Protein AF-0000000078654317 (afdb_homodimer)

Sequence (1436 aa):
MAESTASQIIDAVGGPGNIKSLTHCATRLRFELVDARKVDQNRLEYMKGVLGAVPQSGNRYQVVIGGGVATMYDKIMQLPEMANISGGEVNNDGSKRLSNAEVKAQERSKVKGKHAWVDNFFEFLSDTFRPIINVLLGASLIIAILNVLIACHVISNDTESPTLLLCKAAYEGVFYFLPIMIAYNGAKKLKVDGWVGATIMAALMTPQFMALSAPDKWSGIFGDKSGLSAAKGALNCVTNATLGTQSCTTKVFGLPLQLNDYSGSVFVPLFMVAVLALVYKGLERIIPDSVQMVFVPFLSMIIMIPVTAFLLGPLGVWVGNGLGVGLAWLNNNAPFIFAILIPMLYPFLVPLGLHWPLNALMLVNINTLGYDFIQGPMGVWNFALFGATAGVLVIAMREKNVDMRQTAFGALMAGLLGGVSEPSLYGIHLRYKLVYKRMLIGCFVGGVVIAILGWIFPSTLANGQVVHGVTTTAFAFTSLLTIPVFSQMWVYAIAIAVAFFLSMFLIITLDYRTPEQKAADHAVEAQQAMDKVEAPAAPAAVNDNTAATATATATATKTATKTATKTATDTVAAPVAGHVISLDEAGDPVFASRALGEGVGIQSTDSTVYAPVSGVLSTVAETGHAFGIKTDDGVEVLVHVGIDTVKMNGEGFTPAVTKGQRVNAGDKLVTVDFDKVRAAGFKTVTMMTVLNTAALGSVTPKTGIDVKPGDVVLEISRMAESTASQIIDAVGGPGNIKSLTHCATRLRFELVDARKVDQNRLEYMKGVLGAVPQSGNRYQVVIGGGVATMYDKIMQLPEMANISGGEVNNDGSKRLSNAEVKAQERSKVKGKHAWVDNFFEFLSDTFRPIINVLLGASLIIAILNVLIACHVISNDTESPTLLLCKAAYEGVFYFLPIMIAYNGAKKLKVDGWVGATIMAALMTPQFMALSAPDKWSGIFGDKSGLSAAKGALNCVTNATLGTQSCTTKVFGLPLQLNDYSGSVFVPLFMVAVLALVYKGLERIIPDSVQMVFVPFLSMIIMIPVTAFLLGPLGVWVGNGLGVGLAWLNNNAPFIFAILIPMLYPFLVPLGLHWPLNALMLVNINTLGYDFIQGPMGVWNFALFGATAGVLVIAMREKNVDMRQTAFGALMAGLLGGVSEPSLYGIHLRYKLVYKRMLIGCFVGGVVIAILGWIFPSTLANGQVVHGVTTTAFAFTSLLTIPVFSQMWVYAIAIAVAFFLSMFLIITLDYRTPEQKAADHAVEAQQAMDKVEAPAAPAAVNDNTAATATATATATKTATKTATKTATDTVAAPVAGHVISLDEAGDPVFASRALGEGVGIQSTDSTVYAPVSGVLSTVAETGHAFGIKTDDGVEVLVHVGIDTVKMNGEGFTPAVTKGQRVNAGDKLVTVDFDKVRAAGFKTVTMMTVLNTAALGSVTPKTGIDVKPGDVVLEISR

Secondary structure (DSSP, 8-state):
----HHHHHHHHTT-GGGEEEEEE-SSEEEEEES-GGG--HHHHHTSTT--EEEE-STTEEEEE--TTHHHHHHHHHTSGGGTTSEEEEPPTTSS-PPPHHHHHHHHHHH---S-HHHHHHHHHHHHHHGGGHHHHHHHHHHHHHHHHHHHTTS-S-TTSSHHHHHHHHHHHHHHTTHHHHHHHHHHHHTTS-HHHHHHHHHHTTSHHHHTTT-TTTTGGG-SSHHHHHHHHHH-EEEEETTTTEEEEEEEETTEEEEE---TT-SHHHHHHHHHHHHHHHHHHHHS-HHHHHHHHHHHHHHHHHHHIIIIIHHHHHHHHHHHHHHHHHHHHH-HHHHHHHHHHHHHHHHHHTTTHHHHHHHHHHHHHHS-BSSHHHHHHHHHHHHHHHHHHHHHHHHTT-HHHHHHHHHHHHHHHHH---HHHIIIIITTSHHHHHHHHHHHHHHHHHHHHHHHHS-EE-TTS-EESS--BSS----SGGGGGGBSSHHHHHHHHHHHHHHHHHHHHHH-SS-HHHHHHHHHHHHHHHHHHTTS-----------------------------------EEE-SSSEEEEETTTSS-HHHHTTTT-EEEEEEE-SSEEE-SS-EEEEEE-TTSSEEEEE-TTS-EEEEEEEESGGGGTTTTEEE---TT-EE-TT-EEEEE-HHHHHHTT-EEEEEEEETTGGGSSEEEE--S-EE-TT-EEEEEE-/----HHHHHHHHTT-GGGEEEEEE-SSEEEEEES-GGG--HHHHHTSTT--EEEE-STTEEEEE--TTHHHHHHHHHTSGGGTTSEEEE--TTSS-PPPHHHHHHHHHHH---S-HHHHHHHHHHHHHHGGGHHHHHHHHHHHHHHHHHHHTTS-S-TTSSHHHHHHHHHHHHHHTTHHHHHHHHHHHHTTS-HHHHHHHHHHTTSHHHHTTT-TTTTGGG-SSHHHHHHHHHH-EEEEETTTTEEEEEEEETTEEEEE---TT-SHHHHHHHHHHHHHHHHHHHHS-HHHHHHHHHHHHHHHHHHHIIIIIHHHHHHHHHHHHHHHHHHHHH-HHHHHHHHHHHHHHHHHHTTTHHHHHHHHHHHHHHS-BSSHHHHHHHHHHHHHHHHHHHHHHHHTT-HHHHHHHHHHHHHHHHH---HHHIIIIITTSHHHHHHHHHHHHHHHHHHHHHHHHS-EE-TTS-EESS--BSS----SGGGGGGBSSHHHHHHHHHHHHHHHHHHHHHH-SS-HHHHHHHHHHHHHHHHHHTTS-----------------------------------EEE-SSSEEEEETTTSS-HHHHTTTT-EEEEEEE-SSEEE-SS-EEEEEE-TTSSEEEEE-TTS-EEEEEEEESGGGGTTTTEEE---TT-EE-TT-EEEEE-HHHHHHTT-EEEEEEEETTGGGSSEEEE--S-EE-TT-EEEEEE-

Structure (mmCIF, N/CA/C/O backbone):
data_AF-0000000078654317-model_v1
#
loop_
_entity.id
_entity.type
_entity.pdbx_description
1 polymer 'PTS system mannose-specific transporter subunit IIBCA'
#
loop_
_atom_site.group_PDB
_atom_site.id
_atom_site.type_symbol
_atom_site.label_atom_id
_atom_site.label_alt_id
_atom_site.label_comp_id
_atom_site.label_asym_id
_atom_site.label_entity_id
_atom_site.label_seq_id
_atom_site.pdbx_PDB_ins_code
_atom_site.Cartn_x
_atom_site.Cartn_y
_atom_site.Cartn_z
_atom_site.occupancy
_atom_site.B_iso_or_equiv
_atom_site.auth_seq_id
_atom_site.auth_comp_id
_atom_site.auth_asym_id
_atom_site.auth_atom_id
_atom_site.pdbx_PDB_model_num
ATOM 1 N N . MET A 1 1 ? -15.562 -13.945 22.328 1 27.06 1 MET A N 1
ATOM 2 C CA . MET A 1 1 ? -14.969 -12.672 21.938 1 27.06 1 MET A CA 1
ATOM 3 C C . MET A 1 1 ? -15.695 -11.508 22.594 1 27.06 1 MET A C 1
ATOM 5 O O . MET A 1 1 ? -16.922 -11.453 22.578 1 27.06 1 MET A O 1
ATOM 9 N N . ALA A 1 2 ? -15.164 -10.945 23.438 1 37.84 2 ALA A N 1
ATOM 10 C CA . ALA A 1 2 ? -15.797 -9.891 24.234 1 37.84 2 ALA A CA 1
ATOM 11 C C . ALA A 1 2 ? -16.453 -8.844 23.328 1 37.84 2 ALA A C 1
ATOM 13 O O . ALA A 1 2 ? -15.828 -8.367 22.375 1 37.84 2 ALA A O 1
ATOM 14 N N . GLU A 1 3 ? -17.672 -8.641 23.203 1 54.53 3 GLU A N 1
ATOM 15 C CA . GLU A 1 3 ? -18.469 -7.715 22.391 1 54.53 3 GLU A CA 1
ATOM 16 C C . GLU A 1 3 ? -17.969 -6.277 22.562 1 54.53 3 GLU A C 1
ATOM 18 O O . GLU A 1 3 ? -17.766 -5.809 23.672 1 54.53 3 GLU A O 1
ATOM 23 N N . SER A 1 4 ? -17.297 -5.703 21.516 1 71.06 4 SER A N 1
ATOM 24 C CA . SER A 1 4 ? -16.812 -4.328 21.547 1 71.06 4 SER A CA 1
ATOM 25 C C . SER A 1 4 ? -17.875 -3.381 22.094 1 71.06 4 SER A C 1
ATOM 27 O O . SER A 1 4 ? -19.062 -3.689 22.062 1 71.06 4 SER A O 1
ATOM 29 N N . THR A 1 5 ? -17.375 -2.355 22.797 1 79.81 5 THR A N 1
ATOM 30 C CA . THR A 1 5 ? -18.312 -1.357 23.297 1 79.81 5 THR A CA 1
ATOM 31 C C . THR A 1 5 ? -19.266 -0.896 22.188 1 79.81 5 THR A C 1
ATOM 33 O O . THR A 1 5 ? -20.453 -0.684 22.438 1 79.81 5 THR A O 1
ATOM 36 N N . ALA A 1 6 ? -18.672 -0.93 21.062 1 84.12 6 ALA A N 1
ATOM 37 C CA . ALA A 1 6 ? -19.469 -0.525 19.922 1 84.12 6 ALA A CA 1
ATOM 38 C C . ALA A 1 6 ? -20.594 -1.521 19.672 1 84.12 6 ALA A C 1
ATOM 40 O O . ALA A 1 6 ? -21.75 -1.125 19.469 1 84.12 6 ALA A O 1
ATOM 41 N N . SER A 1 7 ? -20.297 -2.719 19.656 1 82.88 7 SER A N 1
ATOM 42 C CA . SER A 1 7 ? -21.297 -3.754 19.438 1 82.88 7 SER A CA 1
ATOM 43 C C . SER A 1 7 ? -22.297 -3.801 20.594 1 82.88 7 SER A C 1
ATOM 45 O O . SER A 1 7 ? -23.484 -4.016 20.375 1 82.88 7 SER A O 1
ATOM 47 N N . GLN A 1 8 ? -21.859 -3.537 21.75 1 82.88 8 GLN A N 1
ATOM 48 C CA . GLN A 1 8 ? -22.719 -3.535 22.922 1 82.88 8 GLN A CA 1
ATOM 49 C C . GLN A 1 8 ? -23.719 -2.379 22.875 1 82.88 8 GLN A C 1
ATOM 51 O O . GLN A 1 8 ? -24.875 -2.531 23.266 1 82.88 8 GLN A O 1
ATOM 56 N N . ILE A 1 9 ? -23.188 -1.287 22.422 1 86.81 9 ILE A N 1
ATOM 57 C CA . ILE A 1 9 ? -24.078 -0.137 22.297 1 86.81 9 ILE A CA 1
ATOM 58 C C . ILE A 1 9 ? -25.203 -0.456 21.297 1 86.81 9 ILE A C 1
ATOM 60 O O . ILE A 1 9 ? -26.375 -0.195 21.578 1 86.81 9 ILE A O 1
ATOM 64 N N . ILE A 1 10 ? -24.875 -1.129 20.25 1 86.06 10 ILE A N 1
ATOM 65 C CA . ILE A 1 10 ? -25.859 -1.45 19.219 1 86.06 10 ILE A CA 1
ATOM 66 C C . ILE A 1 10 ? -26.859 -2.469 19.766 1 86.06 10 ILE A C 1
ATOM 68 O O . ILE A 1 10 ? -28.062 -2.342 19.531 1 86.06 10 ILE A O 1
ATOM 72 N N . ASP A 1 11 ? -26.406 -3.34 20.422 1 84.06 11 ASP A N 1
ATOM 73 C CA . ASP A 1 11 ? -27.297 -4.324 21.031 1 84.06 11 ASP A CA 1
ATOM 74 C C . ASP A 1 11 ? -28.219 -3.668 22.062 1 84.06 11 ASP A C 1
ATOM 76 O O . ASP A 1 11 ? -29.406 -4 22.141 1 84.06 11 ASP A O 1
ATOM 80 N N . ALA A 1 12 ? -27.719 -2.744 22.766 1 87.31 12 ALA A N 1
ATOM 81 C CA . ALA A 1 12 ? -28.453 -2.104 23.859 1 87.31 12 ALA A CA 1
ATOM 82 C C . ALA A 1 12 ? -29.531 -1.166 23.297 1 87.31 12 ALA A C 1
ATOM 84 O O . ALA A 1 12 ? -30.531 -0.889 23.969 1 87.31 12 ALA A O 1
ATOM 85 N N . VAL A 1 13 ? -29.281 -0.747 22.109 1 88.31 13 VAL A N 1
ATOM 86 C CA . VAL A 1 13 ? -30.266 0.153 21.516 1 88.31 13 VAL A CA 1
ATOM 87 C C . VAL A 1 13 ? -31.312 -0.653 20.75 1 88.31 13 VAL A C 1
ATOM 89 O O . VAL A 1 13 ? -32.156 -0.083 20.047 1 88.31 13 VAL A O 1
ATOM 92 N N . GLY A 1 14 ? -31.328 -1.949 20.859 1 86.19 14 GLY A N 1
ATOM 93 C CA . GLY A 1 14 ? -32.344 -2.795 20.234 1 86.19 14 GLY A CA 1
ATOM 94 C C . GLY A 1 14 ? -31.828 -3.512 18.984 1 86.19 14 GLY A C 1
ATOM 95 O O . GLY A 1 14 ? -32.625 -4.059 18.219 1 86.19 14 GLY A O 1
ATOM 96 N N . GLY A 1 15 ? -30.547 -3.4 18.797 1 83.5 15 GLY A N 1
ATOM 97 C CA . GLY A 1 15 ? -29.969 -4.078 17.641 1 83.5 15 GLY A CA 1
ATOM 98 C C . GLY A 1 15 ? -29.938 -3.209 16.406 1 83.5 15 GLY A C 1
ATOM 99 O O . GLY A 1 15 ? -30.578 -2.154 16.359 1 83.5 15 GLY A O 1
ATOM 100 N N . PRO A 1 16 ? -29.266 -3.701 15.375 1 79.94 16 PRO A N 1
ATOM 101 C CA . PRO A 1 16 ? -29.141 -2.926 14.141 1 79.94 16 PRO A CA 1
ATOM 102 C C . PRO A 1 16 ? -30.484 -2.688 13.453 1 79.94 16 PRO A C 1
ATOM 104 O O . PRO A 1 16 ? -30.688 -1.645 12.828 1 79.94 16 PRO A O 1
ATOM 107 N N . GLY A 1 17 ? -31.344 -3.562 13.578 1 78.5 17 GLY A N 1
ATOM 108 C CA . GLY A 1 17 ? -32.656 -3.439 12.992 1 78.5 17 GLY A CA 1
ATOM 109 C C . GLY A 1 17 ? -33.5 -2.336 13.617 1 78.5 17 GLY A C 1
ATOM 110 O O . GLY A 1 17 ? -34.469 -1.863 13.023 1 78.5 17 GLY A O 1
ATOM 111 N N . ASN A 1 18 ? -33.156 -1.884 14.742 1 81.56 18 ASN A N 1
ATOM 112 C CA . ASN A 1 18 ? -33.875 -0.842 15.453 1 81.56 18 ASN A CA 1
ATOM 113 C C . ASN A 1 18 ? -33.312 0.543 15.156 1 81.56 18 ASN A C 1
ATOM 115 O O . ASN A 1 18 ? -33.781 1.538 15.719 1 81.56 18 ASN A O 1
ATOM 119 N N . ILE A 1 19 ? -32.281 0.608 14.328 1 81.31 19 ILE A N 1
ATOM 120 C CA . ILE A 1 19 ? -31.594 1.877 14.086 1 81.31 19 ILE A CA 1
ATOM 121 C C . ILE A 1 19 ? -31.953 2.391 12.688 1 81.31 19 ILE A C 1
ATOM 123 O O . ILE A 1 19 ? -31.672 1.727 11.688 1 81.31 19 ILE A O 1
ATOM 127 N N . LYS A 1 20 ? -32.594 3.451 12.695 1 76.62 20 LYS A N 1
ATOM 128 C CA . LYS A 1 20 ? -32.875 4.113 11.422 1 76.62 20 LYS A CA 1
ATOM 129 C C . LYS A 1 20 ? -31.656 4.895 10.93 1 76.62 20 LYS A C 1
ATOM 131 O O . LYS A 1 20 ? -31.312 4.824 9.75 1 76.62 20 LYS A O 1
ATOM 136 N N . SER A 1 21 ? -31.219 5.637 11.867 1 78.12 21 SER A N 1
ATOM 137 C CA . SER A 1 21 ? -30.031 6.422 11.547 1 78.12 21 SER A CA 1
ATOM 138 C C . SER A 1 21 ? -29.172 6.66 12.781 1 78.12 21 SER A C 1
ATOM 140 O O . SER A 1 21 ? -29.672 6.617 13.906 1 78.12 21 SER A O 1
ATOM 142 N N . LEU A 1 22 ? -27.891 6.715 12.57 1 80.12 22 LEU A N 1
ATOM 143 C CA . LEU A 1 22 ? -26.922 7.027 13.617 1 80.12 22 LEU A CA 1
ATOM 144 C C . LEU A 1 22 ? -26.031 8.195 13.203 1 80.12 22 LEU A C 1
ATOM 146 O O . LEU A 1 22 ? -25.422 8.164 12.141 1 80.12 22 LEU A O 1
ATOM 150 N N . THR A 1 23 ? -26.188 9.227 14.039 1 73.88 23 THR A N 1
ATOM 151 C CA . THR A 1 23 ? -25.312 10.383 13.883 1 73.88 23 THR A CA 1
ATOM 152 C C . THR A 1 23 ? -24.578 10.672 15.18 1 73.88 23 THR A C 1
ATOM 154 O O . THR A 1 23 ? -24.766 9.984 16.188 1 73.88 23 THR A O 1
ATOM 157 N N . HIS A 1 24 ? -23.516 11.391 15.055 1 70.81 24 HIS A N 1
ATOM 158 C CA . HIS A 1 24 ? -22.859 11.766 16.297 1 70.81 24 HIS A CA 1
ATOM 159 C C . HIS A 1 24 ? -22.5 13.242 16.312 1 70.81 24 HIS A C 1
ATOM 161 O O . HIS A 1 24 ? -22.391 13.867 15.258 1 70.81 24 HIS A O 1
ATOM 167 N N . CYS A 1 25 ? -22.609 13.758 17.547 1 56.19 25 CYS A N 1
ATOM 168 C CA . CYS A 1 25 ? -22.078 15.094 17.75 1 56.19 25 CYS A CA 1
ATOM 169 C C . CYS A 1 25 ? -20.719 15.039 18.453 1 56.19 25 CYS A C 1
ATOM 171 O O . CYS A 1 25 ? -19.969 14.086 18.266 1 56.19 25 CYS A O 1
ATOM 173 N N . ALA A 1 26 ? -20.406 16.016 19.281 1 51.59 26 ALA A N 1
ATOM 174 C CA . ALA A 1 26 ? -19.078 16.109 19.906 1 51.59 26 ALA A CA 1
ATOM 175 C C . ALA A 1 26 ? -18.906 15.062 21 1 51.59 26 ALA A C 1
ATOM 177 O O . ALA A 1 26 ? -17.797 14.586 21.234 1 51.59 26 ALA A O 1
ATOM 178 N N . THR A 1 27 ? -19.938 14.773 21.609 1 59.66 27 THR A N 1
ATOM 179 C CA . THR A 1 27 ? -19.766 13.891 22.766 1 59.66 27 THR A CA 1
ATOM 180 C C . THR A 1 27 ? -20.812 12.781 22.75 1 59.66 27 THR A C 1
ATOM 182 O O . THR A 1 27 ? -20.766 11.867 23.578 1 59.66 27 THR A O 1
ATOM 185 N N . ARG A 1 28 ? -21.766 12.898 21.828 1 70.06 28 ARG A N 1
ATOM 186 C CA . ARG A 1 28 ? -22.906 12 21.922 1 70.06 28 ARG A CA 1
ATOM 187 C C . ARG A 1 28 ? -23.156 11.289 20.594 1 70.06 28 ARG A C 1
ATOM 189 O O . ARG A 1 28 ? -22.984 11.875 19.531 1 70.06 28 ARG A O 1
ATOM 196 N N . LEU A 1 29 ? -23.516 10.008 20.766 1 81.81 29 LEU A N 1
ATOM 197 C CA . LEU A 1 29 ? -24.156 9.273 19.672 1 81.81 29 LEU A CA 1
ATOM 198 C C . LEU A 1 29 ? -25.641 9.562 19.625 1 81.81 29 LEU A C 1
ATOM 200 O O . LEU A 1 29 ? -26.312 9.562 20.656 1 81.81 29 LEU A O 1
ATOM 204 N N . ARG A 1 30 ? -26.062 9.914 18.484 1 76.5 30 ARG A N 1
ATOM 205 C CA . ARG A 1 30 ? -27.484 10.195 18.312 1 76.5 30 ARG A CA 1
ATOM 206 C C . ARG A 1 30 ? -28.141 9.141 17.438 1 76.5 30 ARG A C 1
ATOM 208 O O . ARG A 1 30 ? -27.875 9.062 16.234 1 76.5 30 ARG A O 1
ATOM 215 N N . PHE A 1 31 ? -28.984 8.43 18.078 1 81.56 31 PHE A N 1
ATOM 216 C CA . PHE A 1 31 ? -29.719 7.367 17.391 1 81.56 31 PHE A CA 1
ATOM 217 C C . PHE A 1 31 ? -31.125 7.824 17 1 81.56 31 PHE A C 1
ATOM 219 O O . PHE A 1 31 ? -31.797 8.5 17.797 1 81.56 31 PHE A O 1
ATOM 226 N N . GLU A 1 32 ? -31.469 7.656 15.766 1 78.69 32 GLU A N 1
ATOM 227 C CA . GLU A 1 32 ? -32.875 7.543 15.406 1 78.69 32 GLU A CA 1
ATOM 228 C C . GLU A 1 32 ? -33.312 6.082 15.336 1 78.69 32 GLU A C 1
ATOM 230 O O . GLU A 1 32 ? -32.844 5.324 14.492 1 78.69 32 GLU A O 1
ATOM 235 N N . LEU A 1 33 ? -34.219 5.711 16.156 1 80.31 33 LEU A N 1
ATOM 236 C CA . LEU A 1 33 ? -34.594 4.301 16.312 1 80.31 33 LEU A CA 1
ATOM 237 C C . LEU A 1 33 ? -35.969 4.031 15.727 1 80.31 33 LEU A C 1
ATOM 239 O O . LEU A 1 33 ? -36.781 4.945 15.594 1 80.31 33 LEU A O 1
ATOM 243 N N . VAL A 1 34 ? -36.156 2.844 15.305 1 78.88 34 VAL A N 1
ATOM 244 C CA . VAL A 1 34 ? -37.469 2.393 14.891 1 78.88 34 VAL A CA 1
ATOM 245 C C . VAL A 1 34 ? -38.438 2.375 16.078 1 78.88 34 VAL A C 1
ATOM 247 O O . VAL A 1 34 ? -39.562 2.807 15.984 1 78.88 34 VAL A O 1
ATOM 250 N N . ASP A 1 35 ? -37.938 1.947 17.188 1 80.06 35 ASP A N 1
ATOM 251 C CA . ASP A 1 35 ? -38.688 1.84 18.422 1 80.06 35 ASP A CA 1
ATOM 252 C C . ASP A 1 35 ? -37.781 2.107 19.641 1 80.06 35 ASP A C 1
ATOM 254 O O . ASP A 1 35 ? -36.938 1.278 19.984 1 80.06 35 ASP A O 1
ATOM 258 N N . ALA A 1 36 ? -38 3.234 20.297 1 78.56 36 ALA A N 1
ATOM 259 C CA . ALA A 1 36 ? -37.125 3.646 21.406 1 78.56 36 ALA A CA 1
ATOM 260 C C . ALA A 1 36 ? -37.375 2.773 22.625 1 78.56 36 ALA A C 1
ATOM 262 O O . ALA A 1 36 ? -36.562 2.752 23.547 1 78.56 36 ALA A O 1
ATOM 263 N N . ARG A 1 37 ? -38.406 2.016 22.625 1 79.75 37 ARG A N 1
ATOM 264 C CA . ARG A 1 37 ? -38.719 1.191 23.781 1 79.75 37 ARG A CA 1
ATOM 265 C C . ARG A 1 37 ? -37.812 -0.01 23.891 1 79.75 37 ARG A C 1
ATOM 267 O O . ARG A 1 37 ? -37.719 -0.642 24.938 1 79.75 37 ARG A O 1
ATOM 274 N N . LYS A 1 38 ? -37.188 -0.258 22.797 1 82.06 38 LYS A N 1
ATOM 275 C CA . LYS A 1 38 ? -36.344 -1.433 22.766 1 82.06 38 LYS A CA 1
ATOM 276 C C . LYS A 1 38 ? -34.969 -1.123 23.344 1 82.06 38 LYS A C 1
ATOM 278 O O . LYS A 1 38 ? -34.125 -2.014 23.484 1 82.06 38 LYS A O 1
ATOM 283 N N . VAL A 1 39 ? -34.812 0.09 23.734 1 85.12 39 VAL A N 1
ATOM 284 C CA . VAL A 1 39 ? -33.5 0.494 24.25 1 85.12 39 VAL A CA 1
ATOM 285 C C . VAL A 1 39 ? -33.344 0.03 25.703 1 85.12 39 VAL A C 1
ATOM 287 O O . VAL A 1 39 ? -34.25 0.234 26.516 1 85.12 39 VAL A O 1
ATOM 290 N N . ASP A 1 40 ? -32.312 -0.582 25.938 1 82.94 40 ASP A N 1
ATOM 291 C CA . ASP A 1 40 ? -31.938 -0.944 27.312 1 82.94 40 ASP A CA 1
ATOM 292 C C . ASP A 1 40 ? -31.141 0.175 27.984 1 82.94 40 ASP A C 1
ATOM 294 O O . ASP A 1 40 ? -29.906 0.166 27.969 1 82.94 40 ASP A O 1
ATOM 298 N N . GLN A 1 41 ? -31.844 1.075 28.562 1 77.31 41 GLN A N 1
ATOM 299 C CA . GLN A 1 41 ? -31.25 2.271 29.141 1 77.31 41 GLN A CA 1
ATOM 300 C C . GLN A 1 41 ? -30.297 1.913 30.281 1 77.31 41 GLN A C 1
ATOM 302 O O . GLN A 1 41 ? -29.203 2.488 30.391 1 77.31 41 GLN A O 1
ATOM 307 N N . ASN A 1 42 ? -30.703 1.018 31.078 1 74 42 ASN A N 1
ATOM 308 C CA . ASN A 1 42 ? -29.859 0.606 32.219 1 74 42 ASN A CA 1
ATOM 309 C C . ASN A 1 42 ? -28.547 0.008 31.734 1 74 42 ASN A C 1
ATOM 311 O O . ASN A 1 42 ? -27.484 0.324 32.281 1 74 42 ASN A O 1
ATOM 315 N N . ARG A 1 43 ? -28.625 -0.713 30.781 1 81.38 43 ARG A N 1
ATOM 316 C CA . ARG A 1 43 ? -27.422 -1.331 30.219 1 81.38 43 ARG A CA 1
ATOM 317 C C . ARG A 1 43 ? -26.5 -0.282 29.625 1 81.38 43 ARG A C 1
ATOM 319 O O . ARG A 1 43 ? -25.281 -0.354 29.781 1 81.38 43 ARG A O 1
ATOM 326 N N . LEU A 1 44 ? -27.016 0.655 29.078 1 81.5 44 LEU A N 1
ATOM 327 C CA . LEU A 1 44 ? -26.234 1.708 28.438 1 81.5 44 LEU A CA 1
ATOM 328 C C . LEU A 1 44 ? -25.562 2.586 29.5 1 81.5 44 LEU A C 1
ATOM 330 O O . LEU A 1 44 ? -24.391 2.93 29.359 1 81.5 44 LEU A O 1
ATOM 334 N N . GLU A 1 45 ? -26.266 2.881 30.516 1 72.69 45 GLU A N 1
ATOM 335 C CA . GLU A 1 45 ? -25.766 3.795 31.547 1 72.69 45 GLU A CA 1
ATOM 336 C C . GLU A 1 45 ? -24.625 3.17 32.344 1 72.69 45 GLU A C 1
ATOM 338 O O . GLU A 1 45 ? -23.781 3.881 32.875 1 72.69 45 GLU A O 1
ATOM 343 N N . TYR A 1 46 ? -24.562 1.87 32.281 1 68.44 46 TYR A N 1
ATOM 344 C CA . TYR A 1 46 ? -23.516 1.202 33.062 1 68.44 46 TYR A CA 1
ATOM 345 C C . TYR A 1 46 ? -22.469 0.591 32.156 1 68.44 46 TYR A C 1
ATOM 347 O O . TYR A 1 46 ? -21.562 -0.12 32.625 1 68.44 46 TYR A O 1
ATOM 355 N N . MET A 1 47 ? -22.625 0.896 30.969 1 76.94 47 MET A N 1
ATOM 356 C CA . MET A 1 47 ? -21.672 0.354 30 1 76.94 47 MET A CA 1
ATOM 357 C C . MET A 1 47 ? -20.359 1.107 30.062 1 76.94 47 MET A C 1
ATOM 359 O O . MET A 1 47 ? -20.328 2.334 30.156 1 76.94 47 MET A O 1
ATOM 363 N N . LYS A 1 48 ? -19.422 0.359 30.078 1 75.12 48 LYS A N 1
ATOM 364 C CA . LYS A 1 48 ? -18.109 0.979 30.062 1 75.12 48 LYS A CA 1
ATOM 365 C C . LYS A 1 48 ? -17.891 1.807 28.797 1 75.12 48 LYS A C 1
ATOM 367 O O . LYS A 1 48 ? -18.109 1.32 27.688 1 75.12 48 LYS A O 1
ATOM 372 N N . GLY A 1 49 ? -17.5 3.143 28.938 1 69.19 49 GLY A N 1
ATOM 373 C CA . GLY A 1 49 ? -17.25 4.039 27.812 1 69.19 49 GLY A CA 1
ATOM 374 C C . GLY A 1 49 ? -18.438 4.922 27.484 1 69.19 49 GLY A C 1
ATOM 375 O O . GLY A 1 49 ? -18.344 5.797 26.625 1 69.19 49 GLY A O 1
ATOM 376 N N . VAL A 1 50 ? -19.531 4.586 28.172 1 77.19 50 VAL A N 1
ATOM 377 C CA . VAL A 1 50 ? -20.734 5.395 28 1 77.19 50 VAL A CA 1
ATOM 378 C C . VAL A 1 50 ? -20.938 6.285 29.234 1 77.19 50 VAL A C 1
ATOM 380 O O . VAL A 1 50 ? -20.969 5.797 30.359 1 77.19 50 VAL A O 1
ATOM 383 N N . LEU A 1 51 ? -20.906 7.516 28.969 1 68.38 51 LEU A N 1
ATOM 384 C CA . LEU A 1 51 ? -21.016 8.477 30.062 1 68.38 51 LEU A CA 1
ATOM 385 C C . LEU A 1 51 ? -22.484 8.703 30.438 1 68.38 51 LEU A C 1
ATOM 387 O O . LEU A 1 51 ? -22.781 9.164 31.547 1 68.38 51 LEU A O 1
ATOM 391 N N . GLY A 1 52 ? -23.328 8.461 29.547 1 72.38 52 GLY A N 1
ATOM 392 C CA . GLY A 1 52 ? -24.734 8.664 29.812 1 72.38 52 GLY A CA 1
ATOM 393 C C . GLY A 1 52 ? -25.625 8.266 28.641 1 72.38 52 GLY A C 1
ATOM 394 O O . GLY A 1 52 ? -25.141 8.094 27.516 1 72.38 52 GLY A O 1
ATOM 395 N N . ALA A 1 53 ? -26.828 7.832 28.906 1 77.38 53 ALA A N 1
ATOM 396 C CA . ALA A 1 53 ? -27.844 7.516 27.906 1 77.38 53 ALA A CA 1
ATOM 397 C C . ALA A 1 53 ? -29.125 8.32 28.141 1 77.38 53 ALA A C 1
ATOM 399 O O . ALA A 1 53 ? -29.688 8.297 29.234 1 77.38 53 ALA A O 1
ATOM 400 N N . VAL A 1 54 ? -29.5 9.086 27.109 1 73.75 54 VAL A N 1
ATOM 401 C CA . VAL A 1 54 ? -30.594 10.039 27.297 1 73.75 54 VAL A CA 1
ATOM 402 C C . VAL A 1 54 ? -31.656 9.82 26.234 1 73.75 54 VAL A C 1
ATOM 404 O O . VAL A 1 54 ? -31.391 9.953 25.031 1 73.75 54 VAL A O 1
ATOM 407 N N . PRO A 1 55 ? -32.812 9.383 26.656 1 74.94 55 PRO A N 1
ATOM 408 C CA . PRO A 1 55 ? -33.906 9.344 25.672 1 74.94 55 PRO A CA 1
ATOM 409 C C . PRO A 1 55 ? -34.344 10.742 25.219 1 74.94 55 PRO A C 1
ATOM 411 O O . PRO A 1 55 ? -34.312 11.688 26 1 74.94 55 PRO A O 1
ATOM 414 N N . GLN A 1 56 ? -34.469 10.82 23.906 1 66.25 56 GLN A N 1
ATOM 415 C CA . GLN A 1 56 ? -34.938 12.07 23.328 1 66.25 56 GLN A CA 1
ATOM 416 C C . GLN A 1 56 ? -36.375 11.93 22.828 1 66.25 56 GLN A C 1
ATOM 418 O O . GLN A 1 56 ? -36.938 10.828 22.859 1 66.25 56 GLN A O 1
ATOM 423 N N . SER A 1 57 ? -36.906 13.125 22.406 1 61.75 57 SER A N 1
ATOM 424 C CA . SER A 1 57 ? -38.281 13.109 21.938 1 61.75 57 SER A CA 1
ATOM 425 C C . SER A 1 57 ? -38.438 12.156 20.766 1 61.75 57 SER A C 1
ATOM 427 O O . SER A 1 57 ? -37.594 12.07 19.891 1 61.75 57 SER A O 1
ATOM 429 N N . GLY A 1 58 ? -39.469 11.375 20.781 1 62.75 58 GLY A N 1
ATOM 430 C CA . GLY A 1 58 ? -39.781 10.398 19.75 1 62.75 58 GLY A CA 1
ATOM 431 C C . GLY A 1 58 ? -38.938 9.141 19.844 1 62.75 58 GLY A C 1
ATOM 432 O O . GLY A 1 58 ? -38.75 8.602 20.938 1 62.75 58 GLY A O 1
ATOM 433 N N . ASN A 1 59 ? -38.562 8.695 18.766 1 75 59 ASN A N 1
ATOM 434 C CA . ASN A 1 59 ? -37.719 7.492 18.688 1 75 59 ASN A CA 1
ATOM 435 C C . ASN A 1 59 ? -36.25 7.84 18.562 1 75 59 ASN A C 1
ATOM 437 O O . ASN A 1 59 ? -35.469 7.086 17.969 1 75 59 ASN A O 1
ATOM 441 N N . ARG A 1 60 ? -35.969 8.961 19.156 1 78.38 60 ARG A N 1
ATOM 442 C CA . ARG A 1 60 ? -34.562 9.375 19.141 1 78.38 60 ARG A CA 1
ATOM 443 C C . ARG A 1 60 ? -33.875 9.07 20.469 1 78.38 60 ARG A C 1
ATOM 445 O O . ARG A 1 60 ? -34.531 9.156 21.531 1 78.38 60 ARG A O 1
ATOM 452 N N . TYR A 1 61 ? -32.656 8.625 20.422 1 80.56 61 TYR A N 1
ATOM 453 C CA . TYR A 1 61 ? -31.906 8.203 21.594 1 80.56 61 TYR A CA 1
ATOM 454 C C . TYR A 1 61 ? -30.453 8.633 21.484 1 80.56 61 TYR A C 1
ATOM 456 O O . TYR A 1 61 ? -29.844 8.547 20.422 1 80.56 61 TYR A O 1
ATOM 464 N N . GLN A 1 62 ? -30.031 9.203 22.578 1 80.5 62 GLN A N 1
ATOM 465 C CA . GLN A 1 62 ? -28.641 9.672 22.594 1 80.5 62 GLN A CA 1
ATOM 466 C C . GLN A 1 62 ? -27.797 8.883 23.578 1 80.5 62 GLN A C 1
ATOM 468 O O . GLN A 1 62 ? -28.25 8.562 24.688 1 80.5 62 GLN A O 1
ATOM 473 N N . VAL A 1 63 ? -26.656 8.547 23.125 1 83.19 63 VAL A N 1
ATOM 474 C CA . VAL A 1 63 ? -25.656 7.902 23.969 1 83.19 63 VAL A CA 1
ATOM 475 C C . VAL A 1 63 ? -24.438 8.805 24.109 1 83.19 63 VAL A C 1
ATOM 477 O O . VAL A 1 63 ? -23.797 9.148 23.125 1 83.19 63 VAL A O 1
ATOM 480 N N . VAL A 1 64 ? -24.266 9.266 25.297 1 73.75 64 VAL A N 1
ATOM 481 C CA . VAL A 1 64 ? -23.172 10.18 25.594 1 73.75 64 VAL A CA 1
ATOM 482 C C . VAL A 1 64 ? -21.875 9.398 25.766 1 73.75 64 VAL A C 1
ATOM 484 O O . VAL A 1 64 ? -21.75 8.586 26.688 1 73.75 64 VAL A O 1
ATOM 487 N N . ILE A 1 65 ? -20.969 9.586 24.922 1 75 65 ILE A N 1
ATOM 488 C CA . ILE A 1 65 ? -19.688 8.898 24.922 1 75 65 ILE A CA 1
ATOM 489 C C . ILE A 1 65 ? -18.594 9.844 25.406 1 75 65 ILE A C 1
ATOM 491 O O . ILE A 1 65 ? -17.625 9.406 26.047 1 75 65 ILE A O 1
ATOM 495 N N . GLY A 1 66 ? -18.719 11.102 25.172 1 60.28 66 GLY A N 1
ATOM 496 C CA . GLY A 1 66 ? -17.688 12.078 25.422 1 60.28 66 GLY A CA 1
ATOM 497 C C . GLY A 1 66 ? -16.781 12.312 24.234 1 60.28 66 GLY A C 1
ATOM 498 O O . GLY A 1 66 ? -17.219 12.219 23.078 1 60.28 66 GLY A O 1
ATOM 499 N N . GLY A 1 67 ? -15.547 12.68 24.469 1 57.03 67 GLY A N 1
ATOM 500 C CA . GLY A 1 67 ? -14.602 13.094 23.453 1 57.03 67 GLY A CA 1
ATOM 501 C C . GLY A 1 67 ? -14.32 12.016 22.422 1 57.03 67 GLY A C 1
ATOM 502 O O . GLY A 1 67 ? -13.953 12.312 21.281 1 57.03 67 GLY A O 1
ATOM 503 N N . GLY A 1 68 ? -14.57 10.844 22.781 1 61.62 68 GLY A N 1
ATOM 504 C CA . GLY A 1 68 ? -14.266 9.742 21.875 1 61.62 68 GLY A CA 1
ATOM 505 C C . GLY A 1 68 ? -15.438 9.352 21 1 61.62 68 GLY A C 1
ATOM 506 O O . GLY A 1 68 ? -15.477 8.25 20.453 1 61.62 68 GLY A O 1
ATOM 507 N N . VAL A 1 69 ? -16.344 10.242 20.859 1 72.75 69 VAL A N 1
ATOM 508 C CA . VAL A 1 69 ? -17.594 9.867 20.203 1 72.75 69 VAL A CA 1
ATOM 509 C C . VAL A 1 69 ? -17.328 9.57 18.734 1 72.75 69 VAL A C 1
ATOM 511 O O . VAL A 1 69 ? -17.906 8.633 18.172 1 72.75 69 VAL A O 1
ATOM 514 N N . ALA A 1 70 ? -16.516 10.266 18.188 1 65.56 70 ALA A N 1
ATOM 515 C CA . ALA A 1 70 ? -16.234 10.055 16.766 1 65.56 70 ALA A CA 1
ATOM 516 C C . ALA A 1 70 ? -15.625 8.68 16.516 1 65.56 70 ALA A C 1
ATOM 518 O O . ALA A 1 70 ? -16.016 7.977 15.586 1 65.56 70 ALA A O 1
ATOM 519 N N . THR A 1 71 ? -14.719 8.383 17.328 1 67.31 71 THR A N 1
ATOM 520 C CA . THR A 1 71 ? -14.102 7.066 17.234 1 67.31 71 THR A CA 1
ATOM 521 C C . THR A 1 71 ? -15.141 5.969 17.453 1 67.31 71 THR A C 1
ATOM 523 O O . THR A 1 71 ? -15.148 4.965 16.734 1 67.31 71 THR A O 1
ATOM 526 N N . MET A 1 72 ? -15.922 6.219 18.438 1 75.94 72 MET A N 1
ATOM 527 C CA . MET A 1 72 ? -16.969 5.246 18.734 1 75.94 72 MET A CA 1
ATOM 528 C C . MET A 1 72 ? -17.938 5.113 17.562 1 75.94 72 MET A C 1
ATOM 530 O O . MET A 1 72 ? -18.328 4.008 17.203 1 75.94 72 MET A O 1
ATOM 534 N N . TYR A 1 73 ? -18.297 6.219 17.047 1 76 73 TYR A N 1
ATOM 535 C CA . TYR A 1 73 ? -19.156 6.223 15.875 1 76 73 TYR A CA 1
ATOM 536 C C . TYR A 1 73 ? -18.547 5.402 14.75 1 76 73 TYR A C 1
ATOM 538 O O . TYR A 1 73 ? -19.219 4.559 14.148 1 76 73 TYR A O 1
ATOM 546 N N . ASP A 1 74 ? -17.328 5.625 14.531 1 68.94 74 ASP A N 1
ATOM 547 C CA . ASP A 1 74 ? -16.625 4.906 13.469 1 68.94 74 ASP A CA 1
ATOM 548 C C . ASP A 1 74 ? -16.609 3.404 13.75 1 68.94 74 ASP A C 1
ATOM 550 O O . ASP A 1 74 ? -16.828 2.594 12.844 1 68.94 74 ASP A O 1
ATOM 554 N N . LYS A 1 75 ? -16.359 3.15 14.953 1 73.75 75 LYS A N 1
ATOM 555 C CA . LYS A 1 75 ? -16.344 1.748 15.359 1 73.75 75 LYS A CA 1
ATOM 556 C C . LYS A 1 75 ? -17.719 1.107 15.148 1 73.75 75 LYS A C 1
ATOM 558 O O . LYS A 1 75 ? -17.812 -0.042 14.719 1 73.75 75 LYS A O 1
ATOM 563 N N . ILE A 1 76 ? -18.703 1.871 15.398 1 79.06 76 ILE A N 1
ATOM 564 C CA . ILE A 1 76 ? -20.062 1.359 15.258 1 79.06 76 ILE A CA 1
ATOM 565 C C . ILE A 1 76 ? -20.391 1.194 13.781 1 79.06 76 ILE A C 1
ATOM 567 O O . ILE A 1 76 ? -20.938 0.161 13.375 1 79.06 76 ILE A O 1
ATOM 571 N N . MET A 1 77 ? -20.016 2.191 13.078 1 72 77 MET A N 1
ATOM 572 C CA . MET A 1 77 ? -20.375 2.17 11.664 1 72 77 MET A CA 1
ATOM 573 C C . MET A 1 77 ? -19.594 1.103 10.914 1 72 77 MET A C 1
ATOM 575 O O . MET A 1 77 ? -20 0.664 9.836 1 72 77 MET A O 1
ATOM 579 N N . GLN A 1 78 ? -18.516 0.668 11.539 1 66.5 78 GLN A N 1
ATOM 580 C CA . GLN A 1 78 ? -17.703 -0.372 10.922 1 66.5 78 GLN A CA 1
ATOM 581 C C . GLN A 1 78 ? -18.219 -1.762 11.273 1 66.5 78 GLN A C 1
ATOM 583 O O . GLN A 1 78 ? -17.797 -2.758 10.688 1 66.5 78 GLN A O 1
ATOM 588 N N . LEU A 1 79 ? -19.188 -1.743 12.164 1 70 79 LEU A N 1
ATOM 589 C CA . LEU A 1 79 ? -19.812 -3.029 12.469 1 70 79 LEU A CA 1
ATOM 590 C C . LEU A 1 79 ? -20.594 -3.555 11.273 1 70 79 LEU A C 1
ATOM 592 O O . LEU A 1 79 ? -21.344 -2.809 10.633 1 70 79 LEU A O 1
ATOM 596 N N . PRO A 1 80 ? -20.25 -4.719 10.898 1 63.12 80 PRO A N 1
ATOM 597 C CA . PRO A 1 80 ? -20.922 -5.277 9.727 1 63.12 80 PRO A CA 1
ATOM 598 C C . PRO A 1 80 ? -22.453 -5.117 9.797 1 63.12 80 PRO A C 1
ATOM 600 O O . PRO A 1 80 ? -23.094 -4.906 8.773 1 63.12 80 PRO A O 1
ATOM 603 N N . GLU A 1 81 ? -22.969 -5.086 10.961 1 65.12 81 GLU A N 1
ATOM 604 C CA . GLU A 1 81 ? -24.422 -5.012 11.148 1 65.12 81 GLU A CA 1
ATOM 605 C C . GLU A 1 81 ? -24.938 -3.59 10.93 1 65.12 81 GLU A C 1
ATOM 607 O O . GLU A 1 81 ? -26.141 -3.373 10.781 1 65.12 81 GLU A O 1
ATOM 612 N N . MET A 1 82 ? -24.031 -2.613 10.891 1 66.12 82 MET A N 1
ATOM 613 C CA . MET A 1 82 ? -24.422 -1.213 10.758 1 66.12 82 MET A CA 1
ATOM 614 C C . MET A 1 82 ? -24.219 -0.725 9.328 1 66.12 82 MET A C 1
ATOM 616 O O . MET A 1 82 ? -24.391 0.461 9.039 1 66.12 82 MET A O 1
ATOM 620 N N . ALA A 1 83 ? -23.781 -1.501 8.57 1 59.59 83 ALA A N 1
ATOM 621 C CA . ALA A 1 83 ? -23.422 -1.151 7.203 1 59.59 83 ALA A CA 1
ATOM 622 C C . ALA A 1 83 ? -24.562 -0.432 6.5 1 59.59 83 ALA A C 1
ATOM 624 O O . ALA A 1 83 ? -24.328 0.422 5.637 1 59.59 83 ALA A O 1
ATOM 625 N N . ASN A 1 84 ? -25.797 -0.652 6.883 1 49.97 84 ASN A N 1
ATOM 626 C CA . ASN A 1 84 ? -26.969 -0.143 6.164 1 49.97 84 ASN A CA 1
ATOM 627 C C . ASN A 1 84 ? -27.547 1.096 6.836 1 49.97 84 ASN A C 1
ATOM 629 O O . ASN A 1 84 ? -28.609 1.585 6.441 1 49.97 84 ASN A O 1
ATOM 633 N N . ILE A 1 85 ? -27 1.579 7.797 1 55.28 85 ILE A N 1
ATOM 634 C CA . ILE A 1 85 ? -27.594 2.682 8.547 1 55.28 85 ILE A CA 1
ATOM 635 C C . ILE A 1 85 ? -26.938 3.996 8.141 1 55.28 85 ILE A C 1
ATOM 637 O O . ILE A 1 85 ? -25.719 4.086 8.055 1 55.28 85 ILE A O 1
ATOM 641 N N . SER A 1 86 ? -27.734 4.973 7.68 1 51.69 86 SER A N 1
ATOM 642 C CA . SER A 1 86 ? -27.281 6.316 7.324 1 51.69 86 SER A CA 1
ATOM 643 C C . SER A 1 86 ? -26.641 7.016 8.523 1 51.69 86 SER A C 1
ATOM 645 O O . SER A 1 86 ? -27.141 6.91 9.648 1 51.69 86 SER A O 1
ATOM 647 N N . GLY A 1 87 ? -25.359 7.379 8.531 1 52.28 87 GLY A N 1
ATOM 648 C CA . GLY A 1 87 ? -24.703 8.07 9.625 1 52.28 87 GLY A CA 1
ATOM 649 C C . GLY A 1 87 ? -24.125 9.414 9.211 1 52.28 87 GLY A C 1
ATOM 650 O O . GLY A 1 87 ? -24.016 9.711 8.023 1 52.28 87 GLY A O 1
ATOM 651 N N . GLY A 1 88 ? -24.188 10.602 10.016 1 51.25 88 GLY A N 1
ATOM 652 C CA . GLY A 1 88 ? -23.562 11.891 9.812 1 51.25 88 GLY A CA 1
ATOM 653 C C . GLY A 1 88 ? -23.359 12.664 11.102 1 51.25 88 GLY A C 1
ATOM 654 O O . GLY A 1 88 ? -23.656 12.164 12.188 1 51.25 88 GLY A O 1
ATOM 655 N N . GLU A 1 89 ? -22.531 13.68 11.062 1 46.88 89 GLU A N 1
ATOM 656 C CA . GLU A 1 89 ? -22.344 14.578 12.195 1 46.88 89 GLU A CA 1
ATOM 657 C C . GLU A 1 89 ? -23.438 15.648 12.234 1 46.88 89 GLU A C 1
ATOM 659 O O . GLU A 1 89 ? -23.828 16.188 11.195 1 46.88 89 GLU A O 1
ATOM 664 N N . VAL A 1 90 ? -24.297 15.711 13.273 1 42.06 90 VAL A N 1
ATOM 665 C CA . VAL A 1 90 ? -25.281 16.781 13.414 1 42.06 90 VAL A CA 1
ATOM 666 C C . VAL A 1 90 ? -24.812 17.781 14.469 1 42.06 90 VAL A C 1
ATOM 668 O O . VAL A 1 90 ? -24.016 17.438 15.344 1 42.06 90 VAL A O 1
ATOM 671 N N . ASN A 1 91 ? -25.031 19.125 14.227 1 38.69 91 ASN A N 1
ATOM 672 C CA . ASN A 1 91 ? -24.859 20.141 15.266 1 38.69 91 ASN A CA 1
ATOM 673 C C . ASN A 1 91 ? -25.719 19.828 16.484 1 38.69 91 ASN A C 1
ATOM 675 O O . ASN A 1 91 ? -26.656 19.047 16.422 1 38.69 91 ASN A O 1
ATOM 679 N N . ASN A 1 92 ? -25.281 20.375 17.656 1 34.16 92 ASN A N 1
ATOM 680 C CA . ASN A 1 92 ? -26.031 20.219 18.891 1 34.16 92 ASN A CA 1
ATOM 681 C C . ASN A 1 92 ? -27.516 20.5 18.703 1 34.16 92 ASN A C 1
ATOM 683 O O . ASN A 1 92 ? -28.344 20.094 19.516 1 34.16 92 ASN A O 1
ATOM 687 N N . ASP A 1 93 ? -27.906 21.531 17.906 1 32.62 93 ASP A N 1
ATOM 688 C CA . ASP A 1 93 ? -29.297 21.938 17.75 1 32.62 93 ASP A CA 1
ATOM 689 C C . ASP A 1 93 ? -30.031 21 16.797 1 32.62 93 ASP A C 1
ATOM 691 O O . ASP A 1 93 ? -31.172 21.266 16.422 1 32.62 93 ASP A O 1
ATOM 695 N N . GLY A 1 94 ? -29.484 19.922 16.453 1 38.66 94 GLY A N 1
ATOM 696 C CA . GLY A 1 94 ? -30.156 18.969 15.578 1 38.66 94 GLY A CA 1
ATOM 697 C C . GLY A 1 94 ? -29.922 19.25 14.109 1 38.66 94 GLY A C 1
ATOM 698 O O . GLY A 1 94 ? -30.391 18.5 13.25 1 38.66 94 GLY A O 1
ATOM 699 N N . SER A 1 95 ? -29.469 20.516 13.828 1 39.19 95 SER A N 1
ATOM 700 C CA . SER A 1 95 ? -29.234 20.812 12.422 1 39.19 95 SER A CA 1
ATOM 701 C C . SER A 1 95 ? -27.984 20.094 11.914 1 39.19 95 SER A C 1
ATOM 703 O O . SER A 1 95 ? -27.062 19.812 12.688 1 39.19 95 SER A O 1
ATOM 705 N N . LYS A 1 96 ? -28.078 19.609 10.867 1 42.56 96 LYS A N 1
ATOM 706 C CA . LYS A 1 96 ? -27.078 18.766 10.234 1 42.56 96 LYS A CA 1
ATOM 707 C C . LYS A 1 96 ? -25.75 19.5 10.094 1 42.56 96 LYS A C 1
ATOM 709 O O . LYS A 1 96 ? -25.672 20.547 9.445 1 42.56 96 LYS A O 1
ATOM 714 N N . ARG A 1 97 ? -24.922 19.672 11.211 1 47.31 97 ARG A N 1
ATOM 715 C CA . ARG A 1 97 ? -23.578 20.172 10.961 1 47.31 97 ARG A CA 1
ATOM 716 C C . ARG A 1 97 ? -22.859 19.297 9.945 1 47.31 97 ARG A C 1
ATOM 718 O O . ARG A 1 97 ? -22.859 18.078 10.062 1 47.31 97 ARG A O 1
ATOM 725 N N . LEU A 1 98 ? -22.359 20.016 9.039 1 53.94 98 LEU A N 1
ATOM 726 C CA . LEU A 1 98 ? -21.625 19.266 8.023 1 53.94 98 LEU A CA 1
ATOM 727 C C . LEU A 1 98 ? -20.344 18.672 8.602 1 53.94 98 LEU A C 1
ATOM 729 O O . LEU A 1 98 ? -19.656 19.344 9.375 1 53.94 98 LEU A O 1
ATOM 733 N N . SER A 1 99 ? -20.172 17.422 8.539 1 53.69 99 SER A N 1
ATOM 734 C CA . SER A 1 99 ? -18.906 16.812 8.891 1 53.69 99 SER A CA 1
ATOM 735 C C . SER A 1 99 ? -17.75 17.453 8.141 1 53.69 99 SER A C 1
ATOM 737 O O . SER A 1 99 ? -17.953 18.141 7.133 1 53.69 99 SER A O 1
ATOM 739 N N . ASN A 1 100 ? -16.531 17.531 8.852 1 55.56 100 ASN A N 1
ATOM 740 C CA . ASN A 1 100 ? -15.367 18.031 8.141 1 55.56 100 ASN A CA 1
ATOM 741 C C . ASN A 1 100 ? -15.297 17.5 6.715 1 55.56 100 ASN A C 1
ATOM 743 O O . ASN A 1 100 ? -14.922 18.219 5.793 1 55.56 100 ASN A O 1
ATOM 747 N N . ALA A 1 101 ? -15.742 16.312 6.629 1 55.84 101 ALA A N 1
ATOM 748 C CA . ALA A 1 101 ? -15.727 15.695 5.305 1 55.84 101 ALA A CA 1
ATOM 749 C C . ALA A 1 101 ? -16.75 16.344 4.379 1 55.84 101 ALA A C 1
ATOM 751 O O . ALA A 1 101 ? -16.484 16.547 3.193 1 55.84 101 ALA A O 1
ATOM 752 N N . GLU A 1 102 ? -17.844 16.703 4.91 1 56.34 102 GLU A N 1
ATOM 753 C CA . GLU A 1 102 ? -18.875 17.344 4.113 1 56.34 102 GLU A CA 1
ATOM 754 C C . GLU A 1 102 ? -18.484 18.781 3.74 1 56.34 102 GLU A C 1
ATOM 756 O O . GLU A 1 102 ? -18.766 19.234 2.631 1 56.34 102 GLU A O 1
ATOM 761 N N . VAL A 1 103 ? -17.891 19.438 4.738 1 63.62 103 VAL A N 1
ATOM 762 C CA . VAL A 1 103 ? -17.406 20.781 4.461 1 63.62 103 VAL A CA 1
ATOM 763 C C . VAL A 1 103 ? -16.375 20.734 3.332 1 63.62 103 VAL A C 1
ATOM 765 O O . VAL A 1 103 ? -16.406 21.547 2.414 1 63.62 103 VAL A O 1
ATOM 768 N N . LYS A 1 104 ? -15.516 19.781 3.467 1 62.5 104 LYS A N 1
ATOM 769 C CA . LYS A 1 104 ? -14.508 19.594 2.424 1 62.5 104 LYS A CA 1
ATOM 770 C C . LYS A 1 104 ? -15.164 19.312 1.074 1 62.5 104 LYS A C 1
ATOM 772 O O . LYS A 1 104 ? -14.773 19.891 0.059 1 62.5 104 LYS A O 1
ATOM 777 N N . ALA A 1 105 ? -16.125 18.469 1.057 1 62.09 105 ALA A N 1
ATOM 778 C CA . ALA A 1 105 ? -16.828 18.109 -0.173 1 62.09 105 ALA A CA 1
ATOM 779 C C . ALA A 1 105 ? -17.547 19.328 -0.761 1 62.09 105 ALA A C 1
ATOM 781 O O . ALA A 1 105 ? -17.578 19.516 -1.979 1 62.09 105 ALA A O 1
ATOM 782 N N . GLN A 1 106 ? -18.109 20.125 0.083 1 61.84 106 GLN A N 1
ATOM 783 C CA . GLN A 1 106 ? -18.812 21.328 -0.349 1 61.84 106 GLN A CA 1
ATOM 784 C C . GLN A 1 106 ? -17.844 22.328 -0.99 1 61.84 106 GLN A C 1
ATOM 786 O O . GLN A 1 106 ? -18.172 22.953 -1.999 1 61.84 106 GLN A O 1
ATOM 791 N N . GLU A 1 107 ? -16.719 22.484 -0.358 1 67.56 107 GLU A N 1
ATOM 792 C CA . GLU A 1 107 ? -15.727 23.406 -0.911 1 67.56 107 GLU A CA 1
ATOM 793 C C . GLU A 1 107 ? -15.211 22.922 -2.264 1 67.56 107 GLU A C 1
ATOM 795 O O . GLU A 1 107 ? -15.016 23.719 -3.182 1 67.56 107 GLU A O 1
ATOM 800 N N . ARG A 1 108 ? -15.031 21.656 -2.387 1 63.59 108 ARG A N 1
ATOM 801 C CA . ARG A 1 108 ? -14.539 21.062 -3.627 1 63.59 108 ARG A CA 1
ATOM 802 C C . ARG A 1 108 ? -15.562 21.203 -4.75 1 63.59 108 ARG A C 1
ATOM 804 O O . ARG A 1 108 ? -15.188 21.328 -5.918 1 63.59 108 ARG A O 1
ATOM 811 N N . SER A 1 109 ? -16.797 21.141 -4.422 1 60.03 109 SER A N 1
ATOM 812 C CA . SER A 1 109 ? -17.859 21.234 -5.414 1 60.03 109 SER A CA 1
ATOM 813 C C . SER A 1 109 ? -17.969 22.656 -5.977 1 60.03 109 SER A C 1
ATOM 815 O O . SER A 1 109 ? -18.469 22.844 -7.086 1 60.03 109 SER A O 1
ATOM 817 N N . LYS A 1 110 ? -17.469 23.578 -5.242 1 58.22 110 LYS A N 1
ATOM 818 C CA . LYS A 1 110 ? -17.578 24.984 -5.648 1 58.22 110 LYS A CA 1
ATOM 819 C C . LYS A 1 110 ? -16.547 25.328 -6.723 1 58.22 110 LYS A C 1
ATOM 821 O O . LYS A 1 110 ? -16.734 26.266 -7.488 1 58.22 110 LYS A O 1
ATOM 826 N N . VAL A 1 111 ? -15.398 24.688 -6.656 1 54.41 111 VAL A N 1
ATOM 827 C CA . VAL A 1 111 ? -14.305 25.141 -7.504 1 54.41 111 VAL A CA 1
ATOM 828 C C . VAL A 1 111 ? -14.148 24.203 -8.695 1 54.41 111 VAL A C 1
ATOM 830 O O . VAL A 1 111 ? -13.414 23.219 -8.625 1 54.41 111 VAL A O 1
ATOM 833 N N . LYS A 1 112 ? -15.117 23.781 -9.312 1 54.91 112 LYS A N 1
ATOM 834 C CA . LYS A 1 112 ? -14.836 23.062 -10.547 1 54.91 112 LYS A CA 1
ATOM 835 C C . LYS A 1 112 ? -14.227 24 -11.594 1 54.91 112 LYS A C 1
ATOM 837 O O . LYS A 1 112 ? -14.797 25.047 -11.906 1 54.91 112 LYS A O 1
ATOM 842 N N . GLY A 1 113 ? -12.898 23.938 -11.711 1 53.47 113 GLY A N 1
ATOM 843 C CA . GLY A 1 113 ? -12.156 24.812 -12.617 1 53.47 113 GLY A CA 1
ATOM 844 C C . GLY A 1 113 ? -12.727 24.812 -14.023 1 53.47 113 GLY A C 1
ATOM 845 O O . GLY A 1 113 ? -13.602 24.016 -14.352 1 53.47 113 GLY A O 1
ATOM 846 N N . LYS A 1 114 ? -12.32 25.797 -14.781 1 55.38 114 LYS A N 1
ATOM 847 C CA . LYS A 1 114 ? -12.711 26 -16.172 1 55.38 114 LYS A CA 1
ATOM 848 C C . LYS A 1 114 ? -12.32 24.797 -17.031 1 55.38 114 LYS A C 1
ATOM 850 O O . LYS A 1 114 ? -13.016 24.469 -18 1 55.38 114 LYS A O 1
ATOM 855 N N . HIS A 1 115 ? -11.148 24.234 -16.578 1 64.56 115 HIS A N 1
ATOM 856 C CA . HIS A 1 115 ? -10.68 23.094 -17.375 1 64.56 115 HIS A CA 1
ATOM 857 C C . HIS A 1 115 ? -10.703 21.812 -16.578 1 64.56 115 HIS A C 1
ATOM 859 O O . HIS A 1 115 ? -9.906 21.625 -15.648 1 64.56 115 HIS A O 1
ATOM 865 N N . ALA A 1 116 ? -11.445 21 -16.875 1 67.94 116 ALA A N 1
ATOM 866 C CA . ALA A 1 116 ? -11.727 19.734 -16.188 1 67.94 116 ALA A CA 1
ATOM 867 C C . ALA A 1 116 ? -10.484 18.859 -16.125 1 67.94 116 ALA A C 1
ATOM 869 O O . ALA A 1 116 ? -10.258 18.172 -15.117 1 67.94 116 ALA A O 1
ATOM 870 N N . TRP A 1 117 ? -9.617 19.016 -17.125 1 74.69 117 TRP A N 1
ATOM 871 C CA . TRP A 1 117 ? -8.461 18.125 -17.172 1 74.69 117 TRP A CA 1
ATOM 872 C C . TRP A 1 117 ? -7.402 18.547 -16.156 1 74.69 117 TRP A C 1
ATOM 874 O O . TRP A 1 117 ? -6.738 17.703 -15.555 1 74.69 117 TRP A O 1
ATOM 884 N N . VAL A 1 118 ? -7.234 19.812 -15.898 1 73.19 118 VAL A N 1
ATOM 885 C CA . VAL A 1 118 ? -6.285 20.312 -14.914 1 73.19 118 VAL A CA 1
ATOM 886 C C . VAL A 1 118 ? -6.742 19.938 -13.508 1 73.19 118 VAL A C 1
ATOM 888 O O . VAL A 1 118 ? -5.938 19.5 -12.688 1 73.19 118 VAL A O 1
ATOM 891 N N . ASP A 1 119 ? -7.992 20.016 -13.359 1 70.25 119 ASP A N 1
ATOM 892 C CA . ASP A 1 119 ? -8.555 19.641 -12.062 1 70.25 119 ASP A CA 1
ATOM 893 C C . ASP A 1 119 ? -8.344 18.156 -11.773 1 70.25 119 ASP A C 1
ATOM 895 O O . ASP A 1 119 ? -8.008 17.781 -10.648 1 70.25 119 ASP A O 1
ATOM 899 N N . ASN A 1 120 ? -8.516 17.438 -12.797 1 75.25 120 ASN A N 1
ATOM 900 C CA . ASN A 1 120 ? -8.367 15.984 -12.641 1 75.25 120 ASN A CA 1
ATOM 901 C C . ASN A 1 120 ? -6.922 15.602 -12.344 1 75.25 120 ASN A C 1
ATOM 903 O O . ASN A 1 120 ? -6.668 14.664 -11.578 1 75.25 120 ASN A O 1
ATOM 907 N N . PHE A 1 121 ? -6.074 16.344 -12.953 1 81.44 121 PHE A N 1
ATOM 908 C CA . PHE A 1 121 ? -4.66 16.078 -12.719 1 81.44 121 PHE A CA 1
ATOM 909 C C . PHE A 1 121 ? -4.277 16.375 -11.281 1 81.44 121 PHE A C 1
ATOM 911 O O . PHE A 1 121 ? -3.609 15.57 -10.625 1 81.44 121 PHE A O 1
ATOM 918 N N . PHE A 1 122 ? -4.758 17.438 -10.797 1 75.19 122 PHE A N 1
ATOM 919 C CA . PHE A 1 122 ? -4.414 17.828 -9.438 1 75.19 122 PHE A CA 1
ATOM 920 C C . PHE A 1 122 ? -5.082 16.922 -8.422 1 75.19 122 PHE A C 1
ATOM 922 O O . PHE A 1 122 ? -4.504 16.625 -7.375 1 75.19 122 PHE A O 1
ATOM 929 N N . GLU A 1 123 ? -6.211 16.562 -8.789 1 76.75 123 GLU A N 1
ATOM 930 C CA . GLU A 1 123 ? -6.887 15.602 -7.922 1 76.75 123 GLU A CA 1
ATOM 931 C C . GLU A 1 123 ? -6.137 14.273 -7.871 1 76.75 123 GLU A C 1
ATOM 933 O O . GLU A 1 123 ? -6.027 13.656 -6.809 1 76.75 123 GLU A O 1
ATOM 938 N N . PHE A 1 124 ? -5.707 13.93 -8.992 1 86.12 124 PHE A N 1
ATOM 939 C CA . PHE A 1 124 ? -4.922 12.711 -9.078 1 86.12 124 PHE A CA 1
ATOM 940 C C . PHE A 1 124 ? -3.648 12.828 -8.25 1 86.12 124 PHE A C 1
ATOM 942 O O . PHE A 1 124 ? -3.342 11.938 -7.445 1 86.12 124 PHE A O 1
ATOM 949 N N . LEU A 1 125 ? -2.949 13.852 -8.43 1 84.56 125 LEU A N 1
ATOM 950 C CA . LEU A 1 125 ? -1.72 14.086 -7.68 1 84.56 125 LEU A CA 1
ATOM 951 C C . LEU A 1 125 ? -1.989 14.094 -6.18 1 84.56 125 LEU A C 1
ATOM 953 O O . LEU A 1 125 ? -1.247 13.484 -5.406 1 84.56 125 LEU A O 1
ATOM 957 N N . SER A 1 126 ? -3.039 14.703 -5.777 1 81.81 126 SER A N 1
ATOM 958 C CA . SER A 1 126 ? -3.398 14.789 -4.367 1 81.81 126 SER A CA 1
ATOM 959 C C . SER A 1 126 ? -3.713 13.414 -3.789 1 81.81 126 SER A C 1
ATOM 961 O O . SER A 1 126 ? -3.32 13.102 -2.664 1 81.81 126 SER A O 1
ATOM 963 N N . ASP A 1 127 ? -4.316 12.633 -4.555 1 84.56 127 ASP A N 1
ATOM 964 C CA . ASP A 1 127 ? -4.762 11.32 -4.094 1 84.56 127 ASP A CA 1
ATOM 965 C C . ASP A 1 127 ? -3.584 10.359 -3.961 1 84.56 127 ASP A C 1
ATOM 967 O O . ASP A 1 127 ? -3.676 9.344 -3.258 1 84.56 127 ASP A O 1
ATOM 971 N N . THR A 1 128 ? -2.523 10.672 -4.59 1 91.62 128 THR A N 1
ATOM 972 C CA . THR A 1 128 ? -1.347 9.82 -4.457 1 91.62 128 THR A CA 1
ATOM 973 C C . THR A 1 128 ? -0.6 10.125 -3.164 1 91.62 128 THR A C 1
ATOM 975 O O . THR A 1 128 ? 0.077 9.258 -2.611 1 91.62 128 THR A O 1
ATOM 978 N N . PHE A 1 129 ? -0.806 11.336 -2.613 1 87.94 129 PHE A N 1
ATOM 979 C CA . PHE A 1 129 ? -0.052 11.773 -1.444 1 87.94 129 PHE A CA 1
ATOM 980 C C . PHE A 1 129 ? -0.871 11.594 -0.172 1 87.94 129 PHE A C 1
ATOM 982 O O . PHE A 1 129 ? -0.313 11.391 0.907 1 87.94 129 PHE A O 1
ATOM 989 N N . ARG A 1 130 ? -2.139 11.617 -0.262 1 84.81 130 ARG A N 1
ATOM 990 C CA . ARG A 1 130 ? -3.029 11.609 0.895 1 84.81 130 ARG A CA 1
ATOM 991 C C . ARG A 1 130 ? -2.752 10.406 1.789 1 84.81 130 ARG A C 1
ATOM 993 O O . ARG A 1 130 ? -2.633 10.547 3.008 1 84.81 130 ARG A O 1
ATOM 1000 N N . PRO A 1 131 ? -2.529 9.289 1.19 1 90.62 131 PRO A N 1
ATOM 1001 C CA . PRO A 1 131 ? -2.348 8.125 2.061 1 90.62 131 PRO A CA 1
ATOM 1002 C C . PRO A 1 131 ? -1.002 8.133 2.783 1 90.62 131 PRO A C 1
ATOM 1004 O O . PRO A 1 131 ? -0.809 7.383 3.742 1 90.62 131 PRO A O 1
ATOM 1007 N N . ILE A 1 132 ? -0.066 8.992 2.324 1 93.75 132 ILE A N 1
ATOM 1008 C CA . ILE A 1 132 ? 1.267 8.93 2.916 1 93.75 132 ILE A CA 1
ATOM 1009 C C . ILE A 1 132 ? 1.504 10.164 3.781 1 93.75 132 ILE A C 1
ATOM 1011 O O . ILE A 1 132 ? 2.631 10.422 4.215 1 93.75 132 ILE A O 1
ATOM 1015 N N . ILE A 1 133 ? 0.484 10.93 4.078 1 88.81 133 ILE A N 1
ATOM 1016 C CA . ILE A 1 133 ? 0.633 12.18 4.812 1 88.81 133 ILE A CA 1
ATOM 1017 C C . ILE A 1 133 ? 1.156 11.898 6.219 1 88.81 133 ILE A C 1
ATOM 1019 O O . ILE A 1 133 ? 1.999 12.633 6.738 1 88.81 133 ILE A O 1
ATOM 1023 N N . ASN A 1 134 ? 0.687 10.789 6.824 1 91.44 134 ASN A N 1
ATOM 1024 C CA . ASN A 1 134 ? 1.068 10.484 8.203 1 91.44 134 ASN A CA 1
ATOM 1025 C C . ASN A 1 134 ? 2.564 10.211 8.32 1 91.44 134 ASN A C 1
ATOM 1027 O O . ASN A 1 134 ? 3.219 10.695 9.242 1 91.44 134 ASN A O 1
ATOM 1031 N N . VAL A 1 135 ? 3.102 9.484 7.375 1 95.25 135 VAL A N 1
ATOM 1032 C CA . VAL A 1 135 ? 4.516 9.141 7.473 1 95.25 135 VAL A CA 1
ATOM 1033 C C . VAL A 1 135 ? 5.371 10.344 7.066 1 95.25 135 VAL A C 1
ATOM 1035 O O . VAL A 1 135 ? 6.496 10.508 7.547 1 95.25 135 VAL A O 1
ATOM 1038 N N . LEU A 1 136 ? 4.82 11.195 6.16 1 92.25 136 LEU A N 1
ATOM 1039 C CA . LEU A 1 136 ? 5.516 12.43 5.82 1 92.25 136 LEU A CA 1
ATOM 1040 C C . LEU A 1 136 ? 5.613 13.352 7.031 1 92.25 136 LEU A C 1
ATOM 1042 O O . LEU A 1 136 ? 6.664 13.938 7.285 1 92.25 136 LEU A O 1
ATOM 1046 N N . LEU A 1 137 ? 4.523 13.445 7.785 1 91.19 137 LEU A N 1
ATOM 1047 C CA . LEU A 1 137 ? 4.504 14.25 9.008 1 91.19 137 LEU A CA 1
ATOM 1048 C C . LEU A 1 137 ? 5.477 13.688 10.039 1 91.19 137 LEU A C 1
ATOM 1050 O O . LEU A 1 137 ? 6.211 14.445 10.68 1 91.19 137 LEU A O 1
ATOM 1054 N N . GLY A 1 138 ? 5.48 12.359 10.188 1 94.06 138 GLY A N 1
ATOM 1055 C CA . GLY A 1 138 ? 6.438 11.734 11.086 1 94.06 138 GLY A CA 1
ATOM 1056 C C . GLY A 1 138 ? 7.879 12.008 10.703 1 94.06 138 GLY A C 1
ATOM 1057 O O . GLY A 1 138 ? 8.695 12.344 11.562 1 94.06 138 GLY A O 1
ATOM 1058 N N . ALA A 1 139 ? 8.188 11.891 9.445 1 95.31 139 ALA A N 1
ATOM 1059 C CA . ALA A 1 139 ? 9.539 12.164 8.953 1 95.31 139 ALA A CA 1
ATOM 1060 C C . ALA A 1 139 ? 9.922 13.625 9.188 1 95.31 139 ALA A C 1
ATOM 1062 O O . ALA A 1 139 ? 11.062 13.922 9.562 1 95.31 139 ALA A O 1
ATOM 1063 N N . SER A 1 140 ? 8.977 14.469 8.969 1 92.5 140 SER A N 1
ATOM 1064 C CA . SER A 1 140 ? 9.203 15.898 9.164 1 92.5 140 SER A CA 1
ATOM 1065 C C . SER A 1 140 ? 9.602 16.203 10.609 1 92.5 140 SER A C 1
ATOM 1067 O O . SER A 1 140 ? 10.508 17 10.844 1 92.5 140 SER A O 1
ATOM 1069 N N . LEU A 1 141 ? 8.984 15.586 11.539 1 93.44 141 LEU A N 1
ATOM 1070 C CA . LEU A 1 141 ? 9.297 15.836 12.945 1 93.44 141 LEU A CA 1
ATOM 1071 C C . LEU A 1 141 ? 10.664 15.273 13.305 1 93.44 141 LEU A C 1
ATOM 1073 O O . LEU A 1 141 ? 11.375 15.836 14.148 1 93.44 141 LEU A O 1
ATOM 1077 N N . ILE A 1 142 ? 11.023 14.188 12.727 1 95.38 142 ILE A N 1
ATOM 1078 C CA . ILE A 1 142 ? 12.359 13.648 12.953 1 95.38 142 ILE A CA 1
ATOM 1079 C C . ILE A 1 142 ? 13.414 14.625 12.43 1 95.38 142 ILE A C 1
ATOM 1081 O O . ILE A 1 142 ? 14.391 14.922 13.117 1 95.38 142 ILE A O 1
ATOM 1085 N N . ILE A 1 143 ? 13.195 15.133 11.273 1 93.19 143 ILE A N 1
ATOM 1086 C CA . ILE A 1 143 ? 14.078 16.125 10.68 1 93.19 143 ILE A CA 1
ATOM 1087 C C . ILE A 1 143 ? 14.148 17.359 11.594 1 93.19 143 ILE A C 1
ATOM 1089 O O . ILE A 1 143 ? 15.227 17.906 11.812 1 93.19 143 ILE A O 1
ATOM 1093 N N . ALA A 1 144 ? 12.977 17.719 12.102 1 91.62 144 ALA A N 1
ATOM 1094 C CA . ALA A 1 144 ? 12.898 18.875 12.984 1 91.62 144 ALA A CA 1
ATOM 1095 C C . ALA A 1 144 ? 13.766 18.688 14.227 1 91.62 144 ALA A C 1
ATOM 1097 O O . ALA A 1 144 ? 14.531 19.578 14.609 1 91.62 144 ALA A O 1
ATOM 1098 N N . ILE A 1 145 ? 13.664 17.578 14.828 1 94.06 145 ILE A N 1
ATOM 1099 C CA . ILE A 1 145 ? 14.422 17.281 16.047 1 94.06 145 ILE A CA 1
ATOM 1100 C C . ILE A 1 145 ? 15.922 17.312 15.742 1 94.06 145 ILE A C 1
ATOM 1102 O O . ILE A 1 145 ? 16.703 17.906 16.5 1 94.06 145 ILE A O 1
ATOM 1106 N N . LEU A 1 146 ? 16.359 16.734 14.656 1 93.56 146 LEU A N 1
ATOM 1107 C CA . LEU A 1 146 ? 17.766 16.734 14.273 1 93.56 146 LEU A CA 1
ATOM 1108 C C . LEU A 1 146 ? 18.281 18.141 14.023 1 93.56 146 LEU A C 1
ATOM 1110 O O . LEU A 1 146 ? 19.375 18.5 14.438 1 93.56 146 LEU A O 1
ATOM 1114 N N . ASN A 1 147 ? 17.469 18.953 13.469 1 89.88 147 ASN A N 1
ATOM 1115 C CA . ASN A 1 147 ? 17.891 20.312 13.148 1 89.88 147 ASN A CA 1
ATOM 1116 C C . ASN A 1 147 ? 17.875 21.203 14.375 1 89.88 147 ASN A C 1
ATOM 1118 O O . ASN A 1 147 ? 18.656 22.156 14.453 1 89.88 147 ASN A O 1
ATOM 1122 N N . VAL A 1 148 ? 16.984 20.906 15.312 1 91.06 148 VAL A N 1
ATOM 1123 C CA . VAL A 1 148 ? 17.047 21.609 16.594 1 91.06 148 VAL A CA 1
ATOM 1124 C C . VAL A 1 148 ? 18.359 21.281 17.297 1 91.06 148 VAL A C 1
ATOM 1126 O O . VAL A 1 148 ? 19.016 22.172 17.844 1 91.06 148 VAL A O 1
ATOM 1129 N N . LEU A 1 149 ? 18.766 20.047 17.234 1 93.69 149 LEU A N 1
ATOM 1130 C CA . LEU A 1 149 ? 20.016 19.625 17.859 1 93.69 149 LEU A CA 1
ATOM 1131 C C . LEU A 1 149 ? 21.203 20.281 17.172 1 93.69 149 LEU A C 1
ATOM 1133 O O . LEU A 1 149 ? 22.172 20.656 17.828 1 93.69 149 LEU A O 1
ATOM 1137 N N . ILE A 1 150 ? 21.156 20.422 15.93 1 89.38 150 ILE A N 1
ATOM 1138 C CA . ILE A 1 150 ? 22.219 21.078 15.172 1 89.38 150 ILE A CA 1
ATOM 1139 C C . ILE A 1 150 ? 22.266 22.562 15.531 1 89.38 150 ILE A C 1
ATOM 1141 O O . ILE A 1 150 ? 23.328 23.109 15.797 1 89.38 150 ILE A O 1
ATOM 1145 N N . ALA A 1 151 ? 21.109 23.203 15.586 1 87.06 151 ALA A N 1
ATOM 1146 C CA . ALA A 1 151 ? 21 24.625 15.891 1 87.06 151 ALA A CA 1
ATOM 1147 C C . ALA A 1 151 ? 21.516 24.922 17.297 1 87.06 151 ALA A C 1
ATOM 1149 O O . ALA A 1 151 ? 22.094 25.984 17.531 1 87.06 151 ALA A O 1
ATOM 1150 N N . CYS A 1 152 ? 21.281 23.953 18.188 1 92.75 152 CYS A N 1
ATOM 1151 C CA . CYS A 1 152 ? 21.75 24.109 19.562 1 92.75 152 CYS A CA 1
ATOM 1152 C C . CYS A 1 152 ? 23.188 23.641 19.703 1 92.75 152 CYS A C 1
ATOM 1154 O O . CYS A 1 152 ? 23.75 23.672 20.812 1 92.75 152 CYS A O 1
ATOM 1156 N N . HIS A 1 153 ? 23.781 23.125 18.688 1 92 153 HIS A N 1
ATOM 1157 C CA . HIS A 1 153 ? 25.188 22.719 18.609 1 92 153 HIS A CA 1
ATOM 1158 C C . HIS A 1 153 ? 25.453 21.484 19.469 1 92 153 HIS A C 1
ATOM 1160 O O . HIS A 1 153 ? 26.531 21.344 20.031 1 92 153 HIS A O 1
ATOM 1166 N N . VAL A 1 154 ? 24.391 20.75 19.625 1 92.31 154 VAL A N 1
ATOM 1167 C CA . VAL A 1 154 ? 24.562 19.469 20.297 1 92.31 154 VAL A CA 1
ATOM 1168 C C . VAL A 1 154 ? 25.234 18.469 19.359 1 92.31 154 VAL A C 1
ATOM 1170 O O . VAL A 1 154 ? 26.031 17.641 19.797 1 92.31 154 VAL A O 1
ATOM 1173 N N . ILE A 1 155 ? 24.891 18.547 18.062 1 90.81 155 ILE A N 1
ATOM 1174 C CA . ILE A 1 155 ? 25.516 17.766 17 1 90.81 155 ILE A CA 1
ATOM 1175 C C . ILE A 1 155 ? 25.922 18.688 15.852 1 90.81 155 ILE A C 1
ATOM 1177 O O . ILE A 1 155 ? 25.328 19.75 15.664 1 90.81 155 ILE A O 1
ATOM 1181 N N . SER A 1 156 ? 26.938 18.25 15.125 1 87.12 156 SER A N 1
ATOM 1182 C CA . SER A 1 156 ? 27.438 19.078 14.031 1 87.12 156 SER A CA 1
ATOM 1183 C C . SER A 1 156 ? 26.625 18.875 12.758 1 87.12 156 SER A C 1
ATOM 1185 O O . SER A 1 156 ? 26.375 19.828 12.016 1 87.12 156 SER A O 1
ATOM 1187 N N . ASN A 1 157 ? 26.312 17.625 12.477 1 87.06 157 ASN A N 1
ATOM 1188 C CA . ASN A 1 157 ? 25.5 17.266 11.32 1 87.06 157 ASN A CA 1
ATOM 1189 C C . ASN A 1 157 ? 24.75 15.953 11.531 1 87.06 157 ASN A C 1
ATOM 1191 O O . ASN A 1 157 ? 24.938 15.297 12.562 1 87.06 157 ASN A O 1
ATOM 1195 N N . ASP A 1 158 ? 23.953 15.609 10.586 1 88.06 158 ASP A N 1
ATOM 1196 C CA . ASP A 1 158 ? 23.078 14.461 10.781 1 88.06 158 ASP A CA 1
ATOM 1197 C C . ASP A 1 158 ? 23.75 13.164 10.328 1 88.06 158 ASP A C 1
ATOM 1199 O O . ASP A 1 158 ? 23.094 12.125 10.227 1 88.06 158 ASP A O 1
ATOM 1203 N N . THR A 1 159 ? 25.078 13.172 10.039 1 90.5 159 THR A N 1
ATOM 1204 C CA . THR A 1 159 ? 25.797 11.969 9.625 1 90.5 159 THR A CA 1
ATOM 1205 C C . THR A 1 159 ? 27.062 11.773 10.445 1 90.5 159 THR A C 1
ATOM 1207 O O . THR A 1 159 ? 27.938 11 10.062 1 90.5 159 THR A O 1
ATOM 1210 N N . GLU A 1 160 ? 27.203 12.438 11.523 1 91.12 160 GLU A N 1
ATOM 1211 C CA . GLU A 1 160 ? 28.453 12.5 12.281 1 91.12 160 GLU A CA 1
ATOM 1212 C C . GLU A 1 160 ? 28.734 11.18 12.992 1 91.12 160 GLU A C 1
ATOM 1214 O O . GLU A 1 160 ? 29.875 10.875 13.32 1 91.12 160 GLU A O 1
ATOM 1219 N N . SER A 1 161 ? 27.719 10.414 13.281 1 92.31 161 SER A N 1
ATOM 1220 C CA . SER A 1 161 ? 27.859 9.164 14.016 1 92.31 161 SER A CA 1
ATOM 1221 C C . SER A 1 161 ? 26.906 8.094 13.492 1 92.31 161 SER A C 1
ATOM 1223 O O . SER A 1 161 ? 25.922 8.414 12.812 1 92.31 161 SER A O 1
ATOM 1225 N N . PRO A 1 162 ? 27.203 6.797 13.797 1 94.31 162 PRO A N 1
ATOM 1226 C CA . PRO A 1 162 ? 26.266 5.738 13.414 1 94.31 162 PRO A CA 1
ATOM 1227 C C . PRO A 1 162 ? 24.859 5.961 13.969 1 94.31 162 PRO A C 1
ATOM 1229 O O . PRO A 1 162 ? 23.875 5.609 13.312 1 94.31 162 PRO A O 1
ATOM 1232 N N . THR A 1 163 ? 24.828 6.527 15.125 1 95.56 163 THR A N 1
ATOM 1233 C CA . THR A 1 163 ? 23.531 6.836 15.719 1 95.56 163 THR A CA 1
ATOM 1234 C C . THR A 1 163 ? 22.734 7.797 14.836 1 95.56 163 THR A C 1
ATOM 1236 O O . THR A 1 163 ? 21.547 7.586 14.578 1 95.56 163 THR A O 1
ATOM 1239 N N . LEU A 1 164 ? 23.375 8.797 14.367 1 94.31 164 LEU A N 1
ATOM 1240 C CA . LEU A 1 164 ? 22.703 9.805 13.555 1 94.31 164 LEU A CA 1
ATOM 1241 C C . LEU A 1 164 ? 22.391 9.258 12.164 1 94.31 164 LEU A C 1
ATOM 1243 O O . LEU A 1 164 ? 21.406 9.656 11.547 1 94.31 164 LEU A O 1
ATOM 1247 N N . LEU A 1 165 ? 23.219 8.273 11.711 1 94.94 165 LEU A N 1
ATOM 1248 C CA . LEU A 1 165 ? 22.906 7.613 10.453 1 94.94 165 LEU A CA 1
ATOM 1249 C C . LEU A 1 165 ? 21.609 6.816 10.555 1 94.94 165 LEU A C 1
ATOM 1251 O O . LEU A 1 165 ? 20.844 6.734 9.586 1 94.94 165 LEU A O 1
ATOM 1255 N N . LEU A 1 166 ? 21.422 6.199 11.664 1 96.25 166 LEU A N 1
ATOM 1256 C CA . LEU A 1 166 ? 20.156 5.488 11.859 1 96.25 166 LEU A CA 1
ATOM 1257 C C . LEU A 1 166 ? 18.984 6.457 11.883 1 96.25 166 LEU A C 1
ATOM 1259 O O . LEU A 1 166 ? 17.922 6.156 11.352 1 96.25 166 LEU A O 1
ATOM 1263 N N . CYS A 1 167 ? 19.172 7.602 12.492 1 95.94 167 CYS A N 1
ATOM 1264 C CA . CYS A 1 167 ? 18.125 8.617 12.508 1 95.94 167 CYS A CA 1
ATOM 1265 C C . CYS A 1 167 ? 17.844 9.125 11.102 1 95.94 167 CYS A C 1
ATOM 1267 O O . CYS A 1 167 ? 16.688 9.32 10.734 1 95.94 167 CYS A O 1
ATOM 1269 N N . LYS A 1 168 ? 18.906 9.297 10.367 1 94.75 168 LYS A N 1
ATOM 1270 C CA . LYS A 1 168 ? 18.734 9.711 8.977 1 94.75 168 LYS A CA 1
ATOM 1271 C C . LYS A 1 168 ? 18.016 8.633 8.164 1 94.75 168 LYS A C 1
ATOM 1273 O O . LYS A 1 168 ? 17.188 8.945 7.316 1 94.75 168 LYS A O 1
ATOM 1278 N N . ALA A 1 169 ? 18.328 7.387 8.453 1 97 169 ALA A N 1
ATOM 1279 C CA . ALA A 1 169 ? 17.656 6.27 7.793 1 97 169 ALA A CA 1
ATOM 1280 C C . ALA A 1 169 ? 16.156 6.277 8.094 1 97 169 ALA A C 1
ATOM 1282 O O . ALA A 1 169 ? 15.344 5.906 7.246 1 97 169 ALA A O 1
ATOM 1283 N N . ALA A 1 170 ? 15.852 6.746 9.234 1 97.38 170 ALA A N 1
ATOM 1284 C CA . ALA A 1 170 ? 14.461 6.746 9.672 1 97.38 170 ALA A CA 1
ATOM 1285 C C . ALA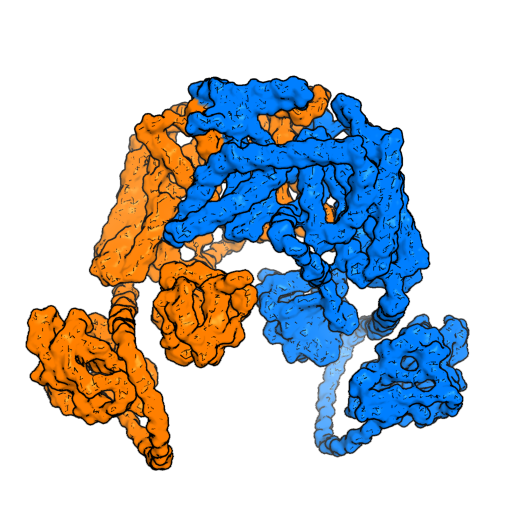 A 1 170 ? 13.602 7.648 8.781 1 97.38 170 ALA A C 1
ATOM 1287 O O . ALA A 1 170 ? 12.57 7.223 8.266 1 97.38 170 ALA A O 1
ATOM 1288 N N . TYR A 1 171 ? 14 8.867 8.562 1 95.12 171 TYR A N 1
ATOM 1289 C CA . TYR A 1 171 ? 13.156 9.734 7.742 1 95.12 171 TYR A CA 1
ATOM 1290 C C . TYR A 1 171 ? 13.375 9.461 6.258 1 95.12 171 TYR A C 1
ATOM 1292 O O . TYR A 1 171 ? 12.469 9.648 5.449 1 95.12 171 TYR A O 1
ATOM 1300 N N . GLU A 1 172 ? 14.555 8.898 5.848 1 95.88 172 GLU A N 1
ATOM 1301 C CA . GLU A 1 172 ? 14.797 8.539 4.457 1 95.88 172 GLU A CA 1
ATOM 1302 C C . GLU A 1 172 ? 13.992 7.305 4.059 1 95.88 172 GLU A C 1
ATOM 1304 O O . GLU A 1 172 ? 13.781 7.051 2.869 1 95.88 172 GLU A O 1
ATOM 1309 N N . GLY A 1 173 ? 13.578 6.551 5.086 1 97 173 GLY A N 1
ATOM 1310 C CA . GLY A 1 173 ? 12.656 5.469 4.789 1 97 173 GLY A CA 1
ATOM 1311 C C . GLY A 1 173 ? 11.406 5.93 4.062 1 97 173 GLY A C 1
ATOM 1312 O O . GLY A 1 173 ? 10.805 5.168 3.299 1 97 173 GLY A O 1
ATOM 1313 N N . VAL A 1 174 ? 11.109 7.195 4.242 1 96.81 174 VAL A N 1
ATOM 1314 C CA . VAL A 1 174 ? 9.953 7.777 3.572 1 96.81 174 VAL A CA 1
ATOM 1315 C C . VAL A 1 174 ? 10.383 8.414 2.25 1 96.81 174 VAL A C 1
ATOM 1317 O O . VAL A 1 174 ? 9.859 8.062 1.188 1 96.81 174 VAL A O 1
ATOM 1320 N N . PHE A 1 175 ? 11.383 9.203 2.27 1 93.56 175 PHE A N 1
ATOM 1321 C CA . PHE A 1 175 ? 11.695 10.062 1.129 1 93.56 175 PHE A CA 1
ATOM 1322 C C . PHE A 1 175 ? 12.422 9.273 0.045 1 93.56 175 PHE A C 1
ATOM 1324 O O . PHE A 1 175 ? 12.18 9.484 -1.146 1 93.56 175 PHE A O 1
ATOM 1331 N N . TYR A 1 176 ? 13.336 8.367 0.433 1 95.81 176 TYR A N 1
ATOM 1332 C CA . TYR A 1 176 ? 14.062 7.566 -0.544 1 95.81 176 TYR A CA 1
ATOM 1333 C C . TYR A 1 176 ? 13.125 6.668 -1.334 1 95.81 176 TYR A C 1
ATOM 1335 O O . TYR A 1 176 ? 13.289 6.488 -2.541 1 95.81 176 TYR A O 1
ATOM 1343 N N . PHE A 1 177 ? 12.125 6.156 -0.682 1 97.69 177 PHE A N 1
ATOM 1344 C CA . PHE A 1 177 ? 11.234 5.184 -1.304 1 97.69 177 PHE A CA 1
ATOM 1345 C C . PHE A 1 177 ? 9.922 5.836 -1.708 1 97.69 177 PHE A C 1
ATOM 1347 O O . PHE A 1 177 ? 8.953 5.148 -2.025 1 97.69 177 PHE A O 1
ATOM 1354 N N . LEU A 1 178 ? 9.914 7.137 -1.708 1 96 178 LEU A N 1
ATOM 1355 C CA . LEU A 1 178 ? 8.719 7.914 -2.016 1 96 178 LEU A CA 1
ATOM 1356 C C . LEU A 1 178 ? 8.141 7.508 -3.367 1 96 178 LEU A C 1
ATOM 1358 O O . LEU A 1 178 ? 6.922 7.391 -3.514 1 96 178 LEU A O 1
ATOM 1362 N N . PRO A 1 179 ? 8.945 7.219 -4.426 1 96.44 179 PRO A N 1
ATOM 1363 C CA . PRO A 1 179 ? 8.398 6.848 -5.73 1 96.44 179 PRO A CA 1
ATOM 1364 C C . PRO A 1 179 ? 7.566 5.566 -5.68 1 96.44 179 PRO A C 1
ATOM 1366 O O . PRO A 1 179 ? 6.562 5.445 -6.387 1 96.44 179 PRO A O 1
ATOM 1369 N N . ILE A 1 180 ? 7.934 4.613 -4.859 1 98.38 180 ILE A N 1
ATOM 1370 C CA . ILE A 1 180 ? 7.211 3.352 -4.73 1 98.38 180 ILE A CA 1
ATOM 1371 C C . ILE A 1 180 ? 5.855 3.602 -4.074 1 98.38 180 ILE A C 1
ATOM 1373 O O . ILE A 1 180 ? 4.836 3.055 -4.508 1 98.38 180 ILE A O 1
ATOM 1377 N N . MET A 1 181 ? 5.871 4.5 -3.07 1 97.88 181 MET A N 1
ATOM 1378 C CA . MET A 1 181 ? 4.633 4.828 -2.367 1 97.88 181 MET A CA 1
ATOM 1379 C C . MET A 1 181 ? 3.654 5.547 -3.291 1 97.88 181 MET A C 1
ATOM 1381 O O . MET A 1 181 ? 2.471 5.207 -3.332 1 97.88 181 MET A O 1
ATOM 1385 N N . ILE A 1 182 ? 4.18 6.469 -4.043 1 95.81 182 ILE A N 1
ATOM 1386 C CA . ILE A 1 182 ? 3.363 7.25 -4.969 1 95.81 182 ILE A CA 1
ATOM 1387 C C . ILE A 1 182 ? 2.826 6.344 -6.074 1 95.81 182 ILE A C 1
ATOM 1389 O O . ILE A 1 182 ? 1.657 6.438 -6.453 1 95.81 182 ILE A O 1
ATOM 1393 N N . ALA A 1 183 ? 3.605 5.469 -6.574 1 98.31 183 ALA A N 1
ATOM 1394 C CA . ALA A 1 183 ? 3.207 4.551 -7.637 1 98.31 183 ALA A CA 1
ATOM 1395 C C . ALA A 1 183 ? 2.088 3.623 -7.168 1 98.31 183 ALA A C 1
ATOM 1397 O O . ALA A 1 183 ? 1.13 3.375 -7.902 1 98.31 183 ALA A O 1
ATOM 1398 N N . TYR A 1 184 ? 2.191 3.084 -5.945 1 98.38 184 TYR A N 1
ATOM 1399 C CA . TYR A 1 184 ? 1.153 2.221 -5.395 1 98.38 184 TYR A CA 1
ATOM 1400 C C . TYR A 1 184 ? -0.173 2.963 -5.285 1 98.38 184 TYR A C 1
ATOM 1402 O O . TYR A 1 184 ? -1.206 2.469 -5.746 1 98.38 184 TYR A O 1
ATOM 1410 N N . ASN A 1 185 ? -0.102 4.129 -4.699 1 95.44 185 ASN A N 1
ATOM 1411 C CA . ASN A 1 185 ? -1.312 4.918 -4.488 1 95.44 185 ASN A CA 1
ATOM 1412 C C . ASN A 1 185 ? -1.913 5.387 -5.812 1 95.44 185 ASN A C 1
ATOM 1414 O O . ASN A 1 185 ? -3.135 5.418 -5.965 1 95.44 185 ASN A O 1
ATOM 1418 N N . GLY A 1 186 ? -1.03 5.828 -6.742 1 95.94 186 GLY A N 1
ATOM 1419 C CA . GLY A 1 186 ? -1.513 6.242 -8.055 1 95.94 186 GLY A CA 1
ATOM 1420 C C . GLY A 1 186 ? -2.195 5.125 -8.82 1 95.94 186 GLY A C 1
ATOM 1421 O O . GLY A 1 186 ? -3.24 5.34 -9.438 1 95.94 186 GLY A O 1
ATOM 1422 N N . ALA A 1 187 ? -1.614 3.961 -8.766 1 97.56 187 ALA A N 1
ATOM 1423 C CA . ALA A 1 187 ? -2.225 2.811 -9.43 1 97.56 187 ALA A CA 1
ATOM 1424 C C . ALA A 1 187 ? -3.594 2.498 -8.828 1 97.56 187 ALA A C 1
ATOM 1426 O O . ALA A 1 187 ? -4.559 2.258 -9.562 1 97.56 187 ALA A O 1
ATOM 1427 N N . LYS A 1 188 ? -3.68 2.523 -7.539 1 94.12 188 LYS A N 1
ATOM 1428 C CA . LYS A 1 188 ? -4.949 2.266 -6.867 1 94.12 188 LYS A CA 1
ATOM 1429 C C . LYS A 1 188 ? -5.996 3.309 -7.254 1 94.12 188 LYS A C 1
ATOM 1431 O O . LYS A 1 188 ? -7.16 2.971 -7.492 1 94.12 188 LYS A O 1
ATOM 1436 N N . LYS A 1 189 ? -5.535 4.512 -7.27 1 90.88 189 LYS A N 1
ATOM 1437 C CA . LYS A 1 189 ? -6.449 5.594 -7.629 1 90.88 189 LYS A CA 1
ATOM 1438 C C . LYS A 1 189 ? -7.012 5.398 -9.031 1 90.88 189 LYS A C 1
ATOM 1440 O O . LYS A 1 189 ? -8.172 5.73 -9.289 1 90.88 189 LYS A O 1
ATOM 1445 N N . LEU A 1 190 ? -6.211 4.895 -9.938 1 93.69 190 LEU A N 1
ATOM 1446 C CA . LEU A 1 190 ? -6.629 4.699 -11.32 1 93.69 190 LEU A CA 1
ATOM 1447 C C . LEU A 1 190 ? -7.254 3.32 -11.508 1 93.69 190 LEU A C 1
ATOM 1449 O O . LEU A 1 190 ? -7.457 2.875 -12.641 1 93.69 190 LEU A O 1
ATOM 1453 N N . LYS A 1 191 ? -7.441 2.541 -10.422 1 90.69 191 LYS A N 1
ATOM 1454 C CA . LYS A 1 191 ? -8.133 1.257 -10.383 1 90.69 191 LYS A CA 1
ATOM 1455 C C . LYS A 1 191 ? -7.328 0.176 -11.102 1 90.69 191 LYS A C 1
ATOM 1457 O O . LYS A 1 191 ? -7.879 -0.605 -11.875 1 90.69 191 LYS A O 1
ATOM 1462 N N . VAL A 1 192 ? -6.098 0.302 -10.906 1 95 192 VAL A N 1
ATOM 1463 C CA . VAL A 1 192 ? -5.152 -0.727 -11.328 1 95 192 VAL A CA 1
ATOM 1464 C C . VAL A 1 192 ? -4.484 -1.343 -10.094 1 95 192 VAL A C 1
ATOM 1466 O O . VAL A 1 192 ? -4.555 -0.785 -9 1 95 192 VAL A O 1
ATOM 1469 N N . ASP A 1 193 ? -3.99 -2.537 -10.234 1 94.94 193 ASP A N 1
ATOM 1470 C CA . ASP A 1 193 ? -3.307 -3.213 -9.141 1 94.94 193 ASP A CA 1
ATOM 1471 C C . ASP A 1 193 ? -2.191 -2.34 -8.57 1 94.94 193 ASP A C 1
ATOM 1473 O O . ASP A 1 193 ? -1.232 -2.012 -9.266 1 94.94 193 ASP A O 1
ATOM 1477 N N . GLY A 1 194 ? -2.342 -1.957 -7.32 1 97.38 194 GLY A N 1
ATOM 1478 C CA . GLY A 1 194 ? -1.396 -1.063 -6.672 1 97.38 194 GLY A CA 1
ATOM 1479 C C . GLY A 1 194 ? 0.022 -1.603 -6.652 1 97.38 194 GLY A C 1
ATOM 1480 O O . GLY A 1 194 ? 0.98 -0.851 -6.844 1 97.38 194 GLY A O 1
ATOM 1481 N N . TRP A 1 195 ? 0.168 -2.928 -6.484 1 97.94 195 TRP A N 1
ATOM 1482 C CA . TRP A 1 195 ? 1.494 -3.52 -6.344 1 97.94 195 TRP A CA 1
ATOM 1483 C C . TRP A 1 195 ? 2.17 -3.674 -7.703 1 97.94 195 TRP A C 1
ATOM 1485 O O . TRP A 1 195 ? 3.398 -3.684 -7.793 1 97.94 195 TRP A O 1
ATOM 1495 N N . VAL A 1 196 ? 1.397 -3.721 -8.805 1 98.31 196 VAL A N 1
ATOM 1496 C CA . VAL A 1 196 ? 2.016 -3.701 -10.125 1 98.31 196 VAL A CA 1
ATOM 1497 C C . VAL A 1 196 ? 2.689 -2.352 -10.359 1 98.31 196 VAL A C 1
ATOM 1499 O O . VAL A 1 196 ? 3.832 -2.293 -10.82 1 98.31 196 VAL A O 1
ATOM 1502 N N . GLY A 1 197 ? 1.958 -1.263 -10.016 1 98.5 197 GLY A N 1
ATOM 1503 C CA . GLY A 1 197 ? 2.557 0.059 -10.109 1 98.5 197 GLY A CA 1
ATOM 1504 C C . GLY A 1 197 ? 3.799 0.215 -9.258 1 98.5 197 GLY A C 1
ATOM 1505 O O . GLY A 1 197 ? 4.824 0.715 -9.727 1 98.5 197 GLY A O 1
ATOM 1506 N N . ALA A 1 198 ? 3.77 -0.252 -8.008 1 98.69 198 ALA A N 1
ATOM 1507 C CA . ALA A 1 198 ? 4.891 -0.163 -7.082 1 98.69 198 ALA A CA 1
ATOM 1508 C C . ALA A 1 198 ? 6.09 -0.963 -7.59 1 98.69 198 ALA A C 1
ATOM 1510 O O . ALA A 1 198 ? 7.234 -0.52 -7.477 1 98.69 198 ALA A O 1
ATOM 1511 N N . THR A 1 199 ? 5.836 -2.123 -8.164 1 98.56 199 THR A N 1
ATOM 1512 C CA . THR A 1 199 ? 6.891 -3.021 -8.617 1 98.56 199 THR A CA 1
ATOM 1513 C C . THR A 1 199 ? 7.648 -2.418 -9.797 1 98.56 199 THR A C 1
ATOM 1515 O O . THR A 1 199 ? 8.867 -2.572 -9.906 1 98.56 199 THR A O 1
ATOM 1518 N N . ILE A 1 200 ? 6.941 -1.78 -10.664 1 98.62 200 ILE A N 1
ATOM 1519 C CA . ILE A 1 200 ? 7.578 -1.175 -11.828 1 98.62 200 ILE A CA 1
ATOM 1520 C C . ILE A 1 200 ? 8.57 -0.105 -11.375 1 98.62 200 ILE A C 1
ATOM 1522 O O . ILE A 1 200 ? 9.695 -0.048 -11.867 1 98.62 200 ILE A O 1
ATOM 1526 N N . MET A 1 201 ? 8.141 0.691 -10.398 1 98 201 MET A N 1
ATOM 1527 C CA . MET A 1 201 ? 9.062 1.688 -9.867 1 98 201 MET A CA 1
ATOM 1528 C C . MET A 1 201 ? 10.188 1.022 -9.078 1 98 201 MET A C 1
ATOM 1530 O O . MET A 1 201 ? 11.344 1.437 -9.172 1 98 201 MET A O 1
ATOM 1534 N N . ALA A 1 202 ? 9.875 -0.002 -8.305 1 98.44 202 ALA A N 1
ATOM 1535 C CA . ALA A 1 202 ? 10.852 -0.728 -7.492 1 98.44 202 ALA A CA 1
ATOM 1536 C C . ALA A 1 202 ? 11.938 -1.351 -8.367 1 98.44 202 ALA A C 1
ATOM 1538 O O . ALA A 1 202 ? 13.109 -1.396 -7.98 1 98.44 202 ALA A O 1
ATOM 1539 N N . ALA A 1 203 ? 11.562 -1.81 -9.57 1 98.56 203 ALA A N 1
ATOM 1540 C CA . ALA A 1 203 ? 12.508 -2.438 -10.484 1 98.56 203 ALA A CA 1
ATOM 1541 C C . ALA A 1 203 ? 13.648 -1.484 -10.828 1 98.56 203 ALA A C 1
ATOM 1543 O O . ALA A 1 203 ? 14.805 -1.909 -10.969 1 98.56 203 ALA A O 1
ATOM 1544 N N . LEU A 1 204 ? 13.359 -0.207 -10.875 1 98 204 LEU A N 1
ATOM 1545 C CA . LEU A 1 204 ? 14.359 0.791 -11.242 1 98 204 LEU A CA 1
ATOM 1546 C C . LEU A 1 204 ? 15.133 1.271 -10.023 1 98 204 LEU A C 1
ATOM 1548 O O . LEU A 1 204 ? 15.953 2.18 -10.117 1 98 204 LEU A O 1
ATOM 1552 N N . MET A 1 205 ? 14.844 0.688 -8.891 1 97.25 205 MET A N 1
ATOM 1553 C CA . MET A 1 205 ? 15.516 1.092 -7.656 1 97.25 205 MET A CA 1
ATOM 1554 C C . MET A 1 205 ? 16.234 -0.09 -7.016 1 97.25 205 MET A C 1
ATOM 1556 O O . MET A 1 205 ? 16.719 0.011 -5.887 1 97.25 205 MET A O 1
ATOM 1560 N N . THR A 1 206 ? 16.344 -1.236 -7.75 1 96.88 206 THR A N 1
ATOM 1561 C CA . THR A 1 206 ? 17.016 -2.43 -7.266 1 96.88 206 THR A CA 1
ATOM 1562 C C . THR A 1 206 ? 18.531 -2.283 -7.41 1 96.88 206 THR A C 1
ATOM 1564 O O . THR A 1 206 ? 19.016 -1.472 -8.203 1 96.88 206 THR A O 1
ATOM 1567 N N . PRO A 1 207 ? 19.25 -3.076 -6.633 1 94.62 207 PRO A N 1
ATOM 1568 C CA . PRO A 1 207 ? 20.703 -3.129 -6.844 1 94.62 207 PRO A CA 1
ATOM 1569 C C . PRO A 1 207 ? 21.078 -3.555 -8.258 1 94.62 207 PRO A C 1
ATOM 1571 O O . PRO A 1 207 ? 22.094 -3.113 -8.789 1 94.62 207 PRO A O 1
ATOM 1574 N N . GLN A 1 208 ? 20.266 -4.379 -8.906 1 94.81 208 GLN A N 1
ATOM 1575 C CA . GLN A 1 208 ? 20.516 -4.82 -10.266 1 94.81 208 GLN A CA 1
ATOM 1576 C C . GLN A 1 208 ? 20.453 -3.652 -11.25 1 94.81 208 GLN A C 1
ATOM 1578 O O . GLN A 1 208 ? 21.312 -3.518 -12.125 1 94.81 208 GLN A O 1
ATOM 1583 N N . PHE A 1 209 ? 19.516 -2.797 -11.078 1 96.88 209 PHE A N 1
ATOM 1584 C CA . PHE A 1 209 ? 19.438 -1.611 -11.93 1 96.88 209 PHE A CA 1
ATOM 1585 C C . PHE A 1 209 ? 20.562 -0.638 -11.617 1 96.88 209 PHE A C 1
ATOM 1587 O O . PHE A 1 209 ? 21.172 -0.071 -12.531 1 96.88 209 PHE A O 1
ATOM 1594 N N . MET A 1 210 ? 20.828 -0.433 -10.336 1 94 210 MET A N 1
ATOM 1595 C CA . MET A 1 210 ? 21.891 0.484 -9.914 1 94 210 MET A CA 1
ATOM 1596 C C . MET A 1 210 ? 23.25 0.004 -10.406 1 94 210 MET A C 1
ATOM 1598 O O . MET A 1 210 ? 24.125 0.814 -10.688 1 94 210 MET A O 1
ATOM 1602 N N . ALA A 1 211 ? 23.375 -1.291 -10.57 1 94.06 211 ALA A N 1
ATOM 1603 C CA . ALA A 1 211 ? 24.641 -1.877 -11.047 1 94.06 211 ALA A CA 1
ATOM 1604 C C . ALA A 1 211 ? 24.922 -1.463 -12.484 1 94.06 211 ALA A C 1
ATOM 1606 O O . ALA A 1 211 ? 26.078 -1.474 -12.922 1 94.06 211 ALA A O 1
ATOM 1607 N N . LEU A 1 212 ? 23.938 -1.069 -13.203 1 94.88 212 LEU A N 1
ATOM 1608 C CA . LEU A 1 212 ? 24.109 -0.603 -14.57 1 94.88 212 LEU A CA 1
ATOM 1609 C C . LEU A 1 212 ? 24.906 0.695 -14.602 1 94.88 212 LEU A C 1
ATOM 1611 O O . LEU A 1 212 ? 25.656 0.947 -15.547 1 94.88 212 LEU A O 1
ATOM 1615 N N . SER A 1 213 ? 24.781 1.533 -13.555 1 92.5 213 SER A N 1
ATOM 1616 C CA . SER A 1 213 ? 25.469 2.816 -13.492 1 92.5 213 SER A CA 1
ATOM 1617 C C . SER A 1 213 ? 26.75 2.715 -12.664 1 92.5 213 SER A C 1
ATOM 1619 O O . SER A 1 213 ? 27.641 3.561 -12.773 1 92.5 213 SER A O 1
ATOM 1621 N N . ALA A 1 214 ? 26.781 1.731 -11.836 1 91.94 214 ALA A N 1
ATOM 1622 C CA . ALA A 1 214 ? 27.938 1.56 -10.953 1 91.94 214 ALA A CA 1
ATOM 1623 C C . ALA A 1 214 ? 28.297 0.086 -10.812 1 91.94 214 ALA A C 1
ATOM 1625 O O . ALA A 1 214 ? 28.25 -0.469 -9.711 1 91.94 214 ALA A O 1
ATOM 1626 N N . PRO A 1 215 ? 28.766 -0.448 -11.898 1 92.31 215 PRO A N 1
ATOM 1627 C CA . PRO A 1 215 ? 29.031 -1.887 -11.875 1 92.31 215 PRO A CA 1
ATOM 1628 C C . PRO A 1 215 ? 30.078 -2.273 -10.828 1 92.31 215 PRO A C 1
ATOM 1630 O O . PRO A 1 215 ? 29.969 -3.33 -10.203 1 92.31 215 PRO A O 1
ATOM 1633 N N . ASP A 1 216 ? 31.047 -1.437 -10.539 1 89.31 216 ASP A N 1
ATOM 1634 C CA . ASP A 1 216 ? 32.094 -1.762 -9.57 1 89.31 216 ASP A CA 1
ATOM 1635 C C . ASP A 1 216 ? 31.547 -1.765 -8.148 1 89.31 216 ASP A C 1
ATOM 1637 O O . ASP A 1 216 ? 31.906 -2.635 -7.348 1 89.31 216 ASP A O 1
ATOM 1641 N N . LYS A 1 217 ? 30.672 -0.818 -7.918 1 87.19 217 LYS A N 1
ATOM 1642 C CA . LYS A 1 217 ? 30.062 -0.717 -6.594 1 87.19 217 LYS A CA 1
ATOM 1643 C C . LYS A 1 217 ? 29.203 -1.943 -6.289 1 87.19 217 LYS A C 1
ATOM 1645 O O . LYS A 1 217 ? 29.125 -2.385 -5.141 1 87.19 217 LYS A O 1
ATOM 1650 N N . TRP A 1 218 ? 28.625 -2.488 -7.359 1 91.81 218 TRP A N 1
ATOM 1651 C CA . TRP A 1 218 ? 27.688 -3.604 -7.191 1 91.81 218 TRP A CA 1
ATOM 1652 C C . TRP A 1 218 ? 28.25 -4.875 -7.82 1 91.81 218 TRP A C 1
ATOM 1654 O O . TRP A 1 218 ? 27.531 -5.629 -8.469 1 91.81 218 TRP A O 1
ATOM 1664 N N . SER A 1 219 ? 29.453 -5.086 -7.691 1 88.38 219 SER A N 1
ATOM 1665 C CA . SER A 1 219 ? 30.141 -6.211 -8.328 1 88.38 219 SER A CA 1
ATOM 1666 C C . SER A 1 219 ? 29.594 -7.543 -7.828 1 88.38 219 SER A C 1
ATOM 1668 O O . SER A 1 219 ? 29.578 -8.531 -8.562 1 88.38 219 SER A O 1
ATOM 1670 N N . GLY A 1 220 ? 29.016 -7.594 -6.613 1 82.5 220 GLY A N 1
ATOM 1671 C CA . GLY A 1 220 ? 28.5 -8.82 -6.023 1 82.5 220 GLY A CA 1
ATOM 1672 C C . GLY A 1 220 ? 27.266 -9.344 -6.715 1 82.5 220 GLY A C 1
ATOM 1673 O O . GLY A 1 220 ? 26.906 -10.516 -6.57 1 82.5 220 GLY A O 1
ATOM 1674 N N . ILE A 1 221 ? 26.625 -8.555 -7.488 1 84.44 221 ILE A N 1
ATOM 1675 C CA . ILE A 1 221 ? 25.391 -8.922 -8.164 1 84.44 221 ILE A CA 1
ATOM 1676 C C . ILE A 1 221 ? 25.688 -9.82 -9.359 1 84.44 221 ILE A C 1
ATOM 1678 O O . ILE A 1 221 ? 24.875 -10.656 -9.742 1 84.44 221 ILE A O 1
ATOM 1682 N N . PHE A 1 222 ? 26.984 -9.664 -9.82 1 83.25 222 PHE A N 1
ATOM 1683 C CA . PHE A 1 222 ? 27.359 -10.383 -11.031 1 83.25 222 PHE A CA 1
ATOM 1684 C C . PHE A 1 222 ? 27.859 -11.781 -10.688 1 83.25 222 PHE A C 1
ATOM 1686 O O . PHE A 1 222 ? 28.672 -11.953 -9.766 1 83.25 222 PHE A O 1
ATOM 1693 N N . GLY A 1 223 ? 27.25 -12.812 -11.055 1 70.38 223 GLY A N 1
ATOM 1694 C CA . GLY A 1 223 ? 27.656 -14.195 -10.82 1 70.38 223 GLY A CA 1
ATOM 1695 C C . GLY A 1 223 ? 29 -14.539 -11.398 1 70.38 223 GLY A C 1
ATOM 1696 O O . GLY A 1 223 ? 29.656 -15.484 -10.945 1 70.38 223 GLY A O 1
ATOM 1697 N N . ASP A 1 224 ? 29.375 -13.852 -12.523 1 73.44 224 ASP A N 1
ATOM 1698 C CA . ASP A 1 224 ? 30.641 -14.141 -13.164 1 73.44 224 ASP A CA 1
ATOM 1699 C C . ASP A 1 224 ? 31.344 -12.859 -13.617 1 73.44 224 ASP A C 1
ATOM 1701 O O . ASP A 1 224 ? 30.734 -11.789 -13.625 1 73.44 224 ASP A O 1
ATOM 1705 N N . LYS A 1 225 ? 32.469 -12.984 -13.93 1 81.56 225 LYS A N 1
ATOM 1706 C CA . LYS A 1 225 ? 33.312 -11.844 -14.32 1 81.56 225 LYS A CA 1
ATOM 1707 C C . LYS A 1 225 ? 32.906 -11.305 -15.688 1 81.56 225 LYS A C 1
ATOM 1709 O O . LYS A 1 225 ? 33.062 -10.125 -15.969 1 81.56 225 LYS A O 1
ATOM 1714 N N . SER A 1 226 ? 32.344 -12.172 -16.422 1 85.81 226 SER A N 1
ATOM 1715 C CA . SER A 1 226 ? 31.984 -11.758 -17.781 1 85.81 226 SER A CA 1
ATOM 1716 C C . SER A 1 226 ? 30.844 -10.742 -17.75 1 85.81 226 SER A C 1
ATOM 1718 O O . SER A 1 226 ? 30.875 -9.758 -18.5 1 85.81 226 SER A O 1
ATOM 1720 N N . GLY A 1 227 ? 29.875 -10.922 -16.922 1 89.06 227 GLY A N 1
ATOM 1721 C CA . GLY A 1 227 ? 28.766 -9.992 -16.797 1 89.06 227 GLY A CA 1
ATOM 1722 C C . GLY A 1 227 ? 29.203 -8.617 -16.312 1 89.06 227 GLY A C 1
ATOM 1723 O O . GLY A 1 227 ? 28.719 -7.602 -16.828 1 89.06 227 GLY A O 1
ATOM 1724 N N . LEU A 1 228 ? 30.125 -8.602 -15.406 1 91.5 228 LEU A N 1
ATOM 1725 C CA . LEU A 1 228 ? 30.656 -7.352 -14.875 1 91.5 228 LEU A CA 1
ATOM 1726 C C . LEU A 1 228 ? 31.406 -6.582 -15.961 1 91.5 228 LEU A C 1
ATOM 1728 O O . LEU A 1 228 ? 31.234 -5.367 -16.094 1 91.5 228 LEU A O 1
ATOM 1732 N N . SER A 1 229 ? 32.25 -7.32 -16.688 1 93.06 229 SER A N 1
ATOM 1733 C CA . SER A 1 229 ? 33 -6.711 -17.766 1 93.06 229 SER A CA 1
ATOM 1734 C C . SER A 1 229 ? 32.062 -6.137 -18.828 1 93.06 229 SER A C 1
ATOM 1736 O O . SER A 1 229 ? 32.312 -5.047 -19.359 1 93.06 229 SER A O 1
ATOM 1738 N N . ALA A 1 230 ? 31.047 -6.863 -19.125 1 92.56 230 ALA A N 1
ATOM 1739 C CA . ALA A 1 230 ? 30.094 -6.406 -20.141 1 92.56 230 ALA A CA 1
ATOM 1740 C C . ALA A 1 230 ? 29.391 -5.129 -19.688 1 92.56 230 ALA A C 1
ATOM 1742 O O . ALA A 1 230 ? 29.172 -4.215 -20.484 1 92.56 230 ALA A O 1
ATOM 1743 N N . ALA A 1 231 ? 29.031 -5.059 -18.469 1 93.5 231 ALA A N 1
ATOM 1744 C CA . ALA A 1 231 ? 28.359 -3.881 -17.922 1 93.5 231 ALA A CA 1
ATOM 1745 C C . ALA A 1 231 ? 29.281 -2.67 -17.922 1 93.5 231 ALA A C 1
ATOM 1747 O O . ALA A 1 231 ? 28.875 -1.561 -18.266 1 93.5 231 ALA A O 1
ATOM 1748 N N . LYS A 1 232 ? 30.531 -2.863 -17.562 1 93.75 232 LYS A N 1
ATOM 1749 C CA . LYS A 1 232 ? 31.516 -1.792 -17.562 1 93.75 232 LYS A CA 1
ATOM 1750 C C . LYS A 1 232 ? 31.797 -1.289 -18.969 1 93.75 232 LYS A C 1
ATOM 1752 O O . LYS A 1 232 ? 31.938 -0.085 -19.188 1 93.75 232 LYS A O 1
ATOM 1757 N N . GLY A 1 233 ? 31.891 -2.232 -19.812 1 93.69 233 GLY A N 1
ATOM 1758 C CA . GLY A 1 233 ? 32.188 -1.892 -21.188 1 93.69 233 GLY A CA 1
ATOM 1759 C C . GLY A 1 233 ? 31.062 -1.1 -21.859 1 93.69 233 GLY A C 1
ATOM 1760 O O . GLY A 1 233 ? 31.328 -0.278 -22.734 1 93.69 233 GLY A O 1
ATOM 1761 N N . ALA A 1 234 ? 29.859 -1.266 -21.438 1 94.38 234 ALA A N 1
ATOM 1762 C CA . ALA A 1 234 ? 28.703 -0.629 -22.062 1 94.38 234 ALA A CA 1
ATOM 1763 C C . ALA A 1 234 ? 28.422 0.734 -21.438 1 94.38 234 ALA A C 1
ATOM 1765 O O . ALA A 1 234 ? 27.688 1.544 -22 1 94.38 234 ALA A O 1
ATOM 1766 N N . LEU A 1 235 ? 29.047 0.997 -20.328 1 95.31 235 LEU A N 1
ATOM 1767 C CA . LEU A 1 235 ? 28.781 2.211 -19.562 1 95.31 235 LEU A CA 1
ATOM 1768 C C . LEU A 1 235 ? 29.547 3.396 -20.141 1 95.31 235 LEU A C 1
ATOM 1770 O O . LEU A 1 235 ? 30.75 3.303 -20.391 1 95.31 235 LEU A O 1
ATOM 1774 N N . ASN A 1 236 ? 28.859 4.531 -20.438 1 93.81 236 ASN A N 1
ATOM 1775 C CA . ASN A 1 236 ? 29.438 5.797 -20.891 1 93.81 236 ASN A CA 1
ATOM 1776 C C . ASN A 1 236 ? 28.953 6.969 -20.047 1 93.81 236 ASN A C 1
ATOM 1778 O O . ASN A 1 236 ? 27.75 7.262 -20.016 1 93.81 236 ASN A O 1
ATOM 1782 N N . CYS A 1 237 ? 29.859 7.586 -19.344 1 91.5 237 CYS A N 1
ATOM 1783 C CA . CYS A 1 237 ? 29.516 8.711 -18.484 1 91.5 237 CYS A CA 1
ATOM 1784 C C . CYS A 1 237 ? 30.156 10 -19 1 91.5 237 CYS A C 1
ATOM 1786 O O . CYS A 1 237 ? 31.344 10.023 -19.312 1 91.5 237 CYS A O 1
ATOM 1788 N N . VAL A 1 238 ? 29.328 11.023 -19.125 1 88.31 238 VAL A N 1
ATOM 1789 C CA . VAL A 1 238 ? 29.797 12.336 -19.562 1 88.31 238 VAL A CA 1
ATOM 1790 C C . VAL A 1 238 ? 29.625 13.352 -18.438 1 88.31 238 VAL A C 1
ATOM 1792 O O . VAL A 1 238 ? 28.547 13.422 -17.828 1 88.31 238 VAL A O 1
ATOM 1795 N N . THR A 1 239 ? 30.609 13.992 -18.078 1 83.44 239 THR A N 1
ATOM 1796 C CA . THR A 1 239 ? 30.578 14.992 -17.016 1 83.44 239 THR A CA 1
ATOM 1797 C C . THR A 1 239 ? 30.344 16.391 -17.609 1 83.44 239 THR A C 1
ATOM 1799 O O . THR A 1 239 ? 30.984 16.781 -18.578 1 83.44 239 THR A O 1
ATOM 1802 N N . ASN A 1 240 ? 29.219 16.969 -17.172 1 70.81 240 ASN A N 1
ATOM 1803 C CA . ASN A 1 240 ? 29.016 18.375 -17.469 1 70.81 240 ASN A CA 1
ATOM 1804 C C . ASN A 1 240 ? 29.75 19.266 -16.484 1 70.81 240 ASN A C 1
ATOM 1806 O O . ASN A 1 240 ? 29.297 19.469 -15.359 1 70.81 240 ASN A O 1
ATOM 1810 N N . ALA A 1 241 ? 30.844 19.766 -16.891 1 65.25 241 ALA A N 1
ATOM 1811 C CA . ALA A 1 241 ? 31.734 20.547 -16.031 1 65.25 241 ALA A CA 1
ATOM 1812 C C . ALA A 1 241 ? 31.031 21.812 -15.531 1 65.25 241 ALA A C 1
ATOM 1814 O O . ALA A 1 241 ? 31.266 22.234 -14.398 1 65.25 241 ALA A O 1
ATOM 1815 N N . THR A 1 242 ? 30.219 22.328 -16.359 1 55.22 242 THR A N 1
ATOM 1816 C CA . THR A 1 242 ? 29.547 23.578 -16.016 1 55.22 242 THR A CA 1
ATOM 1817 C C . THR A 1 242 ? 28.516 23.359 -14.906 1 55.22 242 THR A C 1
ATOM 1819 O O . THR A 1 242 ? 28.406 24.172 -13.984 1 55.22 242 THR A O 1
ATOM 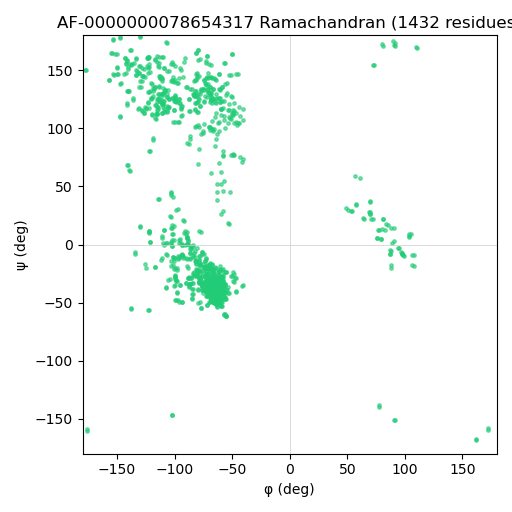1822 N N . LEU A 1 243 ? 27.922 22.234 -14.977 1 55.19 243 LEU A N 1
ATOM 1823 C CA . LEU A 1 243 ? 26.844 21.984 -14.031 1 55.19 243 LEU A CA 1
ATOM 1824 C C . LEU A 1 243 ? 27.312 21.094 -12.883 1 55.19 243 LEU A C 1
ATOM 1826 O O . LEU A 1 243 ? 26.641 20.984 -11.859 1 55.19 243 LEU A O 1
ATOM 1830 N N . GLY A 1 244 ? 28.484 20.562 -13.078 1 62.56 244 GLY A N 1
ATOM 1831 C CA . GLY A 1 244 ? 28.984 19.641 -12.078 1 62.56 244 GLY A CA 1
ATOM 1832 C C . GLY A 1 244 ? 28.156 18.375 -11.953 1 62.56 244 GLY A C 1
ATOM 1833 O O . GLY A 1 244 ? 28.016 17.828 -10.859 1 62.56 244 GLY A O 1
ATOM 1834 N N . THR A 1 245 ? 27.438 18.109 -13.039 1 70.38 245 THR A N 1
ATOM 1835 C CA . THR A 1 245 ? 26.578 16.922 -13.023 1 70.38 245 THR A CA 1
ATOM 1836 C C . THR A 1 245 ? 27.109 15.867 -13.984 1 70.38 245 THR A C 1
ATOM 1838 O O . THR A 1 245 ? 27.859 16.172 -14.914 1 70.38 245 THR A O 1
ATOM 1841 N N . GLN A 1 246 ? 26.984 14.609 -13.609 1 79.19 246 GLN A N 1
ATOM 1842 C CA . GLN A 1 246 ? 27.375 13.492 -14.461 1 79.19 246 GLN A CA 1
ATOM 1843 C C . GLN A 1 246 ? 26.156 12.773 -15.031 1 79.19 246 GLN A C 1
ATOM 1845 O O . GLN A 1 246 ? 25.172 12.562 -14.32 1 79.19 246 GLN A O 1
ATOM 1850 N N . SER A 1 247 ? 26.188 12.641 -16.391 1 85.25 247 SER A N 1
ATOM 1851 C CA . SER A 1 247 ? 25.156 11.875 -17.062 1 85.25 247 SER A CA 1
ATOM 1852 C C . SER A 1 247 ? 25.703 10.57 -17.625 1 85.25 247 SER A C 1
ATOM 1854 O O . SER A 1 247 ? 26.672 10.578 -18.391 1 85.25 247 SER A O 1
ATOM 1856 N N . CYS A 1 248 ? 25.172 9.461 -17.203 1 91.5 248 CYS A N 1
ATOM 1857 C CA . CYS A 1 248 ? 25.656 8.164 -17.641 1 91.5 248 CYS A CA 1
ATOM 1858 C C . CYS A 1 248 ? 24.625 7.445 -18.484 1 91.5 248 CYS A C 1
ATOM 1860 O O . CYS A 1 248 ? 23.422 7.633 -18.297 1 91.5 248 CYS A O 1
ATOM 1862 N N . THR A 1 249 ? 25.094 6.695 -19.484 1 95.12 249 THR A N 1
ATOM 1863 C CA . THR A 1 249 ? 24.25 5.875 -20.344 1 95.12 249 THR A CA 1
ATOM 1864 C C . THR A 1 249 ? 24.844 4.477 -20.5 1 95.12 249 THR A C 1
ATOM 1866 O O . THR A 1 249 ? 26.047 4.281 -20.328 1 95.12 249 THR A O 1
ATOM 1869 N N . THR A 1 250 ? 24.031 3.49 -20.688 1 96.56 250 THR A N 1
ATOM 1870 C CA . THR A 1 250 ? 24.422 2.129 -21.031 1 96.56 250 THR A CA 1
ATOM 1871 C C . THR A 1 250 ? 23.625 1.617 -22.219 1 96.56 250 THR A C 1
ATOM 1873 O O . THR A 1 250 ? 22.828 2.354 -22.797 1 96.56 250 THR A O 1
ATOM 1876 N N . LYS A 1 251 ? 23.906 0.366 -22.641 1 95.44 251 LYS A N 1
ATOM 1877 C CA . LYS A 1 251 ? 23.203 -0.204 -23.781 1 95.44 251 LYS A CA 1
ATOM 1878 C C . LYS A 1 251 ? 22.359 -1.409 -23.375 1 95.44 251 LYS A C 1
ATOM 1880 O O . LYS A 1 251 ? 22.906 -2.408 -22.891 1 95.44 251 LYS A O 1
ATOM 1885 N N . VAL A 1 252 ? 21.078 -1.268 -23.516 1 95.69 252 VAL A N 1
ATOM 1886 C CA . VAL A 1 252 ? 20.125 -2.338 -23.25 1 95.69 252 VAL A CA 1
ATOM 1887 C C . VAL A 1 252 ? 19.297 -2.621 -24.5 1 95.69 252 VAL A C 1
ATOM 1889 O O . VAL A 1 252 ? 18.766 -1.7 -25.109 1 95.69 252 VAL A O 1
ATOM 1892 N N . PHE A 1 253 ? 19.188 -3.881 -24.875 1 94 253 PHE A N 1
ATOM 1893 C CA . PHE A 1 253 ? 18.531 -4.281 -26.109 1 94 253 PHE A CA 1
ATOM 1894 C C . PHE A 1 253 ? 19.125 -3.545 -27.297 1 94 253 PHE A C 1
ATOM 1896 O O . PHE A 1 253 ? 18.406 -3.182 -28.234 1 94 253 PHE A O 1
ATOM 1903 N N . GLY A 1 254 ? 20.344 -3.18 -27.219 1 92.06 254 GLY A N 1
ATOM 1904 C CA . GLY A 1 254 ? 21.016 -2.473 -28.297 1 92.06 254 GLY A CA 1
ATOM 1905 C C . GLY A 1 254 ? 20.688 -0.993 -28.344 1 92.06 254 GLY A C 1
ATOM 1906 O O . GLY A 1 254 ? 21.172 -0.266 -29.203 1 92.06 254 GLY A O 1
ATOM 1907 N N . LEU A 1 255 ? 19.938 -0.478 -27.406 1 95.62 255 LEU A N 1
ATOM 1908 C CA . LEU A 1 255 ? 19.516 0.917 -27.359 1 95.62 255 LEU A CA 1
ATOM 1909 C C . LEU A 1 255 ? 20.156 1.644 -26.188 1 95.62 255 LEU A C 1
ATOM 1911 O O . LEU A 1 255 ? 20.359 1.054 -25.125 1 95.62 255 LEU A O 1
ATOM 1915 N N . PRO A 1 256 ? 20.516 2.881 -26.359 1 95.38 256 PRO A N 1
ATOM 1916 C CA . PRO A 1 256 ? 21.078 3.635 -25.234 1 95.38 256 PRO A CA 1
ATOM 1917 C C . PRO A 1 256 ? 20.062 3.922 -24.141 1 95.38 256 PRO A C 1
ATOM 1919 O O . PRO A 1 256 ? 18.984 4.461 -24.422 1 95.38 256 PRO A O 1
ATOM 1922 N N . LEU A 1 257 ? 20.344 3.537 -22.969 1 96.69 257 LEU A N 1
ATOM 1923 C CA . LEU A 1 257 ? 19.516 3.768 -21.797 1 96.69 257 LEU A CA 1
ATOM 1924 C C . LEU A 1 257 ? 20.156 4.797 -20.875 1 96.69 257 LEU A C 1
ATOM 1926 O O . LEU A 1 257 ? 21.281 4.594 -20.391 1 96.69 257 LEU A O 1
ATOM 1930 N N . GLN A 1 258 ? 19.5 5.949 -20.719 1 94.94 258 GLN A N 1
ATOM 1931 C CA . GLN A 1 258 ? 19.969 6.934 -19.75 1 94.94 258 GLN A CA 1
ATOM 1932 C C . GLN A 1 258 ? 19.766 6.434 -18.328 1 94.94 258 GLN A C 1
ATOM 1934 O O . GLN A 1 258 ? 18.688 5.953 -17.969 1 94.94 258 GLN A O 1
ATOM 1939 N N . LEU A 1 259 ? 20.844 6.496 -17.562 1 94.19 259 LEU A N 1
ATOM 1940 C CA . LEU A 1 259 ? 20.797 5.988 -16.188 1 94.19 259 LEU A CA 1
ATOM 1941 C C . LEU A 1 259 ? 20.625 7.129 -15.195 1 94.19 259 LEU A C 1
ATOM 1943 O O . LEU A 1 259 ? 21.453 8.047 -15.148 1 94.19 259 LEU A O 1
ATOM 1947 N N . ASN A 1 260 ? 19.484 7.148 -14.484 1 91.25 260 ASN A N 1
ATOM 1948 C CA . ASN A 1 260 ? 19.156 8.148 -13.477 1 91.25 260 ASN A CA 1
ATOM 1949 C C . ASN A 1 260 ? 18.891 7.516 -12.117 1 91.25 260 ASN A C 1
ATOM 1951 O O . ASN A 1 260 ? 18.594 6.32 -12.031 1 91.25 260 ASN A O 1
ATOM 1955 N N . ASP A 1 261 ? 19.141 8.305 -11.086 1 90.06 261 ASP A N 1
ATOM 1956 C CA . ASP A 1 261 ? 18.672 7.941 -9.758 1 90.06 261 ASP A CA 1
ATOM 1957 C C . ASP A 1 261 ? 17.203 8.336 -9.57 1 90.06 261 ASP A C 1
ATOM 1959 O O . ASP A 1 261 ? 16.859 9.516 -9.688 1 90.06 261 ASP A O 1
ATOM 1963 N N . TYR A 1 262 ? 16.406 7.367 -9.273 1 93.5 262 TYR A N 1
ATOM 1964 C CA . TYR A 1 262 ? 14.977 7.645 -9.227 1 93.5 262 TYR A CA 1
ATOM 1965 C C . TYR A 1 262 ? 14.5 7.77 -7.781 1 93.5 262 TYR A C 1
ATOM 1967 O O . TYR A 1 262 ? 13.312 8 -7.535 1 93.5 262 TYR A O 1
ATOM 1975 N N . SER A 1 263 ? 15.453 7.645 -6.801 1 92.44 263 SER A N 1
ATOM 1976 C CA . SER A 1 263 ? 15.07 7.797 -5.398 1 92.44 263 SER A CA 1
ATOM 1977 C C . SER A 1 263 ? 14.492 9.18 -5.133 1 92.44 263 SER A C 1
ATOM 1979 O O . SER A 1 263 ? 14.961 10.18 -5.684 1 92.44 263 SER A O 1
ATOM 1981 N N . GLY A 1 264 ? 13.406 9.203 -4.445 1 91.31 264 GLY A N 1
ATOM 1982 C CA . GLY A 1 264 ? 12.797 10.461 -4.043 1 91.31 264 GLY A CA 1
ATOM 1983 C C . GLY A 1 264 ? 12.07 11.156 -5.176 1 91.31 264 GLY A C 1
ATOM 1984 O O . GLY A 1 264 ? 11.516 12.242 -4.988 1 91.31 264 GLY A O 1
ATOM 1985 N N . SER A 1 265 ? 11.961 10.516 -6.363 1 90.75 265 SER A N 1
ATOM 1986 C CA . SER A 1 265 ? 11.312 11.148 -7.504 1 90.75 265 SER A CA 1
ATOM 1987 C C . SER A 1 265 ? 9.797 11.172 -7.332 1 90.75 265 SER A C 1
ATOM 1989 O O . SER A 1 265 ? 9.203 10.211 -6.832 1 90.75 265 SER A O 1
ATOM 1991 N N . VAL A 1 266 ? 9.203 12.289 -7.77 1 89.56 266 VAL A N 1
ATOM 1992 C CA . VAL A 1 266 ? 7.758 12.43 -7.629 1 89.56 266 VAL A CA 1
ATOM 1993 C C . VAL A 1 266 ? 7.09 12.289 -8.992 1 89.56 266 VAL A C 1
ATOM 1995 O O . VAL A 1 266 ? 6.066 11.609 -9.117 1 89.56 266 VAL A O 1
ATOM 1998 N N . PHE A 1 267 ? 7.672 12.781 -10.023 1 89.69 267 PHE A N 1
ATOM 1999 C CA . PHE A 1 267 ? 7.004 12.875 -11.32 1 89.69 267 PHE A CA 1
ATOM 2000 C C . PHE A 1 267 ? 7.117 11.555 -12.078 1 89.69 267 PHE A C 1
ATOM 2002 O O . PHE A 1 267 ? 6.207 11.18 -12.82 1 89.69 267 PHE A O 1
ATOM 2009 N N . VAL A 1 268 ? 8.211 10.844 -11.906 1 94.38 268 VAL A N 1
ATOM 2010 C CA . VAL A 1 268 ? 8.422 9.602 -12.641 1 94.38 268 VAL A CA 1
ATOM 2011 C C . VAL A 1 268 ? 7.297 8.617 -12.336 1 94.38 268 VAL A C 1
ATOM 2013 O O . VAL A 1 268 ? 6.637 8.117 -13.25 1 94.38 268 VAL A O 1
ATOM 2016 N N . PRO A 1 269 ? 7.047 8.359 -11.047 1 96.94 269 PRO A N 1
ATOM 2017 C CA . PRO A 1 269 ? 5.957 7.426 -10.773 1 96.94 269 PRO A CA 1
ATOM 2018 C C . PRO A 1 269 ? 4.598 7.949 -11.242 1 96.94 269 PRO A C 1
ATOM 2020 O O . PRO A 1 269 ? 3.732 7.164 -11.633 1 96.94 269 PRO A O 1
ATOM 2023 N N . LEU A 1 270 ? 4.383 9.242 -11.18 1 93.75 270 LEU A N 1
ATOM 2024 C CA . LEU A 1 270 ? 3.107 9.812 -11.609 1 93.75 270 LEU A CA 1
ATOM 2025 C C . LEU A 1 270 ? 2.877 9.562 -13.094 1 93.75 270 LEU A C 1
ATOM 2027 O O . LEU A 1 270 ? 1.805 9.102 -13.492 1 93.75 270 LEU A O 1
ATOM 2031 N N . PHE A 1 271 ? 3.891 9.812 -13.922 1 94.69 271 PHE A N 1
ATOM 2032 C CA . PHE A 1 271 ? 3.787 9.57 -15.352 1 94.69 271 PHE A CA 1
ATOM 2033 C C . PHE A 1 271 ? 3.67 8.078 -15.641 1 94.69 271 PHE A C 1
ATOM 2035 O O . PHE A 1 271 ? 2.873 7.664 -16.484 1 94.69 271 PHE A O 1
ATOM 2042 N N . MET A 1 272 ? 4.395 7.324 -14.969 1 97.75 272 MET A N 1
ATOM 2043 C CA . MET A 1 272 ? 4.43 5.879 -15.195 1 97.75 272 MET A CA 1
ATOM 2044 C C . MET A 1 272 ? 3.066 5.254 -14.938 1 97.75 272 MET A C 1
ATOM 2046 O O . MET A 1 272 ? 2.578 4.457 -15.742 1 97.75 272 MET A O 1
ATOM 2050 N N . VAL A 1 273 ? 2.436 5.625 -13.836 1 97.81 273 VAL A N 1
ATOM 2051 C CA . VAL A 1 273 ? 1.173 4.992 -13.469 1 97.81 273 VAL A CA 1
ATOM 2052 C C . VAL A 1 273 ? 0.081 5.402 -14.453 1 97.81 273 VAL A C 1
ATOM 2054 O O . VAL A 1 273 ? -0.814 4.613 -14.766 1 97.81 273 VAL A O 1
ATOM 2057 N N . ALA A 1 274 ? 0.151 6.625 -14.953 1 95.31 274 ALA A N 1
ATOM 2058 C CA . ALA A 1 274 ? -0.815 7.066 -15.953 1 95.31 274 ALA A CA 1
ATOM 2059 C C . ALA A 1 274 ? -0.746 6.195 -17.203 1 95.31 274 ALA A C 1
ATOM 2061 O O . ALA A 1 274 ? -1.777 5.781 -17.734 1 95.31 274 ALA A O 1
ATOM 2062 N N . VAL A 1 275 ? 0.427 5.879 -17.641 1 97.94 275 VAL A N 1
ATOM 2063 C CA . VAL A 1 275 ? 0.603 5.035 -18.812 1 97.94 275 VAL A CA 1
ATOM 2064 C C . VAL A 1 275 ? 0.283 3.584 -18.453 1 97.94 275 VAL A C 1
ATOM 2066 O O . VAL A 1 275 ? -0.313 2.859 -19.266 1 97.94 275 VAL A O 1
ATOM 2069 N N . LEU A 1 276 ? 0.676 3.172 -17.281 1 98.5 276 LEU A N 1
ATOM 2070 C CA . LEU A 1 276 ? 0.375 1.821 -16.812 1 98.5 276 LEU A CA 1
ATOM 2071 C C . LEU A 1 276 ? -1.127 1.559 -16.844 1 98.5 276 LEU A C 1
ATOM 2073 O O . LEU A 1 276 ? -1.563 0.466 -17.219 1 98.5 276 LEU A O 1
ATOM 2077 N N . ALA A 1 277 ? -1.871 2.545 -16.453 1 97.12 277 ALA A N 1
ATOM 2078 C CA . ALA A 1 277 ? -3.322 2.379 -16.438 1 97.12 277 ALA A CA 1
ATOM 2079 C C . ALA A 1 277 ? -3.857 2.059 -17.828 1 97.12 277 ALA A C 1
ATOM 2081 O O . ALA A 1 277 ? -4.738 1.207 -17.984 1 97.12 277 ALA A O 1
ATOM 2082 N N . LEU A 1 278 ? -3.324 2.697 -18.812 1 96.69 278 LEU A N 1
ATOM 2083 C CA . LEU A 1 278 ? -3.742 2.457 -20.188 1 96.69 278 LEU A CA 1
ATOM 2084 C C . LEU A 1 278 ? -3.35 1.054 -20.641 1 96.69 278 LEU A C 1
ATOM 2086 O O . LEU A 1 278 ? -4.164 0.332 -21.219 1 96.69 278 LEU A O 1
ATOM 2090 N N . VAL A 1 279 ? -2.166 0.692 -20.297 1 98.19 279 VAL A N 1
ATOM 2091 C CA . VAL A 1 279 ? -1.653 -0.61 -20.703 1 98.19 279 VAL A CA 1
ATOM 2092 C C . VAL A 1 279 ? -2.396 -1.719 -19.953 1 98.19 279 VAL A C 1
ATOM 2094 O O . VAL A 1 279 ? -2.834 -2.697 -20.562 1 98.19 279 VAL A O 1
ATOM 2097 N N . TYR A 1 280 ? -2.48 -1.554 -18.688 1 97.12 280 TYR A N 1
ATOM 2098 C CA . TYR A 1 280 ? -3.117 -2.547 -17.828 1 97.12 280 TYR A CA 1
ATOM 2099 C C . TYR A 1 280 ? -4.559 -2.797 -18.25 1 97.12 280 TYR A C 1
ATOM 2101 O O . TYR A 1 280 ? -4.973 -3.947 -18.406 1 97.12 280 TYR A O 1
ATOM 2109 N N . LYS A 1 281 ? -5.316 -1.806 -18.5 1 93.75 281 LYS A N 1
ATOM 2110 C CA . LYS A 1 281 ? -6.711 -1.923 -18.906 1 93.75 281 LYS A CA 1
ATOM 2111 C C . LYS A 1 281 ? -6.824 -2.463 -20.344 1 93.75 281 LYS A C 1
ATOM 2113 O O . LYS A 1 281 ? -7.758 -3.203 -20.656 1 93.75 281 LYS A O 1
ATOM 2118 N N . GLY A 1 282 ? -5.898 -2.045 -21.156 1 96.5 282 GLY A N 1
ATOM 2119 C CA . GLY A 1 282 ? -5.84 -2.629 -22.5 1 96.5 282 GLY A CA 1
ATOM 2120 C C . GLY A 1 282 ? -5.605 -4.129 -22.469 1 96.5 282 GLY A C 1
ATOM 2121 O O . GLY A 1 282 ? -6.242 -4.871 -23.234 1 96.5 282 GLY A O 1
ATOM 2122 N N . LEU A 1 283 ? -4.762 -4.543 -21.609 1 96.94 283 LEU A N 1
ATOM 2123 C CA . LEU A 1 283 ? -4.465 -5.965 -21.484 1 96.94 283 LEU A CA 1
ATOM 2124 C C . LEU A 1 283 ? -5.656 -6.723 -20.906 1 96.94 283 LEU A C 1
ATOM 2126 O O . LEU A 1 283 ? -5.926 -7.859 -21.312 1 96.94 283 LEU A O 1
ATOM 2130 N N . GLU A 1 284 ? -6.273 -6.094 -19.984 1 90.88 284 GLU A N 1
ATOM 2131 C CA . GLU A 1 284 ? -7.457 -6.723 -19.406 1 90.88 284 GLU A CA 1
ATOM 2132 C C . GLU A 1 284 ? -8.523 -6.965 -20.469 1 90.88 284 GLU A C 1
ATOM 2134 O O . GLU A 1 284 ? -9.281 -7.934 -20.391 1 90.88 284 GLU A O 1
ATOM 2139 N N . ARG A 1 285 ? -8.547 -6.152 -21.5 1 89.19 285 ARG A N 1
ATOM 2140 C CA . ARG A 1 285 ? -9.539 -6.262 -22.562 1 89.19 285 ARG A CA 1
ATOM 2141 C C . ARG A 1 285 ? -9.164 -7.367 -23.547 1 89.19 285 ARG A C 1
ATOM 2143 O O . ARG A 1 285 ? -10.047 -8.008 -24.141 1 89.19 285 ARG A O 1
ATOM 2150 N N . ILE A 1 286 ? -7.926 -7.598 -23.625 1 94 286 ILE A N 1
ATOM 2151 C CA . ILE A 1 286 ? -7.445 -8.516 -24.656 1 94 286 ILE A CA 1
ATOM 2152 C C . ILE A 1 286 ? -7.301 -9.914 -24.062 1 94 286 ILE A C 1
ATOM 2154 O O . ILE A 1 286 ? -7.57 -10.914 -24.75 1 94 286 ILE A O 1
ATOM 2158 N N . ILE A 1 287 ? -6.945 -10.023 -22.875 1 91.12 287 ILE A N 1
ATOM 2159 C CA . ILE A 1 287 ? -6.633 -11.305 -22.266 1 91.12 287 ILE A CA 1
ATOM 2160 C C . ILE A 1 287 ? -7.898 -11.898 -21.641 1 91.12 287 ILE A C 1
ATOM 2162 O O . ILE A 1 287 ? -8.633 -11.211 -20.922 1 91.12 287 ILE A O 1
ATOM 2166 N N . PRO A 1 288 ? -8.031 -13.18 -21.906 1 84.88 288 PRO A N 1
ATOM 2167 C CA . PRO A 1 288 ? -9.211 -13.836 -21.328 1 84.88 288 PRO A CA 1
ATOM 2168 C C . PRO A 1 288 ? -9.219 -13.805 -19.812 1 84.88 288 PRO A C 1
ATOM 2170 O O . PRO A 1 288 ? -8.164 -13.898 -19.172 1 84.88 288 PRO A O 1
ATOM 2173 N N . ASP A 1 289 ? -10.297 -13.727 -19.188 1 75.75 289 ASP A N 1
ATOM 2174 C CA . ASP A 1 289 ? -10.492 -13.562 -17.75 1 75.75 289 ASP A CA 1
ATOM 2175 C C . ASP A 1 289 ? -9.828 -14.695 -16.969 1 75.75 289 ASP A C 1
ATOM 2177 O O . ASP A 1 289 ? -9.25 -14.477 -15.906 1 75.75 289 ASP A O 1
ATOM 2181 N N . SER A 1 290 ? -9.852 -15.867 -17.562 1 76.12 290 SER A N 1
ATOM 2182 C CA . SER A 1 290 ? -9.367 -17.047 -16.859 1 76.12 290 SER A CA 1
ATOM 2183 C C . SER A 1 290 ? -7.863 -16.984 -16.625 1 76.12 290 SER A C 1
ATOM 2185 O O . SER A 1 290 ? -7.348 -17.609 -15.703 1 76.12 290 SER A O 1
ATOM 2187 N N . VAL A 1 291 ? -7.188 -16.141 -17.438 1 85.69 291 VAL A N 1
ATOM 2188 C CA . VAL A 1 291 ? -5.734 -16.109 -17.312 1 85.69 291 VAL A CA 1
ATOM 2189 C C . VAL A 1 291 ? -5.266 -14.695 -16.984 1 85.69 291 VAL A C 1
ATOM 2191 O O . VAL A 1 291 ? -4.066 -14.422 -16.969 1 85.69 291 VAL A O 1
ATOM 2194 N N . GLN A 1 292 ? -6.133 -13.844 -16.656 1 87.06 292 GLN A N 1
ATOM 2195 C CA . GLN A 1 292 ? -5.797 -12.445 -16.391 1 87.06 292 GLN A CA 1
ATOM 2196 C C . GLN A 1 292 ? -4.938 -12.312 -15.141 1 87.06 292 GLN A C 1
ATOM 2198 O O . GLN A 1 292 ? -4.039 -11.461 -15.086 1 87.06 292 GLN A O 1
ATOM 2203 N N . MET A 1 293 ? -5.141 -13.148 -14.203 1 84.38 293 MET A N 1
ATOM 2204 C CA . MET A 1 293 ? -4.434 -13.039 -12.93 1 84.38 293 MET A CA 1
ATOM 2205 C C . MET A 1 293 ? -2.928 -13.18 -13.133 1 84.38 293 MET A C 1
ATOM 2207 O O . MET A 1 293 ? -2.139 -12.555 -12.422 1 84.38 293 MET A O 1
ATOM 2211 N N . VAL A 1 294 ? -2.604 -13.883 -14.125 1 86.5 294 VAL A N 1
ATOM 2212 C CA . VAL A 1 294 ? -1.197 -14.195 -14.352 1 86.5 294 VAL A CA 1
ATOM 2213 C C . VAL A 1 294 ? -0.625 -13.258 -15.414 1 86.5 294 VAL A C 1
ATOM 2215 O O . VAL A 1 294 ? 0.397 -12.609 -15.188 1 86.5 294 VAL A O 1
ATOM 2218 N N . PHE A 1 295 ? -1.305 -13.094 -16.5 1 93.25 295 PHE A N 1
ATOM 2219 C CA . PHE A 1 295 ? -0.69 -12.516 -17.688 1 93.25 295 PHE A CA 1
ATOM 2220 C C . PHE A 1 295 ? -0.812 -11 -17.672 1 93.25 295 PHE A C 1
ATOM 2222 O O . PHE A 1 295 ? 0.025 -10.297 -18.25 1 93.25 295 PHE A O 1
ATOM 2229 N N . VAL A 1 296 ? -1.845 -10.508 -17.047 1 94.38 296 VAL A N 1
ATOM 2230 C CA . VAL A 1 296 ? -1.992 -9.055 -17.047 1 94.38 296 VAL A CA 1
ATOM 2231 C C . VAL A 1 296 ? -0.853 -8.414 -16.25 1 94.38 296 VAL A C 1
ATOM 2233 O O . VAL A 1 296 ? -0.157 -7.531 -16.75 1 94.38 296 VAL A O 1
ATOM 2236 N N . PRO A 1 297 ? -0.581 -8.891 -15.016 1 94.75 297 PRO A N 1
ATOM 2237 C CA . PRO A 1 297 ? 0.56 -8.328 -14.289 1 94.75 297 PRO A CA 1
ATOM 2238 C C . PRO A 1 297 ? 1.895 -8.625 -14.969 1 94.75 297 PRO A C 1
ATOM 2240 O O . PRO A 1 297 ? 2.762 -7.746 -15.039 1 94.75 297 PRO A O 1
ATOM 2243 N N . PHE A 1 298 ? 2.02 -9.836 -15.523 1 96.44 298 PHE A N 1
ATOM 2244 C CA . PHE A 1 298 ? 3.244 -10.242 -16.203 1 96.44 298 PHE A CA 1
ATOM 2245 C C . PHE A 1 298 ? 3.533 -9.328 -17.391 1 96.44 298 PHE A C 1
ATOM 2247 O O . PHE A 1 298 ? 4.617 -8.742 -17.484 1 96.44 298 PHE A O 1
ATOM 2254 N N . LEU A 1 299 ? 2.623 -9.156 -18.219 1 97.81 299 LEU A N 1
ATOM 2255 C CA . LEU A 1 299 ? 2.811 -8.359 -19.422 1 97.81 299 LEU A CA 1
ATOM 2256 C C . LEU A 1 299 ? 2.93 -6.875 -19.062 1 97.81 299 LEU A C 1
ATOM 2258 O O . LEU A 1 299 ? 3.66 -6.137 -19.734 1 97.81 299 LEU A O 1
ATOM 2262 N N . SER A 1 300 ? 2.195 -6.426 -18.047 1 98.25 300 SER A N 1
ATOM 2263 C CA . SER A 1 300 ? 2.354 -5.051 -17.578 1 98.25 300 SER A CA 1
ATOM 2264 C C . SER A 1 300 ? 3.789 -4.777 -17.141 1 98.25 300 SER A C 1
ATOM 2266 O O . SER A 1 300 ? 4.352 -3.729 -17.469 1 98.25 300 SER A O 1
ATOM 2268 N N . MET A 1 301 ? 4.402 -5.68 -16.438 1 97.88 301 MET A N 1
ATOM 2269 C CA . MET A 1 301 ? 5.77 -5.512 -15.953 1 97.88 301 MET A CA 1
ATOM 2270 C C . MET A 1 301 ? 6.758 -5.535 -17.109 1 97.88 301 MET A C 1
ATOM 2272 O O . MET A 1 301 ? 7.629 -4.664 -17.203 1 97.88 301 MET A O 1
ATOM 2276 N N . ILE A 1 302 ? 6.578 -6.469 -18.031 1 97.38 302 ILE A N 1
ATOM 2277 C CA . ILE A 1 302 ? 7.508 -6.656 -19.141 1 97.38 302 ILE A CA 1
ATOM 2278 C C . ILE A 1 302 ? 7.457 -5.445 -20.062 1 97.38 302 ILE A C 1
ATOM 2280 O O . ILE A 1 302 ? 8.477 -5.035 -20.625 1 97.38 302 ILE A O 1
ATOM 2284 N N . ILE A 1 303 ? 6.289 -4.852 -20.188 1 98.12 303 ILE A N 1
ATOM 2285 C CA . ILE A 1 303 ? 6.117 -3.713 -21.094 1 98.12 303 ILE A CA 1
ATOM 2286 C C . ILE A 1 303 ? 6.531 -2.43 -20.375 1 98.12 303 ILE A C 1
ATOM 2288 O O . ILE A 1 303 ? 7.328 -1.648 -20.891 1 98.12 303 ILE A O 1
ATOM 2292 N N . MET A 1 304 ? 6.082 -2.236 -19.141 1 98.5 304 MET A N 1
ATOM 2293 C CA . MET A 1 304 ? 6.156 -0.926 -18.5 1 98.5 304 MET A CA 1
ATOM 2294 C C . MET A 1 304 ? 7.527 -0.703 -17.875 1 98.5 304 MET A C 1
ATOM 2296 O O . MET A 1 304 ? 7.969 0.438 -17.734 1 98.5 304 MET A O 1
ATOM 2300 N N . ILE A 1 305 ? 8.281 -1.76 -17.484 1 98.44 305 ILE A N 1
ATOM 2301 C CA . ILE A 1 305 ? 9.594 -1.56 -16.875 1 98.44 305 ILE A CA 1
ATOM 2302 C C . ILE A 1 305 ? 10.562 -1 -17.922 1 98.44 305 ILE A C 1
ATOM 2304 O O . ILE A 1 305 ? 11.203 0.031 -17.688 1 98.44 305 ILE A O 1
ATOM 2308 N N . PRO A 1 306 ? 10.602 -1.583 -19.141 1 97.81 306 PRO A N 1
ATOM 2309 C CA . PRO A 1 306 ? 11.445 -0.958 -20.156 1 97.81 306 PRO A CA 1
ATOM 2310 C C . PRO A 1 306 ? 10.922 0.406 -20.594 1 97.81 306 PRO A C 1
ATOM 2312 O O . PRO A 1 306 ? 11.711 1.332 -20.812 1 97.81 306 PRO A O 1
ATOM 2315 N N . VAL A 1 307 ? 9.641 0.569 -20.719 1 98.25 307 VAL A N 1
ATOM 2316 C CA . VAL A 1 307 ? 9.062 1.847 -21.125 1 98.25 307 VAL A CA 1
ATOM 2317 C C . VAL A 1 307 ? 9.422 2.922 -20.094 1 98.25 307 VAL A C 1
ATOM 2319 O O . VAL A 1 307 ? 9.742 4.055 -20.453 1 98.25 307 VAL A O 1
ATOM 2322 N N . THR A 1 308 ? 9.367 2.576 -18.859 1 98.31 308 THR A N 1
ATOM 2323 C CA . THR A 1 308 ? 9.703 3.533 -17.812 1 98.31 308 THR A CA 1
ATOM 2324 C C . THR A 1 308 ? 11.203 3.812 -17.797 1 98.31 308 THR A C 1
ATOM 2326 O O . THR A 1 308 ? 11.617 4.965 -17.656 1 98.31 308 THR A O 1
ATOM 2329 N N . ALA A 1 309 ? 11.977 2.797 -17.938 1 97.5 309 ALA A N 1
ATOM 2330 C CA . ALA A 1 309 ? 13.43 2.961 -17.906 1 97.5 309 ALA A CA 1
ATOM 2331 C C . ALA A 1 309 ? 13.906 3.822 -19.078 1 97.5 309 ALA A C 1
ATOM 2333 O O . ALA A 1 309 ? 14.758 4.695 -18.906 1 97.5 309 ALA A O 1
ATOM 2334 N N . PHE A 1 310 ? 13.336 3.635 -20.25 1 97.12 310 PHE A N 1
ATOM 2335 C CA . PHE A 1 310 ? 13.844 4.266 -21.469 1 97.12 310 PHE A CA 1
ATOM 2336 C C . PHE A 1 310 ? 13.18 5.625 -21.688 1 97.12 310 PHE A C 1
ATOM 2338 O O . PHE A 1 310 ? 13.805 6.543 -22.219 1 97.12 310 PHE A O 1
ATOM 2345 N N . LEU A 1 311 ? 11.914 5.73 -21.281 1 97.19 311 LEU A N 1
ATOM 2346 C CA . LEU A 1 311 ? 11.172 6.898 -21.75 1 97.19 311 LEU A CA 1
ATOM 2347 C C . LEU A 1 311 ? 10.641 7.707 -20.562 1 97.19 311 LEU A C 1
ATOM 2349 O O . LEU A 1 311 ? 11.039 8.859 -20.375 1 97.19 311 LEU A O 1
ATOM 2353 N N . LEU A 1 312 ? 9.898 7.137 -19.703 1 97 312 LEU A N 1
ATOM 2354 C CA . LEU A 1 312 ? 9.156 7.883 -18.703 1 97 312 LEU A CA 1
ATOM 2355 C C . LEU A 1 312 ? 10.078 8.352 -17.578 1 97 312 LEU A C 1
ATOM 2357 O O . LEU A 1 312 ? 9.875 9.43 -17.016 1 97 312 LEU A O 1
ATOM 2361 N N . GLY A 1 313 ? 11.008 7.469 -17.219 1 94.56 313 GLY A N 1
ATOM 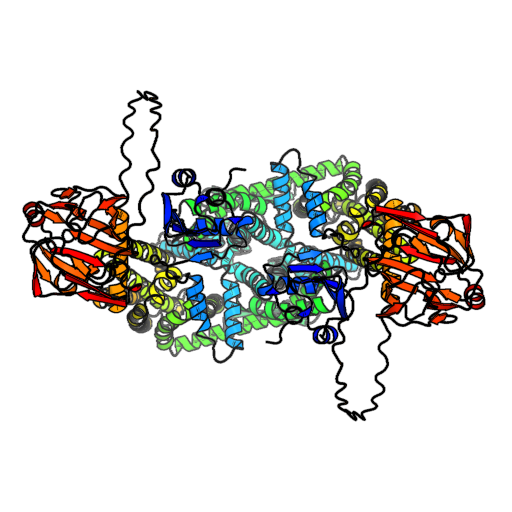2362 C CA . GLY A 1 313 ? 11.992 7.871 -16.234 1 94.56 313 GLY A CA 1
ATOM 2363 C C . GLY A 1 313 ? 12.742 9.133 -16.609 1 94.56 313 GLY A C 1
ATOM 2364 O O . GLY A 1 313 ? 12.625 10.156 -15.938 1 94.56 313 GLY A O 1
ATOM 2365 N N . PRO A 1 314 ? 13.461 9.031 -17.75 1 92.94 314 PRO A N 1
ATOM 2366 C CA . PRO A 1 314 ? 14.172 10.219 -18.203 1 92.94 314 PRO A CA 1
ATOM 2367 C C . PRO A 1 314 ? 13.242 11.414 -18.422 1 92.94 314 PRO A C 1
ATOM 2369 O O . PRO A 1 314 ? 13.602 12.547 -18.062 1 92.94 314 PRO A O 1
ATOM 2372 N N . LEU A 1 315 ? 12.094 11.18 -18.875 1 92.94 315 LEU A N 1
ATOM 2373 C CA . LEU A 1 315 ? 11.141 12.266 -19.047 1 92.94 315 LEU A CA 1
ATOM 2374 C C . LEU A 1 315 ? 10.797 12.906 -17.719 1 92.94 315 LEU A C 1
ATOM 2376 O O . LEU A 1 315 ? 10.75 14.141 -17.609 1 92.94 315 LEU A O 1
ATOM 2380 N N . GLY A 1 316 ? 10.516 12.086 -16.766 1 90.12 316 GLY A N 1
ATOM 2381 C CA . GLY A 1 316 ? 10.203 12.602 -15.438 1 90.12 316 GLY A CA 1
ATOM 2382 C C . GLY A 1 316 ? 11.344 13.406 -14.828 1 90.12 316 GLY A C 1
ATOM 2383 O O . GLY A 1 316 ? 11.109 14.445 -14.203 1 90.12 316 GLY A O 1
ATOM 2384 N N . VAL A 1 317 ? 12.477 12.914 -15.047 1 85.56 317 VAL A N 1
ATOM 2385 C CA . VAL A 1 317 ? 13.656 13.602 -14.531 1 85.56 317 VAL A CA 1
ATOM 2386 C C . VAL A 1 317 ? 13.852 14.922 -15.266 1 85.56 317 VAL A C 1
ATOM 2388 O O . VAL A 1 317 ? 14.156 15.945 -14.641 1 85.56 317 VAL A O 1
ATOM 2391 N N . TRP A 1 318 ? 13.617 14.93 -16.594 1 87.38 318 TRP A N 1
ATOM 2392 C CA . TRP A 1 318 ? 13.75 16.141 -17.375 1 87.38 318 TRP A CA 1
ATOM 2393 C C . TRP A 1 318 ? 12.711 17.188 -16.953 1 87.38 318 TRP A C 1
ATOM 2395 O O . TRP A 1 318 ? 13.023 18.375 -16.859 1 87.38 318 TRP A O 1
ATOM 2405 N N . VAL A 1 319 ? 11.539 16.719 -16.703 1 87.06 319 VAL A N 1
ATOM 2406 C CA . VAL A 1 319 ? 10.477 17.609 -16.266 1 87.06 319 VAL A CA 1
ATOM 2407 C C . VAL A 1 319 ? 10.805 18.188 -14.898 1 87.06 319 VAL A C 1
ATOM 2409 O O . VAL A 1 319 ? 10.648 19.375 -14.664 1 87.06 319 VAL A O 1
ATOM 2412 N N . GLY A 1 320 ? 11.227 17.297 -14.055 1 82.56 320 GLY A N 1
ATOM 2413 C CA . GLY A 1 320 ? 11.617 17.766 -12.734 1 82.56 320 GLY A CA 1
ATOM 2414 C C . GLY A 1 320 ? 12.75 18.781 -12.766 1 82.56 320 GLY A C 1
ATOM 2415 O O . GLY A 1 320 ? 12.68 19.812 -12.102 1 82.56 320 GLY A O 1
ATOM 2416 N N . ASN A 1 321 ? 13.742 18.484 -13.547 1 81.44 321 ASN A N 1
ATOM 2417 C CA . ASN A 1 321 ? 14.883 19.391 -13.695 1 81.44 321 ASN A CA 1
ATOM 2418 C C . ASN A 1 321 ? 14.469 20.719 -14.328 1 81.44 321 ASN A C 1
ATOM 2420 O O . ASN A 1 321 ? 14.914 21.781 -13.906 1 81.44 321 ASN A O 1
ATOM 2424 N N . GLY A 1 322 ? 13.672 20.609 -15.328 1 84.69 322 GLY A N 1
ATOM 2425 C CA . GLY A 1 322 ? 13.18 21.812 -15.984 1 84.69 322 GLY A CA 1
ATOM 2426 C C . GLY A 1 322 ? 12.375 22.703 -15.055 1 84.69 322 GLY A C 1
ATOM 2427 O O . GLY A 1 322 ? 12.555 23.922 -15.047 1 84.69 322 GLY A O 1
ATOM 2428 N N . LEU A 1 323 ? 11.523 22.094 -14.312 1 82.56 323 LEU A N 1
ATOM 2429 C CA . LEU A 1 323 ? 10.734 22.844 -13.336 1 82.56 323 LEU A CA 1
ATOM 2430 C C . LEU A 1 323 ? 11.633 23.453 -12.266 1 82.56 323 LEU A C 1
ATOM 2432 O O . LEU A 1 323 ? 11.438 24.609 -11.867 1 82.56 323 LEU A O 1
ATOM 2436 N N . GLY A 1 324 ? 12.57 22.672 -11.844 1 78.75 324 GLY A N 1
ATOM 2437 C CA . GLY A 1 324 ? 13.5 23.188 -10.852 1 78.75 324 GLY A CA 1
ATOM 2438 C C . GLY A 1 324 ? 14.289 24.391 -11.32 1 78.75 324 GLY A C 1
ATOM 2439 O O . GLY A 1 324 ? 14.383 25.391 -10.617 1 78.75 324 GLY A O 1
ATOM 2440 N N . VAL A 1 325 ? 14.789 24.344 -12.516 1 80.69 325 VAL A N 1
ATOM 2441 C CA . VAL A 1 325 ? 15.562 25.438 -13.102 1 80.69 325 VAL A CA 1
ATOM 2442 C C . VAL A 1 325 ? 14.648 26.641 -13.336 1 80.69 325 VAL A C 1
ATOM 2444 O O . VAL A 1 325 ? 15.055 27.781 -13.102 1 80.69 325 VAL A O 1
ATOM 2447 N N . GLY A 1 326 ? 13.484 26.312 -13.805 1 83 326 GLY A N 1
ATOM 2448 C CA . GLY A 1 326 ? 12.523 27.391 -14.016 1 83 326 GLY A CA 1
ATOM 2449 C C . GLY A 1 326 ? 12.141 28.109 -12.742 1 83 326 GLY A C 1
ATOM 2450 O O . GLY A 1 326 ? 12.062 29.344 -12.711 1 83 326 GLY A O 1
ATOM 2451 N N . LEU A 1 327 ? 11.969 27.391 -11.734 1 81.31 327 LEU A N 1
ATOM 2452 C CA . LEU A 1 327 ? 11.602 27.969 -10.445 1 81.31 327 LEU A CA 1
ATOM 2453 C C . LEU A 1 327 ? 12.773 28.734 -9.844 1 81.31 327 LEU A C 1
ATOM 2455 O O . LEU A 1 327 ? 12.586 29.797 -9.234 1 81.31 327 LEU A O 1
ATOM 2459 N N . ALA A 1 328 ? 13.898 28.203 -9.992 1 80.38 328 ALA A N 1
ATOM 2460 C CA . ALA A 1 328 ? 15.094 28.906 -9.531 1 80.38 328 ALA A CA 1
ATOM 2461 C C . ALA A 1 328 ? 15.266 30.234 -10.258 1 80.38 328 ALA A C 1
ATOM 2463 O O . ALA A 1 328 ? 15.633 31.25 -9.648 1 80.38 328 ALA A O 1
ATOM 2464 N N . TRP A 1 329 ? 15.031 30.156 -11.531 1 83.38 329 TRP A N 1
ATOM 2465 C CA . TRP A 1 329 ? 15.094 31.375 -12.328 1 83.38 329 TRP A CA 1
ATOM 2466 C C . TRP A 1 329 ? 14.07 32.406 -11.844 1 83.38 329 TRP A C 1
ATOM 2468 O O . TRP A 1 329 ? 14.383 33.594 -11.719 1 83.38 329 TRP A O 1
ATOM 2478 N N . LEU A 1 330 ? 12.938 31.938 -11.602 1 81.94 330 LEU A N 1
ATOM 2479 C CA . LEU A 1 330 ? 11.891 32.812 -11.102 1 81.94 330 LEU A CA 1
ATOM 2480 C C . LEU A 1 330 ? 12.258 33.406 -9.742 1 81.94 330 LEU A C 1
ATOM 2482 O O . LEU A 1 330 ? 12.055 34.594 -9.492 1 81.94 330 LEU A O 1
ATOM 2486 N N . ASN A 1 331 ? 12.766 32.656 -8.867 1 82.25 331 ASN A N 1
ATOM 2487 C CA . ASN A 1 331 ? 13.148 33.094 -7.535 1 82.25 331 ASN A CA 1
ATOM 2488 C C . ASN A 1 331 ? 14.297 34.094 -7.59 1 82.25 331 ASN A C 1
ATOM 2490 O O . ASN A 1 331 ? 14.367 35 -6.766 1 82.25 331 ASN A O 1
ATOM 2494 N N . ASN A 1 332 ? 15.188 33.906 -8.5 1 82.94 332 ASN A N 1
ATOM 2495 C CA . ASN A 1 332 ? 16.312 34.812 -8.641 1 82.94 332 ASN A CA 1
ATOM 2496 C C . ASN A 1 332 ? 15.891 36.156 -9.219 1 82.94 332 ASN A C 1
ATOM 2498 O O . ASN A 1 332 ? 16.484 37.188 -8.898 1 82.94 332 ASN A O 1
ATOM 2502 N N . ASN A 1 333 ? 14.891 36.094 -10.016 1 84.12 333 ASN A N 1
ATOM 2503 C CA . ASN A 1 333 ? 14.5 37.312 -10.711 1 84.12 333 ASN A CA 1
ATOM 2504 C C . ASN A 1 333 ? 13.328 38 -10.016 1 84.12 333 ASN A C 1
ATOM 2506 O O . ASN A 1 333 ? 13.141 39.219 -10.156 1 84.12 333 ASN A O 1
ATOM 2510 N N . ALA A 1 334 ? 12.531 37.188 -9.414 1 83.38 334 ALA A N 1
ATOM 2511 C CA . ALA A 1 334 ? 11.359 37.781 -8.758 1 83.38 334 ALA A CA 1
ATOM 2512 C C . ALA A 1 334 ? 11.117 37.094 -7.402 1 83.38 334 ALA A C 1
ATOM 2514 O O . ALA A 1 334 ? 10.023 36.594 -7.145 1 83.38 334 ALA A O 1
ATOM 2515 N N . PRO A 1 335 ? 12.039 37.25 -6.551 1 81.75 335 PRO A N 1
ATOM 2516 C CA . PRO A 1 335 ? 11.883 36.594 -5.254 1 81.75 335 PRO A CA 1
ATOM 2517 C C . PRO A 1 335 ? 10.711 37.156 -4.445 1 81.75 335 PRO A C 1
ATOM 2519 O O . PRO A 1 335 ? 10.078 36.406 -3.686 1 81.75 335 PRO A O 1
ATOM 2522 N N . PHE A 1 336 ? 10.289 38.375 -4.66 1 87.19 336 PHE A N 1
ATOM 2523 C CA . PHE A 1 336 ? 9.219 39.031 -3.914 1 87.19 336 PHE A CA 1
ATOM 2524 C C . PHE A 1 336 ? 7.863 38.469 -4.305 1 87.19 336 PHE A C 1
ATOM 2526 O O . PHE A 1 336 ? 6.977 38.312 -3.459 1 87.19 336 PHE A O 1
ATOM 2533 N N . ILE A 1 337 ? 7.773 38.031 -5.488 1 86.25 337 ILE A N 1
ATOM 2534 C CA . ILE A 1 337 ? 6.5 37.531 -5.98 1 86.25 337 ILE A CA 1
ATOM 2535 C C . ILE A 1 337 ? 6.18 36.188 -5.285 1 86.25 337 ILE A C 1
ATOM 2537 O O . ILE A 1 337 ? 5.062 36 -4.797 1 86.25 337 ILE A O 1
ATOM 2541 N N . PHE A 1 338 ? 7.109 35.312 -5.148 1 86.12 338 PHE A N 1
ATOM 2542 C CA . PHE A 1 338 ? 6.871 34.031 -4.516 1 86.12 338 PHE A CA 1
ATOM 2543 C C . PHE A 1 338 ? 6.645 34.188 -3.018 1 86.12 338 PHE A C 1
ATOM 2545 O O . PHE A 1 338 ? 5.762 33.562 -2.441 1 86.12 338 PHE A O 1
ATOM 2552 N N . ALA A 1 339 ? 7.379 35.062 -2.512 1 91.31 339 ALA A N 1
ATOM 2553 C CA . ALA A 1 339 ? 7.324 35.281 -1.066 1 91.31 339 ALA A CA 1
ATOM 2554 C C . ALA A 1 339 ? 5.957 35.812 -0.641 1 91.31 339 ALA A C 1
ATOM 2556 O O . ALA A 1 339 ? 5.473 35.5 0.447 1 91.31 339 ALA A O 1
ATOM 2557 N N . ILE A 1 340 ? 5.324 36.531 -1.542 1 93.62 340 ILE A N 1
ATOM 2558 C CA . ILE A 1 340 ? 4.051 37.156 -1.192 1 93.62 340 ILE A CA 1
ATOM 2559 C C . ILE A 1 340 ? 2.9 36.312 -1.744 1 93.62 340 ILE A C 1
ATOM 2561 O O . ILE A 1 340 ? 1.889 36.125 -1.068 1 93.62 340 ILE A O 1
ATOM 2565 N N . LEU A 1 341 ? 3.057 35.719 -2.873 1 92.62 341 LEU A N 1
ATOM 2566 C CA . LEU A 1 341 ? 1.977 35 -3.545 1 92.62 341 LEU A CA 1
ATOM 2567 C C . LEU A 1 341 ? 1.696 33.656 -2.863 1 92.62 341 LEU A C 1
ATOM 2569 O O . LEU A 1 341 ? 0.54 33.25 -2.744 1 92.62 341 LEU A O 1
ATOM 2573 N N . ILE A 1 342 ? 2.705 33.031 -2.412 1 92.25 342 ILE A N 1
ATOM 2574 C CA . ILE A 1 342 ? 2.533 31.703 -1.856 1 92.25 342 ILE A CA 1
ATOM 2575 C C . ILE A 1 342 ? 1.663 31.766 -0.604 1 92.25 342 ILE A C 1
ATOM 2577 O O . ILE A 1 342 ? 0.651 31.078 -0.506 1 92.25 342 ILE A O 1
ATOM 2581 N N . PRO A 1 343 ? 1.985 32.625 0.346 1 95.81 343 PRO A N 1
ATOM 2582 C CA . PRO A 1 343 ? 1.121 32.688 1.527 1 95.81 343 PRO A CA 1
ATOM 2583 C C . PRO A 1 343 ? -0.296 33.156 1.202 1 95.81 343 PRO A C 1
ATOM 2585 O O . PRO A 1 343 ? -1.249 32.75 1.884 1 95.81 343 PRO A O 1
ATOM 2588 N N . MET A 1 344 ? -0.472 33.781 0.139 1 94.19 344 MET A N 1
ATOM 2589 C CA . MET A 1 344 ? -1.781 34.312 -0.219 1 94.19 344 MET A CA 1
ATOM 2590 C C . MET A 1 344 ? -2.605 33.281 -0.983 1 94.19 344 MET A C 1
ATOM 2592 O O . MET A 1 344 ? -3.836 33.344 -0.968 1 94.19 344 MET A O 1
ATOM 2596 N N . LEU A 1 345 ? -2.002 32.344 -1.523 1 91.81 345 LEU A N 1
ATOM 2597 C CA . LEU A 1 345 ? -2.695 31.359 -2.354 1 91.81 345 LEU A CA 1
ATOM 2598 C C . LEU A 1 345 ? -3.004 30.094 -1.561 1 91.81 345 LEU A C 1
ATOM 2600 O O . LEU A 1 345 ? -4.035 29.453 -1.778 1 91.81 345 LEU A O 1
ATOM 2604 N N . TYR A 1 346 ? -2.195 29.797 -0.658 1 91.94 346 TYR A N 1
ATOM 2605 C CA . TYR A 1 346 ? -2.275 28.516 0.043 1 91.94 346 TYR A CA 1
ATOM 2606 C C . TYR A 1 346 ? -3.604 28.375 0.78 1 91.94 346 TYR A C 1
ATOM 2608 O O . TYR A 1 346 ? -4.18 27.297 0.836 1 91.94 346 TYR A O 1
ATOM 2616 N N . PRO A 1 347 ? -4.156 29.5 1.37 1 90.88 347 PRO A N 1
ATOM 2617 C CA . PRO A 1 347 ? -5.43 29.359 2.082 1 90.88 347 PRO A CA 1
ATOM 2618 C C . PRO A 1 347 ? -6.551 28.828 1.189 1 90.88 347 PRO A C 1
ATOM 2620 O O . PRO A 1 347 ? -7.488 28.203 1.681 1 90.88 347 PRO A O 1
ATOM 2623 N N . PHE A 1 348 ? -6.422 28.969 -0.011 1 84.88 348 PHE A N 1
ATOM 2624 C CA . PHE A 1 348 ? -7.469 28.547 -0.939 1 84.88 348 PHE A CA 1
ATOM 2625 C C . PHE A 1 348 ? -7.141 27.203 -1.555 1 84.88 348 PHE A C 1
ATOM 2627 O O . PHE A 1 348 ? -8.047 26.453 -1.938 1 84.88 348 PHE A O 1
ATOM 2634 N N . LEU A 1 349 ? -5.887 26.828 -1.521 1 84.56 349 LEU A N 1
ATOM 2635 C CA . LEU A 1 349 ? -5.457 25.594 -2.16 1 84.56 349 LEU A CA 1
ATOM 2636 C C . LEU A 1 349 ? -5.617 24.406 -1.211 1 84.56 349 LEU A C 1
ATOM 2638 O O . LEU A 1 349 ? -5.973 23.312 -1.638 1 84.56 349 LEU A O 1
ATOM 2642 N N . VAL A 1 350 ? -5.426 24.625 -0.007 1 85.25 350 VAL A N 1
ATOM 2643 C CA . VAL A 1 350 ? -5.375 23.547 0.974 1 85.25 350 VAL A CA 1
ATOM 2644 C C . VAL A 1 350 ? -6.758 22.922 1.128 1 85.25 350 VAL A C 1
ATOM 2646 O O . VAL A 1 350 ? -6.895 21.703 1.098 1 85.25 350 VAL A O 1
ATOM 2649 N N . PRO A 1 351 ? -7.816 23.766 1.265 1 76.44 351 PRO A N 1
ATOM 2650 C CA . PRO A 1 351 ? -9.141 23.141 1.385 1 76.44 351 PRO A CA 1
ATOM 2651 C C . PRO A 1 351 ? -9.523 22.312 0.16 1 76.44 351 PRO A C 1
ATOM 2653 O O . PRO A 1 351 ? -10.289 21.359 0.272 1 76.44 351 PRO A O 1
ATOM 2656 N N . LEU A 1 352 ? -8.898 22.656 -0.868 1 70.31 352 LEU A N 1
ATOM 2657 C CA . LEU A 1 352 ? -9.203 21.969 -2.115 1 70.31 352 LEU A CA 1
ATOM 2658 C C . LEU A 1 352 ? -8.242 20.797 -2.336 1 70.31 352 LEU A C 1
ATOM 2660 O O . LEU A 1 352 ? -8.43 20 -3.248 1 70.31 352 LEU A O 1
ATOM 2664 N N . GLY A 1 353 ? -7.336 20.75 -1.592 1 71.88 353 GLY A N 1
ATOM 2665 C CA . GLY A 1 353 ? -6.32 19.719 -1.778 1 71.88 353 GLY A CA 1
ATOM 2666 C C . GLY A 1 353 ? -5.359 20.047 -2.908 1 71.88 353 GLY A C 1
ATOM 2667 O O . GLY A 1 353 ? -4.566 19.188 -3.314 1 71.88 353 GLY A O 1
ATOM 2668 N N . LEU A 1 354 ? -5.34 21.172 -3.393 1 74.06 354 LEU A N 1
ATOM 2669 C CA . LEU A 1 354 ? -4.574 21.547 -4.574 1 74.06 354 LEU A CA 1
ATOM 2670 C C . LEU A 1 354 ? -3.176 22.016 -4.188 1 74.06 354 LEU A C 1
ATOM 2672 O O . LEU A 1 354 ? -2.379 22.391 -5.055 1 74.06 354 LEU A O 1
ATOM 2676 N N . HIS A 1 355 ? -2.785 21.922 -2.945 1 85.81 355 HIS A N 1
ATOM 2677 C CA . HIS A 1 355 ? -1.461 22.344 -2.506 1 85.81 355 HIS A CA 1
ATOM 2678 C C . HIS A 1 355 ? -0.44 21.219 -2.676 1 85.81 355 HIS A C 1
ATOM 2680 O O . HIS A 1 355 ? 0.768 21.469 -2.646 1 85.81 355 HIS A O 1
ATOM 2686 N N . TRP A 1 356 ? -0.827 20.062 -2.936 1 80.69 356 TRP A N 1
ATOM 2687 C CA . TRP A 1 356 ? 0.078 18.922 -3.014 1 80.69 356 TRP A CA 1
ATOM 2688 C C . TRP A 1 356 ? 1.025 19.062 -4.199 1 80.69 356 TRP A C 1
ATOM 2690 O O . TRP A 1 356 ? 2.195 18.672 -4.117 1 80.69 356 TRP A O 1
ATOM 2700 N N . PRO A 1 357 ? 0.575 19.609 -5.312 1 80.06 357 PRO A N 1
ATOM 2701 C CA . PRO A 1 357 ? 1.524 19.891 -6.395 1 80.06 357 PRO A CA 1
ATOM 2702 C C . PRO A 1 357 ? 2.658 20.812 -5.957 1 80.06 357 PRO A C 1
ATOM 2704 O O . PRO A 1 357 ? 3.797 20.656 -6.402 1 80.06 357 PRO A O 1
ATOM 2707 N N . LEU A 1 358 ? 2.322 21.719 -5.133 1 84.75 358 LEU A N 1
ATOM 2708 C CA . LEU A 1 358 ? 3.365 22.594 -4.613 1 84.75 358 LEU A CA 1
ATOM 2709 C C . LEU A 1 358 ? 4.316 21.828 -3.697 1 84.75 358 LEU A C 1
ATOM 2711 O O . LEU A 1 358 ? 5.527 22.047 -3.721 1 84.75 358 LEU A O 1
ATOM 2715 N N . ASN A 1 359 ? 3.727 20.922 -2.945 1 87.5 359 ASN A N 1
ATOM 2716 C CA . ASN A 1 359 ? 4.566 20.062 -2.119 1 87.5 359 ASN A CA 1
ATOM 2717 C C . ASN A 1 359 ? 5.504 19.219 -2.969 1 87.5 359 ASN A C 1
ATOM 2719 O O . ASN A 1 359 ? 6.672 19.031 -2.623 1 87.5 359 ASN A O 1
ATOM 2723 N N . ALA A 1 360 ? 4.949 18.781 -4.047 1 85.62 360 ALA A N 1
ATOM 2724 C CA . ALA A 1 360 ? 5.766 18.016 -4.984 1 85.62 360 ALA A CA 1
ATOM 2725 C C . ALA A 1 360 ? 6.914 18.859 -5.531 1 85.62 360 ALA A C 1
ATOM 2727 O O . ALA A 1 360 ? 8.039 18.359 -5.68 1 85.62 360 ALA A O 1
ATOM 2728 N N . LEU A 1 361 ? 6.617 20.047 -5.797 1 86.44 361 LEU A N 1
ATOM 2729 C CA . LEU A 1 361 ? 7.637 20.938 -6.332 1 86.44 361 LEU A CA 1
ATOM 2730 C C . LEU A 1 361 ? 8.734 21.188 -5.301 1 86.44 361 LEU A C 1
ATOM 2732 O O . LEU A 1 361 ? 9.906 21.344 -5.66 1 86.44 361 LEU A O 1
ATOM 2736 N N . MET A 1 362 ? 8.391 21.297 -4.086 1 92.19 362 MET A N 1
ATOM 2737 C CA . MET A 1 362 ? 9.383 21.438 -3.02 1 92.19 362 MET A CA 1
ATOM 2738 C C . MET A 1 362 ? 10.352 20.266 -3.016 1 92.19 362 MET A C 1
ATOM 2740 O O . MET A 1 362 ? 11.562 20.453 -2.869 1 92.19 362 MET A O 1
ATOM 2744 N N . LEU A 1 363 ? 9.789 19.109 -3.211 1 88.88 363 LEU A N 1
ATOM 2745 C CA . LEU A 1 363 ? 10.609 17.906 -3.23 1 88.88 363 LEU A CA 1
ATOM 2746 C C . LEU A 1 363 ? 11.508 17.891 -4.461 1 88.88 363 LEU A C 1
ATOM 2748 O O . LEU A 1 363 ? 12.672 17.484 -4.375 1 88.88 363 LEU A O 1
ATOM 2752 N N . VAL A 1 364 ? 10.984 18.344 -5.555 1 85.44 364 VAL A N 1
ATOM 2753 C CA . VAL A 1 364 ? 11.773 18.438 -6.781 1 85.44 364 VAL A CA 1
ATOM 2754 C C . VAL A 1 364 ? 12.922 19.422 -6.594 1 85.44 364 VAL A C 1
ATOM 2756 O O . VAL A 1 364 ? 14.055 19.156 -7.012 1 85.44 364 VAL A O 1
ATOM 2759 N N . ASN A 1 365 ? 12.625 20.547 -5.961 1 88.19 365 ASN A N 1
ATOM 2760 C CA . ASN A 1 365 ? 13.664 21.531 -5.668 1 88.19 365 ASN A CA 1
ATOM 2761 C C . ASN A 1 365 ? 14.805 20.922 -4.859 1 88.19 365 ASN A C 1
ATOM 2763 O O . ASN A 1 365 ? 15.977 21.094 -5.199 1 88.19 365 ASN A O 1
ATOM 2767 N N . ILE A 1 366 ? 14.461 20.219 -3.887 1 88.31 366 ILE A N 1
ATOM 2768 C CA . ILE A 1 366 ? 15.453 19.641 -2.988 1 88.31 366 ILE A CA 1
ATOM 2769 C C . ILE A 1 366 ? 16.297 18.594 -3.738 1 88.31 366 ILE A C 1
ATOM 2771 O O . ILE A 1 366 ? 17.516 18.547 -3.598 1 88.31 366 ILE A O 1
ATOM 2775 N N . ASN A 1 367 ? 15.656 17.828 -4.57 1 83.19 367 ASN A N 1
ATOM 2776 C CA . ASN A 1 367 ? 16.344 16.766 -5.293 1 83.19 367 ASN A CA 1
ATOM 2777 C C . ASN A 1 367 ? 17.219 17.328 -6.402 1 83.19 367 ASN A C 1
ATOM 2779 O O . ASN A 1 367 ? 18.297 16.766 -6.684 1 83.19 367 ASN A O 1
ATOM 2783 N N . THR A 1 368 ? 16.797 18.438 -7 1 80.88 368 THR A N 1
ATOM 2784 C CA . THR A 1 368 ? 17.469 18.938 -8.195 1 80.88 368 THR A CA 1
ATOM 2785 C C . THR A 1 368 ? 18.453 20.047 -7.844 1 80.88 368 THR A C 1
ATOM 2787 O O . THR A 1 368 ? 19.547 20.109 -8.383 1 80.88 368 THR A O 1
ATOM 2790 N N . LEU A 1 369 ? 17.984 20.922 -6.918 1 83.31 369 LEU A N 1
ATOM 2791 C CA . LEU A 1 369 ? 18.797 22.094 -6.621 1 83.31 369 LEU A CA 1
ATOM 2792 C C . LEU A 1 369 ? 19.562 21.922 -5.316 1 83.31 369 LEU A C 1
ATOM 2794 O O . LEU A 1 369 ? 20.531 22.641 -5.055 1 83.31 369 LEU A O 1
ATOM 2798 N N . GLY A 1 370 ? 19.094 20.984 -4.562 1 85.75 370 GLY A N 1
ATOM 2799 C CA . GLY A 1 370 ? 19.703 20.797 -3.256 1 85.75 370 GLY A CA 1
ATOM 2800 C C . GLY A 1 370 ? 19.094 21.656 -2.172 1 85.75 370 GLY A C 1
ATOM 2801 O O . GLY A 1 370 ? 19.469 21.547 -1.002 1 85.75 370 GLY A O 1
ATOM 2802 N N . TYR A 1 371 ? 18.172 22.531 -2.561 1 90.31 371 TYR A N 1
ATOM 2803 C CA . TYR A 1 371 ? 17.484 23.391 -1.602 1 90.31 371 TYR A CA 1
ATOM 2804 C C . TYR A 1 371 ? 16.094 23.766 -2.092 1 90.31 371 TYR A C 1
ATOM 2806 O O . TYR A 1 371 ? 15.758 23.516 -3.252 1 90.31 371 TYR A O 1
ATOM 2814 N N . ASP A 1 372 ? 15.273 24.25 -1.165 1 92.5 372 ASP A N 1
ATOM 2815 C CA . ASP A 1 372 ? 13.93 24.719 -1.477 1 92.5 372 ASP A CA 1
ATOM 2816 C C . ASP A 1 372 ? 13.711 26.141 -0.929 1 92.5 372 ASP A C 1
ATOM 2818 O O . ASP A 1 372 ? 14.328 26.516 0.067 1 92.5 372 ASP A O 1
ATOM 2822 N N . PHE A 1 373 ? 12.938 26.922 -1.671 1 91.44 373 PHE A N 1
ATOM 2823 C CA . PHE A 1 373 ? 12.641 28.297 -1.26 1 91.44 373 PHE A CA 1
ATOM 2824 C C . PHE A 1 373 ? 11.141 28.5 -1.105 1 91.44 373 PHE A C 1
ATOM 2826 O O . PHE A 1 373 ? 10.695 29.609 -0.805 1 91.44 373 PHE A O 1
ATOM 2833 N N . ILE A 1 374 ? 10.367 27.438 -1.318 1 91.69 374 ILE A N 1
ATOM 2834 C CA . ILE A 1 374 ? 8.914 27.531 -1.283 1 91.69 374 ILE A CA 1
ATOM 2835 C C . ILE A 1 374 ? 8.414 27.344 0.149 1 91.69 374 ILE A C 1
ATOM 2837 O O . ILE A 1 374 ? 7.457 28 0.572 1 91.69 374 ILE A O 1
ATOM 2841 N N . GLN A 1 375 ? 9.055 26.547 0.907 1 94.69 375 GLN A N 1
ATOM 2842 C CA . GLN A 1 375 ? 8.578 26.141 2.229 1 94.69 375 GLN A CA 1
ATOM 2843 C C . GLN A 1 375 ? 8.578 27.328 3.193 1 94.69 375 GLN A C 1
ATOM 2845 O O . GLN A 1 375 ? 7.734 27.406 4.09 1 94.69 375 GLN A O 1
ATOM 2850 N N . GLY A 1 376 ? 9.5 28.25 3.068 1 94.62 376 GLY A N 1
ATOM 2851 C CA . GLY A 1 376 ? 9.516 29.438 3.92 1 94.62 376 GLY A CA 1
ATOM 2852 C C . GLY A 1 376 ? 8.227 30.234 3.859 1 94.62 376 GLY A C 1
ATOM 2853 O O . GLY A 1 376 ? 7.52 30.359 4.859 1 94.62 376 GLY A O 1
ATOM 2854 N N . PRO A 1 377 ? 7.922 30.672 2.666 1 94.94 377 PRO A N 1
ATOM 2855 C CA . PRO A 1 377 ? 6.656 31.391 2.49 1 94.94 377 PRO A CA 1
ATOM 2856 C C . PRO A 1 377 ? 5.441 30.547 2.861 1 94.94 377 PRO A C 1
ATOM 2858 O O . PRO A 1 377 ? 4.438 31.078 3.342 1 94.94 377 PRO A O 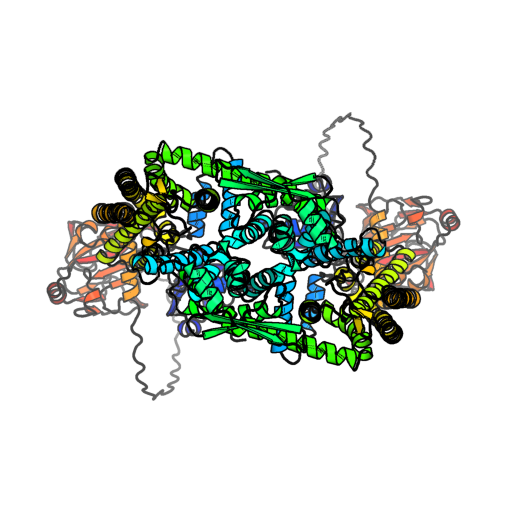1
ATOM 2861 N N . MET A 1 378 ? 5.508 29.297 2.609 1 95.5 378 MET A N 1
ATOM 2862 C CA . MET A 1 378 ? 4.43 28.406 3.029 1 95.5 378 MET A CA 1
ATOM 2863 C C . MET A 1 378 ? 4.238 28.453 4.543 1 95.5 378 MET A C 1
ATOM 2865 O O . MET A 1 378 ? 3.109 28.422 5.031 1 95.5 378 MET A O 1
ATOM 2869 N N . GLY A 1 379 ? 5.32 28.5 5.25 1 97.12 379 GLY A N 1
ATOM 2870 C CA . GLY A 1 379 ? 5.25 28.625 6.695 1 97.12 379 GLY A CA 1
ATOM 2871 C C . GLY A 1 379 ? 4.531 29.891 7.148 1 97.12 379 GLY A C 1
ATOM 2872 O O . GLY A 1 379 ? 3.828 29.875 8.156 1 97.12 379 GLY A O 1
ATOM 2873 N N . VAL A 1 380 ? 4.664 30.938 6.422 1 97.69 380 VAL A N 1
ATOM 2874 C CA . VAL A 1 380 ? 4.023 32.219 6.746 1 97.69 380 VAL A CA 1
ATOM 2875 C C . VAL A 1 380 ? 2.504 32.031 6.73 1 97.69 380 VAL A C 1
ATOM 2877 O O . VAL A 1 380 ? 1.814 32.5 7.648 1 97.69 380 VAL A O 1
ATOM 2880 N N . TRP A 1 381 ? 2.02 31.391 5.742 1 96.75 381 TRP A N 1
ATOM 2881 C CA . TRP A 1 381 ? 0.582 31.141 5.688 1 96.75 381 TRP A CA 1
ATOM 2882 C C . TRP A 1 381 ? 0.138 30.25 6.836 1 96.75 381 TRP A C 1
ATOM 2884 O O . TRP A 1 381 ? -0.893 30.5 7.465 1 96.75 381 TRP A O 1
ATOM 2894 N N . ASN A 1 382 ? 0.86 29.219 7.082 1 97.38 382 ASN A N 1
ATOM 2895 C CA . ASN A 1 382 ? 0.503 28.281 8.148 1 97.38 382 ASN A CA 1
ATOM 2896 C C . ASN A 1 382 ? 0.395 29 9.492 1 97.38 382 ASN A C 1
ATOM 2898 O O . ASN A 1 382 ? -0.572 28.797 10.234 1 97.38 382 ASN A O 1
ATOM 2902 N N . PHE A 1 383 ? 1.353 29.828 9.75 1 98.5 383 PHE A N 1
ATOM 2903 C CA . PHE A 1 383 ? 1.37 30.484 11.047 1 98.5 383 PHE A CA 1
ATOM 2904 C C . PHE A 1 383 ? 0.332 31.609 11.102 1 98.5 383 PHE A C 1
ATOM 2906 O O . PHE A 1 383 ? -0.184 31.922 12.18 1 98.5 383 PHE A O 1
ATOM 2913 N N . ALA A 1 384 ? 0.003 32.188 9.953 1 98.56 384 ALA A N 1
ATOM 2914 C CA . ALA A 1 384 ? -1.155 33.062 9.938 1 98.56 384 ALA A CA 1
ATOM 2915 C C . ALA A 1 384 ? -2.428 32.312 10.32 1 98.56 384 ALA A C 1
ATOM 2917 O O . ALA A 1 384 ? -3.242 32.844 11.102 1 98.56 384 ALA A O 1
ATOM 2918 N N . LEU A 1 385 ? -2.543 31.172 9.758 1 97.75 385 LEU A N 1
ATOM 2919 C CA . LEU A 1 385 ? -3.684 30.312 10.047 1 97.75 385 LEU A CA 1
ATOM 2920 C C . LEU A 1 385 ? -3.711 29.922 11.523 1 97.75 385 LEU A C 1
ATOM 2922 O O . LEU A 1 385 ? -4.762 29.969 12.164 1 97.75 385 LEU A O 1
ATOM 2926 N N . PHE A 1 386 ? -2.59 29.562 12.078 1 98.19 386 PHE A N 1
ATOM 2927 C CA . PHE A 1 386 ? -2.494 29.203 13.484 1 98.19 386 PHE A CA 1
ATOM 2928 C C . PHE A 1 386 ? -2.793 30.406 14.375 1 98.19 386 PHE A C 1
ATOM 2930 O O . PHE A 1 386 ? -3.424 30.266 15.422 1 98.19 386 PHE A O 1
ATOM 2937 N N . GLY A 1 387 ? -2.293 31.5 13.922 1 98.62 387 GLY A N 1
ATOM 2938 C CA . GLY A 1 387 ? -2.578 32.719 14.664 1 98.62 387 GLY A CA 1
ATOM 2939 C C . GLY A 1 387 ? -4.059 33.031 14.734 1 98.62 387 GLY A C 1
ATOM 2940 O O . GLY A 1 387 ? -4.562 33.438 15.789 1 98.62 387 GLY A O 1
ATOM 2941 N N . ALA A 1 388 ? -4.684 32.875 13.641 1 98.19 388 ALA A N 1
ATOM 2942 C CA . ALA A 1 388 ? -6.129 33.094 13.625 1 98.19 388 ALA A CA 1
ATOM 2943 C C . ALA A 1 388 ? -6.832 32.125 14.586 1 98.19 388 ALA A C 1
ATOM 2945 O O . ALA A 1 388 ? -7.758 32.531 15.297 1 98.19 388 ALA A O 1
ATOM 2946 N N . THR A 1 389 ? -6.418 30.938 14.586 1 97.62 389 THR A N 1
ATOM 2947 C CA . THR A 1 389 ? -6.98 29.922 15.484 1 97.62 389 THR A CA 1
ATOM 2948 C C . THR A 1 389 ? -6.703 30.297 16.938 1 97.62 389 THR A C 1
ATOM 2950 O O . THR A 1 389 ? -7.559 30.094 17.812 1 97.62 389 THR A O 1
ATOM 2953 N N . ALA A 1 390 ? -5.539 30.797 17.188 1 98.19 390 ALA A N 1
ATOM 2954 C CA . ALA A 1 390 ? -5.203 31.25 18.531 1 98.19 390 ALA A CA 1
ATOM 2955 C C . ALA A 1 390 ? -6.121 32.406 18.969 1 98.19 390 ALA A C 1
ATOM 2957 O O . ALA A 1 390 ? -6.504 32.469 20.141 1 98.19 390 ALA A O 1
ATOM 2958 N N . GLY A 1 391 ? -6.371 33.25 18.047 1 98.25 391 GLY A N 1
ATOM 2959 C CA . GLY A 1 391 ? -7.328 34.312 18.344 1 98.25 391 GLY A CA 1
ATOM 2960 C C . GLY A 1 391 ? -8.703 33.781 18.719 1 98.25 391 GLY A C 1
ATOM 2961 O O . GLY A 1 391 ? -9.328 34.281 19.656 1 98.25 391 GLY A O 1
ATOM 2962 N N . VAL A 1 392 ? -9.164 32.812 17.984 1 96.44 392 VAL A N 1
ATOM 2963 C CA . VAL A 1 392 ? -10.438 32.188 18.281 1 96.44 392 VAL A CA 1
ATOM 2964 C C . VAL A 1 392 ? -10.398 31.547 19.672 1 96.44 392 VAL A C 1
ATOM 2966 O O . VAL A 1 392 ? -11.375 31.609 20.422 1 96.44 392 VAL A O 1
ATOM 2969 N N . LEU A 1 393 ? -9.312 30.953 19.984 1 96.81 393 LEU A N 1
ATOM 2970 C CA . LEU A 1 393 ? -9.141 30.344 21.297 1 96.81 393 LEU A CA 1
ATOM 2971 C C . LEU A 1 393 ? -9.258 31.375 22.406 1 96.81 393 LEU A C 1
ATOM 2973 O O . LEU A 1 393 ? -9.906 31.125 23.422 1 96.81 393 LEU A O 1
ATOM 2977 N N . VAL A 1 394 ? -8.648 32.531 22.25 1 97.25 394 VAL A N 1
ATOM 2978 C CA . VAL A 1 394 ? -8.695 33.594 23.25 1 97.25 394 VAL A CA 1
ATOM 2979 C C . VAL A 1 394 ? -10.141 34.031 23.453 1 97.25 394 VAL A C 1
ATOM 2981 O O . VAL A 1 394 ? -10.586 34.219 24.594 1 97.25 394 VAL A O 1
ATOM 2984 N N . ILE A 1 395 ? -10.844 34.188 22.359 1 95.75 395 ILE A N 1
ATOM 2985 C CA . ILE A 1 395 ? -12.234 34.594 22.453 1 95.75 395 ILE A CA 1
ATOM 2986 C C . ILE A 1 395 ? -13.062 33.531 23.125 1 95.75 395 ILE A C 1
ATOM 2988 O O . ILE A 1 395 ? -13.898 33.812 23.984 1 95.75 395 ILE A O 1
ATOM 2992 N N . ALA A 1 396 ? -12.844 32.312 22.766 1 92.88 396 ALA A N 1
ATOM 2993 C CA . ALA A 1 396 ? -13.57 31.203 23.344 1 92.88 396 ALA A CA 1
ATOM 2994 C C . ALA A 1 396 ? -13.305 31.094 24.844 1 92.88 396 ALA A C 1
ATOM 2996 O O . ALA A 1 396 ? -14.203 30.75 25.625 1 92.88 396 ALA A O 1
ATOM 2997 N N . MET A 1 397 ? -12.109 31.391 25.234 1 94.44 397 MET A N 1
ATOM 2998 C CA . MET A 1 397 ? -11.75 31.359 26.656 1 94.44 397 MET A CA 1
ATOM 2999 C C . MET A 1 397 ? -12.406 32.531 27.391 1 94.44 397 MET A C 1
ATOM 3001 O O . MET A 1 397 ? -12.898 32.344 28.516 1 94.44 397 MET A O 1
ATOM 3005 N N . ARG A 1 398 ? -12.438 33.625 26.797 1 93.06 398 ARG A N 1
ATOM 3006 C CA . ARG A 1 398 ? -13.039 34.812 27.391 1 93.06 398 ARG A CA 1
ATOM 3007 C C . ARG A 1 398 ? -14.547 34.656 27.547 1 93.06 398 ARG A C 1
ATOM 3009 O O . ARG A 1 398 ? -15.125 35.062 28.547 1 93.06 398 ARG A O 1
ATOM 3016 N N . GLU A 1 399 ? -15.086 33.938 26.562 1 89.88 399 GLU A N 1
ATOM 3017 C CA . GLU A 1 399 ? -16.547 33.781 26.562 1 89.88 399 GLU A CA 1
ATOM 3018 C C . GLU A 1 399 ? -16.938 32.469 27.219 1 89.88 399 GLU A C 1
ATOM 3020 O O . GLU A 1 399 ? -18.125 32.094 27.234 1 89.88 399 GLU A O 1
ATOM 3025 N N . LYS A 1 400 ? -15.984 31.688 27.703 1 85.81 400 LYS A N 1
ATOM 3026 C CA . LYS A 1 400 ? -16.172 30.422 28.406 1 85.81 400 LYS A CA 1
ATOM 3027 C C . LYS A 1 400 ? -16.953 29.422 27.562 1 85.81 400 LYS A C 1
ATOM 3029 O O . LYS A 1 400 ? -17.828 28.719 28.047 1 85.81 400 LYS A O 1
ATOM 3034 N N . ASN A 1 401 ? -16.719 29.5 26.266 1 82.31 401 ASN A N 1
ATOM 3035 C CA . ASN A 1 401 ? -17.25 28.5 25.344 1 82.31 401 ASN A CA 1
ATOM 3036 C C . ASN A 1 401 ? -16.406 27.219 25.359 1 82.31 401 ASN A C 1
ATOM 3038 O O . ASN A 1 401 ? -15.383 27.141 24.688 1 82.31 401 ASN A O 1
ATOM 3042 N N . VAL A 1 402 ? -16.906 26.234 26.047 1 78.38 402 VAL A N 1
ATOM 3043 C CA . VAL A 1 402 ? -16.125 25.031 26.297 1 78.38 402 VAL A CA 1
ATOM 3044 C C . VAL A 1 402 ? -15.898 24.266 24.984 1 78.38 402 VAL A C 1
ATOM 3046 O O . VAL A 1 402 ? -14.789 23.797 24.719 1 78.38 402 VAL A O 1
ATOM 3049 N N . ASP A 1 403 ? -16.922 24.188 24.156 1 76.75 403 ASP A N 1
ATOM 3050 C CA . ASP A 1 403 ? -16.844 23.422 22.922 1 76.75 403 ASP A CA 1
ATOM 3051 C C . ASP A 1 403 ? -15.812 24.047 21.969 1 76.75 403 ASP A C 1
ATOM 3053 O O . ASP A 1 403 ? -14.945 23.344 21.453 1 76.75 403 ASP A O 1
ATOM 3057 N N . MET A 1 404 ? -15.922 25.328 21.828 1 86.75 404 MET A N 1
ATOM 3058 C CA . MET A 1 404 ? -15 26.016 20.922 1 86.75 404 MET A CA 1
ATOM 3059 C C . MET A 1 404 ? -13.594 26.062 21.5 1 86.75 404 MET A C 1
ATOM 3061 O O . MET A 1 404 ? -12.609 25.984 20.766 1 86.75 404 MET A O 1
ATOM 3065 N N . ARG A 1 405 ? -13.547 26.172 22.766 1 91.31 405 ARG A N 1
ATOM 3066 C CA . ARG A 1 405 ? -12.242 26.156 23.422 1 91.31 405 ARG A CA 1
ATOM 3067 C C . ARG A 1 405 ? -11.508 24.844 23.156 1 91.31 405 ARG A C 1
ATOM 3069 O O . ARG A 1 405 ? -10.312 24.844 22.828 1 91.31 405 ARG A O 1
ATOM 3076 N N . GLN A 1 406 ? -12.234 23.766 23.266 1 84 406 GLN A N 1
ATOM 3077 C CA . GLN A 1 406 ? -11.633 22.453 23.016 1 84 406 GLN A CA 1
ATOM 3078 C C . GLN A 1 406 ? -11.25 22.281 21.562 1 84 406 GLN A C 1
ATOM 3080 O O . GLN A 1 406 ? -10.172 21.781 21.25 1 84 406 GLN A O 1
ATOM 3085 N N . THR A 1 407 ? -12.039 22.703 20.703 1 83.69 407 THR A N 1
ATOM 3086 C CA . THR A 1 407 ? -11.797 22.594 19.266 1 83.69 407 THR A CA 1
ATOM 3087 C C . THR A 1 407 ? -10.602 23.453 18.859 1 83.69 407 THR A C 1
ATOM 3089 O O . THR A 1 407 ? -9.703 22.984 18.156 1 83.69 407 THR A O 1
ATOM 3092 N N . ALA A 1 408 ? -10.633 24.656 19.328 1 93 408 ALA A N 1
ATOM 3093 C CA . ALA A 1 408 ? -9.578 25.594 18.969 1 93 408 ALA A CA 1
ATOM 3094 C C . ALA A 1 408 ? -8.234 25.188 19.562 1 93 408 ALA A C 1
ATOM 3096 O O . ALA A 1 408 ? -7.191 25.312 18.922 1 93 408 ALA A O 1
ATOM 3097 N N . PHE A 1 409 ? -8.273 24.75 20.75 1 93.25 409 PHE A N 1
ATOM 3098 C CA . PHE A 1 409 ? -7.035 24.312 21.391 1 93.25 409 PHE A CA 1
ATOM 3099 C C . PHE A 1 409 ? -6.441 23.109 20.656 1 93.25 409 PHE A C 1
ATOM 3101 O O . PHE A 1 409 ? -5.242 23.078 20.359 1 93.25 409 PHE A O 1
ATOM 3108 N N . GLY A 1 410 ? -7.273 22.141 20.391 1 88.25 410 GLY A N 1
ATOM 3109 C CA . GLY A 1 410 ? -6.809 20.984 19.656 1 88.25 410 GLY A CA 1
ATOM 3110 C C . GLY A 1 410 ? -6.27 21.328 18.281 1 88.25 410 GLY A C 1
ATOM 3111 O O . GLY A 1 410 ? -5.219 20.812 17.875 1 88.25 410 GLY A O 1
ATOM 3112 N N . ALA A 1 411 ? -6.934 22.156 17.594 1 90.88 411 ALA A N 1
ATOM 3113 C CA . ALA A 1 411 ? -6.52 22.578 16.25 1 90.88 411 ALA A CA 1
ATOM 3114 C C . ALA A 1 411 ? -5.203 23.344 16.312 1 90.88 411 ALA A C 1
ATOM 3116 O O . ALA A 1 411 ? -4.336 23.156 15.453 1 90.88 411 ALA A O 1
ATOM 3117 N N . LEU A 1 412 ? -5.094 24.172 17.281 1 95.19 412 LEU A N 1
ATOM 3118 C CA . LEU A 1 412 ? -3.885 24.969 17.453 1 95.19 412 LEU A CA 1
ATOM 3119 C C . LEU A 1 412 ? -2.684 24.078 17.75 1 95.19 412 LEU A C 1
ATOM 3121 O O . LEU A 1 412 ? -1.6 24.281 17.188 1 95.19 412 LEU A O 1
ATOM 3125 N N . MET A 1 413 ? -2.873 23.094 18.562 1 92.62 413 MET A N 1
ATOM 3126 C CA . MET A 1 413 ? -1.783 22.203 18.922 1 92.62 413 MET A CA 1
ATOM 3127 C C . MET A 1 413 ? -1.372 21.344 17.719 1 92.62 413 MET A C 1
ATOM 3129 O O . MET A 1 413 ? -0.182 21.125 17.5 1 92.62 413 MET A O 1
ATOM 3133 N N . ALA A 1 414 ? -2.35 20.922 17 1 88.62 414 ALA A N 1
ATOM 3134 C CA . ALA A 1 414 ? -2.053 20.172 15.781 1 88.62 414 ALA A CA 1
ATOM 3135 C C . ALA A 1 414 ? -1.219 21 14.805 1 88.62 414 ALA A C 1
ATOM 3137 O O . ALA A 1 414 ? -0.332 20.469 14.133 1 88.62 414 ALA A O 1
ATOM 3138 N N . GLY A 1 415 ? -1.515 22.234 14.766 1 94.12 415 GLY A N 1
ATOM 3139 C CA . GLY A 1 415 ? -0.788 23.125 13.875 1 94.12 415 GLY A CA 1
ATOM 3140 C C . GLY A 1 415 ? 0.583 23.5 14.406 1 94.12 415 GLY A C 1
ATOM 3141 O O . GLY A 1 415 ? 1.597 23.25 13.75 1 94.12 415 GLY A O 1
ATOM 3142 N N . LEU A 1 416 ? 0.687 24.016 15.594 1 95.62 416 LEU A N 1
ATOM 3143 C CA . LEU A 1 416 ? 1.923 24.547 16.156 1 95.62 416 LEU A CA 1
ATOM 3144 C C . LEU A 1 416 ? 2.945 23.438 16.375 1 95.62 416 LEU A C 1
ATOM 3146 O O . LEU A 1 416 ? 4.148 23.656 16.203 1 95.62 416 LEU A O 1
ATOM 3150 N N . LEU A 1 417 ? 2.477 22.266 16.672 1 91.5 417 LEU A N 1
ATOM 3151 C CA . LEU A 1 417 ? 3.41 21.188 16.984 1 91.5 417 LEU A CA 1
ATOM 3152 C C . LEU A 1 417 ? 3.615 20.266 15.781 1 91.5 417 LEU A C 1
ATOM 3154 O O . LEU A 1 417 ? 4.688 19.688 15.617 1 91.5 417 LEU A O 1
ATOM 3158 N N . GLY A 1 418 ? 2.633 20.203 14.977 1 89 418 GLY A N 1
ATOM 3159 C CA . GLY A 1 418 ? 2.721 19.219 13.914 1 89 418 GLY A CA 1
ATOM 3160 C C . GLY A 1 418 ? 2.73 19.828 12.531 1 89 418 GLY A C 1
ATOM 3161 O O . GLY A 1 418 ? 3.061 19.172 11.547 1 89 418 GLY A O 1
ATOM 3162 N N . GLY A 1 419 ? 2.295 21.031 12.375 1 92.06 419 GLY A N 1
ATOM 3163 C CA . GLY A 1 419 ? 2.225 21.672 11.078 1 92.06 419 GLY A CA 1
ATOM 3164 C C . GLY A 1 419 ? 0.999 21.281 10.273 1 92.06 419 GLY A C 1
ATOM 3165 O O . GLY A 1 419 ? 1 21.359 9.047 1 92.06 419 GLY A O 1
ATOM 3166 N N . VAL A 1 420 ? -0.008 20.812 10.984 1 89 420 VAL A N 1
ATOM 3167 C CA . VAL A 1 420 ? -1.229 20.359 10.328 1 89 420 VAL A CA 1
ATOM 3168 C C . VAL A 1 420 ? -2.289 21.453 10.383 1 89 420 VAL A C 1
ATOM 3170 O O . VAL A 1 420 ? -2.705 21.875 11.469 1 89 420 VAL A O 1
ATOM 3173 N N . SER A 1 421 ? -2.748 21.828 9.266 1 90.94 421 SER A N 1
ATOM 3174 C CA . SER A 1 421 ? -3.652 22.969 9.211 1 90.94 421 SER A CA 1
ATOM 3175 C C . SER A 1 421 ? -5.105 22.516 9.109 1 90.94 421 SER A C 1
ATOM 3177 O O . SER A 1 421 ? -6.023 23.312 9.375 1 90.94 421 SER A O 1
ATOM 3179 N N . GLU A 1 422 ? -5.348 21.312 8.859 1 80.19 422 GLU A N 1
ATOM 3180 C CA . GLU A 1 422 ? -6.68 20.828 8.5 1 80.19 422 GLU A CA 1
ATOM 3181 C C . GLU A 1 422 ? -7.648 20.969 9.672 1 80.19 422 GLU A C 1
ATOM 3183 O O . GLU A 1 422 ? -8.789 21.391 9.492 1 80.19 422 GLU A O 1
ATOM 3188 N N . PRO A 1 423 ? -7.227 20.641 10.875 1 82.44 423 PRO A N 1
ATOM 3189 C CA . PRO A 1 423 ? -8.164 20.828 11.992 1 82.44 423 PRO A CA 1
ATOM 3190 C C . PRO A 1 423 ? -8.594 22.281 12.156 1 82.44 423 PRO A C 1
ATOM 3192 O O . PRO A 1 423 ? -9.75 22.547 12.508 1 82.44 423 PRO A O 1
ATOM 3195 N N . SER A 1 424 ? -7.742 23.203 11.938 1 91.81 424 SER A N 1
ATOM 3196 C CA . SER A 1 424 ? -8.086 24.609 12 1 91.81 424 SER A CA 1
ATOM 3197 C C . SER A 1 424 ? -9 25 10.844 1 91.81 424 SER A C 1
ATOM 3199 O O . SER A 1 424 ? -10 25.703 11.047 1 91.81 424 SER A O 1
ATOM 3201 N N . LEU A 1 425 ? -8.656 24.547 9.727 1 88.12 425 LEU A N 1
ATOM 3202 C CA . LEU A 1 425 ? -9.383 24.906 8.516 1 88.12 425 LEU A CA 1
ATOM 3203 C C . LEU A 1 425 ? -10.805 24.375 8.547 1 88.12 425 LEU A C 1
ATOM 3205 O O . LEU A 1 425 ? -11.766 25.125 8.375 1 88.12 425 LEU A O 1
ATOM 3209 N N . TYR A 1 426 ? -10.961 23.188 8.82 1 77.62 426 TYR A N 1
ATOM 3210 C CA . TYR A 1 426 ? -12.258 22.531 8.719 1 77.62 426 TYR A CA 1
ATOM 3211 C C . TYR A 1 426 ? -13.047 22.688 10.016 1 77.62 426 TYR A C 1
ATOM 3213 O O . TYR A 1 426 ? -14.281 22.75 10 1 77.62 426 TYR A O 1
ATOM 3221 N N . GLY A 1 427 ? -12.367 22.812 11.031 1 80 427 GLY A N 1
ATOM 3222 C CA . GLY A 1 427 ? -13.031 22.922 12.32 1 80 427 GLY A CA 1
ATOM 3223 C C . GLY A 1 427 ? -13.523 24.312 12.633 1 80 427 GLY A C 1
ATOM 3224 O O . GLY A 1 427 ? -14.492 24.484 13.375 1 80 427 GLY A O 1
ATOM 3225 N N . ILE A 1 428 ? -12.836 25.281 12.031 1 88.81 428 ILE A N 1
ATOM 3226 C CA . ILE A 1 428 ? -13.141 26.641 12.469 1 88.81 428 ILE A CA 1
ATOM 3227 C C . ILE A 1 428 ? -13.211 27.578 11.258 1 88.81 428 ILE A C 1
ATOM 3229 O O . ILE A 1 428 ? -14.258 28.141 10.969 1 88.81 428 ILE A O 1
ATOM 3233 N N . HIS A 1 429 ? -12.203 27.641 10.445 1 91 429 HIS A N 1
ATOM 3234 C CA . HIS A 1 429 ? -12 28.734 9.492 1 91 429 HIS A CA 1
ATOM 3235 C C . HIS A 1 429 ? -13.031 28.688 8.375 1 91 429 HIS A C 1
ATOM 3237 O O . HIS A 1 429 ? -13.516 29.719 7.926 1 91 429 HIS A O 1
ATOM 3243 N N . LEU A 1 430 ? -13.344 27.531 7.945 1 83 430 LEU A N 1
ATOM 3244 C CA . LEU A 1 430 ? -14.281 27.406 6.828 1 83 430 LEU A CA 1
ATOM 3245 C C . LEU A 1 430 ? -15.719 27.516 7.312 1 83 430 LEU A C 1
ATOM 3247 O O . LEU A 1 430 ? -16.641 27.719 6.512 1 83 430 LEU A O 1
ATOM 3251 N N . ARG A 1 431 ? -15.875 27.406 8.555 1 80.5 431 ARG A N 1
ATOM 3252 C CA . ARG A 1 431 ? -17.203 27.516 9.141 1 80.5 431 ARG A CA 1
ATOM 3253 C C . ARG A 1 431 ? -17.562 28.969 9.414 1 80.5 431 ARG A C 1
ATOM 3255 O O . ARG A 1 431 ? -18.75 29.328 9.469 1 80.5 431 ARG A O 1
ATOM 3262 N N . TYR A 1 432 ? -16.547 29.734 9.664 1 87.25 432 TYR A N 1
ATOM 3263 C CA . TYR A 1 432 ? -16.703 31.156 9.922 1 87.25 432 TYR A CA 1
ATOM 3264 C C . TYR A 1 432 ? -16.016 32 8.844 1 87.25 432 TYR A C 1
ATOM 3266 O O . TYR A 1 432 ? -14.805 32.188 8.891 1 87.25 432 TYR A O 1
ATOM 3274 N N . LYS A 1 433 ? -16.734 32.594 8.047 1 81.88 433 LYS A N 1
ATOM 3275 C CA . LYS A 1 433 ? -16.25 33.219 6.82 1 81.88 433 LYS A CA 1
ATOM 3276 C C . LYS A 1 433 ? -15.344 34.406 7.129 1 81.88 433 LYS A C 1
ATOM 3278 O O . LYS A 1 433 ? -14.43 34.719 6.359 1 81.88 433 LYS A O 1
ATOM 3283 N N . LEU A 1 434 ? -15.547 35.031 8.203 1 90.88 434 LEU A N 1
ATOM 3284 C CA . LEU A 1 434 ? -14.797 36.25 8.508 1 90.88 434 LEU A CA 1
ATOM 3285 C C . LEU A 1 434 ? -13.359 35.906 8.891 1 90.88 434 LEU A C 1
ATOM 3287 O O . LEU A 1 434 ? -12.477 36.781 8.852 1 90.88 434 LEU A O 1
ATOM 3291 N N . VAL A 1 435 ? -13.133 34.75 9.281 1 93.75 435 VAL A N 1
ATOM 3292 C CA . VAL A 1 435 ? -11.789 34.344 9.664 1 93.75 435 VAL A CA 1
ATOM 3293 C C . VAL A 1 435 ? -10.844 34.469 8.477 1 93.75 435 VAL A C 1
ATOM 3295 O O . VAL A 1 435 ? -9.703 34.938 8.633 1 93.75 435 VAL A O 1
ATOM 3298 N N . TYR A 1 436 ? -11.273 34.188 7.305 1 92.44 436 TYR A N 1
ATOM 3299 C CA . TYR A 1 436 ? -10.445 34.219 6.105 1 92.44 436 TYR A CA 1
ATOM 3300 C C . TYR A 1 436 ? -10.023 35.656 5.801 1 92.44 436 TYR A C 1
ATOM 3302 O O . TYR A 1 436 ? -8.859 35.906 5.477 1 92.44 436 TYR A O 1
ATOM 3310 N N . LYS A 1 437 ? -10.953 36.5 5.906 1 92.62 437 LYS A N 1
ATOM 3311 C CA . LYS A 1 437 ? -10.672 37.875 5.59 1 92.62 437 LYS A CA 1
ATOM 3312 C C . LYS A 1 437 ? -9.594 38.469 6.516 1 92.62 437 LYS A C 1
ATOM 3314 O O . LYS A 1 437 ? -8.758 39.25 6.086 1 92.62 437 LYS A O 1
ATOM 3319 N N . ARG A 1 438 ? -9.633 38.062 7.664 1 95.88 438 ARG A N 1
ATOM 3320 C CA . ARG A 1 438 ? -8.703 38.594 8.664 1 95.88 438 ARG A CA 1
ATOM 3321 C C . ARG A 1 438 ? -7.367 37.844 8.609 1 95.88 438 ARG A C 1
ATOM 3323 O O . ARG A 1 438 ? -6.309 38.469 8.758 1 95.88 438 ARG A O 1
ATOM 3330 N N . MET A 1 439 ? -7.402 36.594 8.391 1 96.62 439 MET A N 1
ATOM 3331 C CA . MET A 1 439 ? -6.199 35.75 8.297 1 96.62 439 MET A CA 1
ATOM 3332 C C . MET A 1 439 ? -5.371 36.156 7.078 1 96.62 439 MET A C 1
ATOM 3334 O O . MET A 1 439 ? -4.141 36.125 7.133 1 96.62 439 MET A O 1
ATOM 3338 N N . LEU A 1 440 ? -6.039 36.562 5.977 1 96.94 440 LEU A N 1
ATOM 3339 C CA . LEU A 1 440 ? -5.355 36.906 4.738 1 96.94 440 LEU A CA 1
ATOM 3340 C C . LEU A 1 440 ? -4.465 38.125 4.938 1 96.94 440 LEU A C 1
ATOM 3342 O O . LEU A 1 440 ? -3.42 38.25 4.293 1 96.94 440 LEU A O 1
ATOM 3346 N N . ILE A 1 441 ? -4.859 38.938 5.844 1 97.56 441 ILE A N 1
ATOM 3347 C CA . ILE A 1 441 ? -4.043 40.125 6.148 1 97.56 441 ILE A CA 1
ATOM 3348 C C . ILE A 1 441 ? -2.73 39.688 6.789 1 97.56 441 ILE A C 1
ATOM 3350 O O . ILE A 1 441 ? -1.666 40.219 6.48 1 97.56 441 ILE A O 1
ATOM 3354 N N . GLY A 1 442 ? -2.82 38.781 7.699 1 97.81 442 GLY A N 1
ATOM 3355 C CA . GLY A 1 442 ? -1.612 38.219 8.273 1 97.81 442 GLY A CA 1
ATOM 3356 C C . GLY A 1 442 ? -0.728 37.531 7.246 1 97.81 442 GLY A C 1
ATOM 3357 O O . GLY A 1 442 ? 0.498 37.625 7.305 1 97.81 442 GLY A O 1
ATOM 3358 N N . CYS A 1 443 ? -1.332 36.812 6.316 1 97.75 443 CYS A N 1
ATOM 3359 C CA . CYS A 1 443 ? -0.596 36.156 5.234 1 97.75 443 CYS A CA 1
ATOM 3360 C C . CYS A 1 443 ? 0.156 37.188 4.402 1 97.75 443 CYS A C 1
ATOM 3362 O O . CYS A 1 443 ? 1.331 37 4.082 1 97.75 443 CYS A O 1
ATOM 3364 N N . PHE A 1 444 ? -0.542 38.281 4.094 1 97.69 444 PHE A N 1
ATOM 3365 C CA . PHE A 1 444 ? 0.033 39.281 3.238 1 97.69 444 PHE A CA 1
ATOM 3366 C C . PHE A 1 444 ? 1.201 40 3.93 1 97.69 444 PHE A C 1
ATOM 3368 O O . PHE A 1 444 ? 2.289 40.094 3.359 1 97.69 444 PHE A O 1
ATOM 3375 N N . VAL A 1 445 ? 0.979 40.406 5.141 1 98 445 VAL A N 1
ATOM 3376 C CA . VAL A 1 445 ? 2.002 41.156 5.859 1 98 445 VAL A CA 1
ATOM 3377 C C . VAL A 1 445 ? 3.188 40.25 6.172 1 98 445 VAL A C 1
ATOM 3379 O O . VAL A 1 445 ? 4.344 40.656 6.051 1 98 445 VAL A O 1
ATOM 3382 N N . GLY A 1 446 ? 2.898 39.062 6.617 1 98 446 GLY A N 1
ATOM 3383 C CA . GLY A 1 446 ? 3.977 38.094 6.805 1 98 446 GLY A CA 1
ATOM 3384 C C . GLY A 1 446 ? 4.762 37.812 5.535 1 98 446 GLY A C 1
ATOM 3385 O O . GLY A 1 446 ? 5.984 37.656 5.574 1 98 446 GLY A O 1
ATOM 3386 N N . GLY A 1 447 ? 4.051 37.719 4.414 1 97.31 447 GLY A N 1
ATOM 3387 C CA . GLY A 1 447 ? 4.695 37.531 3.123 1 97.31 447 GLY A CA 1
ATOM 3388 C C . GLY A 1 447 ? 5.605 38.688 2.746 1 97.31 447 GLY A C 1
ATOM 3389 O O . GLY A 1 447 ? 6.699 38.469 2.219 1 97.31 447 GLY A O 1
ATOM 3390 N N . VAL A 1 448 ? 5.172 39.875 3.057 1 97.12 448 VAL A N 1
ATOM 3391 C CA . VAL A 1 448 ? 5.977 41.062 2.777 1 97.12 448 VAL A CA 1
ATOM 3392 C C . VAL A 1 448 ? 7.223 41.062 3.658 1 97.12 448 VAL A C 1
ATOM 3394 O O . VAL A 1 448 ? 8.32 41.375 3.193 1 97.12 448 VAL A O 1
ATOM 3397 N N . VAL A 1 449 ? 7.066 40.719 4.863 1 97.56 449 VAL A N 1
ATOM 3398 C CA . VAL A 1 449 ? 8.172 40.688 5.816 1 97.56 449 VAL A CA 1
ATOM 3399 C C . VAL A 1 449 ? 9.227 39.688 5.375 1 97.56 449 VAL A C 1
ATOM 3401 O O . VAL A 1 449 ? 10.422 40 5.352 1 97.56 449 VAL A O 1
ATOM 3404 N N . ILE A 1 450 ? 8.805 38.5 5 1 96.75 450 ILE A N 1
ATOM 3405 C CA . ILE A 1 450 ? 9.773 37.469 4.621 1 96.75 450 ILE A CA 1
ATOM 3406 C C . ILE A 1 450 ? 10.445 37.844 3.311 1 96.75 450 ILE A C 1
ATOM 3408 O O . ILE A 1 450 ? 11.633 37.562 3.104 1 96.75 450 ILE A O 1
ATOM 3412 N N . ALA A 1 451 ? 9.719 38.594 2.488 1 94.75 451 ALA A N 1
ATOM 3413 C CA . ALA A 1 451 ? 10.281 39.062 1.225 1 94.75 451 ALA A CA 1
ATOM 3414 C C . ALA A 1 451 ? 11.383 40.094 1.464 1 94.75 451 ALA A C 1
ATOM 3416 O O . ALA A 1 451 ? 12.477 39.969 0.914 1 94.75 451 ALA A O 1
ATOM 3417 N N . ILE A 1 452 ? 11.133 41 2.285 1 95.75 452 ILE A N 1
ATOM 3418 C CA . ILE A 1 452 ? 12.055 42.094 2.531 1 95.75 452 ILE A CA 1
ATOM 3419 C C . ILE A 1 452 ? 13.266 41.594 3.307 1 95.75 452 ILE A C 1
ATOM 3421 O O . ILE A 1 452 ? 14.406 41.844 2.908 1 95.75 452 ILE A O 1
ATOM 3425 N N . LEU A 1 453 ? 13.039 40.938 4.379 1 95.5 453 LEU A N 1
ATOM 3426 C CA . LEU A 1 453 ? 14.148 40.438 5.195 1 95.5 453 LEU A CA 1
ATOM 3427 C C . LEU A 1 453 ? 14.961 39.406 4.445 1 95.5 453 LEU A C 1
ATOM 3429 O O . LEU A 1 453 ? 16.188 39.312 4.613 1 95.5 453 LEU A O 1
ATOM 3433 N N . GLY A 1 454 ? 14.25 38.594 3.652 1 91.62 454 GLY A N 1
ATOM 3434 C CA . GLY A 1 454 ? 14.961 37.625 2.848 1 91.62 454 GLY A CA 1
ATOM 3435 C C . GLY A 1 454 ? 15.844 38.25 1.783 1 91.62 454 GLY A C 1
ATOM 3436 O O . GLY A 1 454 ? 16.859 37.656 1.389 1 91.62 454 GLY A O 1
ATOM 3437 N N . TRP A 1 455 ? 15.406 39.344 1.345 1 90.56 455 TRP A N 1
ATOM 3438 C CA . TRP A 1 455 ? 16.203 40.062 0.358 1 90.56 455 TRP A CA 1
ATOM 3439 C C . TRP A 1 455 ? 17.422 40.719 1.004 1 90.56 455 TRP A C 1
ATOM 3441 O O . TRP A 1 455 ? 18.531 40.656 0.445 1 90.56 455 TRP A O 1
ATOM 3451 N N . ILE A 1 456 ? 17.281 41.25 2.162 1 93 456 ILE A N 1
ATOM 3452 C CA . ILE A 1 456 ? 18.344 41.938 2.871 1 93 456 ILE A CA 1
ATOM 3453 C C . ILE A 1 456 ? 19.328 40.938 3.467 1 93 456 ILE A C 1
ATOM 3455 O O . ILE A 1 456 ? 20.531 41.188 3.504 1 93 456 ILE A O 1
ATOM 3459 N N . PHE A 1 457 ? 18.812 39.844 3.904 1 93.69 457 PHE A N 1
ATOM 3460 C CA . PHE A 1 457 ? 19.609 38.812 4.523 1 93.69 457 PHE A CA 1
ATOM 3461 C C . PHE A 1 457 ? 19.453 37.469 3.775 1 93.69 457 PHE A C 1
ATOM 3463 O O . PHE A 1 457 ? 18.781 36.562 4.254 1 93.69 457 PHE A O 1
ATOM 3470 N N . PRO A 1 458 ? 20.188 37.375 2.674 1 89.75 458 PRO A N 1
ATOM 3471 C CA . PRO A 1 458 ? 20.031 36.188 1.835 1 89.75 458 PRO A CA 1
ATOM 3472 C C . PRO A 1 458 ? 20.641 34.938 2.469 1 89.75 458 PRO A C 1
ATOM 3474 O O . PRO A 1 458 ? 21.422 35.031 3.412 1 89.75 458 PRO A O 1
ATOM 3477 N N . SER A 1 459 ? 20.141 33.781 2.008 1 90 459 SER A N 1
ATOM 3478 C CA . SER A 1 459 ? 20.672 32.5 2.443 1 90 459 SER A CA 1
ATOM 3479 C C . SER A 1 459 ? 21.938 32.125 1.672 1 90 459 SER A C 1
ATOM 3481 O O . SER A 1 459 ? 22.078 32.5 0.499 1 90 459 SER A O 1
ATOM 3483 N N . THR A 1 460 ? 22.875 31.531 2.385 1 85.69 460 THR A N 1
ATOM 3484 C CA . THR A 1 460 ? 24.078 31 1.751 1 85.69 460 THR A CA 1
ATOM 3485 C C . THR A 1 460 ? 24.062 29.469 1.762 1 85.69 460 THR A C 1
ATOM 3487 O O . THR A 1 460 ? 23.984 28.844 2.826 1 85.69 460 THR A O 1
ATOM 3490 N N . LEU A 1 461 ? 24.172 28.891 0.636 1 81.69 461 LEU A N 1
ATOM 3491 C CA . LEU A 1 461 ? 24.141 27.438 0.497 1 81.69 461 LEU A CA 1
ATOM 3492 C C . LEU A 1 461 ? 25.5 26.828 0.864 1 81.69 461 LEU A C 1
ATOM 3494 O O . LEU A 1 461 ? 26.484 27.562 1.04 1 81.69 461 LEU A O 1
ATOM 3498 N N . ALA A 1 462 ? 25.453 25.547 1.01 1 70.88 462 ALA A N 1
ATOM 3499 C CA . ALA A 1 462 ? 26.672 24.828 1.388 1 70.88 462 ALA A CA 1
ATOM 3500 C C . ALA A 1 462 ? 27.781 25.031 0.351 1 70.88 462 ALA A C 1
ATOM 3502 O O . ALA A 1 462 ? 28.953 25.078 0.694 1 70.88 462 ALA A O 1
ATOM 3503 N N . ASN A 1 463 ? 27.406 25.219 -0.896 1 72.25 463 ASN A N 1
ATOM 3504 C CA . ASN A 1 463 ? 28.375 25.406 -1.966 1 72.25 463 ASN A CA 1
ATOM 3505 C C . ASN A 1 463 ? 28.812 26.859 -2.092 1 72.25 463 ASN A C 1
ATOM 3507 O O . ASN A 1 463 ? 29.578 27.219 -2.988 1 72.25 463 ASN A O 1
ATOM 3511 N N . GLY A 1 464 ? 28.234 27.75 -1.257 1 78.69 464 GLY A N 1
ATOM 3512 C CA . GLY A 1 464 ? 28.641 29.156 -1.239 1 78.69 464 GLY A CA 1
ATOM 3513 C C . GLY A 1 464 ? 27.719 30.047 -2.037 1 78.69 464 GLY A C 1
ATOM 3514 O O . GLY A 1 464 ? 27.812 31.281 -1.946 1 78.69 464 GLY A O 1
ATOM 3515 N N . GLN A 1 465 ? 26.844 29.406 -2.756 1 82.69 465 GLN A N 1
ATOM 3516 C CA . GLN A 1 465 ? 25.922 30.203 -3.555 1 82.69 465 GLN A CA 1
ATOM 3517 C C . GLN A 1 465 ? 24.922 30.953 -2.666 1 82.69 465 GLN A C 1
ATOM 3519 O O . GLN A 1 465 ? 24.438 30.406 -1.674 1 82.69 465 GLN A O 1
ATOM 3524 N N . VAL A 1 466 ? 24.766 32.219 -3.051 1 87.12 466 VAL A N 1
ATOM 3525 C CA . VAL A 1 466 ? 23.844 33.062 -2.295 1 87.12 466 VAL A CA 1
ATOM 3526 C C . VAL A 1 466 ? 22.469 33.094 -2.971 1 87.12 466 VAL A C 1
ATOM 3528 O O . VAL A 1 466 ? 22.375 33.312 -4.18 1 87.12 466 VAL A O 1
ATOM 3531 N N . VAL A 1 467 ? 21.453 32.75 -2.223 1 88.44 467 VAL A N 1
ATOM 3532 C CA . VAL A 1 467 ? 20.094 32.719 -2.717 1 88.44 467 VAL A CA 1
ATOM 3533 C C . VAL A 1 467 ? 19.219 33.688 -1.897 1 88.44 467 VAL A C 1
ATOM 3535 O O . VAL A 1 467 ? 19.203 33.625 -0.667 1 88.44 467 VAL A O 1
ATOM 3538 N N . HIS A 1 468 ? 18.594 34.562 -2.613 1 88.38 468 HIS A N 1
ATOM 3539 C CA . HIS A 1 468 ? 17.688 35.469 -1.915 1 88.38 468 HIS A CA 1
ATOM 3540 C C . HIS A 1 468 ? 16.438 34.75 -1.425 1 88.38 468 HIS A C 1
ATOM 3542 O O . HIS A 1 468 ? 15.836 34 -2.17 1 88.38 468 HIS A O 1
ATOM 3548 N N . GLY A 1 469 ? 16.172 35.031 -0.116 1 88.81 469 GLY A N 1
ATOM 3549 C CA . GLY A 1 469 ? 15.039 34.344 0.515 1 88.81 469 GLY A CA 1
ATOM 3550 C C . GLY A 1 469 ? 15.461 33.312 1.537 1 88.81 469 GLY A C 1
ATOM 3551 O O . GLY A 1 469 ? 16.641 32.969 1.645 1 88.81 469 GLY A O 1
ATOM 3552 N N . VAL A 1 470 ? 14.492 32.812 2.277 1 92.19 470 VAL A N 1
ATOM 3553 C CA . VAL A 1 470 ? 14.711 31.75 3.242 1 92.19 470 VAL A CA 1
ATOM 3554 C C . VAL A 1 470 ? 14.688 30.406 2.527 1 92.19 470 VAL A C 1
ATOM 3556 O O . VAL A 1 470 ? 13.789 30.141 1.721 1 92.19 470 VAL A O 1
ATOM 3559 N N . THR A 1 471 ? 15.75 29.578 2.764 1 92.44 471 THR A N 1
ATOM 3560 C CA . THR A 1 471 ? 15.852 28.297 2.086 1 92.44 471 THR A CA 1
ATOM 3561 C C . THR A 1 471 ? 15.961 27.156 3.098 1 92.44 471 THR A C 1
ATOM 3563 O O . THR A 1 471 ? 16.156 27.406 4.289 1 92.44 471 THR A O 1
ATOM 3566 N N . THR A 1 472 ? 15.672 26.016 2.637 1 93.12 472 THR A N 1
ATOM 3567 C CA . THR A 1 472 ? 15.859 24.797 3.416 1 93.12 472 THR A CA 1
ATOM 3568 C C . THR A 1 472 ? 16.344 23.641 2.527 1 93.12 472 THR A C 1
ATOM 3570 O O . THR A 1 472 ? 16.141 23.672 1.312 1 93.12 472 THR A O 1
ATOM 3573 N N . THR A 1 473 ? 17 22.672 3.096 1 90.19 473 THR A N 1
ATOM 3574 C CA . THR A 1 473 ? 17.516 21.531 2.348 1 90.19 473 THR A CA 1
ATOM 3575 C C . THR A 1 473 ? 16.703 20.281 2.645 1 90.19 473 THR A C 1
ATOM 3577 O O . THR A 1 473 ? 17.016 19.188 2.156 1 90.19 473 THR A O 1
ATOM 3580 N N . ALA A 1 474 ? 15.719 20.453 3.453 1 90.62 474 ALA A N 1
ATOM 3581 C CA . ALA A 1 474 ? 14.898 19.328 3.844 1 90.62 474 ALA A CA 1
ATOM 3582 C C . ALA A 1 474 ? 13.414 19.641 3.699 1 90.62 474 ALA A C 1
ATOM 3584 O O . ALA A 1 474 ? 13.008 20.797 3.795 1 90.62 474 ALA A O 1
ATOM 3585 N N . PHE A 1 475 ? 12.648 18.594 3.361 1 92.69 475 PHE A N 1
ATOM 3586 C CA . PHE A 1 475 ? 11.195 18.734 3.35 1 92.69 475 PHE A CA 1
ATOM 3587 C C . PHE A 1 475 ? 10.633 18.625 4.762 1 92.69 475 PHE A C 1
ATOM 3589 O O . PHE A 1 475 ? 10.875 17.641 5.465 1 92.69 475 PHE A O 1
ATOM 3596 N N . ALA A 1 476 ? 9.93 19.656 5.188 1 92.56 476 ALA A N 1
ATOM 3597 C CA . ALA A 1 476 ? 9.344 19.656 6.527 1 92.56 476 ALA A CA 1
ATOM 3598 C C . ALA A 1 476 ? 8.023 20.406 6.547 1 92.56 476 ALA A C 1
ATOM 3600 O O . ALA A 1 476 ? 7.879 21.438 5.883 1 92.56 476 ALA A O 1
ATOM 3601 N N . PHE A 1 477 ? 7.102 19.797 7.281 1 92.62 477 PHE A N 1
ATOM 3602 C CA . PHE A 1 477 ? 5.887 20.562 7.566 1 92.62 477 PHE A CA 1
ATOM 3603 C C . PHE A 1 477 ? 6.172 21.672 8.555 1 92.62 477 PHE A C 1
ATOM 3605 O O . PHE A 1 477 ? 6.852 21.469 9.562 1 92.62 477 PHE A O 1
ATOM 3612 N N . THR A 1 478 ? 5.676 22.828 8.25 1 94.69 478 THR A N 1
ATOM 3613 C CA . THR A 1 478 ? 6.074 24.016 8.992 1 94.69 478 THR A CA 1
ATOM 3614 C C . THR A 1 478 ? 5.348 24.078 10.336 1 94.69 478 THR A C 1
ATOM 3616 O O . THR A 1 478 ? 4.117 24.078 10.383 1 94.69 478 THR A O 1
ATOM 3619 N N . SER A 1 479 ? 6.102 24.062 11.375 1 95.06 479 SER A N 1
ATOM 3620 C CA . SER A 1 479 ? 5.672 24.125 12.766 1 95.06 479 SER A CA 1
ATOM 3621 C C . SER A 1 479 ? 6.695 24.859 13.633 1 95.06 479 SER A C 1
ATOM 3623 O O . SER A 1 479 ? 7.734 25.297 13.141 1 95.06 479 SER A O 1
ATOM 3625 N N . LEU A 1 480 ? 6.379 25 14.906 1 95.56 480 LEU A N 1
ATOM 3626 C CA . LEU A 1 480 ? 7.324 25.641 15.82 1 95.56 480 LEU A CA 1
ATOM 3627 C C . LEU A 1 480 ? 8.625 24.844 15.898 1 95.56 480 LEU A C 1
ATOM 3629 O O . LEU A 1 480 ? 9.703 25.422 15.992 1 95.56 480 LEU A O 1
ATOM 3633 N N . LEU A 1 481 ? 8.508 23.562 15.789 1 92.38 481 LEU A N 1
ATOM 3634 C CA . LEU A 1 481 ? 9.648 22.672 15.961 1 92.38 481 LEU A CA 1
ATOM 3635 C C . LEU A 1 481 ? 10.523 22.672 14.711 1 92.38 481 LEU A C 1
ATOM 3637 O O . LEU A 1 481 ? 11.695 22.281 14.766 1 92.38 481 LEU A O 1
ATOM 3641 N N . THR A 1 482 ? 9.992 23.141 13.57 1 94.75 482 THR A N 1
ATOM 3642 C CA . THR A 1 482 ? 10.734 23.047 12.312 1 94.75 482 THR A CA 1
ATOM 3643 C C . THR A 1 482 ? 11.367 24.375 11.953 1 94.75 482 THR A C 1
ATOM 3645 O O . THR A 1 482 ? 11.922 24.531 10.867 1 94.75 482 THR A O 1
ATOM 3648 N N . ILE A 1 483 ? 11.344 25.328 12.82 1 95.94 483 ILE A N 1
ATOM 3649 C CA . ILE A 1 483 ? 11.922 26.641 12.586 1 95.94 483 ILE A CA 1
ATOM 3650 C C . ILE A 1 483 ? 13.414 26.5 12.281 1 95.94 483 ILE A C 1
ATOM 3652 O O . ILE A 1 483 ? 13.922 27.109 11.336 1 95.94 483 ILE A O 1
ATOM 3656 N N . PRO A 1 484 ? 14.086 25.594 12.969 1 93.88 484 PRO A N 1
ATOM 3657 C CA . PRO A 1 484 ? 15.531 25.516 12.75 1 93.88 484 PRO A CA 1
ATOM 3658 C C . PRO A 1 484 ? 15.898 24.828 11.438 1 93.88 484 PRO A C 1
ATOM 3660 O O . PRO A 1 484 ? 17.078 24.781 11.07 1 93.88 484 PRO A O 1
ATOM 3663 N N . VAL A 1 485 ? 14.922 24.281 10.75 1 92.88 485 VAL A N 1
ATOM 3664 C CA . VAL A 1 485 ? 15.188 23.578 9.5 1 92.88 485 VAL A CA 1
ATOM 3665 C C . VAL A 1 485 ? 15.562 24.578 8.406 1 92.88 485 VAL A C 1
ATOM 3667 O O . VAL A 1 485 ? 16.203 24.219 7.418 1 92.88 485 VAL A O 1
ATOM 3670 N N . PHE A 1 486 ? 15.219 25.859 8.594 1 94.19 486 PHE A N 1
ATOM 3671 C CA . PHE A 1 486 ? 15.414 26.891 7.586 1 94.19 486 PHE A CA 1
ATOM 3672 C C . PHE A 1 486 ? 16.75 27.594 7.789 1 94.19 486 PHE A C 1
ATOM 3674 O O . PHE A 1 486 ? 17.188 27.781 8.922 1 94.19 486 PHE A O 1
ATOM 3681 N N . SER A 1 487 ? 17.234 27.891 6.531 1 89.75 487 SER A N 1
ATOM 3682 C CA . SER A 1 487 ? 18.375 28.797 6.578 1 89.75 487 SER A CA 1
ATOM 3683 C C . SER A 1 487 ? 17.953 30.203 6.977 1 89.75 487 SER A C 1
ATOM 3685 O O . SER A 1 487 ? 16.828 30.609 6.723 1 89.75 487 SER A O 1
ATOM 3687 N N . GLN A 1 488 ? 18.719 30.891 7.609 1 89.94 488 GLN A N 1
ATOM 3688 C CA . GLN A 1 488 ? 18.359 32.188 8.164 1 89.94 488 GLN A CA 1
ATOM 3689 C C . GLN A 1 488 ? 17.141 32.062 9.094 1 89.94 488 GLN A C 1
ATOM 3691 O O . GLN A 1 488 ? 16.109 32.719 8.859 1 89.94 488 GLN A O 1
ATOM 3696 N N . MET A 1 489 ? 17.281 31.344 9.977 1 93.12 489 MET A N 1
ATOM 3697 C CA . MET A 1 489 ? 16.25 30.938 10.922 1 93.12 489 MET A CA 1
ATOM 3698 C C . MET A 1 489 ? 15.555 32.156 11.523 1 93.12 489 MET A C 1
ATOM 3700 O O . MET A 1 489 ? 14.336 32.156 11.672 1 93.12 489 MET A O 1
ATOM 3704 N N . TRP A 1 490 ? 16.328 33.156 11.859 1 95 490 TRP A N 1
ATOM 3705 C CA . TRP A 1 490 ? 15.742 34.312 12.547 1 95 490 TRP A CA 1
ATOM 3706 C C . TRP A 1 490 ? 14.852 35.125 11.609 1 95 490 TRP A C 1
ATOM 3708 O O . TRP A 1 490 ? 13.828 35.656 12.031 1 95 490 TRP A O 1
ATOM 3718 N N . VAL A 1 491 ? 15.242 35.188 10.32 1 96.12 491 VAL A N 1
ATOM 3719 C CA . VAL A 1 491 ? 14.406 35.875 9.328 1 96.12 491 VAL A CA 1
ATOM 3720 C C . VAL A 1 491 ? 13.055 35.156 9.227 1 96.12 491 VAL A C 1
ATOM 3722 O O . VAL A 1 491 ? 12.008 35.781 9.234 1 96.12 491 VAL A O 1
ATOM 3725 N N . TYR A 1 492 ? 13.156 33.844 9.109 1 97.06 492 TYR A N 1
ATOM 3726 C CA . TYR A 1 492 ? 11.953 33.031 9.039 1 97.06 492 TYR A CA 1
ATOM 3727 C C . TYR A 1 492 ? 11.102 33.219 10.297 1 97.06 492 TYR A C 1
ATOM 3729 O O . TYR A 1 492 ? 9.883 33.406 10.203 1 97.06 492 TYR A O 1
ATOM 3737 N N . ALA A 1 493 ? 11.734 33.219 11.445 1 97.75 493 ALA A N 1
ATOM 3738 C CA . ALA A 1 493 ? 11.039 33.312 12.734 1 97.75 493 ALA A CA 1
ATOM 3739 C C . ALA A 1 493 ? 10.297 34.625 12.859 1 97.75 493 ALA A C 1
ATOM 3741 O O . ALA A 1 493 ? 9.164 34.656 13.352 1 97.75 493 ALA A O 1
ATOM 3742 N N . ILE A 1 494 ? 10.883 35.656 12.422 1 98.12 494 ILE A N 1
ATOM 3743 C CA . ILE A 1 494 ? 10.258 36.969 12.5 1 98.12 494 ILE A CA 1
ATOM 3744 C C . ILE A 1 494 ? 9.047 37.031 11.578 1 98.12 494 ILE A C 1
ATOM 3746 O O . ILE A 1 494 ? 7.992 37.531 11.953 1 98.12 494 ILE A O 1
ATOM 3750 N N . ALA A 1 495 ? 9.242 36.5 10.383 1 98.06 495 ALA A N 1
ATOM 3751 C CA . ALA A 1 495 ? 8.164 36.562 9.406 1 98.06 495 ALA A CA 1
ATOM 3752 C C . ALA A 1 495 ? 6.941 35.781 9.906 1 98.06 495 ALA A C 1
ATOM 3754 O O . ALA A 1 495 ? 5.812 36.25 9.805 1 98.06 495 ALA A O 1
ATOM 3755 N N . ILE A 1 496 ? 7.168 34.562 10.398 1 98.38 496 ILE A N 1
ATOM 3756 C CA . ILE A 1 496 ? 6.031 33.75 10.828 1 98.38 496 ILE A CA 1
ATOM 3757 C C . ILE A 1 496 ? 5.426 34.344 12.102 1 98.38 496 ILE A C 1
ATOM 3759 O O . ILE A 1 496 ? 4.215 34.281 12.32 1 98.38 496 ILE A O 1
ATOM 3763 N N . ALA A 1 497 ? 6.219 35.031 12.969 1 98.62 497 ALA A N 1
ATOM 3764 C CA . ALA A 1 497 ? 5.699 35.719 14.164 1 98.62 497 ALA A CA 1
ATOM 3765 C C . ALA A 1 497 ? 4.758 36.844 13.789 1 98.62 497 ALA A C 1
ATOM 3767 O O . ALA A 1 497 ? 3.691 37 14.391 1 98.62 497 ALA A O 1
ATOM 3768 N N . VAL A 1 498 ? 5.164 37.594 12.836 1 98.56 498 VAL A N 1
ATOM 3769 C CA . VAL A 1 498 ? 4.332 38.688 12.391 1 98.56 498 VAL A CA 1
ATOM 3770 C C . VAL A 1 498 ? 3.004 38.156 11.852 1 98.56 498 VAL A C 1
ATOM 3772 O O . VAL A 1 498 ? 1.938 38.688 12.18 1 98.56 498 VAL A O 1
ATOM 3775 N N . ALA A 1 499 ? 3.094 37.125 11.023 1 98.62 499 ALA A N 1
ATOM 3776 C CA . ALA A 1 499 ? 1.88 36.531 10.469 1 98.62 499 ALA A CA 1
ATOM 3777 C C . ALA A 1 499 ? 0.975 36 11.57 1 98.62 499 ALA A C 1
ATOM 3779 O O . ALA A 1 499 ? -0.239 36.219 11.555 1 98.62 499 ALA A O 1
ATOM 3780 N N . PHE A 1 500 ? 1.542 35.312 12.523 1 98.69 500 PHE A N 1
ATOM 3781 C CA . PHE A 1 500 ? 0.816 34.688 13.625 1 98.69 500 PHE A CA 1
ATOM 3782 C C . PHE A 1 500 ? 0.131 35.719 14.492 1 98.69 500 PHE A C 1
ATOM 3784 O O . PHE A 1 500 ? -1.085 35.688 14.688 1 98.69 500 PHE A O 1
ATOM 3791 N N . PHE A 1 501 ? 0.83 36.719 14.984 1 98.62 501 PHE A N 1
ATOM 3792 C CA . PHE A 1 501 ? 0.318 37.656 15.977 1 98.62 501 PHE A CA 1
ATOM 3793 C C . PHE A 1 501 ? -0.615 38.656 15.336 1 98.62 501 PHE A C 1
ATOM 3795 O O . PHE A 1 501 ? -1.58 39.125 15.953 1 98.62 501 PHE A O 1
ATOM 3802 N N . LEU A 1 502 ? -0.32 38.969 14.086 1 98.44 502 LEU A N 1
ATOM 3803 C CA . LEU A 1 502 ? -1.237 39.906 13.406 1 98.44 502 LEU A CA 1
ATOM 3804 C C . LEU A 1 502 ? -2.598 39.25 13.203 1 98.44 502 LEU A C 1
ATOM 3806 O O . LEU A 1 502 ? -3.635 39.844 13.453 1 98.44 502 LEU A O 1
ATOM 3810 N N . SER A 1 503 ? -2.57 38.031 12.664 1 98.31 503 SER A N 1
ATOM 3811 C CA . SER A 1 503 ? -3.83 37.312 12.484 1 98.31 503 SER A CA 1
ATOM 3812 C C . SER A 1 503 ? -4.559 37.125 13.812 1 98.31 503 SER A C 1
ATOM 3814 O O . SER A 1 503 ? -5.777 37.281 13.891 1 98.31 503 SER A O 1
ATOM 3816 N N . MET A 1 504 ? -3.836 36.781 14.812 1 98.38 504 MET A N 1
ATOM 3817 C CA . MET A 1 504 ? -4.41 36.625 16.141 1 98.38 504 MET A CA 1
ATOM 3818 C C . MET A 1 504 ? -5.059 37.906 16.625 1 98.38 504 MET A C 1
ATOM 3820 O O . MET A 1 504 ? -6.195 37.875 17.109 1 98.38 504 MET A O 1
ATOM 3824 N N . PHE A 1 505 ? -4.328 38.969 16.516 1 98.25 505 PHE A N 1
ATOM 3825 C CA . PHE A 1 505 ? -4.785 40.281 16.984 1 98.25 505 PHE A CA 1
ATOM 3826 C C . PHE A 1 505 ? -6.055 40.688 16.25 1 98.25 505 PHE A C 1
ATOM 3828 O O . PHE A 1 505 ? -6.988 41.219 16.875 1 98.25 505 PHE A O 1
ATOM 3835 N N . LEU A 1 506 ? -6.098 40.438 14.977 1 97.94 506 LEU A N 1
ATOM 3836 C CA . LEU A 1 506 ? -7.262 40.844 14.188 1 97.94 506 LEU A CA 1
ATOM 3837 C C . LEU A 1 506 ? -8.484 40.031 14.586 1 97.94 506 LEU A C 1
ATOM 3839 O O . LEU A 1 506 ? -9.602 40.562 14.625 1 97.94 506 LEU A O 1
ATOM 3843 N N . ILE A 1 507 ? -8.305 38.812 14.844 1 97.44 507 ILE A N 1
ATOM 3844 C CA . ILE A 1 507 ? -9.422 37.969 15.258 1 97.44 507 ILE A CA 1
ATOM 3845 C C . ILE A 1 507 ? -9.906 38.375 16.641 1 97.44 507 ILE A C 1
ATOM 3847 O O . ILE A 1 507 ? -11.117 38.469 16.875 1 97.44 507 ILE A O 1
ATOM 3851 N N . ILE A 1 508 ? -9.039 38.688 17.562 1 97 508 ILE A N 1
ATOM 3852 C CA . ILE A 1 508 ? -9.383 39.062 18.922 1 97 508 ILE A CA 1
ATOM 3853 C C . ILE A 1 508 ? -10.117 40.406 18.922 1 97 508 ILE A C 1
ATOM 3855 O O . ILE A 1 508 ? -11.086 40.594 19.656 1 97 508 ILE A O 1
ATOM 3859 N N . THR A 1 509 ? -9.719 41.312 18.078 1 96.75 509 THR A N 1
ATOM 3860 C CA . THR A 1 509 ? -10.258 42.688 18.094 1 96.75 509 THR A CA 1
ATOM 3861 C C . THR A 1 509 ? -11.523 42.781 17.25 1 96.75 509 THR A C 1
ATOM 3863 O O . THR A 1 509 ? -12.477 43.469 17.625 1 96.75 509 THR A O 1
ATOM 3866 N N . LEU A 1 510 ? -11.562 42.031 16.109 1 95.69 510 LEU A N 1
ATOM 3867 C CA . LEU A 1 510 ? -12.68 42.188 15.18 1 95.69 510 LEU A CA 1
ATOM 3868 C C . LEU A 1 510 ? -13.617 40.969 15.25 1 95.69 510 LEU A C 1
ATOM 3870 O O . LEU A 1 510 ? -14.695 41 14.656 1 95.69 510 LEU A O 1
ATOM 3874 N N . ASP A 1 511 ? -13.266 40 15.914 1 93.62 511 ASP A N 1
ATOM 3875 C CA . ASP A 1 511 ? -14.055 38.781 16.078 1 93.62 511 ASP A CA 1
ATOM 3876 C C . ASP A 1 511 ? -14.07 37.938 14.797 1 93.62 511 ASP A C 1
ATOM 3878 O O . ASP A 1 511 ? -13.797 38.469 13.719 1 93.62 511 ASP A O 1
ATOM 3882 N N . TYR A 1 512 ? -14.281 36.656 15.008 1 93.62 512 TYR A N 1
ATOM 3883 C CA . TYR A 1 512 ? -14.289 35.719 13.867 1 93.62 512 TYR A CA 1
ATOM 3884 C C . TYR A 1 512 ? -15.719 35.469 13.398 1 93.62 512 TYR A C 1
ATOM 3886 O O . TYR A 1 512 ? -15.922 34.844 12.352 1 93.62 512 TYR A O 1
ATOM 3894 N N . ARG A 1 513 ? -16.703 35.844 14.086 1 89 513 ARG A N 1
ATOM 3895 C CA . ARG A 1 513 ? -18.109 35.594 13.82 1 89 513 ARG A CA 1
ATOM 3896 C C . ARG A 1 513 ? -18.797 36.875 13.328 1 89 513 ARG A C 1
ATOM 3898 O O . ARG A 1 513 ? -18.406 37.969 13.695 1 89 513 ARG A O 1
ATOM 3905 N N . THR A 1 514 ? -19.734 36.688 12.547 1 83.38 514 THR A N 1
ATOM 3906 C CA . THR A 1 514 ? -20.656 37.75 12.25 1 83.38 514 THR A CA 1
ATOM 3907 C C . THR A 1 514 ? -21.578 38.031 13.438 1 83.38 514 THR A C 1
ATOM 3909 O O . THR A 1 514 ? -21.688 37.188 14.344 1 83.38 514 THR A O 1
ATOM 3912 N N . PRO A 1 515 ? -22.156 39.219 13.344 1 78.88 515 PRO A N 1
ATOM 3913 C CA . PRO A 1 515 ? -23.078 39.5 14.453 1 78.88 515 PRO A CA 1
ATOM 3914 C C . PRO A 1 515 ? -24.188 38.438 14.586 1 78.88 515 PRO A C 1
ATOM 3916 O O . PRO A 1 515 ? -24.578 38.094 15.703 1 78.88 515 PRO A O 1
ATOM 3919 N N . GLU A 1 516 ? -24.594 37.938 13.469 1 73.5 516 GLU A N 1
ATOM 3920 C CA . GLU A 1 516 ? -25.641 36.906 13.461 1 73.5 516 GLU A CA 1
ATOM 3921 C C . GLU A 1 516 ? -25.109 35.594 14.031 1 73.5 516 GLU A C 1
ATOM 3923 O O . GLU A 1 516 ? -25.797 34.938 14.82 1 73.5 516 GLU A O 1
ATOM 3928 N N . GLN A 1 517 ? -23.969 35.25 13.648 1 79.31 517 GLN A N 1
ATOM 3929 C CA . GLN A 1 517 ? -23.375 34.031 14.125 1 79.31 517 GLN A CA 1
ATOM 3930 C C . GLN A 1 517 ? -23.062 34.094 15.617 1 79.31 517 GLN A C 1
ATOM 3932 O O . GLN A 1 517 ? -23.234 33.094 16.344 1 79.31 517 GLN A O 1
ATOM 3937 N N . LYS A 1 518 ? -22.594 35.25 16.062 1 82.06 518 LYS A N 1
ATOM 3938 C CA . LYS A 1 518 ? -22.281 35.438 17.469 1 82.06 518 LYS A CA 1
ATOM 3939 C C . LYS A 1 518 ? -23.531 35.312 18.328 1 82.06 518 LYS A C 1
ATOM 3941 O O . LYS A 1 518 ? -23.5 34.688 19.406 1 82.06 518 LYS A O 1
ATOM 3946 N N . ALA A 1 519 ? -24.5 35.812 17.812 1 67.62 519 ALA A N 1
ATOM 3947 C CA . ALA A 1 519 ? -25.781 35.719 18.531 1 67.62 519 ALA A CA 1
ATOM 3948 C C . ALA A 1 519 ? -26.266 34.25 18.578 1 67.62 519 ALA A C 1
ATOM 3950 O O . ALA A 1 519 ? -26.797 33.812 19.594 1 67.62 519 ALA A O 1
ATOM 3951 N N . ALA A 1 520 ? -26.062 33.625 17.484 1 69.44 520 ALA A N 1
ATOM 3952 C CA . ALA A 1 520 ? -26.469 32.219 17.406 1 69.44 520 ALA A CA 1
ATOM 3953 C C . ALA A 1 520 ? -25.641 31.344 18.344 1 69.44 520 ALA A C 1
ATOM 3955 O O . ALA A 1 520 ? -26.172 30.438 19 1 69.44 520 ALA A O 1
ATOM 3956 N N . ASP A 1 521 ? -24.422 31.594 18.422 1 73.12 521 ASP A N 1
ATOM 3957 C CA . ASP A 1 521 ? -23.531 30.828 19.281 1 73.12 521 ASP A CA 1
ATOM 3958 C C . ASP A 1 521 ? -23.859 31.062 20.75 1 73.12 521 ASP A C 1
ATOM 3960 O O . ASP A 1 521 ? -23.844 30.125 21.547 1 73.12 521 ASP A O 1
ATOM 3964 N N . HIS A 1 522 ? -24.109 32.219 21.062 1 69.38 522 HIS A N 1
ATOM 3965 C CA . HIS A 1 522 ? -24.469 32.531 22.438 1 69.38 522 HIS A CA 1
ATOM 3966 C C . HIS A 1 522 ? -25.797 31.891 22.828 1 69.38 522 HIS A C 1
ATOM 3968 O O . HIS A 1 522 ? -25.984 31.484 23.969 1 69.38 522 HIS A O 1
ATOM 3974 N N . ALA A 1 523 ? -26.547 31.734 21.797 1 57.09 523 ALA A N 1
ATOM 3975 C CA . ALA A 1 523 ? -27.828 31.109 22.031 1 57.09 523 ALA A CA 1
ATOM 3976 C C . ALA A 1 523 ? -27.672 29.625 22.328 1 57.09 523 ALA A C 1
ATOM 3978 O O . ALA A 1 523 ? -28.344 29.078 23.203 1 57.09 523 ALA A O 1
ATOM 3979 N N . VAL A 1 524 ? -26.859 29.047 21.562 1 60.03 524 VAL A N 1
ATOM 3980 C CA . VAL A 1 524 ? -26.609 27.609 21.75 1 60.03 524 VAL A CA 1
ATOM 3981 C C . VAL A 1 524 ? -25.938 27.375 23.094 1 60.03 524 VAL A C 1
ATOM 3983 O O . VAL A 1 524 ? -26.281 26.422 23.812 1 60.03 524 VAL A O 1
ATOM 3986 N N . GLU A 1 525 ? -25 28.188 23.547 1 62.03 525 GLU A N 1
ATOM 3987 C CA . GLU A 1 525 ? -24.312 28.062 24.828 1 62.03 525 GLU A CA 1
ATOM 3988 C C . GLU A 1 525 ? -25.266 28.25 26 1 62.03 525 GLU A C 1
ATOM 3990 O O . GLU A 1 525 ? -25.156 27.562 27.016 1 62.03 525 GLU A O 1
ATOM 3995 N N . ALA A 1 526 ? -26.062 29.062 25.812 1 52.31 526 ALA A N 1
ATOM 3996 C CA . ALA A 1 526 ? -27.078 29.297 26.844 1 52.31 526 ALA A CA 1
ATOM 3997 C C . ALA A 1 526 ? -28 28.109 27 1 52.31 526 ALA A C 1
ATOM 3999 O O . ALA A 1 526 ? -28.359 27.734 28.109 1 52.31 526 ALA A O 1
ATOM 4000 N N . GLN A 1 527 ? -28.25 27.531 25.875 1 50.03 527 GLN A N 1
ATOM 4001 C CA . GLN A 1 527 ? -29.094 26.359 25.906 1 50.03 527 GLN A CA 1
ATOM 4002 C C . GLN A 1 527 ? -28.375 25.172 26.562 1 50.03 527 GLN A C 1
ATOM 4004 O O . GLN A 1 527 ? -28.984 24.422 27.328 1 50.03 527 GLN A O 1
ATOM 4009 N N . GLN A 1 528 ? -27.109 25 26.266 1 50.16 528 GLN A N 1
ATOM 4010 C CA . GLN A 1 528 ? -26.312 23.922 26.844 1 50.16 528 GLN A CA 1
ATOM 4011 C C . GLN A 1 528 ? -26.141 24.109 28.359 1 50.16 528 GLN A C 1
ATOM 4013 O O . GLN A 1 528 ? -26.141 23.125 29.109 1 50.16 528 GLN A O 1
ATOM 4018 N N . ALA A 1 529 ? -25.891 25.219 28.859 1 49.34 529 ALA A N 1
ATOM 4019 C CA . ALA A 1 529 ? -25.766 25.516 30.281 1 49.34 529 ALA A CA 1
ATOM 4020 C C . ALA A 1 529 ? -27.062 25.203 31.016 1 49.34 529 ALA A C 1
ATOM 4022 O O . ALA A 1 529 ? -27.047 24.734 32.156 1 49.34 529 ALA A O 1
ATOM 4023 N N . MET A 1 530 ? -28.125 25.281 30.312 1 43.22 530 MET A N 1
ATOM 4024 C CA . MET A 1 530 ? -29.422 24.984 30.891 1 43.22 530 MET A CA 1
ATOM 4025 C C . MET A 1 530 ? -29.656 23.469 30.984 1 43.22 530 MET A C 1
ATOM 4027 O O . MET A 1 530 ? -30.219 22.984 31.953 1 43.22 530 MET A O 1
ATOM 4031 N N . ASP A 1 531 ? -29.062 22.781 30 1 40.38 531 ASP A N 1
ATOM 4032 C CA . ASP A 1 531 ? -29.219 21.344 30 1 40.38 531 ASP A CA 1
ATOM 4033 C C . ASP A 1 531 ? -28.359 20.688 31.078 1 40.38 531 ASP A C 1
ATOM 4035 O O . ASP A 1 531 ? -28.703 19.641 31.625 1 40.38 531 ASP A O 1
ATOM 4039 N N . LYS A 1 532 ? -27.172 21.141 31.297 1 41.09 532 LYS A N 1
ATOM 4040 C CA . LYS A 1 532 ? -26.281 20.594 32.344 1 41.09 532 LYS A CA 1
ATOM 4041 C C . LYS A 1 532 ? -26.859 20.797 33.719 1 41.09 532 LYS A C 1
ATOM 4043 O O . LYS A 1 532 ? -26.578 20.016 34.625 1 41.09 532 LYS A O 1
ATOM 4048 N N . VAL A 1 533 ? -27.484 21.766 34.094 1 34.44 533 VAL A N 1
ATOM 4049 C CA . VAL A 1 533 ? -28.094 22.016 35.375 1 34.44 533 VAL A CA 1
ATOM 4050 C C . VAL A 1 533 ? -29.203 21 35.625 1 34.44 533 VAL A C 1
ATOM 4052 O O . VAL A 1 533 ? -29.594 20.766 36.781 1 34.44 533 VAL A O 1
ATOM 4055 N N . GLU A 1 534 ? -29.75 20.391 34.656 1 31.06 534 GLU A N 1
ATOM 4056 C CA . GLU A 1 534 ? -30.828 19.422 34.875 1 31.06 534 GLU A CA 1
ATOM 4057 C C . GLU A 1 534 ? -30.281 18.047 35.25 1 31.06 534 GLU A C 1
ATOM 4059 O O . GLU A 1 534 ? -31.047 17.141 35.562 1 31.06 534 GLU A O 1
ATOM 4064 N N . ALA A 1 535 ? -28.984 17.922 35.094 1 31.59 535 ALA A N 1
ATOM 4065 C CA . ALA A 1 535 ? -28.594 16.547 35.406 1 31.59 535 ALA A CA 1
ATOM 4066 C C . ALA A 1 535 ? -28.641 16.328 36.938 1 31.59 535 ALA A C 1
ATOM 4068 O O . ALA A 1 535 ? -27.984 17.047 37.688 1 31.59 535 ALA A O 1
ATOM 4069 N N . PRO A 1 536 ? -29.672 15.648 37.5 1 27.36 536 PRO A N 1
ATOM 4070 C CA . PRO A 1 536 ? -29.906 15.32 38.906 1 27.36 536 PRO A CA 1
ATOM 4071 C C . PRO A 1 536 ? -28.703 14.688 39.594 1 27.36 536 PRO A C 1
ATOM 4073 O O . PRO A 1 536 ? -27.938 13.961 38.938 1 27.36 536 PRO A O 1
ATOM 4076 N N . ALA A 1 537 ? -28.141 15.281 40.469 1 27.83 537 ALA A N 1
ATOM 4077 C CA . ALA A 1 537 ? -27.219 14.578 41.375 1 27.83 537 ALA A CA 1
ATOM 4078 C C . ALA A 1 537 ? -27.812 13.258 41.844 1 27.83 537 ALA A C 1
ATOM 4080 O O . ALA A 1 537 ? -28.969 13.211 42.25 1 27.83 537 ALA A O 1
ATOM 4081 N N . ALA A 1 538 ? -27.375 12.141 41.344 1 26.06 538 ALA A N 1
ATOM 4082 C CA . ALA A 1 538 ? -27.719 10.805 41.844 1 26.06 538 ALA A CA 1
ATOM 4083 C C . ALA A 1 538 ? -27.734 10.766 43.375 1 26.06 538 ALA A C 1
ATOM 4085 O O . ALA A 1 538 ? -26.812 11.273 44 1 26.06 538 ALA A O 1
ATOM 4086 N N . PRO A 1 539 ? -28.875 10.703 43.969 1 25.23 539 PRO A N 1
ATOM 4087 C CA . PRO A 1 539 ? -28.984 10.469 45.406 1 25.23 539 PRO A CA 1
ATOM 4088 C C . PRO A 1 539 ? -27.984 9.414 45.906 1 25.23 539 PRO A C 1
ATOM 4090 O O . PRO A 1 539 ? -27.656 8.484 45.156 1 25.23 539 PRO A O 1
ATOM 4093 N N . ALA A 1 540 ? -27.109 9.75 46.719 1 23.77 540 ALA A N 1
ATOM 4094 C CA . ALA A 1 540 ? -26.266 8.812 47.438 1 23.77 540 ALA A CA 1
ATOM 4095 C C . ALA A 1 540 ? -27.078 7.664 48.031 1 23.77 540 ALA A C 1
ATOM 4097 O O . ALA A 1 540 ? -28.125 7.891 48.625 1 23.77 540 ALA A O 1
ATOM 4098 N N . ALA A 1 541 ? -26.953 6.43 47.375 1 25.08 541 ALA A N 1
ATOM 4099 C CA . ALA A 1 541 ? -27.484 5.133 47.812 1 25.08 541 ALA A CA 1
ATOM 4100 C C . ALA A 1 541 ? -27.312 4.945 49.312 1 25.08 541 ALA A C 1
ATOM 4102 O O . ALA A 1 541 ? -26.188 4.895 49.812 1 25.08 541 ALA A O 1
ATOM 4103 N N . VAL A 1 542 ? -28.094 5.617 50.25 1 22.55 542 VAL A N 1
ATOM 4104 C CA . VAL A 1 542 ? -28.141 5.02 51.594 1 22.55 542 VAL A CA 1
ATOM 4105 C C . VAL A 1 542 ? -28.641 3.576 51.469 1 22.55 542 VAL A C 1
ATOM 4107 O O . VAL A 1 542 ? -29.562 3.283 50.719 1 22.55 542 VAL A O 1
ATOM 4110 N N . ASN A 1 543 ? -27.734 2.521 51.719 1 21.97 543 ASN A N 1
ATOM 4111 C CA . ASN A 1 543 ? -27.797 1.064 51.75 1 21.97 543 ASN A CA 1
ATOM 4112 C C . ASN A 1 543 ? -28.891 0.562 52.656 1 21.97 543 ASN A C 1
ATOM 4114 O O . ASN A 1 543 ? -28.828 -0.561 53.188 1 21.97 543 ASN A O 1
ATOM 4118 N N . ASP A 1 544 ? -29.938 1.346 53.062 1 20.94 544 ASP A N 1
ATOM 4119 C CA . ASP A 1 544 ? -30.781 0.616 54 1 20.94 544 ASP A CA 1
ATOM 4120 C C . ASP A 1 544 ? -31.5 -0.542 53.312 1 20.94 544 ASP A C 1
ATOM 4122 O O . ASP A 1 544 ? -32.156 -0.354 52.281 1 20.94 544 ASP A O 1
ATOM 4126 N N . ASN A 1 545 ? -30.984 -1.854 53.438 1 20.44 545 ASN A N 1
ATOM 4127 C CA . ASN A 1 545 ? -31.312 -3.199 52.969 1 20.44 545 ASN A CA 1
ATOM 4128 C C . ASN A 1 545 ? -32.781 -3.541 53.219 1 20.44 545 ASN A C 1
ATOM 4130 O O . ASN A 1 545 ? -33.25 -4.629 52.875 1 20.44 545 ASN A O 1
ATOM 4134 N N . THR A 1 546 ? -33.531 -2.939 54.188 1 20.3 546 THR A N 1
ATOM 4135 C CA . THR A 1 546 ? -34.562 -3.836 54.656 1 20.3 546 THR A CA 1
ATOM 4136 C C . THR A 1 546 ? -35.719 -3.881 53.688 1 20.3 546 THR A C 1
ATOM 4138 O O . THR A 1 546 ? -36.406 -2.871 53.438 1 20.3 546 THR A O 1
ATOM 4141 N N . ALA A 1 547 ? -35.656 -4.699 52.562 1 19.94 547 ALA A N 1
ATOM 4142 C CA . ALA A 1 547 ? -36.562 -4.895 51.469 1 19.94 547 ALA A CA 1
ATOM 4143 C C . ALA A 1 547 ? -37.906 -5.469 51.938 1 19.94 547 ALA A C 1
ATOM 4145 O O . ALA A 1 547 ? -38.031 -6.68 52.156 1 19.94 547 ALA A O 1
ATOM 4146 N N . ALA A 1 548 ? -38.531 -4.926 53.062 1 19.02 548 ALA A N 1
ATOM 4147 C CA . ALA A 1 548 ? -39.781 -5.637 53.312 1 19.02 548 ALA A CA 1
ATOM 4148 C C . ALA A 1 548 ? -40.781 -5.418 52.188 1 19.02 548 ALA A C 1
ATOM 4150 O O . ALA A 1 548 ? -41.156 -4.277 51.906 1 19.02 548 ALA A O 1
ATOM 4151 N N . THR A 1 549 ? -40.75 -6.176 51.094 1 19.31 549 THR A N 1
ATOM 4152 C CA . THR A 1 549 ? -41.5 -6.242 49.844 1 19.31 549 THR A CA 1
ATOM 4153 C C . THR A 1 549 ? -43 -6.441 50.125 1 19.31 549 THR A C 1
ATOM 4155 O O . THR A 1 549 ? -43.406 -7.539 50.5 1 19.31 549 THR A O 1
ATOM 4158 N N . ALA A 1 550 ? -43.656 -5.547 50.969 1 18.09 550 ALA A N 1
ATOM 4159 C CA . ALA A 1 550 ? -45.094 -5.715 51.125 1 18.09 550 ALA A CA 1
ATOM 4160 C C . ALA A 1 550 ? -45.812 -5.539 49.812 1 18.09 550 ALA A C 1
ATOM 4162 O O . ALA A 1 550 ? -45.562 -4.57 49.062 1 18.09 550 ALA A O 1
ATOM 4163 N N . THR A 1 551 ? -46.312 -6.633 49.156 1 19.38 551 THR A N 1
ATOM 4164 C CA . THR A 1 551 ? -47.031 -6.957 47.906 1 19.38 551 THR A CA 1
ATOM 4165 C C . THR A 1 551 ? -48.406 -6.309 47.906 1 19.38 551 THR A C 1
ATOM 4167 O O . THR A 1 551 ? -49.406 -6.941 47.531 1 19.38 551 THR A O 1
ATOM 4170 N N . ALA A 1 552 ? -48.656 -5.047 48.406 1 18.42 552 ALA A N 1
ATOM 4171 C CA . ALA A 1 552 ? -50.062 -4.688 48.438 1 18.42 552 ALA A CA 1
ATOM 4172 C C . ALA A 1 552 ? -50.656 -4.59 47.062 1 18.42 552 ALA A C 1
ATOM 4174 O O . ALA A 1 552 ? -50.062 -3.982 46.156 1 18.42 552 ALA A O 1
ATOM 4175 N N . THR A 1 553 ? -51.562 -5.539 46.625 1 19.5 553 THR A N 1
ATOM 4176 C CA . THR A 1 553 ? -52.375 -5.863 45.469 1 19.5 553 THR A CA 1
ATOM 4177 C C . THR A 1 553 ? -53.406 -4.766 45.219 1 19.5 553 THR A C 1
ATOM 4179 O O . THR A 1 553 ? -54.406 -4.648 45.969 1 19.5 553 THR A O 1
ATOM 4182 N N . ALA A 1 554 ? -53.031 -3.477 45.125 1 19.17 554 ALA A N 1
ATOM 4183 C CA . ALA A 1 554 ? -54.062 -2.471 44.969 1 19.17 554 ALA A CA 1
ATOM 4184 C C . ALA A 1 554 ? -54.844 -2.684 43.656 1 19.17 554 ALA A C 1
ATOM 4186 O O . ALA A 1 554 ? -54.25 -2.857 42.594 1 19.17 554 ALA A O 1
ATOM 4187 N N . THR A 1 555 ? -56.062 -3.199 43.688 1 19.36 555 THR A N 1
ATOM 4188 C CA . THR A 1 555 ? -57.125 -3.469 42.75 1 19.36 555 THR A CA 1
ATOM 4189 C C . THR A 1 555 ? -57.625 -2.174 42.094 1 19.36 555 THR A C 1
ATOM 4191 O O . THR A 1 555 ? -58.156 -1.304 42.781 1 19.36 555 THR A O 1
ATOM 4194 N N . ALA A 1 556 ? -56.812 -1.585 41.25 1 20.69 556 ALA A N 1
ATOM 4195 C CA . ALA A 1 556 ? -57.188 -0.336 40.594 1 20.69 556 ALA A CA 1
ATOM 4196 C C . ALA A 1 556 ? -58.406 -0.532 39.688 1 20.69 556 ALA A C 1
ATOM 4198 O O . ALA A 1 556 ? -58.406 -1.423 38.844 1 20.69 556 ALA A O 1
ATOM 4199 N N . THR A 1 557 ? -59.5 -0.26 40.219 1 20.89 557 THR A N 1
ATOM 4200 C CA . THR A 1 557 ? -60.781 -0.237 39.531 1 20.89 557 THR A CA 1
ATOM 4201 C C . THR A 1 557 ? -60.75 0.733 38.375 1 20.89 557 THR A C 1
ATOM 4203 O O . THR A 1 557 ? -60.281 1.867 38.5 1 20.89 557 THR A O 1
ATOM 4206 N N . LYS A 1 558 ? -60.938 0.244 37.094 1 22.31 558 LYS A N 1
ATOM 4207 C CA . LYS A 1 558 ? -61 0.778 35.719 1 22.31 558 LYS A CA 1
ATOM 4208 C C . LYS A 1 558 ? -62.094 1.815 35.594 1 22.31 558 LYS A C 1
ATOM 4210 O O . LYS A 1 558 ? -63.281 1.464 35.406 1 22.31 558 LYS A O 1
ATOM 4215 N N . THR A 1 559 ? -62.219 2.811 36.562 1 21.36 559 THR A N 1
ATOM 4216 C CA . THR A 1 559 ? -63.344 3.693 36.219 1 21.36 559 THR A CA 1
ATOM 4217 C C . THR A 1 559 ? -63.125 4.387 34.906 1 21.36 559 THR A C 1
ATOM 4219 O O . THR A 1 559 ? -62 4.762 34.562 1 21.36 559 THR A O 1
ATOM 4222 N N . ALA A 1 560 ? -64.188 4.414 33.969 1 25.31 560 ALA A N 1
ATOM 4223 C CA . ALA A 1 560 ? -64.438 4.906 32.594 1 25.31 560 ALA A CA 1
ATOM 4224 C C . ALA A 1 560 ? -64.188 6.402 32.5 1 25.31 560 ALA A C 1
ATOM 4226 O O . ALA A 1 560 ? -64.812 7.203 33.219 1 25.31 560 ALA A O 1
ATOM 4227 N N . THR A 1 561 ? -62.938 6.812 32.375 1 24.16 561 THR A N 1
ATOM 4228 C CA . THR A 1 561 ? -62.469 8.195 32.312 1 24.16 561 THR A CA 1
ATOM 4229 C C . THR A 1 561 ? -63.156 8.938 31.172 1 24.16 561 THR A C 1
ATOM 4231 O O . THR A 1 561 ? -63.094 8.492 30.016 1 24.16 561 THR A O 1
ATOM 4234 N N . LYS A 1 562 ? -64.188 9.734 31.484 1 29.16 562 LYS A N 1
ATOM 4235 C CA . LYS A 1 562 ? -64.938 10.695 30.641 1 29.16 562 LYS A CA 1
ATOM 4236 C C . LYS A 1 562 ? -63.938 11.57 29.844 1 29.16 562 LYS A C 1
ATOM 4238 O O . LYS A 1 562 ? -62.938 12.039 30.391 1 29.16 562 LYS A O 1
ATOM 4243 N N . THR A 1 563 ? -63.969 11.375 28.531 1 28.91 563 THR A N 1
ATOM 4244 C CA . THR A 1 563 ? -63.25 12.117 27.484 1 28.91 563 THR A CA 1
ATOM 4245 C C . THR A 1 563 ? -63.438 13.625 27.688 1 28.91 563 THR A C 1
ATOM 4247 O O . THR A 1 563 ? -64.562 14.141 27.594 1 28.91 563 THR A O 1
ATOM 4250 N N . ALA A 1 564 ? -62.781 14.281 28.609 1 33.62 564 ALA A N 1
ATOM 4251 C CA . ALA A 1 564 ? -62.781 15.727 28.812 1 33.62 564 ALA A CA 1
ATOM 4252 C C . ALA A 1 564 ? -62.531 16.469 27.5 1 33.62 564 ALA A C 1
ATOM 4254 O O . ALA A 1 564 ? -61.719 16.031 26.672 1 33.62 564 ALA A O 1
ATOM 4255 N N . THR A 1 565 ? -63.5 17.203 27.062 1 35.03 565 THR A N 1
ATOM 4256 C CA . THR A 1 565 ? -63.5 18.109 25.922 1 35.03 565 THR A CA 1
ATOM 4257 C C . THR A 1 565 ? -62.219 18.953 25.906 1 35.03 565 THR A C 1
ATOM 4259 O O . THR A 1 565 ? -61.906 19.609 26.891 1 35.03 565 THR A O 1
ATOM 4262 N N . LYS A 1 566 ? -61.281 18.703 25.078 1 47.44 566 LYS A N 1
ATOM 4263 C CA . LYS A 1 566 ? -60 19.391 24.797 1 47.44 566 LYS A CA 1
ATOM 4264 C C . LYS A 1 566 ? -60.219 20.891 24.609 1 47.44 566 LYS A C 1
ATOM 4266 O O . LYS A 1 566 ? -60.812 21.312 23.609 1 47.44 566 LYS A O 1
ATOM 4271 N N . THR A 1 567 ? -60.406 21.703 25.656 1 54.78 567 THR A N 1
ATOM 4272 C CA . THR A 1 567 ? -60.5 23.156 25.531 1 54.78 567 THR A CA 1
ATOM 4273 C C . THR A 1 567 ? -59.188 23.719 24.938 1 54.78 567 THR A C 1
ATOM 4275 O O . THR A 1 567 ? -58.094 23.375 25.406 1 54.78 567 THR A O 1
ATOM 4278 N N . ALA A 1 568 ? -59.219 24.422 23.828 1 72.38 568 ALA A N 1
ATOM 4279 C CA . ALA A 1 568 ? -58.094 25.031 23.109 1 72.38 568 ALA A CA 1
ATOM 4280 C C . ALA A 1 568 ? -57.406 26.094 23.938 1 72.38 568 ALA A C 1
ATOM 4282 O O . ALA A 1 568 ? -58.094 26.922 24.578 1 72.38 568 ALA A O 1
ATOM 4283 N N . THR A 1 569 ? -56.125 26 24.125 1 82.12 569 THR A N 1
ATOM 4284 C CA . THR A 1 569 ? -55.312 27 24.812 1 82.12 569 THR A CA 1
ATOM 4285 C C . THR A 1 569 ? -55.094 28.219 23.906 1 82.12 569 THR A C 1
ATOM 4287 O O . THR A 1 569 ? -54.25 28.188 23.016 1 82.12 569 THR A O 1
ATOM 4290 N N . ASP A 1 570 ? -55.906 29.219 24.078 1 86.94 570 ASP A N 1
ATOM 4291 C CA . ASP A 1 570 ? -55.844 30.391 23.219 1 86.94 570 ASP A CA 1
ATOM 4292 C C . ASP A 1 570 ? -55.156 31.547 23.922 1 86.94 570 ASP A C 1
ATOM 4294 O O . ASP A 1 570 ? -54.812 32.531 23.297 1 86.94 570 ASP A O 1
ATOM 4298 N N . THR A 1 571 ? -55 31.422 25.234 1 91.75 571 THR A N 1
ATOM 4299 C CA . THR A 1 571 ? -54.375 32.469 26 1 91.75 571 THR A CA 1
ATOM 4300 C C . THR A 1 571 ? -53.469 31.906 27.078 1 91.75 571 THR A C 1
ATOM 4302 O O . THR A 1 571 ? -53.656 30.766 27.516 1 91.75 571 THR A O 1
ATOM 4305 N N . VAL A 1 572 ? -52.406 32.625 27.469 1 94.25 572 VAL A N 1
ATOM 4306 C CA . VAL A 1 572 ? -51.5 32.312 28.562 1 94.25 572 VAL A CA 1
ATOM 4307 C C . VAL A 1 572 ? -51.531 33.406 29.609 1 94.25 572 VAL A C 1
ATOM 4309 O O . VAL A 1 572 ? -51.406 34.594 29.281 1 94.25 572 VAL A O 1
ATOM 4312 N N . ALA A 1 573 ? -51.656 33 30.828 1 95.56 573 ALA A N 1
ATOM 4313 C CA . ALA A 1 573 ? -51.812 33.938 31.922 1 95.56 573 ALA A CA 1
ATOM 4314 C C . ALA A 1 573 ? -50.469 34.312 32.531 1 95.56 573 ALA A C 1
ATOM 4316 O O . ALA A 1 573 ? -49.469 33.594 32.344 1 95.56 573 ALA A O 1
ATOM 4317 N N . ALA A 1 574 ? -50.406 35.469 33.188 1 95.69 574 ALA A N 1
ATOM 4318 C CA . ALA A 1 574 ? -49.219 35.906 33.938 1 95.69 574 ALA A CA 1
ATOM 4319 C C . ALA A 1 574 ? -48.938 34.969 35.125 1 95.69 574 ALA A C 1
ATOM 4321 O O . ALA A 1 574 ? -49.844 34.75 35.938 1 95.69 574 ALA A O 1
ATOM 4322 N N . PRO A 1 575 ? -47.75 34.5 35.25 1 95.94 575 PRO A N 1
ATOM 4323 C CA . PRO A 1 575 ? -47.438 33.625 36.375 1 95.94 575 PRO A CA 1
ATOM 4324 C C . PRO A 1 575 ? -47.156 34.375 37.656 1 95.94 575 PRO A C 1
ATOM 4326 O O . PRO A 1 575 ? -47.156 33.781 38.75 1 95.94 575 PRO A O 1
ATOM 4329 N N . VAL A 1 576 ? -46.938 35.625 37.594 1 94.38 576 VAL A N 1
ATOM 4330 C CA . VAL A 1 576 ? -46.594 36.438 38.75 1 94.38 576 VAL A CA 1
ATOM 4331 C C . VAL A 1 576 ? -47.094 37.875 38.562 1 94.38 576 VAL A C 1
ATOM 4333 O O . VAL A 1 576 ? -47.312 38.312 37.438 1 94.38 576 VAL A O 1
ATOM 4336 N N . ALA A 1 577 ? -47.375 38.5 39.719 1 94.5 577 ALA A N 1
ATOM 4337 C CA . ALA A 1 577 ? -47.781 39.906 39.656 1 94.5 577 ALA A CA 1
ATOM 4338 C C . ALA A 1 577 ? -46.594 40.812 39.312 1 94.5 577 ALA A C 1
ATOM 4340 O O . ALA A 1 577 ? -45.469 40.562 39.781 1 94.5 577 ALA A O 1
ATOM 4341 N N . GLY A 1 578 ? -46.812 41.812 38.438 1 93.81 578 GLY A N 1
ATOM 4342 C CA . GLY A 1 578 ? -45.75 42.75 38.094 1 93.81 578 GLY A CA 1
ATOM 4343 C C . GLY A 1 578 ? -46 43.531 36.812 1 93.81 578 GLY A C 1
ATOM 4344 O O . GLY A 1 578 ? -47.125 43.531 36.312 1 93.81 578 GLY A O 1
ATOM 4345 N N . HIS A 1 579 ? -44.969 44.188 36.344 1 94.5 579 HIS A N 1
ATOM 4346 C CA . HIS A 1 579 ? -45.031 44.938 35.125 1 94.5 579 HIS A CA 1
ATOM 4347 C C . HIS A 1 579 ? -44.5 44.125 33.938 1 94.5 579 HIS A C 1
ATOM 4349 O O . HIS A 1 579 ? -43.375 43.625 34 1 94.5 579 HIS A O 1
ATOM 4355 N N . VAL A 1 580 ? -45.344 43.906 32.875 1 94.81 580 VAL A N 1
ATOM 4356 C CA . VAL A 1 580 ? -44.969 43.062 31.734 1 94.81 580 VAL A CA 1
ATOM 4357 C C . VAL A 1 580 ? -44.062 43.875 30.797 1 94.81 580 VAL A C 1
ATOM 4359 O O . VAL A 1 580 ? -44.406 44.969 30.406 1 94.81 580 VAL A O 1
ATOM 4362 N N . ILE A 1 581 ? -42.938 43.312 30.531 1 94.5 581 ILE A N 1
ATOM 4363 C CA . ILE A 1 581 ? -42 43.938 29.594 1 94.5 581 ILE A CA 1
ATOM 4364 C C . ILE A 1 581 ? -41.688 42.969 28.453 1 94.5 581 ILE A C 1
ATOM 4366 O O . ILE A 1 581 ? -42 41.781 28.547 1 94.5 581 ILE A O 1
ATOM 4370 N N . SER A 1 582 ? -41.156 43.562 27.297 1 93.38 582 SER A N 1
ATOM 4371 C CA . SER A 1 582 ? -40.781 42.719 26.156 1 93.38 582 SER A CA 1
ATOM 4372 C C . SER A 1 582 ? -39.531 41.875 26.484 1 93.38 582 SER A C 1
ATOM 4374 O O . SER A 1 582 ? -38.781 42.219 27.391 1 93.38 582 SER A O 1
ATOM 4376 N N . LEU A 1 583 ? -39.438 40.781 25.781 1 92.62 583 LEU A N 1
ATOM 4377 C CA . LEU A 1 583 ? -38.281 39.938 25.953 1 92.62 583 LEU A CA 1
ATOM 4378 C C . LEU A 1 583 ? -37 40.719 25.656 1 92.62 583 LEU A C 1
ATOM 4380 O O . LEU A 1 583 ? -35.938 40.469 26.25 1 92.62 583 LEU A O 1
ATOM 4384 N N . ASP A 1 584 ? -37.062 41.75 24.797 1 87.69 584 ASP A N 1
ATOM 4385 C CA . ASP A 1 584 ? -35.938 42.594 24.438 1 87.69 584 ASP A CA 1
ATOM 4386 C C . ASP A 1 584 ? -35.531 43.469 25.609 1 87.69 584 ASP A C 1
ATOM 4388 O O . ASP A 1 584 ? -34.344 43.75 25.797 1 87.69 584 ASP A O 1
ATOM 4392 N N . GLU A 1 585 ? -36.438 43.781 26.453 1 85.31 585 GLU A N 1
ATOM 4393 C CA . GLU A 1 585 ? -36.188 44.656 27.578 1 85.31 585 GLU A CA 1
ATOM 4394 C C . GLU A 1 585 ? -35.844 43.906 28.844 1 85.31 585 GLU A C 1
ATOM 4396 O O . GLU A 1 585 ? -35.406 44.469 29.828 1 85.31 585 GLU A O 1
ATOM 4401 N N . ALA A 1 586 ? -35.969 42.594 28.875 1 86.38 586 ALA A N 1
ATOM 4402 C CA . ALA A 1 586 ? -35.844 41.781 30.078 1 86.38 586 ALA A CA 1
ATOM 4403 C C . ALA A 1 586 ? -34.375 41.594 30.453 1 86.38 586 ALA A C 1
ATOM 4405 O O . ALA A 1 586 ? -34.062 41.312 31.609 1 86.38 586 ALA A O 1
ATOM 4406 N N . GLY A 1 587 ? -33.438 41.875 29.531 1 78.94 587 GLY A N 1
ATOM 4407 C CA . GLY A 1 587 ? -32.031 41.906 29.875 1 78.94 587 GLY A CA 1
ATOM 4408 C C . GLY A 1 587 ? -31.344 40.562 29.75 1 78.94 587 GLY A C 1
ATOM 4409 O O . GLY A 1 587 ? -30.234 40.375 30.266 1 78.94 587 GLY A O 1
ATOM 4410 N N . ASP A 1 588 ? -32 39.562 29.344 1 80.31 588 ASP A N 1
ATOM 4411 C CA . ASP A 1 588 ? -31.391 38.25 29.094 1 80.31 588 ASP A CA 1
ATOM 4412 C C . ASP A 1 588 ? -31.266 38 27.594 1 80.31 588 ASP A C 1
ATOM 4414 O O . ASP A 1 588 ? -32.281 37.969 26.875 1 80.31 588 ASP A O 1
ATOM 4418 N N . PRO A 1 589 ? -30.125 37.875 27.156 1 78.75 589 PRO A N 1
ATOM 4419 C CA . PRO A 1 589 ? -29.922 37.719 25.703 1 78.75 589 PRO A CA 1
ATOM 4420 C C . PRO A 1 589 ? -30.562 36.469 25.141 1 78.75 589 PRO A C 1
ATOM 4422 O O . PRO A 1 589 ? -31.031 36.469 24 1 78.75 589 PRO A O 1
ATOM 4425 N N . VAL A 1 590 ? -30.641 35.438 25.875 1 78.88 590 VAL A N 1
ATOM 4426 C CA . VAL A 1 590 ? -31.219 34.188 25.406 1 78.88 590 VAL A CA 1
ATOM 4427 C C . VAL A 1 590 ? -32.719 34.344 25.141 1 78.88 590 VAL A C 1
ATOM 4429 O O . VAL A 1 590 ? -33.188 33.969 24.078 1 78.88 590 VAL A O 1
ATOM 4432 N N . PHE A 1 591 ? -33.344 35 25.953 1 85.94 591 PHE A N 1
ATOM 4433 C CA . PHE A 1 591 ? -34.781 35.219 25.812 1 85.94 591 PHE A CA 1
ATOM 4434 C C . PHE A 1 591 ? -35.062 36.312 24.781 1 85.94 591 PHE A C 1
ATOM 4436 O O . PHE A 1 591 ? -36 36.219 24.016 1 85.94 591 PHE A O 1
ATOM 4443 N N . ALA A 1 592 ? -34.188 37.219 24.75 1 83.44 592 ALA A N 1
ATOM 4444 C CA . ALA A 1 592 ? -34.344 38.312 23.812 1 83.44 592 ALA A CA 1
ATOM 4445 C C . ALA A 1 592 ? -34.188 37.844 22.375 1 83.44 592 ALA A C 1
ATOM 4447 O O . ALA A 1 592 ? -34.812 38.406 21.453 1 83.44 592 ALA A O 1
ATOM 4448 N N . SER A 1 593 ? -33.5 36.812 22.234 1 78.06 593 SER A N 1
ATOM 4449 C CA . SER A 1 593 ? -33.281 36.281 20.906 1 78.06 593 SER A CA 1
ATOM 4450 C C . SER A 1 593 ? -34.469 35.438 20.438 1 78.06 593 SER A C 1
ATOM 4452 O O . SER A 1 593 ? -34.531 35.031 19.266 1 78.06 593 SER A O 1
ATOM 4454 N N . ARG A 1 594 ? -35.375 35.031 21.234 1 82.69 594 ARG A N 1
ATOM 4455 C CA . ARG A 1 594 ? -36.562 34.219 20.984 1 82.69 594 ARG A CA 1
ATOM 4456 C C . ARG A 1 594 ? -36.188 32.781 20.672 1 82.69 594 ARG A C 1
ATOM 4458 O O . ARG A 1 594 ? -37 32.031 20.078 1 82.69 594 ARG A O 1
ATOM 4465 N N . ALA A 1 595 ? -35.094 32.469 21.078 1 77.62 595 ALA A N 1
ATOM 4466 C CA . ALA A 1 595 ? -34.656 31.109 20.906 1 77.62 595 ALA A CA 1
ATOM 4467 C C . ALA A 1 595 ? -35.562 30.141 21.641 1 77.62 595 ALA A C 1
ATOM 4469 O O . ALA A 1 595 ? -35.75 28.984 21.219 1 77.62 595 ALA A O 1
ATOM 4470 N N . LEU A 1 596 ? -36.125 30.578 22.656 1 82.56 596 LEU A N 1
ATOM 4471 C CA . LEU A 1 596 ? -37.031 29.797 23.484 1 82.56 596 LEU A CA 1
ATOM 4472 C C . LEU A 1 596 ? -38.5 30.188 23.203 1 82.56 596 LEU A C 1
ATOM 4474 O O . LEU A 1 596 ? -39.344 30.047 24.062 1 82.56 596 LEU A O 1
ATOM 4478 N N . GLY A 1 597 ? -38.625 30.688 22.047 1 86.12 597 GLY A N 1
ATOM 4479 C CA . GLY A 1 597 ? -40 31.047 21.672 1 86.12 597 GLY A CA 1
ATOM 4480 C C . GLY A 1 597 ? -40.344 32.469 22.031 1 86.12 597 GLY A C 1
ATOM 4481 O O . GLY A 1 597 ? -39.531 33.188 22.641 1 86.12 597 GLY A O 1
ATOM 4482 N N . GLU A 1 598 ? -41.531 32.812 21.562 1 89.81 598 GLU A N 1
ATOM 4483 C CA . GLU A 1 598 ? -42.062 34.125 21.875 1 89.81 598 GLU A CA 1
ATOM 4484 C C . GLU A 1 598 ? -42.656 34.188 23.281 1 89.81 598 GLU A C 1
ATOM 4486 O O . GLU A 1 598 ? -43.125 33.156 23.781 1 89.81 598 GLU A O 1
ATOM 4491 N N . GLY A 1 599 ? -42.469 35.312 23.844 1 94.44 599 GLY A N 1
ATOM 4492 C CA . GLY A 1 599 ? -42.969 35.438 25.203 1 94.44 599 GLY A CA 1
ATOM 4493 C C . GLY A 1 599 ? -42.812 36.812 25.797 1 94.44 599 GLY A C 1
ATOM 4494 O O . GLY A 1 599 ? -42.75 37.812 25.047 1 94.44 599 GLY A O 1
ATOM 4495 N N . VAL A 1 600 ? -42.875 36.906 27.219 1 94.25 600 VAL A N 1
ATOM 4496 C CA . VAL A 1 600 ? -42.781 38.188 27.938 1 94.25 600 VAL A CA 1
ATOM 4497 C C . VAL A 1 600 ? -41.875 38 29.172 1 94.25 600 VAL A C 1
ATOM 4499 O O . VAL A 1 600 ? -41.656 36.906 29.625 1 94.25 600 VAL A O 1
ATOM 4502 N N . GLY A 1 601 ? -41.344 39.125 29.516 1 95.06 601 GLY A N 1
ATOM 4503 C CA . GLY A 1 601 ? -40.781 39.281 30.844 1 95.06 601 GLY A CA 1
ATOM 4504 C C . GLY A 1 601 ? -41.688 40 31.812 1 95.06 601 GLY A C 1
ATOM 4505 O O . GLY A 1 601 ? -42.406 40.938 31.406 1 95.06 601 GLY A O 1
ATOM 4506 N N . ILE A 1 602 ? -41.719 39.562 33.125 1 95 602 ILE A N 1
ATOM 4507 C CA . ILE A 1 602 ? -42.5 40.25 34.156 1 95 602 ILE A CA 1
ATOM 4508 C C . ILE A 1 602 ? -41.594 40.688 35.281 1 95 602 ILE A C 1
ATOM 4510 O O . ILE A 1 602 ? -40.906 39.875 35.906 1 95 602 ILE A O 1
ATOM 4514 N N . GLN A 1 603 ? -41.531 41.969 35.469 1 93.06 603 GLN A N 1
ATOM 4515 C CA . GLN A 1 603 ? -40.875 42.5 36.656 1 93.06 603 GLN A CA 1
ATOM 4516 C C . GLN A 1 603 ? -41.688 42.188 37.938 1 93.06 603 GLN A C 1
ATOM 4518 O O . GLN A 1 603 ? -42.625 42.906 38.281 1 93.06 603 GLN A O 1
ATOM 4523 N N . SER A 1 604 ? -41.25 41.188 38.562 1 92.25 604 SER A N 1
ATOM 4524 C CA . SER A 1 604 ? -42.031 40.531 39.625 1 92.25 604 SER A CA 1
ATOM 4525 C C . SER A 1 604 ? -42.156 41.438 40.844 1 92.25 604 SER A C 1
ATOM 4527 O O . SER A 1 604 ? -41.188 42.031 41.312 1 92.25 604 SER A O 1
ATOM 4529 N N . THR A 1 605 ? -43.406 41.594 41.375 1 89.06 605 THR A N 1
ATOM 4530 C CA . THR A 1 605 ? -43.656 42.344 42.594 1 89.06 605 THR A CA 1
ATOM 4531 C C . THR A 1 605 ? -44.094 41.438 43.719 1 89.06 605 THR A C 1
ATOM 4533 O O . THR A 1 605 ? -44.188 41.875 44.875 1 89.06 605 THR A O 1
ATOM 4536 N N . ASP A 1 606 ? -44.438 40.219 43.406 1 86.62 606 ASP A N 1
ATOM 4537 C CA . ASP A 1 606 ? -44.875 39.219 44.406 1 86.62 606 ASP A CA 1
ATOM 4538 C C . ASP A 1 606 ? -43.906 38.031 44.438 1 86.62 606 ASP A C 1
ATOM 4540 O O . ASP A 1 606 ? -43.156 37.781 43.469 1 86.62 606 ASP A O 1
ATOM 4544 N N . SER A 1 607 ? -43.938 37.312 45.562 1 90.31 607 SER A N 1
ATOM 4545 C CA . SER A 1 607 ? -42.969 36.25 45.812 1 90.31 607 SER A CA 1
ATOM 4546 C C . SER A 1 607 ? -43.5 34.906 45.344 1 90.31 607 SER A C 1
ATOM 4548 O O . SER A 1 607 ? -42.781 33.906 45.281 1 90.31 607 SER A O 1
ATOM 4550 N N . THR A 1 608 ? -44.688 34.781 45 1 93.81 608 THR A N 1
ATOM 4551 C CA . THR A 1 608 ? -45.281 33.531 44.625 1 93.81 608 THR A CA 1
ATOM 4552 C C . THR A 1 608 ? -45.5 33.469 43.094 1 93.81 608 THR A C 1
ATOM 4554 O O . THR A 1 608 ? -46.094 34.406 42.531 1 93.81 608 THR A O 1
ATOM 4557 N N . VAL A 1 609 ? -45.062 32.406 42.438 1 95.25 609 VAL A N 1
ATOM 4558 C CA . VAL A 1 609 ? -45.219 32.188 41 1 95.25 609 VAL A CA 1
ATOM 4559 C C . VAL A 1 609 ? -46.25 31.094 40.781 1 95.25 609 VAL A C 1
ATOM 4561 O O . VAL A 1 609 ? -46.219 30.031 41.406 1 95.25 609 VAL A O 1
ATOM 4564 N N . TYR A 1 610 ? -47.188 31.344 39.875 1 95.88 610 TYR A N 1
ATOM 4565 C CA . TYR A 1 610 ? -48.312 30.438 39.594 1 95.88 610 TYR A CA 1
ATOM 4566 C C . TYR A 1 610 ? -48.219 29.859 38.188 1 95.88 610 TYR A C 1
ATOM 4568 O O . TYR A 1 610 ? -47.531 30.406 37.344 1 95.88 610 TYR A O 1
ATOM 4576 N N . ALA A 1 611 ? -48.969 28.734 38 1 96 611 ALA A N 1
ATOM 4577 C CA . ALA A 1 611 ? -49.062 28.125 36.656 1 96 611 ALA A CA 1
ATOM 4578 C C . ALA A 1 611 ? -49.844 29.016 35.719 1 96 611 ALA A C 1
ATOM 4580 O O . ALA A 1 611 ? -51 29.375 36 1 96 611 ALA A O 1
ATOM 4581 N N . PRO A 1 612 ? -49.219 29.312 34.562 1 96 612 PRO A N 1
ATOM 4582 C CA . PRO A 1 612 ? -49.906 30.188 33.625 1 96 612 PRO A CA 1
ATOM 4583 C C . PRO A 1 612 ? -50.938 29.453 32.781 1 96 612 PRO A C 1
ATOM 4585 O O . PRO A 1 612 ? -51.812 30.078 32.188 1 96 612 PRO A O 1
ATOM 4588 N N . VAL A 1 613 ? -50.781 28.141 32.688 1 93.81 613 VAL A N 1
ATOM 4589 C CA . VAL A 1 613 ? -51.688 27.281 31.938 1 93.81 613 VAL A CA 1
ATOM 4590 C C . VAL A 1 613 ? -51.906 25.969 32.688 1 93.81 613 VAL A C 1
ATOM 4592 O O . VAL A 1 613 ? -51.125 25.625 33.594 1 93.81 613 VAL A O 1
ATOM 4595 N N . SER A 1 614 ? -53.062 25.359 32.281 1 93.62 614 SER A N 1
ATOM 4596 C CA . SER A 1 614 ? -53.312 24.031 32.781 1 93.62 614 SER A CA 1
ATOM 4597 C C . SER A 1 614 ? -52.625 22.969 31.938 1 93.62 614 SER A C 1
ATOM 4599 O O . SER A 1 614 ? -52.625 23.062 30.703 1 93.62 614 SER A O 1
ATOM 4601 N N . GLY A 1 615 ? -51.969 22.031 32.594 1 93.38 615 GLY A N 1
ATOM 4602 C CA . GLY A 1 615 ? -51.281 20.969 31.906 1 93.38 615 GLY A CA 1
ATOM 4603 C C . GLY A 1 615 ? -50.438 20.109 32.812 1 93.38 615 GLY A C 1
ATOM 4604 O O . GLY A 1 615 ? -50.656 20.062 34.031 1 93.38 615 GLY A O 1
ATOM 4605 N N . VAL A 1 616 ? -49.531 19.453 32.188 1 93.19 616 VAL A N 1
ATOM 4606 C CA . VAL A 1 616 ? -48.625 18.594 32.906 1 93.19 616 VAL A CA 1
ATOM 4607 C C . VAL A 1 616 ? -47.219 19.203 32.938 1 93.19 616 VAL A C 1
ATOM 4609 O O . VAL A 1 616 ? -46.75 19.719 31.938 1 93.19 616 VAL A O 1
ATOM 4612 N N . LEU A 1 617 ? -46.656 19.188 34.125 1 92.81 617 LEU A N 1
ATOM 4613 C CA . LEU A 1 617 ? -45.281 19.672 34.281 1 92.81 617 LEU A CA 1
ATOM 4614 C C . LEU A 1 617 ? -44.281 18.719 33.625 1 92.81 617 LEU A C 1
ATOM 4616 O O . LEU A 1 617 ? -43.969 17.672 34.156 1 92.81 617 LEU A O 1
ATOM 4620 N N . SER A 1 618 ? -43.938 19.219 32.469 1 88.75 618 SER A N 1
ATOM 4621 C CA . SER A 1 618 ? -42.969 18.406 31.734 1 88.75 618 SER A CA 1
ATOM 4622 C C . SER A 1 618 ? -41.562 18.594 32.281 1 88.75 618 SER A C 1
ATOM 4624 O O . SER A 1 618 ? -40.719 17.703 32.188 1 88.75 618 SER A O 1
ATOM 4626 N N . THR A 1 619 ? -41.312 19.812 32.844 1 87.5 619 THR A N 1
ATOM 4627 C CA . THR A 1 619 ? -40 20.109 33.406 1 87.5 619 THR A CA 1
ATOM 4628 C C . THR A 1 619 ? -40.125 20.891 34.719 1 87.5 619 THR A C 1
ATOM 4630 O O . THR A 1 619 ? -40.969 21.797 34.812 1 87.5 619 THR A O 1
ATOM 4633 N N . VAL A 1 620 ? -39.406 20.469 35.75 1 91 620 VAL A N 1
ATOM 4634 C CA . VAL A 1 620 ? -39.188 21.219 36.969 1 91 620 VAL A CA 1
ATOM 4635 C C . VAL A 1 620 ? -37.688 21.219 37.312 1 91 620 VAL A C 1
ATOM 4637 O O . VAL A 1 620 ? -37.094 20.156 37.531 1 91 620 VAL A O 1
ATOM 4640 N N . ALA A 1 621 ? -37.156 22.391 37.312 1 87.06 621 ALA A N 1
ATOM 4641 C CA . ALA A 1 621 ? -35.75 22.5 37.625 1 87.06 621 ALA A CA 1
ATOM 4642 C C . ALA A 1 621 ? -35.469 22.078 39.062 1 87.06 621 ALA A C 1
ATOM 4644 O O . ALA A 1 621 ? -36.25 22.391 39.969 1 87.06 621 ALA A O 1
ATOM 4645 N N . GLU A 1 622 ? -34.375 21.422 39.344 1 83.94 622 GLU A N 1
ATOM 4646 C CA . GLU A 1 622 ? -34 20.969 40.656 1 83.94 622 GLU A CA 1
ATOM 4647 C C . GLU A 1 622 ? -33.812 22.141 41.625 1 83.94 622 GLU A C 1
ATOM 4649 O O . GLU A 1 622 ? -34.156 22.047 42.812 1 83.94 622 GLU A O 1
ATOM 4654 N N . THR A 1 623 ? -33.312 23.188 41 1 85.75 623 THR A N 1
ATOM 4655 C CA . THR A 1 623 ? -33.062 24.375 41.812 1 85.75 623 THR A CA 1
ATOM 4656 C C . THR A 1 623 ? -34.375 25.141 42.062 1 85.75 623 THR A C 1
ATOM 4658 O O . THR A 1 623 ? -34.375 26.125 42.812 1 85.75 623 THR A O 1
ATOM 4661 N N . GLY A 1 624 ? -35.406 24.703 41.344 1 89.12 624 GLY A N 1
ATOM 4662 C CA . GLY A 1 624 ? -36.719 25.297 41.531 1 89.12 624 GLY A CA 1
ATOM 4663 C C . GLY A 1 624 ? -36.906 26.609 40.812 1 89.12 624 GLY A C 1
ATOM 4664 O O . GLY A 1 624 ? -37.844 27.344 41.062 1 89.12 624 GLY A O 1
ATOM 4665 N N . HIS A 1 625 ? -36.031 26.953 39.906 1 91.5 625 HIS A N 1
ATOM 4666 C CA . HIS A 1 625 ? -36.094 28.266 39.281 1 91.5 625 HIS A CA 1
ATOM 4667 C C . HIS A 1 625 ? -36.844 28.219 37.938 1 91.5 625 HIS A C 1
ATOM 4669 O O . HIS A 1 625 ? -37.156 29.266 37.375 1 91.5 625 HIS A O 1
ATOM 4675 N N . ALA A 1 626 ? -37.156 27.047 37.375 1 92.94 626 ALA A N 1
ATOM 4676 C CA . ALA A 1 626 ? -37.781 26.969 36.062 1 92.94 626 ALA A CA 1
ATOM 4677 C C . ALA A 1 626 ? -38.812 25.844 36.031 1 92.94 626 ALA A C 1
ATOM 4679 O O . ALA A 1 626 ? -38.625 24.797 36.625 1 92.94 626 ALA A O 1
ATOM 4680 N N . PHE A 1 627 ? -39.906 26.062 35.219 1 93.94 627 PHE A N 1
ATOM 4681 C CA . PHE A 1 627 ? -41.031 25.156 35.094 1 93.94 627 PHE A CA 1
ATOM 4682 C C . PHE A 1 627 ? -41.5 25.094 33.656 1 93.94 627 PHE A C 1
ATOM 4684 O O . PHE A 1 627 ? -41.812 26.125 33.031 1 93.94 627 PHE A O 1
ATOM 4691 N N . GLY A 1 628 ? -41.5 23.922 33.094 1 93.38 628 GLY A N 1
ATOM 4692 C CA . GLY A 1 628 ? -42.125 23.672 31.797 1 93.38 628 GLY A CA 1
ATOM 4693 C C . GLY A 1 628 ? -43.469 22.984 31.891 1 93.38 628 GLY A C 1
ATOM 4694 O O . GLY A 1 628 ? -43.594 21.922 32.5 1 93.38 628 GLY A O 1
ATOM 4695 N N . ILE A 1 629 ? -44.5 23.594 31.266 1 94.5 629 ILE A N 1
ATOM 4696 C CA . ILE A 1 629 ? -45.875 23.062 31.328 1 94.5 629 ILE A CA 1
ATOM 4697 C C . ILE A 1 629 ? -46.344 22.734 29.906 1 94.5 629 ILE A C 1
ATOM 4699 O O . ILE A 1 629 ? -46.25 23.562 29 1 94.5 629 ILE A O 1
ATOM 4703 N N . LYS A 1 630 ? -46.75 21.547 29.797 1 92.75 630 LYS A N 1
ATOM 4704 C CA . LYS A 1 630 ? -47.375 21.125 28.531 1 92.75 630 LYS A CA 1
ATOM 4705 C C . LYS A 1 630 ? -48.906 21 28.672 1 92.75 630 LYS A C 1
ATOM 4707 O O . LYS A 1 630 ? -49.375 20.266 29.531 1 92.75 630 LYS A O 1
ATOM 4712 N N . THR A 1 631 ? -49.594 21.703 27.797 1 93.31 631 THR A N 1
ATOM 4713 C CA . THR A 1 631 ? -51.031 21.656 27.828 1 93.31 631 THR A CA 1
ATOM 4714 C C . THR A 1 631 ? -51.562 20.422 27.109 1 93.31 631 THR A C 1
ATOM 4716 O O . THR A 1 631 ? -50.812 19.75 26.375 1 93.31 631 THR A O 1
ATOM 4719 N N . ASP A 1 632 ? -52.812 20.156 27.359 1 85.81 632 ASP A N 1
ATOM 4720 C CA . ASP A 1 632 ? -53.438 18.984 26.781 1 85.81 632 ASP A CA 1
ATOM 4721 C C . ASP A 1 632 ? -53.531 19.109 25.266 1 85.81 632 ASP A C 1
ATOM 4723 O O . ASP A 1 632 ? -53.531 18.094 24.562 1 85.81 632 ASP A O 1
ATOM 4727 N N . ASP A 1 633 ? -53.562 20.328 24.844 1 84.69 633 ASP A N 1
ATOM 4728 C CA . ASP A 1 633 ? -53.688 20.547 23.406 1 84.69 633 ASP A CA 1
ATOM 4729 C C . ASP A 1 633 ? -52.312 20.75 22.766 1 84.69 633 ASP A C 1
ATOM 4731 O O . ASP A 1 633 ? -52.219 21.094 21.594 1 84.69 633 ASP A O 1
ATOM 4735 N N . GLY A 1 634 ? -51.281 20.625 23.484 1 85.62 634 GLY A N 1
ATOM 4736 C CA . GLY A 1 634 ? -49.969 20.516 22.891 1 85.62 634 GLY A CA 1
ATOM 4737 C C . GLY A 1 634 ? -49.156 21.812 23 1 85.62 634 GLY A C 1
ATOM 4738 O O . GLY A 1 634 ? -48.062 21.906 22.438 1 85.62 634 GLY A O 1
ATOM 4739 N N . VAL A 1 635 ? -49.562 22.797 23.656 1 91.25 635 VAL A N 1
ATOM 4740 C CA . VAL A 1 635 ? -48.812 24.031 23.859 1 91.25 635 VAL A CA 1
ATOM 4741 C C . VAL A 1 635 ? -47.812 23.844 25 1 91.25 635 VAL A C 1
ATOM 4743 O O . VAL A 1 635 ? -48.156 23.328 26.062 1 91.25 635 VAL A O 1
ATOM 4746 N N . GLU A 1 636 ? -46.594 24.25 24.75 1 92.31 636 GLU A N 1
ATOM 4747 C CA . GLU A 1 636 ? -45.562 24.156 25.75 1 92.31 636 GLU A CA 1
ATOM 4748 C C . GLU A 1 636 ? -45.125 25.531 26.266 1 92.31 636 GLU A C 1
ATOM 4750 O O . GLU A 1 636 ? -44.625 26.344 25.484 1 92.31 636 GLU A O 1
ATOM 4755 N N . VAL A 1 637 ? -45.281 25.734 27.578 1 94.31 637 VAL A N 1
ATOM 4756 C CA . VAL A 1 637 ? -44.938 27.031 28.188 1 94.31 637 VAL A CA 1
ATOM 4757 C C . VAL A 1 637 ? -43.812 26.859 29.188 1 94.31 637 VAL A C 1
ATOM 4759 O O . VAL A 1 637 ? -43.844 25.938 30.016 1 94.31 637 VAL A O 1
ATOM 4762 N N . LEU A 1 638 ? -42.875 27.781 29.109 1 94.19 638 LEU A N 1
ATOM 4763 C CA . LEU A 1 638 ? -41.75 27.828 30.047 1 94.19 638 LEU A CA 1
ATOM 4764 C C . LEU A 1 638 ? -41.844 29.047 30.953 1 94.19 638 LEU A C 1
ATOM 4766 O O . LEU A 1 638 ? -42.031 30.156 30.484 1 94.19 638 LEU A O 1
ATOM 4770 N N . VAL A 1 639 ? -41.719 28.766 32.25 1 95.12 639 VAL A N 1
ATOM 4771 C CA . VAL A 1 639 ? -41.625 29.812 33.25 1 95.12 639 VAL A CA 1
ATOM 4772 C C . VAL A 1 639 ? -40.25 29.766 33.906 1 95.12 639 VAL A C 1
ATOM 4774 O O . VAL A 1 639 ? -39.906 28.781 34.562 1 95.12 639 VAL A O 1
ATOM 4777 N N . HIS A 1 640 ? -39.531 30.812 33.75 1 93.56 640 HIS A N 1
ATOM 4778 C CA . HIS A 1 640 ? -38.188 30.969 34.344 1 93.56 640 HIS A CA 1
ATOM 4779 C C . HIS A 1 640 ? -38.188 32.125 35.344 1 93.56 640 HIS A C 1
ATOM 4781 O O . HIS A 1 640 ? -38.375 33.281 34.938 1 93.56 640 HIS A O 1
ATOM 4787 N N . VAL A 1 641 ? -37.875 31.781 36.562 1 93.25 641 VAL A N 1
ATOM 4788 C CA . VAL A 1 641 ? -37.938 32.781 37.594 1 93.25 641 VAL A CA 1
ATOM 4789 C C . VAL A 1 641 ? -36.594 33.438 37.812 1 93.25 641 VAL A C 1
ATOM 4791 O O . VAL A 1 641 ? -35.625 32.781 38.25 1 93.25 641 VAL A O 1
ATOM 4794 N N . GLY A 1 642 ? -36.5 34.688 37.438 1 89.56 642 GLY A N 1
ATOM 4795 C CA . GLY A 1 642 ? -35.25 35.406 37.531 1 89.56 642 GLY A CA 1
ATOM 4796 C C . GLY A 1 642 ? -34.312 35.125 36.375 1 89.56 642 GLY A C 1
ATOM 4797 O O . GLY A 1 642 ? -34.625 34.344 35.5 1 89.56 642 GLY A O 1
ATOM 4798 N N . ILE A 1 643 ? -33.25 35.938 36.375 1 85.75 643 ILE A N 1
ATOM 4799 C CA . ILE A 1 643 ? -32.219 35.75 35.344 1 85.75 643 ILE A CA 1
ATOM 4800 C C . ILE A 1 643 ? -30.938 35.281 36.031 1 85.75 643 ILE A C 1
ATOM 4802 O O . ILE A 1 643 ? -30.469 35.844 37 1 85.75 643 ILE A O 1
ATOM 4806 N N . ASP A 1 644 ? -30.406 34.156 35.625 1 81.44 644 ASP A N 1
ATOM 4807 C CA . ASP A 1 644 ? -29.188 33.5 36.125 1 81.44 644 ASP A CA 1
ATOM 4808 C C . ASP A 1 644 ? -29.375 32.969 37.531 1 81.44 644 ASP A C 1
ATOM 4810 O O . ASP A 1 644 ? -28.406 32.812 38.281 1 81.44 644 ASP A O 1
ATOM 4814 N N . THR A 1 645 ? -30.547 32.656 37.844 1 88.88 645 THR A N 1
ATOM 4815 C CA . THR A 1 645 ? -30.828 32.25 39.219 1 88.88 645 THR A CA 1
ATOM 4816 C C . THR A 1 645 ? -30.531 30.766 39.438 1 88.88 645 THR A C 1
ATOM 4818 O O . THR A 1 645 ? -30.578 30.266 40.562 1 88.88 645 THR A O 1
ATOM 4821 N N . VAL A 1 646 ? -30.266 30.109 38.375 1 83.56 646 VAL A N 1
ATOM 4822 C CA . VAL A 1 646 ? -29.781 28.75 38.469 1 83.56 646 VAL A CA 1
ATOM 4823 C C . VAL A 1 646 ? -28.516 28.688 39.312 1 83.56 646 VAL A C 1
ATOM 4825 O O . VAL A 1 646 ? -28.266 27.703 40 1 83.56 646 VAL A O 1
ATOM 4828 N N . LYS A 1 647 ? -27.812 29.766 39.406 1 81.38 647 LYS A N 1
ATOM 4829 C CA . LYS A 1 647 ? -26.547 29.875 40.125 1 81.38 647 LYS A CA 1
ATOM 4830 C C . LYS A 1 647 ? -26.766 29.938 41.625 1 81.38 647 LYS A C 1
ATOM 4832 O O . LYS A 1 647 ? -25.828 29.812 42.406 1 81.38 647 LYS A O 1
ATOM 4837 N N . MET A 1 648 ? -28 30.062 42.031 1 86.62 648 MET A N 1
ATOM 4838 C CA . MET A 1 648 ? -28.328 30.141 43.438 1 86.62 648 MET A CA 1
ATOM 4839 C C . MET A 1 648 ? -28.562 28.75 44.031 1 86.62 648 MET A C 1
ATOM 4841 O O . MET A 1 648 ? -28.875 28.625 45.219 1 86.62 648 MET A O 1
ATOM 4845 N N . ASN A 1 649 ? -28.438 27.766 43.25 1 83.31 649 ASN A N 1
ATOM 4846 C CA . ASN A 1 649 ? -28.516 26.375 43.688 1 83.31 649 ASN A CA 1
ATOM 4847 C C . ASN A 1 649 ? -29.75 26.109 44.531 1 83.31 649 ASN A C 1
ATOM 4849 O O . ASN A 1 649 ? -29.688 25.359 45.5 1 83.31 649 ASN A O 1
ATOM 4853 N N . GLY A 1 650 ? -30.656 26.781 44.281 1 89.12 650 GLY A N 1
ATOM 4854 C CA . GLY A 1 650 ? -31.922 26.5 44.938 1 89.12 650 GLY A CA 1
ATOM 4855 C C . GLY A 1 650 ? -32.156 27.391 46.156 1 89.12 650 GLY A C 1
ATOM 4856 O O . GLY A 1 650 ? -33.25 27.359 46.75 1 89.12 650 GLY A O 1
ATOM 4857 N N . GLU A 1 651 ? -31.172 28.109 46.469 1 88.81 651 GLU A N 1
ATOM 4858 C CA . GLU A 1 651 ? -31.344 29 47.625 1 88.81 651 GLU A CA 1
ATOM 4859 C C . GLU A 1 651 ? -32.406 30.078 47.344 1 88.81 651 GLU A C 1
ATOM 4861 O O . GLU A 1 651 ? -32.312 30.781 46.344 1 88.81 651 GLU A O 1
ATOM 4866 N N . GLY A 1 652 ? -33.406 30.125 48.156 1 90.56 652 GLY A N 1
ATOM 4867 C CA . GLY A 1 652 ? -34.438 31.125 48 1 90.56 652 GLY A CA 1
ATOM 4868 C C . GLY A 1 652 ? -35.625 30.641 47.219 1 90.56 652 GLY A C 1
ATOM 4869 O O . GLY A 1 652 ? -36.594 31.375 47 1 90.56 652 GLY A O 1
ATOM 4870 N N . PHE A 1 653 ? -35.562 29.469 46.75 1 92.62 653 PHE A N 1
ATOM 4871 C CA . PHE A 1 653 ? -36.625 28.875 45.938 1 92.62 653 PHE A CA 1
ATOM 4872 C C . PHE A 1 653 ? -37.25 27.688 46.656 1 92.62 653 PHE A C 1
ATOM 4874 O O . PHE A 1 653 ? -36.562 26.781 47.125 1 92.62 653 PHE A O 1
ATOM 4881 N N . THR A 1 654 ? -38.531 27.734 46.875 1 92.62 654 THR A N 1
ATOM 4882 C CA . THR A 1 654 ? -39.281 26.641 47.5 1 92.62 654 THR A CA 1
ATOM 4883 C C . THR A 1 654 ? -40.344 26.125 46.531 1 92.62 654 THR A C 1
ATOM 4885 O O . THR A 1 654 ? -41.469 26.625 46.5 1 92.62 654 THR A O 1
ATOM 4888 N N . PRO A 1 655 ? -40 25.156 45.719 1 92.69 655 PRO A N 1
ATOM 4889 C CA . PRO A 1 655 ? -40.938 24.625 44.75 1 92.69 655 PRO A CA 1
ATOM 4890 C C . PRO A 1 655 ? -42.125 23.906 45.438 1 92.69 655 PRO A C 1
ATOM 4892 O O . PRO A 1 655 ? -41.938 23.234 46.438 1 92.69 655 PRO A O 1
ATOM 4895 N N . ALA A 1 656 ? -43.312 24.078 44.812 1 93.12 656 ALA A N 1
ATOM 4896 C CA . ALA A 1 656 ? -44.531 23.469 45.344 1 93.12 656 ALA A CA 1
ATOM 4897 C C . ALA A 1 656 ? -45 22.328 44.469 1 93.12 656 ALA A C 1
ATOM 4899 O O . ALA A 1 656 ? -46.031 21.703 44.719 1 93.12 656 ALA A O 1
ATOM 4900 N N . VAL A 1 657 ? -44.281 22.078 43.406 1 92.12 657 VAL A N 1
ATOM 4901 C CA . VAL A 1 657 ? -44.719 21.094 42.438 1 92.12 657 VAL A CA 1
ATOM 4902 C C . VAL A 1 657 ? -43.562 20.172 42.062 1 92.12 657 VAL A C 1
ATOM 4904 O O . VAL A 1 657 ? -42.406 20.5 42.344 1 92.12 657 VAL A O 1
ATOM 4907 N N . THR A 1 658 ? -43.938 19.031 41.531 1 89.88 658 THR A N 1
ATOM 4908 C CA . THR A 1 658 ? -42.969 18.047 41.094 1 89.88 658 THR A CA 1
ATOM 4909 C C . THR A 1 658 ? -43.188 17.703 39.625 1 89.88 658 THR A C 1
ATOM 4911 O O . THR A 1 658 ? -44.25 17.922 39.062 1 89.88 658 THR A O 1
ATOM 4914 N N . LYS A 1 659 ? -42.094 17.297 39.031 1 86.44 659 LYS A N 1
ATOM 4915 C CA . LYS A 1 659 ? -42.156 16.891 37.656 1 86.44 659 LYS A CA 1
ATOM 4916 C C . LYS A 1 659 ? -43.219 15.805 37.438 1 86.44 659 LYS A C 1
ATOM 4918 O O . LYS A 1 659 ? -43.312 14.883 38.25 1 86.44 659 LYS A O 1
ATOM 4923 N N . GLY A 1 660 ? -43.938 15.938 36.344 1 87.56 660 GLY A N 1
ATOM 4924 C CA . GLY A 1 660 ? -44.969 14.977 36.031 1 87.56 660 GLY A CA 1
ATOM 4925 C C . GLY A 1 660 ? -46.312 15.297 36.656 1 87.56 660 GLY A C 1
ATOM 4926 O O . GLY A 1 660 ? -47.344 14.695 36.312 1 87.56 660 GLY A O 1
ATOM 4927 N N . GLN A 1 661 ? -46.344 16.219 37.469 1 91.25 661 GLN A N 1
ATOM 4928 C CA . GLN A 1 661 ? -47.562 16.625 38.188 1 91.25 661 GLN A CA 1
ATOM 4929 C C . GLN A 1 661 ? -48.5 17.438 37.281 1 91.25 661 GLN A C 1
ATOM 4931 O O . GLN A 1 661 ? -48.031 18.266 36.5 1 91.25 661 GLN A O 1
ATOM 4936 N N . ARG A 1 662 ? -49.75 17.078 37.281 1 91.19 662 ARG A N 1
ATOM 4937 C CA . ARG A 1 662 ? -50.719 17.906 36.594 1 91.19 662 ARG A CA 1
ATOM 4938 C C . ARG A 1 662 ? -51.031 19.172 37.406 1 91.19 662 ARG A C 1
ATOM 4940 O O . ARG A 1 662 ? -51.25 19.109 38.594 1 91.19 662 ARG A O 1
ATOM 4947 N N . VAL A 1 663 ? -51.031 20.266 36.75 1 94.19 663 VAL A N 1
ATOM 4948 C CA . VAL A 1 663 ? -51.344 21.547 37.375 1 94.19 663 VAL A CA 1
ATOM 4949 C C . VAL A 1 663 ? -52.469 22.25 36.625 1 94.19 663 VAL A C 1
ATOM 4951 O O . VAL A 1 663 ? -52.625 22.078 35.438 1 94.19 663 VAL A O 1
ATOM 4954 N N . ASN A 1 664 ? -53.312 22.938 37.406 1 92.31 664 ASN A N 1
ATOM 4955 C CA . ASN A 1 664 ? -54.281 23.859 36.844 1 92.31 664 ASN A CA 1
ATOM 4956 C C . ASN A 1 664 ? -53.781 25.281 36.812 1 92.31 664 ASN A C 1
ATOM 4958 O O . ASN A 1 664 ? -52.938 25.672 37.625 1 92.31 664 ASN A O 1
ATOM 4962 N N . ALA A 1 665 ? -54.312 26.047 35.75 1 93.25 665 ALA A N 1
ATOM 4963 C CA . ALA A 1 665 ? -53.969 27.469 35.719 1 93.25 665 ALA A CA 1
ATOM 4964 C C . ALA A 1 665 ? -54.281 28.141 37.062 1 93.25 665 ALA A C 1
ATOM 4966 O O . ALA A 1 665 ? -55.375 28.016 37.562 1 93.25 665 ALA A O 1
ATOM 4967 N N . GLY A 1 666 ? -53.188 28.734 37.688 1 93.5 666 GLY A N 1
ATOM 4968 C CA . GLY A 1 666 ? -53.375 29.391 38.969 1 93.5 666 GLY A CA 1
ATOM 4969 C C . GLY A 1 666 ? -52.781 28.625 40.125 1 93.5 666 GLY A C 1
ATOM 4970 O O . GLY A 1 666 ? -52.719 29.125 41.25 1 93.5 666 GLY A O 1
ATOM 4971 N N . ASP A 1 667 ? -52.344 27.406 39.875 1 94.25 667 ASP A N 1
ATOM 4972 C CA . ASP A 1 667 ? -51.719 26.625 40.938 1 94.25 667 ASP A CA 1
ATOM 4973 C C . ASP A 1 667 ? -50.344 27.188 41.25 1 94.25 667 ASP A C 1
ATOM 4975 O O . ASP A 1 667 ? -49.625 27.656 40.375 1 94.25 667 ASP A O 1
ATOM 4979 N N . LYS A 1 668 ? -50 27.141 42.5 1 94.12 668 LYS A N 1
ATOM 4980 C CA . LYS A 1 668 ? -48.688 27.594 42.969 1 94.12 668 LYS A CA 1
ATOM 4981 C C . LYS A 1 668 ? -47.594 26.688 42.438 1 94.12 668 LYS A C 1
ATOM 4983 O O . LYS A 1 668 ? -47.625 25.469 42.625 1 94.12 668 LYS A O 1
ATOM 4988 N N . LEU A 1 669 ? -46.625 27.312 41.781 1 95.31 669 LEU A N 1
ATOM 4989 C CA . LEU A 1 669 ? -45.469 26.578 41.281 1 95.31 669 LEU A CA 1
ATOM 4990 C C . LEU A 1 669 ? -44.312 26.672 42.25 1 95.31 669 LEU A C 1
ATOM 4992 O O . LEU A 1 669 ? -43.656 25.672 42.562 1 95.31 669 LEU A O 1
ATOM 4996 N N . VAL A 1 670 ? -44 27.891 42.688 1 94 670 VAL A N 1
ATOM 4997 C CA . VAL A 1 670 ? -42.812 28.125 43.531 1 94 670 VAL A CA 1
ATOM 4998 C C . VAL A 1 670 ? -43 29.422 44.344 1 94 670 VAL A C 1
ATOM 5000 O O . VAL A 1 670 ? -43.688 30.344 43.875 1 94 670 VAL A O 1
ATOM 5003 N N . THR A 1 671 ? -42.562 29.391 45.531 1 94.5 671 THR A N 1
ATOM 5004 C CA . THR A 1 671 ? -42.375 30.609 46.312 1 94.5 671 THR A CA 1
ATOM 5005 C C . THR A 1 671 ? -40.906 31.047 46.312 1 94.5 671 THR A C 1
ATOM 5007 O O . THR A 1 671 ? -40.031 30.234 46.594 1 94.5 671 THR A O 1
ATOM 5010 N N . VAL A 1 672 ? -40.688 32.281 45.938 1 93.12 672 VAL A N 1
ATOM 5011 C CA . VAL A 1 672 ? -39.312 32.781 45.75 1 93.12 672 VAL A CA 1
ATOM 5012 C C . VAL A 1 672 ? -39.062 33.938 46.719 1 93.12 672 VAL A C 1
ATOM 5014 O O . VAL A 1 672 ? -39.906 34.812 46.875 1 93.12 672 VAL A O 1
ATOM 5017 N N . ASP A 1 673 ? -37.938 33.906 47.344 1 91.31 673 ASP A N 1
ATOM 5018 C CA . ASP A 1 673 ? -37.406 35.031 48.125 1 91.31 673 ASP A CA 1
ATOM 5019 C C . ASP A 1 673 ? -36.625 35.969 47.25 1 91.31 673 ASP A C 1
ATOM 5021 O O . ASP A 1 673 ? -35.406 35.812 47.062 1 91.31 673 ASP A O 1
ATOM 5025 N N . PHE A 1 674 ? -37.375 37 46.688 1 90.62 674 PHE A N 1
ATOM 5026 C CA . PHE A 1 674 ? -36.719 37.906 45.719 1 90.62 674 PHE A CA 1
ATOM 5027 C C . PHE A 1 674 ? -35.719 38.812 46.406 1 90.62 674 PHE A C 1
ATOM 5029 O O . PHE A 1 674 ? -34.812 39.312 45.75 1 90.62 674 PHE A O 1
ATOM 5036 N N . ASP A 1 675 ? -35.812 38.969 47.719 1 87.94 675 ASP A N 1
ATOM 5037 C CA . ASP A 1 675 ? -34.75 39.688 48.438 1 87.94 675 ASP A CA 1
ATOM 5038 C C . ASP A 1 675 ? -33.438 38.938 48.375 1 87.94 675 ASP A C 1
ATOM 5040 O O . ASP A 1 675 ? -32.375 39.562 48.188 1 87.94 675 ASP A O 1
ATOM 5044 N N . LYS A 1 676 ? -33.531 37.688 48.531 1 90.25 676 LYS A N 1
ATOM 5045 C CA . LYS A 1 676 ? -32.312 36.875 48.438 1 90.25 676 LYS A CA 1
ATOM 5046 C C . LYS A 1 676 ? -31.766 36.875 47 1 90.25 676 LYS A C 1
ATOM 5048 O O . LYS A 1 676 ? -30.547 36.906 46.812 1 90.25 676 LYS A O 1
ATOM 5053 N N . VAL A 1 677 ? -32.625 36.906 46.062 1 91.06 677 VAL A N 1
ATOM 5054 C CA . VAL A 1 677 ? -32.219 36.906 44.656 1 91.06 677 VAL A CA 1
ATOM 5055 C C . VAL A 1 677 ? -31.5 38.219 44.344 1 91.06 677 VAL A C 1
ATOM 5057 O O . VAL A 1 677 ? -30.422 38.219 43.75 1 91.06 677 VAL A O 1
ATOM 5060 N N . ARG A 1 678 ? -32.062 39.281 44.875 1 88.06 678 ARG A N 1
ATOM 5061 C CA . ARG A 1 678 ? -31.438 40.594 44.719 1 88.06 678 ARG A CA 1
ATOM 5062 C C . ARG A 1 678 ? -30.109 40.688 45.438 1 88.06 678 ARG A C 1
ATOM 5064 O O . ARG A 1 678 ? -29.141 41.219 44.906 1 88.06 678 ARG A O 1
ATOM 5071 N N . ALA A 1 679 ? -30.109 40.156 46.531 1 87.44 679 ALA A N 1
ATOM 5072 C CA . ALA A 1 679 ? -28.891 40.156 47.344 1 87.44 679 ALA A CA 1
ATOM 5073 C C . ALA A 1 679 ? -27.766 39.375 46.656 1 87.44 679 ALA A C 1
ATOM 5075 O O . ALA A 1 679 ? -26.594 39.688 46.812 1 87.44 679 ALA A O 1
ATOM 5076 N N . ALA A 1 680 ? -28.172 38.406 45.906 1 85 680 ALA A N 1
ATOM 5077 C CA . ALA A 1 680 ? -27.203 37.594 45.188 1 85 680 ALA A CA 1
ATOM 5078 C C . ALA A 1 680 ? -26.766 38.25 43.906 1 85 680 ALA A C 1
ATOM 5080 O O . ALA A 1 680 ? -25.875 37.719 43.188 1 85 680 ALA A O 1
ATOM 5081 N N . GLY A 1 681 ? -27.375 39.406 43.531 1 85.19 681 GLY A N 1
ATOM 5082 C CA . GLY A 1 681 ? -26.953 40.188 42.375 1 85.19 681 GLY A CA 1
ATOM 5083 C C . GLY A 1 681 ? -27.688 39.781 41.094 1 85.19 681 GLY A C 1
ATOM 5084 O O . GLY A 1 681 ? -27.25 40.125 40 1 85.19 681 GLY A O 1
ATOM 5085 N N . PHE A 1 682 ? -28.766 39.031 41.25 1 88.94 682 PHE A N 1
ATOM 5086 C CA . PHE A 1 682 ? -29.484 38.562 40.062 1 88.94 682 PHE A CA 1
ATOM 5087 C C . PHE A 1 682 ? -30.766 39.375 39.844 1 88.94 682 PHE A C 1
ATOM 5089 O O . PHE A 1 682 ? -31.281 39.969 40.812 1 88.94 682 PHE A O 1
ATOM 5096 N N . LYS A 1 683 ? -31.203 39.406 38.656 1 89.5 683 LYS A N 1
ATOM 5097 C CA . LYS A 1 683 ? -32.438 40.125 38.312 1 89.5 683 LYS A CA 1
ATOM 5098 C C . LYS A 1 683 ? -33.656 39.281 38.656 1 89.5 683 LYS A C 1
ATOM 5100 O O . LYS A 1 683 ? -33.688 38.062 38.5 1 89.5 683 LYS A O 1
ATOM 5105 N N . THR A 1 684 ? -34.719 39.938 39.031 1 91.5 684 THR A N 1
ATOM 5106 C CA . THR A 1 684 ? -35.906 39.281 39.531 1 91.5 684 THR A CA 1
ATOM 5107 C C . THR A 1 684 ? -37 39.219 38.469 1 91.5 684 THR A C 1
ATOM 5109 O O . THR A 1 684 ? -38.156 38.906 38.75 1 91.5 684 THR A O 1
ATOM 5112 N N . VAL A 1 685 ? -36.594 39.438 37.25 1 92.62 685 VAL A N 1
ATOM 5113 C CA . VAL A 1 685 ? -37.562 39.375 36.156 1 92.62 685 VAL A CA 1
ATOM 5114 C C . VAL A 1 685 ? -37.906 37.906 35.875 1 92.62 685 VAL A C 1
ATOM 5116 O O . VAL A 1 685 ? -37.031 37.062 35.719 1 92.62 685 VAL A O 1
ATOM 5119 N N . THR A 1 686 ? -39.188 37.594 35.938 1 94.19 686 THR A N 1
ATOM 5120 C CA . THR A 1 686 ? -39.656 36.25 35.562 1 94.19 686 THR A CA 1
ATOM 5121 C C . THR A 1 686 ? -39.938 36.188 34.062 1 94.19 686 THR A C 1
ATOM 5123 O O . THR A 1 686 ? -40.75 36.969 33.562 1 94.19 686 THR A O 1
ATOM 5126 N N . MET A 1 687 ? -39.312 35.25 33.438 1 93.94 687 MET A N 1
ATOM 5127 C CA . MET A 1 687 ? -39.5 35.062 32 1 93.94 687 MET A CA 1
ATOM 5128 C C . MET A 1 687 ? -40.5 33.969 31.734 1 93.94 687 MET A C 1
ATOM 5130 O O . MET A 1 687 ? -40.531 32.938 32.406 1 93.94 687 MET A O 1
ATOM 5134 N N . MET A 1 688 ? -41.375 34.188 30.75 1 95.12 688 MET A N 1
ATOM 5135 C CA . MET A 1 688 ? -42.344 33.188 30.297 1 95.12 688 MET A CA 1
ATOM 5136 C C . MET A 1 688 ? -42.406 33.156 28.766 1 95.12 688 MET A C 1
ATOM 5138 O O . MET A 1 688 ? -42.594 34.188 28.125 1 95.12 688 MET A O 1
ATOM 5142 N N . THR A 1 689 ? -42.188 31.984 28.25 1 93.69 689 THR A N 1
ATOM 5143 C CA . THR A 1 689 ? -42.188 31.828 26.812 1 93.69 689 THR A CA 1
ATOM 5144 C C . THR A 1 689 ? -42.969 30.594 26.391 1 93.69 689 THR A C 1
ATOM 5146 O O . THR A 1 689 ? -43.156 29.672 27.188 1 93.69 689 THR A O 1
ATOM 5149 N N . VAL A 1 690 ? -43.438 30.625 25.156 1 93.38 690 VAL A N 1
ATOM 5150 C CA . VAL A 1 690 ? -44.062 29.469 24.5 1 93.38 690 VAL A CA 1
ATOM 5151 C C . VAL A 1 690 ? -43.031 28.766 23.641 1 93.38 690 VAL A C 1
ATOM 5153 O O . VAL A 1 690 ? -42.656 29.25 22.562 1 93.38 690 VAL A O 1
ATOM 5156 N N . LEU A 1 691 ? -42.625 27.672 24.141 1 88.88 691 LEU A N 1
ATOM 5157 C CA . LEU A 1 691 ? -41.469 26.953 23.562 1 88.88 691 LEU A CA 1
ATOM 5158 C C . LEU A 1 691 ? -41.781 26.516 22.141 1 88.88 691 LEU A C 1
ATOM 5160 O O . LEU A 1 691 ? -40.875 26.562 21.281 1 88.88 691 LEU A O 1
ATOM 5164 N N . ASN A 1 692 ? -43 26.125 21.812 1 84.62 692 ASN A N 1
ATOM 5165 C CA . ASN A 1 692 ? -43.312 25.625 20.484 1 84.62 692 ASN A CA 1
ATOM 5166 C C . ASN A 1 692 ? -44.031 26.672 19.641 1 84.62 692 ASN A C 1
ATOM 5168 O O . ASN A 1 692 ? -44.969 26.359 18.891 1 84.62 692 ASN A O 1
ATOM 5172 N N . THR A 1 693 ? -43.5 27.844 19.719 1 87.31 693 THR A N 1
ATOM 5173 C CA . THR A 1 693 ? -44.031 28.969 18.953 1 87.31 693 THR A CA 1
ATOM 5174 C C . THR A 1 693 ? -44.062 28.656 17.469 1 87.31 693 THR A C 1
ATOM 5176 O O . THR A 1 693 ? -45.031 29.016 16.781 1 87.31 693 THR A O 1
ATOM 5179 N N . ALA A 1 694 ? -43.125 27.938 17 1 80.5 694 ALA A N 1
ATOM 5180 C CA . ALA A 1 694 ? -43 27.641 15.578 1 80.5 694 ALA A CA 1
ATOM 5181 C C . ALA A 1 694 ? -44.094 26.719 15.102 1 80.5 694 ALA A C 1
ATOM 5183 O O . ALA A 1 694 ? -44.469 26.719 13.922 1 80.5 694 ALA A O 1
ATOM 5184 N N . ALA A 1 695 ? -44.656 26 15.938 1 79 695 ALA A N 1
ATOM 5185 C CA . ALA A 1 695 ? -45.719 25.031 15.602 1 79 695 ALA A CA 1
ATOM 5186 C C . ALA A 1 695 ? -47.094 25.672 15.711 1 79 695 ALA A C 1
ATOM 5188 O O . ALA A 1 695 ? -48.094 25.047 15.391 1 79 695 ALA A O 1
ATOM 5189 N N . LEU A 1 696 ? -47.062 26.938 16.078 1 82.38 696 LEU A N 1
ATOM 5190 C CA . LEU A 1 696 ? -48.312 27.656 16.297 1 82.38 696 LEU A CA 1
ATOM 5191 C C . LEU A 1 696 ? -48.5 28.766 15.266 1 82.38 696 LEU A C 1
ATOM 5193 O O . LEU A 1 696 ? -47.562 29.141 14.578 1 82.38 696 LEU A O 1
ATOM 5197 N N . GLY A 1 697 ? -49.719 29.125 14.977 1 80 697 GLY A N 1
ATOM 5198 C CA . GLY A 1 697 ? -49.969 30.219 14.055 1 80 697 GLY A CA 1
ATOM 5199 C C . GLY A 1 697 ? -49.281 31.516 14.461 1 80 697 GLY A C 1
ATOM 5200 O O . GLY A 1 697 ? -48.531 32.125 13.664 1 80 697 GLY A O 1
ATOM 5201 N N . SER A 1 698 ? -49.656 31.984 15.594 1 87.19 698 SER A N 1
ATOM 5202 C CA . SER A 1 698 ? -49 33.188 16.109 1 87.19 698 SER A CA 1
ATOM 5203 C C . SER A 1 698 ? -49.062 33.219 17.641 1 87.19 698 SER A C 1
ATOM 5205 O O . SER A 1 698 ? -49.969 32.688 18.25 1 87.19 698 SER A O 1
ATOM 5207 N N . VAL A 1 699 ? -48 33.781 18.266 1 91 699 VAL A N 1
ATOM 5208 C CA . VAL A 1 699 ? -47.938 34.094 19.688 1 91 699 VAL A CA 1
ATOM 5209 C C . VAL A 1 699 ? -47.719 35.594 19.844 1 91 699 VAL A C 1
ATOM 5211 O O . VAL A 1 699 ? -46.688 36.125 19.422 1 91 699 VAL A O 1
ATOM 5214 N N . THR A 1 700 ? -48.75 36.281 20.375 1 91.31 700 THR A N 1
ATOM 5215 C CA . THR A 1 700 ? -48.688 37.75 20.484 1 91.31 700 THR A CA 1
ATOM 5216 C C . THR A 1 700 ? -48.562 38.156 21.938 1 91.31 700 THR A C 1
ATOM 5218 O O . THR A 1 700 ? -49.5 37.938 22.734 1 91.31 700 THR A O 1
ATOM 5221 N N . PRO A 1 701 ? -47.469 38.812 22.297 1 93.44 701 PRO A N 1
ATOM 5222 C CA . PRO A 1 701 ? -47.281 39.281 23.672 1 93.44 701 PRO A CA 1
ATOM 5223 C C . PRO A 1 701 ? -47.969 40.625 23.938 1 93.44 701 PRO A C 1
ATOM 5225 O O . PRO A 1 701 ? -48.031 41.469 23.047 1 93.44 701 PRO A O 1
ATOM 5228 N N . LYS A 1 702 ? -48.594 40.844 25.109 1 92.62 702 LYS A N 1
ATOM 5229 C CA . LYS A 1 702 ? -49.125 42.094 25.625 1 92.62 702 LYS A CA 1
ATOM 5230 C C . LYS A 1 702 ? -48.156 42.719 26.625 1 92.62 702 LYS A C 1
ATOM 5232 O O . LYS A 1 702 ? -48.062 42.281 27.781 1 92.62 702 LYS A O 1
ATOM 5237 N N . THR A 1 703 ? -47.469 43.781 26.156 1 91.88 703 THR A N 1
ATOM 5238 C CA . THR A 1 703 ? -46.438 44.406 26.984 1 91.88 703 THR A CA 1
ATOM 5239 C C . THR A 1 703 ? -46.875 45.781 27.453 1 91.88 703 THR A C 1
ATOM 5241 O O . THR A 1 703 ? -47.844 46.344 26.938 1 91.88 703 THR A O 1
ATOM 5244 N N . GLY A 1 704 ? -46.219 46.344 28.531 1 90.06 704 GLY A N 1
ATOM 5245 C CA . GLY A 1 704 ? -46.438 47.688 29.031 1 90.06 704 GLY A CA 1
ATOM 5246 C C . GLY A 1 704 ? -47.625 47.812 29.984 1 90.06 704 GLY A C 1
ATOM 5247 O O . GLY A 1 704 ? -48.156 48.875 30.203 1 90.06 704 GLY A O 1
ATOM 5248 N N . ILE A 1 705 ? -48.094 46.656 30.531 1 93.06 705 ILE A N 1
ATOM 5249 C CA . ILE A 1 705 ? -49.25 46.656 31.422 1 93.06 705 ILE A CA 1
ATOM 5250 C C . ILE A 1 705 ? -48.844 46.062 32.75 1 93.06 705 ILE A C 1
ATOM 5252 O O . ILE A 1 705 ? -47.906 45.25 32.844 1 93.06 705 ILE A O 1
ATOM 5256 N N . ASP A 1 706 ? -49.469 46.531 33.812 1 92.25 706 ASP A N 1
ATOM 5257 C CA . ASP A 1 706 ? -49.375 45.875 35.125 1 92.25 706 ASP A CA 1
ATOM 5258 C C . ASP A 1 706 ? -50.375 44.75 35.25 1 92.25 706 ASP A C 1
ATOM 5260 O O . ASP A 1 706 ? -51.531 44.906 34.875 1 92.25 706 ASP A O 1
ATOM 5264 N N . VAL A 1 707 ? -49.875 43.625 35.656 1 94.31 707 VAL A N 1
ATOM 5265 C CA . VAL A 1 707 ? -50.75 42.438 35.656 1 94.31 707 VAL A CA 1
ATOM 5266 C C . VAL A 1 707 ? -50.75 41.781 37.062 1 94.31 707 VAL A C 1
ATOM 5268 O O . VAL A 1 707 ? -49.781 41.969 37.812 1 94.31 707 VAL A O 1
ATOM 5271 N N . LYS A 1 708 ? -51.875 41.125 37.406 1 93.19 708 LYS A N 1
ATOM 5272 C CA . LYS A 1 708 ? -52 40.156 38.5 1 93.19 708 LYS A CA 1
ATOM 5273 C C . LYS A 1 708 ? -51.938 38.719 38 1 93.19 708 LYS A C 1
ATOM 5275 O O . LYS A 1 708 ? -52.188 38.469 36.812 1 93.19 708 LYS A O 1
ATOM 5280 N N . PRO A 1 709 ? -51.5 37.844 38.906 1 93.88 709 PRO A N 1
ATOM 5281 C CA . PRO A 1 709 ? -51.5 36.438 38.469 1 93.88 709 PRO A CA 1
ATOM 5282 C C . PRO A 1 709 ? -52.844 36.031 37.875 1 93.88 709 PRO A C 1
ATOM 5284 O O . PRO A 1 709 ? -53.906 36.312 38.438 1 93.88 709 PRO A O 1
ATOM 5287 N N . GLY A 1 710 ? -52.812 35.469 36.656 1 93.06 710 GLY A N 1
ATOM 5288 C CA . GLY A 1 710 ? -54.031 35.031 36.031 1 93.06 710 GLY A CA 1
ATOM 5289 C C . GLY A 1 710 ? -54.469 35.906 34.875 1 93.06 710 GLY A C 1
ATOM 5290 O O . GLY A 1 710 ? -55.25 35.5 34.031 1 93.06 710 GLY A O 1
ATOM 5291 N N . ASP A 1 711 ? -53.938 37.125 34.812 1 94.06 711 ASP A N 1
ATOM 5292 C CA . ASP A 1 711 ? -54.219 38.031 33.719 1 94.06 711 ASP A CA 1
ATOM 5293 C C . ASP A 1 711 ? -53.594 37.531 32.406 1 94.06 711 ASP A C 1
ATOM 5295 O O . ASP A 1 711 ? -52.5 37 32.438 1 94.06 711 ASP A O 1
ATOM 5299 N N . VAL A 1 712 ? -54.281 37.75 31.328 1 94.19 712 VAL A N 1
ATOM 5300 C CA . VAL A 1 712 ? -53.781 37.281 30.031 1 94.19 712 VAL A CA 1
ATOM 5301 C C . VAL A 1 712 ? -52.625 38.156 29.578 1 94.19 712 VAL A C 1
ATOM 5303 O O . VAL A 1 712 ? -52.75 39.375 29.531 1 94.19 712 VAL A O 1
ATOM 5306 N N . VAL A 1 713 ? -51.5 37.469 29.234 1 95.12 713 VAL A N 1
ATOM 5307 C CA . VAL A 1 713 ? -50.312 38.25 28.812 1 95.12 713 VAL A CA 1
ATOM 5308 C C . VAL A 1 713 ? -49.875 37.75 27.438 1 95.12 713 VAL A C 1
ATOM 5310 O O . VAL A 1 713 ? -49.094 38.438 26.766 1 95.12 713 VAL A O 1
ATOM 5313 N N . LEU A 1 714 ? -50.281 36.562 27.078 1 93.94 714 LEU A N 1
ATOM 5314 C CA . LEU A 1 714 ? -50 36.031 25.75 1 93.94 714 LEU A CA 1
ATOM 5315 C C . LEU A 1 714 ? -51.25 35.5 25.078 1 93.94 714 LEU A C 1
ATOM 5317 O O . LEU A 1 714 ? -52.094 34.875 25.734 1 93.94 714 LEU A O 1
ATOM 5321 N N . GLU A 1 715 ? -51.406 35.844 23.812 1 92.62 715 GLU A N 1
ATOM 5322 C CA . GLU A 1 715 ? -52.469 35.281 22.984 1 92.62 715 GLU A CA 1
ATOM 5323 C C . GLU A 1 715 ? -51.906 34.344 21.922 1 92.62 715 GLU A C 1
ATOM 5325 O O . GLU A 1 715 ? -50.906 34.656 21.266 1 92.62 715 GLU A O 1
ATOM 5330 N N . ILE A 1 716 ? -52.469 33.188 21.828 1 89.94 716 ILE A N 1
ATOM 5331 C CA . ILE A 1 716 ? -52 32.156 20.906 1 89.94 716 ILE A CA 1
ATOM 5332 C C . ILE A 1 716 ? -53.062 31.922 19.828 1 89.94 716 ILE A C 1
ATOM 5334 O O . ILE A 1 716 ? -54.25 31.797 20.125 1 89.94 716 ILE A O 1
ATOM 5338 N N . SER A 1 717 ? -52.625 32.031 18.625 1 84.94 717 SER A N 1
ATOM 5339 C CA . SER A 1 717 ? -53.469 31.641 17.5 1 84.94 717 SER A CA 1
ATOM 5340 C C . SER A 1 717 ? -52.938 30.391 16.812 1 84.94 717 SER A C 1
ATOM 5342 O O . SER A 1 717 ? -51.75 30.188 16.688 1 84.94 717 SER A O 1
ATOM 5344 N N . ARG A 1 718 ? -53.781 29.5 16.359 1 78.75 718 ARG A N 1
ATOM 5345 C CA . ARG A 1 718 ? -53.406 28.281 15.641 1 78.75 718 ARG A CA 1
ATOM 5346 C C . ARG A 1 718 ? -53.656 28.438 14.148 1 78.75 718 ARG A C 1
ATOM 5348 O O . ARG A 1 718 ? -54.625 29.109 13.734 1 78.75 718 ARG A O 1
ATOM 5355 N N . MET B 1 1 ? -20.719 12.359 -19.328 1 26.75 1 MET B N 1
ATOM 5356 C CA . MET B 1 1 ? -19.969 11.141 -19.016 1 26.75 1 MET B CA 1
ATOM 5357 C C . MET B 1 1 ? -20.719 9.906 -19.5 1 26.75 1 MET B C 1
ATOM 5359 O O . MET B 1 1 ? -21.922 9.766 -19.25 1 26.75 1 MET B O 1
ATOM 5363 N N . ALA B 1 2 ? -20.297 9.367 -20.422 1 38.25 2 ALA B N 1
ATOM 5364 C CA . ALA B 1 2 ? -20.984 8.258 -21.062 1 38.25 2 ALA B CA 1
ATOM 5365 C C . ALA B 1 2 ? -21.406 7.203 -20.031 1 38.25 2 ALA B C 1
ATOM 5367 O O . ALA B 1 2 ? -20.594 6.773 -19.219 1 38.25 2 ALA B O 1
ATOM 5368 N N . GLU B 1 3 ? -22.562 6.93 -19.688 1 54.44 3 GLU B N 1
ATOM 5369 C CA . GLU B 1 3 ? -23.125 5.973 -18.734 1 54.44 3 GLU B CA 1
ATOM 5370 C C . GLU B 1 3 ? -22.594 4.566 -18.984 1 54.44 3 GLU B C 1
ATOM 5372 O O . GLU B 1 3 ? -22.562 4.094 -20.125 1 54.44 3 GLU B O 1
ATOM 5377 N N . SER B 1 4 ? -21.719 4.043 -18.078 1 71.06 4 SER B N 1
ATOM 5378 C CA . SER B 1 4 ? -21.172 2.693 -18.203 1 71.06 4 SER B CA 1
ATOM 5379 C C . SER B 1 4 ? -22.266 1.681 -18.531 1 71.06 4 SER B C 1
ATOM 5381 O O . SER B 1 4 ? -23.438 1.919 -18.25 1 71.06 4 SER B O 1
ATOM 5383 N N . THR B 1 5 ? -21.859 0.677 -19.312 1 79.81 5 THR B N 1
ATOM 5384 C CA . THR B 1 5 ? -22.828 -0.38 -19.625 1 79.81 5 THR B CA 1
ATOM 5385 C C . THR B 1 5 ? -23.5 -0.877 -18.359 1 79.81 5 THR B C 1
ATOM 5387 O O . THR B 1 5 ? -24.703 -1.161 -18.359 1 79.81 5 THR B O 1
ATOM 5390 N N . ALA B 1 6 ? -22.703 -0.792 -17.375 1 84.06 6 ALA B N 1
ATOM 5391 C CA . ALA B 1 6 ? -23.25 -1.223 -16.078 1 84.06 6 ALA B CA 1
ATOM 5392 C C . ALA B 1 6 ? -24.359 -0.291 -15.609 1 84.06 6 ALA B C 1
ATOM 5394 O O . ALA B 1 6 ? -25.422 -0.749 -15.188 1 84.06 6 ALA B O 1
ATOM 5395 N N . SER B 1 7 ? -24.125 0.931 -15.672 1 82.88 7 SER B N 1
ATOM 5396 C CA . SER B 1 7 ? -25.125 1.909 -15.266 1 82.88 7 SER B CA 1
ATOM 5397 C C . SER B 1 7 ? -26.328 1.874 -16.203 1 82.88 7 SER B C 1
ATOM 5399 O O . SER B 1 7 ? -27.469 2.02 -15.758 1 82.88 7 SER B O 1
ATOM 5401 N N . GLN B 1 8 ? -26.125 1.618 -17.406 1 83 8 GLN B N 1
ATOM 5402 C CA . GLN B 1 8 ? -27.188 1.546 -18.391 1 83 8 GLN B CA 1
ATOM 5403 C C . GLN B 1 8 ? -28.094 0.336 -18.141 1 83 8 GLN B C 1
ATOM 5405 O O . GLN B 1 8 ? -29.312 0.415 -18.312 1 83 8 GLN B O 1
ATOM 5410 N N . ILE B 1 9 ? -27.422 -0.723 -17.797 1 86.88 9 ILE B N 1
ATOM 5411 C CA . ILE B 1 9 ? -28.203 -1.92 -17.5 1 86.88 9 ILE B CA 1
ATOM 5412 C C . ILE B 1 9 ? -29.109 -1.648 -16.312 1 86.88 9 ILE B C 1
ATOM 5414 O O . ILE B 1 9 ? -30.297 -1.98 -16.344 1 86.88 9 ILE B O 1
ATOM 5418 N N . ILE B 1 10 ? -28.641 -0.931 -15.352 1 85.94 10 ILE B N 1
ATOM 5419 C CA . ILE B 1 10 ? -29.406 -0.65 -14.148 1 85.94 10 ILE B CA 1
ATOM 5420 C C . ILE B 1 10 ? -30.547 0.299 -14.477 1 85.94 10 ILE B C 1
ATOM 5422 O O . ILE B 1 10 ? -31.672 0.109 -14.008 1 85.94 10 ILE B O 1
ATOM 5426 N N . ASP B 1 11 ? -30.297 1.188 -15.211 1 83.94 11 ASP B N 1
ATOM 5427 C CA . ASP B 1 11 ? -31.344 2.107 -15.648 1 83.94 11 ASP B CA 1
ATOM 5428 C C . ASP B 1 11 ? -32.406 1.38 -16.469 1 83.94 11 ASP B C 1
ATOM 5430 O O . ASP B 1 11 ? -33.594 1.644 -16.312 1 83.94 11 ASP B O 1
ATOM 5434 N N . ALA B 1 12 ? -32 0.463 -17.266 1 87.25 12 ALA B N 1
ATOM 5435 C CA . ALA B 1 12 ? -32.906 -0.238 -18.172 1 87.25 12 ALA B CA 1
ATOM 5436 C C . ALA B 1 12 ? -33.781 -1.227 -17.422 1 87.25 12 ALA B C 1
ATOM 5438 O O . ALA B 1 12 ? -34.875 -1.57 -17.875 1 87.25 12 ALA B O 1
ATOM 5439 N N . VAL B 1 13 ? -33.281 -1.6 -16.297 1 88.31 13 VAL B N 1
ATOM 5440 C CA . VAL B 1 13 ? -34.094 -2.547 -15.531 1 88.31 13 VAL B CA 1
ATOM 5441 C C . VAL B 1 13 ? -35 -1.792 -14.57 1 88.31 13 VAL B C 1
ATOM 5443 O O . VAL B 1 13 ? -35.656 -2.4 -13.719 1 88.31 13 VAL B O 1
ATOM 5446 N N . GLY B 1 14 ? -35.094 -0.505 -14.672 1 86.25 14 GLY B N 1
ATOM 5447 C CA . GLY B 1 14 ? -36.031 0.288 -13.867 1 86.25 14 GLY B CA 1
ATOM 5448 C C . GLY B 1 14 ? -35.312 1.051 -12.75 1 86.25 14 GLY B C 1
ATOM 5449 O O . GLY B 1 14 ? -35.969 1.562 -11.836 1 86.25 14 GLY B O 1
ATOM 5450 N N . GLY B 1 15 ? -34 1.023 -12.82 1 83.62 15 GLY B N 1
ATOM 5451 C CA . GLY B 1 15 ? -33.281 1.752 -11.805 1 83.62 15 GLY B CA 1
ATOM 5452 C C . GLY B 1 15 ? -32.938 0.912 -10.586 1 83.62 15 GLY B C 1
ATOM 5453 O O . GLY B 1 15 ? -33.5 -0.178 -10.414 1 83.62 15 GLY B O 1
ATOM 5454 N N . PRO B 1 16 ? -32.125 1.451 -9.719 1 79.62 16 PRO B N 1
ATOM 5455 C CA . PRO B 1 16 ? -31.719 0.708 -8.523 1 79.62 16 PRO B CA 1
ATOM 5456 C C . PRO B 1 16 ? -32.875 0.403 -7.586 1 79.62 16 PRO B C 1
ATOM 5458 O O . PRO B 1 16 ? -32.906 -0.64 -6.93 1 79.62 16 PRO B O 1
ATOM 5461 N N . GLY B 1 17 ? -33.812 1.218 -7.531 1 78.56 17 GLY B N 1
ATOM 5462 C CA . GLY B 1 17 ? -34.969 1.023 -6.695 1 78.56 17 GLY B CA 1
ATOM 5463 C C . GLY B 1 17 ? -35.844 -0.137 -7.145 1 78.56 17 GLY B C 1
ATOM 5464 O O . GLY B 1 17 ? -36.656 -0.657 -6.367 1 78.56 17 GLY B O 1
ATOM 5465 N N . ASN B 1 18 ? -35.688 -0.584 -8.312 1 81.5 18 ASN B N 1
ATOM 5466 C CA . ASN B 1 18 ? -36.469 -1.68 -8.867 1 81.5 18 ASN B CA 1
ATOM 5467 C C . ASN B 1 18 ? -35.781 -3.023 -8.68 1 81.5 18 ASN B C 1
ATOM 5469 O O . ASN B 1 18 ? -36.281 -4.055 -9.148 1 81.5 18 ASN B O 1
ATOM 5473 N N . ILE B 1 19 ? -34.594 -3.008 -8.07 1 81.06 19 ILE B N 1
ATOM 5474 C CA . ILE B 1 19 ? -33.812 -4.23 -7.957 1 81.06 19 ILE B CA 1
ATOM 5475 C C . ILE B 1 19 ? -33.844 -4.742 -6.52 1 81.06 19 ILE B C 1
ATOM 5477 O O . ILE B 1 19 ? -33.438 -4.047 -5.594 1 81.06 19 ILE B O 1
ATOM 5481 N N . LYS B 1 20 ? -34.438 -5.84 -6.391 1 76.25 20 LYS B N 1
ATOM 5482 C CA . LYS B 1 20 ? -34.406 -6.496 -5.086 1 76.25 20 LYS B CA 1
ATOM 5483 C C . LYS B 1 20 ? -33.094 -7.195 -4.84 1 76.25 20 LYS B C 1
ATOM 5485 O O . LYS B 1 20 ? -32.5 -7.09 -3.752 1 76.25 20 LYS B O 1
ATOM 5490 N N . SER B 1 21 ? -32.781 -7.93 -5.836 1 78 21 SER B N 1
ATOM 5491 C CA . SER B 1 21 ? -31.516 -8.633 -5.754 1 78 21 SER B CA 1
ATOM 5492 C C . SER B 1 21 ? -30.906 -8.844 -7.137 1 78 21 SER B C 1
ATOM 5494 O O . SER B 1 21 ? -31.625 -8.852 -8.141 1 78 21 SER B O 1
ATOM 5496 N N . LEU B 1 22 ? -29.625 -8.812 -7.195 1 79.75 22 LEU B N 1
ATOM 5497 C CA . LEU B 1 22 ? -28.859 -9.086 -8.414 1 79.75 22 LEU B CA 1
ATOM 5498 C C . LEU B 1 22 ? -27.844 -10.195 -8.18 1 79.75 22 LEU B C 1
ATOM 5500 O O . LEU B 1 22 ? -27.031 -10.109 -7.258 1 79.75 22 LEU B O 1
ATOM 5504 N N . THR B 1 23 ? -28.109 -11.25 -8.953 1 73.75 23 THR B N 1
ATOM 5505 C CA . THR B 1 23 ? -27.141 -12.344 -8.969 1 73.75 23 THR B CA 1
ATOM 5506 C C . THR B 1 23 ? -26.656 -12.617 -10.391 1 73.75 23 THR B C 1
ATOM 5508 O O . THR B 1 23 ? -27.078 -11.953 -11.336 1 73.75 23 THR B O 1
ATOM 5511 N N . HIS B 1 24 ? -25.562 -13.273 -10.469 1 70.56 24 HIS B N 1
ATOM 5512 C CA . HIS B 1 24 ? -25.141 -13.625 -11.82 1 70.56 24 HIS B CA 1
ATOM 5513 C C . HIS B 1 24 ? -24.703 -15.086 -11.898 1 70.56 24 HIS B C 1
ATOM 5515 O O . HIS B 1 24 ? -24.359 -15.688 -10.875 1 70.56 24 HIS B O 1
ATOM 5521 N N . CYS B 1 25 ? -25.016 -15.609 -13.07 1 55.94 25 CYS B N 1
ATOM 5522 C CA . CYS B 1 25 ? -24.469 -16.922 -13.375 1 55.94 25 CYS B CA 1
ATOM 5523 C C . CYS B 1 25 ? -23.281 -16.797 -14.336 1 55.94 25 CYS B C 1
ATOM 5525 O O . CYS B 1 25 ? -22.562 -15.812 -14.312 1 55.94 25 CYS B O 1
ATOM 5527 N N . ALA B 1 26 ? -23.094 -17.766 -15.219 1 51.19 26 ALA B N 1
ATOM 5528 C CA . ALA B 1 26 ? -21.922 -17.812 -16.078 1 51.19 26 ALA B CA 1
ATOM 5529 C C . ALA B 1 26 ? -22.016 -16.766 -17.188 1 51.19 26 ALA B C 1
ATOM 5531 O O . ALA B 1 26 ? -21.016 -16.219 -17.641 1 51.19 26 ALA B O 1
ATOM 5532 N N . THR B 1 27 ? -23.156 -16.547 -17.594 1 59.41 27 THR B N 1
ATOM 5533 C CA . THR B 1 27 ? -23.266 -15.664 -18.766 1 59.41 27 THR B CA 1
ATOM 5534 C C . THR B 1 27 ? -24.359 -14.625 -18.547 1 59.41 27 THR B C 1
ATOM 5536 O O . THR B 1 27 ? -24.531 -13.719 -19.359 1 59.41 27 THR B O 1
ATOM 5539 N N . ARG B 1 28 ? -25.078 -14.773 -17.438 1 69.5 28 ARG B N 1
ATOM 5540 C CA . ARG B 1 28 ? -26.281 -13.945 -17.312 1 69.5 28 ARG B CA 1
ATOM 5541 C C . ARG B 1 28 ? -26.312 -13.227 -15.969 1 69.5 28 ARG B C 1
ATOM 5543 O O . ARG B 1 28 ? -25.891 -13.789 -14.953 1 69.5 28 ARG B O 1
ATOM 5550 N N . LEU B 1 29 ? -26.766 -11.984 -16.078 1 81.75 29 LEU B N 1
ATOM 5551 C CA . LEU B 1 29 ? -27.219 -11.266 -14.883 1 81.75 29 LEU B CA 1
ATOM 5552 C C . LEU B 1 29 ? -28.656 -11.641 -14.531 1 81.75 29 LEU B C 1
ATOM 5554 O O . LEU B 1 29 ? -29.516 -11.688 -15.414 1 81.75 29 LEU B O 1
ATOM 5558 N N . ARG B 1 30 ? -28.812 -12 -13.336 1 76.62 30 ARG B N 1
ATOM 5559 C CA . ARG B 1 30 ? -30.156 -12.359 -12.875 1 76.62 30 ARG B CA 1
ATOM 5560 C C . ARG B 1 30 ? -30.688 -11.32 -11.891 1 76.62 30 ARG B C 1
ATOM 5562 O O . ARG B 1 30 ? -30.188 -11.219 -10.766 1 76.62 30 ARG B O 1
ATOM 5569 N N . PHE B 1 31 ? -31.672 -10.68 -12.352 1 81.44 31 PHE B N 1
ATOM 5570 C CA . PHE B 1 31 ? -32.312 -9.648 -11.539 1 81.44 31 PHE B CA 1
ATOM 5571 C C . PHE B 1 31 ? -33.562 -10.18 -10.883 1 81.44 31 PHE B C 1
ATOM 5573 O O . PHE B 1 31 ? -34.344 -10.906 -11.516 1 81.44 31 PHE B O 1
ATOM 5580 N N . GLU B 1 32 ? -33.688 -10.016 -9.609 1 78.25 32 GLU B N 1
ATOM 5581 C CA . GLU B 1 32 ? -35 -9.977 -8.977 1 78.25 32 GLU B CA 1
ATOM 5582 C C . GLU B 1 32 ? -35.5 -8.547 -8.82 1 78.25 32 GLU B C 1
ATOM 5584 O O . GLU B 1 32 ? -34.906 -7.75 -8.086 1 78.25 32 GLU B O 1
ATOM 5589 N N . LEU B 1 33 ? -36.562 -8.242 -9.461 1 80.31 33 LEU B N 1
ATOM 5590 C CA . LEU B 1 33 ? -37.031 -6.859 -9.539 1 80.31 33 LEU B CA 1
ATOM 5591 C C . LEU B 1 33 ? -38.312 -6.66 -8.703 1 80.31 33 LEU B C 1
ATOM 5593 O O . LEU B 1 33 ? -39.031 -7.617 -8.414 1 80.31 33 LEU B O 1
ATOM 5597 N N . VAL B 1 34 ? -38.469 -5.477 -8.258 1 78.69 34 VAL B N 1
ATOM 5598 C CA . VAL B 1 34 ? -39.719 -5.098 -7.59 1 78.69 34 VAL B CA 1
ATOM 5599 C C . VAL B 1 34 ? -40.875 -5.16 -8.578 1 78.69 34 VAL B C 1
ATOM 5601 O O . VAL B 1 34 ? -41.969 -5.652 -8.25 1 78.69 34 VAL B O 1
ATOM 5604 N N . ASP B 1 35 ? -40.625 -4.73 -9.742 1 80.12 35 ASP B N 1
ATOM 5605 C CA . ASP B 1 35 ? -41.625 -4.684 -10.82 1 80.12 35 ASP B CA 1
ATOM 5606 C C . ASP B 1 35 ? -40.938 -4.918 -12.172 1 80.12 35 ASP B C 1
ATOM 5608 O O . ASP B 1 35 ? -40.25 -4.047 -12.688 1 80.12 35 ASP B O 1
ATOM 5612 N N . ALA B 1 36 ? -41.219 -6.059 -12.766 1 78.5 36 ALA B N 1
ATOM 5613 C CA . ALA B 1 36 ? -40.562 -6.441 -14.016 1 78.5 36 ALA B CA 1
ATOM 5614 C C . ALA B 1 36 ? -41.094 -5.605 -15.18 1 78.5 36 ALA B C 1
ATOM 5616 O O . ALA B 1 36 ? -40.469 -5.547 -16.25 1 78.5 36 ALA B O 1
ATOM 5617 N N . ARG B 1 37 ? -42.125 -4.914 -14.984 1 79.81 37 ARG B N 1
ATOM 5618 C CA . ARG B 1 37 ? -42.75 -4.129 -16.047 1 79.81 37 ARG B CA 1
ATOM 5619 C C . ARG B 1 37 ? -41.938 -2.877 -16.344 1 79.81 37 ARG B C 1
ATOM 5621 O O . ARG B 1 37 ? -42.094 -2.254 -17.406 1 79.81 37 ARG B O 1
ATOM 5628 N N . LYS B 1 38 ? -41.156 -2.562 -15.414 1 82 38 LYS B N 1
ATOM 5629 C CA . LYS B 1 38 ? -40.344 -1.339 -15.555 1 82 38 LYS B CA 1
ATOM 5630 C C . LYS B 1 38 ? -39.125 -1.578 -16.406 1 82 38 LYS B C 1
ATOM 5632 O O . LYS B 1 38 ? -38.375 -0.642 -16.703 1 82 38 LYS B O 1
ATOM 5637 N N . VAL B 1 39 ? -38.969 -2.785 -16.797 1 85 39 VAL B N 1
ATOM 5638 C CA . VAL B 1 39 ? -37.781 -3.123 -17.562 1 85 39 VAL B CA 1
ATOM 5639 C C . VAL B 1 39 ? -37.938 -2.676 -19 1 85 39 VAL B C 1
ATOM 5641 O O . VAL B 1 39 ? -38.969 -2.947 -19.625 1 85 39 VAL B O 1
ATOM 5644 N N . ASP B 1 40 ? -37 -2.012 -19.453 1 83 40 ASP B N 1
ATOM 5645 C CA . ASP B 1 40 ? -36.938 -1.652 -20.875 1 83 40 ASP B CA 1
ATOM 5646 C C . ASP B 1 40 ? -36.219 -2.734 -21.672 1 83 40 ASP B C 1
ATOM 5648 O O . ASP B 1 40 ? -35.031 -2.652 -21.906 1 83 40 ASP B O 1
ATOM 5652 N N . GLN B 1 41 ? -36.969 -3.678 -22.094 1 77.19 41 GLN B N 1
ATOM 5653 C CA . GLN B 1 41 ? -36.406 -4.844 -22.781 1 77.19 41 GLN B CA 1
ATOM 5654 C C . GLN B 1 41 ? -35.719 -4.449 -24.078 1 77.19 41 GLN B C 1
ATOM 5656 O O . GLN B 1 41 ? -34.656 -4.961 -24.406 1 77.19 41 GLN B O 1
ATOM 5661 N N . ASN B 1 42 ? -36.344 -3.605 -24.781 1 74 42 ASN B N 1
ATOM 5662 C CA . ASN B 1 42 ? -35.781 -3.164 -26.062 1 74 42 ASN B CA 1
ATOM 5663 C C . ASN B 1 42 ? -34.406 -2.484 -25.859 1 74 42 ASN B C 1
ATOM 5665 O O . ASN B 1 42 ? -33.469 -2.748 -26.609 1 74 42 ASN B O 1
ATOM 5669 N N . ARG B 1 43 ? -34.344 -1.748 -24.906 1 81.31 43 ARG B N 1
ATOM 5670 C CA . ARG B 1 43 ? -33.125 -1.053 -24.609 1 81.31 43 ARG B CA 1
ATOM 5671 C C . ARG B 1 43 ? -32.031 -2.035 -24.188 1 81.31 43 ARG B C 1
ATOM 5673 O O . ARG B 1 43 ? -30.859 -1.897 -24.594 1 81.31 43 ARG B O 1
ATOM 5680 N N . LEU B 1 44 ? -32.375 -2.99 -23.547 1 81.5 44 LEU B N 1
ATOM 5681 C CA . LEU B 1 44 ? -31.422 -3.982 -23.078 1 81.5 44 LEU B CA 1
ATOM 5682 C C . LEU B 1 44 ? -30.906 -4.84 -24.25 1 81.5 44 LEU B C 1
ATOM 5684 O O . LEU B 1 44 ? -29.719 -5.109 -24.344 1 81.5 44 LEU B O 1
ATOM 5688 N N . GLU B 1 45 ? -31.766 -5.195 -25.109 1 72.81 45 GLU B N 1
ATOM 5689 C CA . GLU B 1 45 ? -31.438 -6.098 -26.203 1 72.81 45 GLU B CA 1
ATOM 5690 C C . GLU B 1 45 ? -30.516 -5.422 -27.219 1 72.81 45 GLU B C 1
ATOM 5692 O O . GLU B 1 45 ? -29.75 -6.09 -27.906 1 72.81 45 GLU B O 1
ATOM 5697 N N . TYR B 1 46 ? -30.516 -4.125 -27.188 1 68.25 46 TYR B N 1
ATOM 5698 C CA . TYR B 1 46 ? -29.703 -3.416 -28.156 1 68.25 46 TYR B CA 1
ATOM 5699 C C . TYR B 1 46 ? -28.516 -2.727 -27.484 1 68.25 46 TYR B C 1
ATOM 5701 O O . TYR B 1 46 ? -27.781 -1.979 -28.125 1 68.25 46 TYR B O 1
ATOM 5709 N N . MET B 1 47 ? -28.438 -3.012 -26.281 1 77 47 MET B N 1
ATOM 5710 C CA . MET B 1 47 ? -27.344 -2.396 -25.516 1 77 47 MET B CA 1
ATOM 5711 C C . MET B 1 47 ? -26.016 -3.072 -25.844 1 77 47 MET B C 1
ATOM 5713 O O . MET B 1 47 ? -25.938 -4.297 -25.938 1 77 47 MET B O 1
ATOM 5717 N N . LYS B 1 48 ? -25.156 -2.279 -26.047 1 74.94 48 LYS B N 1
ATOM 5718 C CA . LYS B 1 48 ? -23.812 -2.824 -26.281 1 74.94 48 LYS B CA 1
ATOM 5719 C C . LYS B 1 48 ? -23.312 -3.613 -25.078 1 74.94 48 LYS B C 1
ATOM 5721 O O . LYS B 1 48 ? -23.344 -3.119 -23.953 1 74.94 48 LYS B O 1
ATOM 5726 N N . GLY B 1 49 ? -22.875 -4.934 -25.281 1 68.69 49 GLY B N 1
ATOM 5727 C CA . GLY B 1 49 ? -22.359 -5.789 -24.234 1 68.69 49 GLY B CA 1
ATOM 5728 C C . GLY B 1 49 ? -23.406 -6.734 -23.656 1 68.69 49 GLY B C 1
ATOM 5729 O O . GLY B 1 49 ? -23.094 -7.582 -22.828 1 68.69 49 GLY B O 1
ATOM 5730 N N . VAL B 1 50 ? -24.625 -6.473 -24.156 1 77 50 VAL B N 1
ATOM 5731 C CA . VAL B 1 50 ? -25.719 -7.348 -23.734 1 77 50 VAL B CA 1
ATOM 5732 C C . VAL B 1 50 ? -26.109 -8.266 -24.891 1 77 50 VAL B C 1
ATOM 5734 O O . VAL B 1 50 ? -26.391 -7.797 -26 1 77 50 VAL B O 1
ATOM 5737 N N . LEU B 1 51 ? -25.969 -9.492 -24.625 1 68.19 51 LEU B N 1
ATOM 5738 C CA . LEU B 1 51 ? -26.234 -10.477 -25.672 1 68.19 51 LEU B CA 1
ATOM 5739 C C . LEU B 1 51 ? -27.719 -10.789 -25.75 1 68.19 51 LEU B C 1
ATOM 5741 O O . LEU B 1 51 ? -28.203 -11.281 -26.781 1 68.19 51 LEU B O 1
ATOM 5745 N N . GLY B 1 52 ? -28.375 -10.586 -24.719 1 72.19 52 GLY B N 1
ATOM 5746 C CA . GLY B 1 52 ? -29.812 -10.875 -24.688 1 72.19 52 GLY B CA 1
ATOM 5747 C C . GLY B 1 52 ? -30.469 -10.508 -23.375 1 72.19 52 GLY B C 1
ATOM 5748 O O . GLY B 1 52 ? -29.781 -10.281 -22.375 1 72.19 52 GLY B O 1
ATOM 5749 N N . ALA B 1 53 ? -31.734 -10.148 -23.391 1 77.19 53 ALA B N 1
ATOM 5750 C CA . ALA B 1 53 ? -32.531 -9.875 -22.219 1 77.19 53 ALA B CA 1
ATOM 5751 C C . ALA B 1 53 ? -33.781 -10.758 -22.188 1 77.19 53 ALA B C 1
ATOM 5753 O O . ALA B 1 53 ? -34.562 -10.789 -23.156 1 77.19 53 ALA B O 1
ATOM 5754 N N . VAL B 1 54 ? -33.906 -11.523 -21.078 1 73.81 54 VAL B N 1
ATOM 5755 C CA . VAL B 1 54 ? -34.938 -12.539 -21.047 1 73.81 54 VAL B CA 1
ATOM 5756 C C . VAL B 1 54 ? -35.812 -12.359 -19.797 1 73.81 54 VAL B C 1
ATOM 5758 O O . VAL B 1 54 ? -35.312 -12.461 -18.672 1 73.81 54 VAL B O 1
ATOM 5761 N N . PRO B 1 55 ? -37.031 -12.008 -19.969 1 74.62 55 PRO B N 1
ATOM 5762 C CA . PRO B 1 55 ? -37.906 -12.016 -18.797 1 74.62 55 PRO B CA 1
ATOM 5763 C C . PRO B 1 55 ? -38.156 -13.422 -18.25 1 74.62 55 PRO B C 1
ATOM 5765 O O . PRO B 1 55 ? -38.25 -14.383 -19.031 1 74.62 55 PRO B O 1
ATOM 5768 N N . GLN B 1 56 ? -38.031 -13.484 -16.969 1 65.94 56 GLN B N 1
ATOM 5769 C CA . GLN B 1 56 ? -38.312 -14.75 -16.297 1 65.94 56 GLN B CA 1
ATOM 5770 C C . GLN B 1 56 ? -39.625 -14.68 -15.523 1 65.94 56 GLN B C 1
ATOM 5772 O O . GLN B 1 56 ? -40.25 -13.617 -15.438 1 65.94 56 GLN B O 1
ATOM 5777 N N . SER B 1 57 ? -39.969 -15.898 -14.992 1 61.53 57 SER B N 1
ATOM 5778 C CA . SER B 1 57 ? -41.219 -15.961 -14.258 1 61.53 57 SER B CA 1
ATOM 5779 C C . SER B 1 57 ? -41.219 -14.992 -13.078 1 61.53 57 SER B C 1
ATOM 5781 O O . SER B 1 57 ? -40.219 -14.836 -12.398 1 61.53 57 SER B O 1
ATOM 5783 N N . GLY B 1 58 ? -42.281 -14.281 -12.898 1 62.69 58 GLY B N 1
ATOM 5784 C CA . GLY B 1 58 ? -42.438 -13.305 -11.836 1 62.69 58 GLY B CA 1
ATOM 5785 C C . GLY B 1 58 ? -41.719 -12 -12.117 1 62.69 58 GLY B C 1
ATOM 5786 O O . GLY B 1 58 ? -41.781 -11.461 -13.219 1 62.69 58 GLY B O 1
ATOM 5787 N N . ASN B 1 59 ? -41.125 -11.516 -11.133 1 74.56 59 ASN B N 1
ATOM 5788 C CA . ASN B 1 59 ? -40.375 -10.266 -11.227 1 74.56 59 ASN B CA 1
ATOM 5789 C C . ASN B 1 59 ? -38.906 -10.523 -11.398 1 74.56 59 ASN B C 1
ATOM 5791 O O . ASN B 1 59 ? -38.062 -9.695 -10.992 1 74.56 59 ASN B O 1
ATOM 5795 N N . ARG B 1 60 ? -38.656 -11.648 -12.023 1 78 60 ARG B N 1
ATOM 5796 C CA . ARG B 1 60 ? -37.281 -11.977 -12.281 1 78 60 ARG B CA 1
ATOM 5797 C C . ARG B 1 60 ? -36.906 -11.656 -13.727 1 78 60 ARG B C 1
ATOM 5799 O O . ARG B 1 60 ? -37.719 -11.797 -14.633 1 78 60 ARG B O 1
ATOM 5806 N N . TYR B 1 61 ? -35.719 -11.125 -13.914 1 80.25 61 TYR B N 1
ATOM 5807 C CA . TYR B 1 61 ? -35.25 -10.672 -15.219 1 80.25 61 TYR B CA 1
ATOM 5808 C C . TYR B 1 61 ? -33.781 -11.016 -15.406 1 80.25 61 TYR B C 1
ATOM 5810 O O . TYR B 1 61 ? -32.969 -10.875 -14.477 1 80.25 61 TYR B O 1
ATOM 5818 N N . GLN B 1 62 ? -33.531 -11.578 -16.562 1 80.31 62 GLN B N 1
ATOM 5819 C CA . GLN B 1 62 ? -32.156 -11.969 -16.844 1 80.31 62 GLN B CA 1
ATOM 5820 C C . GLN B 1 62 ? -31.578 -11.148 -17.984 1 80.31 62 GLN B C 1
ATOM 5822 O O . GLN B 1 62 ? -32.25 -10.875 -18.969 1 80.31 62 GLN B O 1
ATOM 5827 N N . VAL B 1 63 ? -30.375 -10.734 -17.75 1 82.94 63 VAL B N 1
ATOM 5828 C CA . VAL B 1 63 ? -29.609 -10.055 -18.781 1 82.94 63 VAL B CA 1
ATOM 5829 C C . VAL B 1 63 ? -28.391 -10.898 -19.156 1 82.94 63 VAL B C 1
ATOM 5831 O O . VAL B 1 63 ? -27.547 -11.18 -18.312 1 82.94 63 VAL B O 1
ATOM 5834 N N . VAL B 1 64 ? -28.438 -11.359 -20.359 1 73.38 64 VAL B N 1
ATOM 5835 C CA . VAL B 1 64 ? -27.359 -12.219 -20.859 1 73.38 64 VAL B CA 1
ATOM 5836 C C . VAL B 1 64 ? -26.172 -11.359 -21.297 1 73.38 64 VAL B C 1
ATOM 5838 O O . VAL B 1 64 ? -26.281 -10.562 -22.219 1 73.38 64 VAL B O 1
ATOM 5841 N N . ILE B 1 65 ? -25.125 -11.477 -20.625 1 74.94 65 ILE B N 1
ATOM 5842 C CA . ILE B 1 65 ? -23.906 -10.719 -20.891 1 74.94 65 ILE B CA 1
ATOM 5843 C C . ILE B 1 65 ? -22.875 -11.609 -21.578 1 74.94 65 ILE B C 1
ATOM 5845 O O . ILE B 1 65 ? -22.078 -11.141 -22.406 1 74.94 65 ILE B O 1
ATOM 5849 N N . GLY B 1 66 ? -22.875 -12.867 -21.328 1 60.16 66 GLY B N 1
ATOM 5850 C CA . GLY B 1 66 ? -21.859 -13.797 -21.781 1 60.16 66 GLY B CA 1
ATOM 5851 C C . GLY B 1 66 ? -20.719 -13.953 -20.781 1 60.16 66 GLY B C 1
ATOM 5852 O O . GLY B 1 66 ? -20.922 -13.859 -19.578 1 60.16 66 GLY B O 1
ATOM 5853 N N . GLY B 1 67 ? -19.531 -14.258 -21.266 1 56.78 67 GLY B N 1
ATOM 5854 C CA . GLY B 1 67 ? -18.391 -14.594 -20.453 1 56.78 67 GLY B CA 1
ATOM 5855 C C . GLY B 1 67 ? -17.984 -13.477 -19.5 1 56.78 67 GLY B C 1
ATOM 5856 O O . GLY B 1 67 ? -17.375 -13.734 -18.453 1 56.78 67 GLY B O 1
ATOM 5857 N N . GLY B 1 68 ? -18.359 -12.336 -19.812 1 61.56 68 GLY B N 1
ATOM 5858 C CA . GLY B 1 68 ? -17.953 -11.203 -19 1 61.56 68 GLY B CA 1
ATOM 5859 C C . GLY B 1 68 ? -18.953 -10.867 -17.906 1 61.56 68 GLY B C 1
ATOM 5860 O O . GLY B 1 68 ? -18.953 -9.758 -17.375 1 61.56 68 GLY B O 1
ATOM 5861 N N . VAL B 1 69 ? -19.75 -11.812 -17.594 1 72.75 69 VAL B N 1
ATOM 5862 C CA . VAL B 1 69 ? -20.859 -11.5 -16.703 1 72.75 69 VAL B CA 1
ATOM 5863 C C . VAL B 1 69 ? -20.344 -11.164 -15.312 1 72.75 69 VAL B C 1
ATOM 5865 O O . VAL B 1 69 ? -20.844 -10.25 -14.648 1 72.75 69 VAL B O 1
ATOM 5868 N N . ALA B 1 70 ? -19.391 -11.797 -14.938 1 65.5 70 ALA B N 1
ATOM 5869 C CA . ALA B 1 70 ? -18.844 -11.555 -13.602 1 65.5 70 ALA B CA 1
ATOM 5870 C C . ALA B 1 70 ? -18.281 -10.141 -13.492 1 65.5 70 ALA B C 1
ATOM 5872 O O . ALA B 1 70 ? -18.516 -9.445 -12.5 1 65.5 70 ALA B O 1
ATOM 5873 N N . THR B 1 71 ? -17.578 -9.805 -14.461 1 67.25 71 THR B N 1
ATOM 5874 C CA . THR B 1 71 ? -17.031 -8.453 -14.5 1 67.25 71 THR B CA 1
ATOM 5875 C C . THR B 1 71 ? -18.141 -7.418 -14.508 1 67.25 71 THR B C 1
ATOM 5877 O O . THR B 1 71 ? -18.062 -6.406 -13.812 1 67.25 71 THR B O 1
ATOM 5880 N N . MET B 1 72 ? -19.094 -7.738 -15.32 1 75.94 72 MET B N 1
ATOM 5881 C CA . MET B 1 72 ? -20.234 -6.832 -15.406 1 75.94 72 MET B CA 1
ATOM 5882 C C . MET B 1 72 ? -20.953 -6.734 -14.062 1 75.94 72 MET B C 1
ATOM 5884 O O . MET B 1 72 ? -21.328 -5.641 -13.641 1 75.94 72 MET B O 1
ATOM 5888 N N . TYR B 1 73 ? -21.125 -7.84 -13.492 1 76 73 TYR B N 1
ATOM 5889 C CA . TYR B 1 73 ? -21.734 -7.875 -12.164 1 76 73 TYR B CA 1
ATOM 5890 C C . TYR B 1 73 ? -20.953 -7.004 -11.188 1 76 73 TYR B C 1
ATOM 5892 O O . TYR B 1 73 ? -21.547 -6.191 -10.469 1 76 73 TYR B O 1
ATOM 5900 N N . ASP B 1 74 ? -19.719 -7.152 -11.211 1 68.94 74 ASP B N 1
ATOM 5901 C CA . ASP B 1 74 ? -18.859 -6.375 -10.312 1 68.94 74 ASP B CA 1
ATOM 5902 C C . ASP B 1 74 ? -18.984 -4.883 -10.602 1 68.94 74 ASP B C 1
ATOM 5904 O O . ASP B 1 74 ? -19.078 -4.074 -9.672 1 68.94 74 ASP B O 1
ATOM 5908 N N . LYS B 1 75 ? -18.984 -4.637 -11.836 1 73.69 75 LYS B N 1
ATOM 5909 C CA . LYS B 1 75 ? -19.141 -3.242 -12.242 1 73.69 75 LYS B CA 1
ATOM 5910 C C . LYS B 1 75 ? -20.484 -2.676 -11.766 1 73.69 75 LYS B C 1
ATOM 5912 O O . LYS B 1 75 ? -20.547 -1.527 -11.32 1 73.69 75 LYS B O 1
ATOM 5917 N N . ILE B 1 76 ? -21.438 -3.504 -11.812 1 78.94 76 ILE B N 1
ATOM 5918 C CA . ILE B 1 76 ? -22.766 -3.066 -11.406 1 78.94 76 ILE B CA 1
ATOM 5919 C C . ILE B 1 76 ? -22.812 -2.898 -9.891 1 78.94 76 ILE B C 1
ATOM 5921 O O . ILE B 1 76 ? -23.312 -1.89 -9.391 1 78.94 76 ILE B O 1
ATOM 5925 N N . MET B 1 77 ? -22.25 -3.859 -9.273 1 71.94 77 MET B N 1
ATOM 5926 C CA . MET B 1 77 ? -22.312 -3.836 -7.812 1 71.94 77 MET B CA 1
ATOM 5927 C C . MET B 1 77 ? -21.453 -2.715 -7.242 1 71.94 77 MET B C 1
ATOM 5929 O O . MET B 1 77 ? -21.672 -2.277 -6.109 1 71.94 77 MET B O 1
ATOM 5933 N N . GLN B 1 78 ? -20.562 -2.227 -8.062 1 66.5 78 GLN B N 1
ATOM 5934 C CA . GLN B 1 78 ? -19.703 -1.133 -7.633 1 66.5 78 GLN B CA 1
ATOM 5935 C C . GLN B 1 78 ? -20.375 0.22 -7.875 1 66.5 78 GLN B C 1
ATOM 5937 O O . GLN B 1 78 ? -19.891 1.246 -7.379 1 66.5 78 GLN B O 1
ATOM 5942 N N . LEU B 1 79 ? -21.5 0.133 -8.547 1 69.94 79 LEU B N 1
ATOM 5943 C CA . LEU B 1 79 ? -22.234 1.376 -8.734 1 69.94 79 LEU B CA 1
ATOM 5944 C C . LEU B 1 79 ? -22.797 1.878 -7.406 1 69.94 79 LEU B C 1
ATOM 5946 O O . LEU B 1 79 ? -23.359 1.101 -6.629 1 69.94 79 LEU B O 1
ATOM 5950 N N . PRO B 1 80 ? -22.438 3.059 -7.113 1 63.28 80 PRO B N 1
ATOM 5951 C CA . PRO B 1 80 ? -22.906 3.6 -5.836 1 63.28 80 PRO B CA 1
ATOM 5952 C C . PRO B 1 80 ? -24.406 3.35 -5.598 1 63.28 80 PRO B C 1
ATOM 5954 O O . PRO B 1 80 ? -24.812 3.117 -4.461 1 63.28 80 PRO B O 1
ATOM 5957 N N . GLU B 1 81 ? -25.141 3.268 -6.641 1 65.25 81 GLU B N 1
ATOM 5958 C CA . GLU B 1 81 ? -26.594 3.105 -6.535 1 65.25 81 GLU B CA 1
ATOM 5959 C C . GLU B 1 81 ? -26.953 1.661 -6.215 1 65.25 81 GLU B C 1
ATOM 5961 O O . GLU B 1 81 ? -28.094 1.379 -5.82 1 65.25 81 GLU B O 1
ATOM 5966 N N . MET B 1 82 ? -26.016 0.743 -6.344 1 66.12 82 MET B N 1
ATOM 5967 C CA . MET B 1 82 ? -26.281 -0.673 -6.121 1 66.12 82 MET B CA 1
ATOM 5968 C C . MET B 1 82 ? -25.766 -1.12 -4.758 1 66.12 82 MET B C 1
ATOM 5970 O O . MET B 1 82 ? -25.812 -2.309 -4.434 1 66.12 82 MET B O 1
ATOM 5974 N N . ALA B 1 83 ? -25.234 -0.304 -4.121 1 59.56 83 ALA B N 1
ATOM 5975 C CA . ALA B 1 83 ? -24.594 -0.604 -2.848 1 59.56 83 ALA B CA 1
ATOM 5976 C C . ALA B 1 83 ? -25.531 -1.378 -1.926 1 59.56 83 ALA B C 1
ATOM 5978 O O . ALA B 1 83 ? -25.094 -2.201 -1.123 1 59.56 83 ALA B O 1
ATOM 5979 N N . ASN B 1 84 ? -26.844 -1.245 -2.055 1 49.97 84 ASN B N 1
ATOM 5980 C CA . ASN B 1 84 ? -27.797 -1.809 -1.113 1 49.97 84 ASN B CA 1
ATOM 5981 C C . ASN B 1 84 ? -28.438 -3.086 -1.657 1 49.97 84 ASN B C 1
ATOM 5983 O O . ASN B 1 84 ? -29.375 -3.625 -1.058 1 49.97 84 ASN B O 1
ATOM 5987 N N . ILE B 1 85 ? -28.094 -3.553 -2.703 1 55.31 85 ILE B N 1
ATOM 5988 C CA . ILE B 1 85 ? -28.75 -4.695 -3.318 1 55.31 85 ILE B CA 1
ATOM 5989 C C . ILE B 1 85 ? -27.953 -5.969 -3.047 1 55.31 85 ILE B C 1
ATOM 5991 O O . ILE B 1 85 ? -26.734 -5.988 -3.211 1 55.31 85 ILE B O 1
ATOM 5995 N N . SER B 1 86 ? -28.594 -6.992 -2.441 1 51.84 86 SER B N 1
ATOM 5996 C CA . SER B 1 86 ? -28 -8.305 -2.188 1 51.84 86 SER B CA 1
ATOM 5997 C C . SER B 1 86 ? -27.578 -8.977 -3.486 1 51.84 86 SER B C 1
ATOM 5999 O O . SER B 1 86 ? -28.297 -8.922 -4.488 1 51.84 86 SER B O 1
ATOM 6001 N N . GLY B 1 87 ? -26.312 -9.266 -3.756 1 52.22 87 GLY B N 1
ATOM 6002 C CA . GLY B 1 87 ? -25.844 -9.938 -4.957 1 52.22 87 GLY B CA 1
ATOM 6003 C C . GLY B 1 87 ? -25.125 -11.242 -4.672 1 52.22 87 GLY B C 1
ATOM 6004 O O . GLY B 1 87 ? -24.781 -11.523 -3.521 1 52.22 87 GLY B O 1
ATOM 6005 N N . GLY B 1 88 ? -25.297 -12.445 -5.438 1 51.12 88 GLY B N 1
ATOM 6006 C CA . GLY B 1 88 ? -24.562 -13.695 -5.359 1 51.12 88 GLY B CA 1
ATOM 6007 C C . GLY B 1 88 ? -24.578 -14.477 -6.66 1 51.12 88 GLY B C 1
ATOM 6008 O O . GLY B 1 88 ? -25.141 -14.016 -7.66 1 51.12 88 GLY B O 1
ATOM 6009 N N . GLU B 1 89 ? -23.719 -15.43 -6.793 1 47.16 89 GLU B N 1
ATOM 6010 C CA . GLU B 1 89 ? -23.703 -16.344 -7.934 1 47.16 89 GLU B CA 1
ATOM 6011 C C . GLU B 1 89 ? -24.719 -17.469 -7.754 1 47.16 89 GLU B C 1
ATOM 6013 O O . GLU B 1 89 ? -24.875 -18 -6.652 1 47.16 89 GLU B O 1
ATOM 6018 N N . VAL B 1 90 ? -25.781 -17.594 -8.602 1 42.41 90 VAL B N 1
ATOM 6019 C CA . VAL B 1 90 ? -26.703 -18.719 -8.531 1 42.41 90 VAL B CA 1
ATOM 6020 C C . VAL B 1 90 ? -26.391 -19.719 -9.648 1 42.41 90 VAL B C 1
ATOM 6022 O O . VAL B 1 90 ? -25.812 -19.344 -10.672 1 42.41 90 VAL B O 1
ATOM 6025 N N . ASN B 1 91 ? -26.5 -21.062 -9.359 1 38.97 91 ASN B N 1
ATOM 6026 C CA . ASN B 1 91 ? -26.484 -22.078 -10.406 1 38.97 91 ASN B CA 1
ATOM 6027 C C . ASN B 1 91 ? -27.578 -21.844 -11.438 1 38.97 91 ASN B C 1
ATOM 6029 O O . ASN B 1 91 ? -28.531 -21.109 -11.18 1 38.97 91 ASN B O 1
ATOM 6033 N N . ASN B 1 92 ? -27.344 -22.391 -12.664 1 34.44 92 ASN B N 1
ATOM 6034 C CA . ASN B 1 92 ? -28.328 -22.312 -13.742 1 34.44 92 ASN B CA 1
ATOM 6035 C C . ASN B 1 92 ? -29.734 -22.672 -13.258 1 34.44 92 ASN B C 1
ATOM 6037 O O . ASN B 1 92 ? -30.719 -22.344 -13.906 1 34.44 92 ASN B O 1
ATOM 6041 N N . ASP B 1 93 ? -29.859 -23.703 -12.398 1 32.72 93 ASP B N 1
ATOM 6042 C CA . ASP B 1 93 ? -31.172 -24.203 -11.961 1 32.72 93 ASP B CA 1
ATOM 6043 C C . ASP B 1 93 ? -31.781 -23.281 -10.906 1 32.72 93 ASP B C 1
ATOM 6045 O O . ASP B 1 93 ? -32.812 -23.609 -10.305 1 32.72 93 ASP B O 1
ATOM 6049 N N . GLY B 1 94 ? -31.234 -22.156 -10.711 1 38.75 94 GLY B N 1
ATOM 6050 C CA . GLY B 1 94 ? -31.781 -21.234 -9.727 1 38.75 94 GLY B CA 1
ATOM 6051 C C . GLY B 1 94 ? -31.234 -21.453 -8.328 1 38.75 94 GLY B C 1
ATOM 6052 O O . GLY B 1 94 ? -31.562 -20.703 -7.402 1 38.75 94 GLY B O 1
ATOM 6053 N N . SER B 1 95 ? -30.688 -22.688 -8.125 1 39.56 95 SER B N 1
ATOM 6054 C CA . SER B 1 95 ? -30.156 -22.938 -6.785 1 39.56 95 SER B CA 1
ATOM 6055 C C . SER B 1 95 ? -28.875 -22.141 -6.543 1 39.56 95 SER B C 1
ATOM 6057 O O . SER B 1 95 ? -28.141 -21.828 -7.488 1 39.56 95 SER B O 1
ATOM 6059 N N . LYS B 1 96 ? -28.797 -21.656 -5.512 1 42.91 96 LYS B N 1
ATOM 6060 C CA . LYS B 1 96 ? -27.734 -20.75 -5.102 1 42.91 96 LYS B CA 1
ATOM 6061 C C . LYS B 1 96 ? -26.359 -21.406 -5.242 1 42.91 96 LYS B C 1
ATOM 6063 O O . LYS B 1 96 ? -26.094 -22.438 -4.625 1 42.91 96 LYS B O 1
ATOM 6068 N N . ARG B 1 97 ? -25.75 -21.531 -6.48 1 47.53 97 ARG B N 1
ATOM 6069 C CA . ARG B 1 97 ? -24.359 -21.953 -6.516 1 47.53 97 ARG B CA 1
ATOM 6070 C C . ARG B 1 97 ? -23.484 -21.031 -5.664 1 47.53 97 ARG B C 1
ATOM 6072 O O . ARG B 1 97 ? -23.578 -19.812 -5.766 1 47.53 97 ARG B O 1
ATOM 6079 N N . LEU B 1 98 ? -22.797 -21.734 -4.887 1 53.78 98 LEU B N 1
ATOM 6080 C CA . LEU B 1 98 ? -21.906 -20.938 -4.047 1 53.78 98 LEU B CA 1
ATOM 6081 C C . LEU B 1 98 ? -20.812 -20.281 -4.879 1 53.78 98 LEU B C 1
ATOM 6083 O O . LEU B 1 98 ? -20.25 -20.906 -5.785 1 53.78 98 LEU B O 1
ATOM 6087 N N . SER B 1 99 ? -20.703 -19.031 -4.859 1 53.47 99 SER B N 1
ATOM 6088 C CA . SER B 1 99 ? -19.562 -18.344 -5.461 1 53.47 99 SER B CA 1
ATOM 6089 C C . SER B 1 99 ? -18.234 -18.922 -4.977 1 53.47 99 SER B C 1
ATOM 6091 O O . SER B 1 99 ? -18.203 -19.609 -3.957 1 53.47 99 SER B O 1
ATOM 6093 N N . ASN B 1 100 ? -17.203 -18.922 -5.91 1 55.66 100 ASN B N 1
ATOM 6094 C CA . ASN B 1 100 ? -15.875 -19.359 -5.465 1 55.66 100 ASN B CA 1
ATOM 6095 C C . ASN B 1 100 ? -15.547 -18.812 -4.078 1 55.66 100 ASN B C 1
ATOM 6097 O O . ASN B 1 100 ? -14.945 -19.516 -3.262 1 55.66 100 ASN B O 1
ATOM 6101 N N . ALA B 1 101 ? -16 -17.641 -3.889 1 56.78 101 ALA B N 1
ATOM 6102 C CA . ALA B 1 101 ? -15.75 -17.016 -2.592 1 56.78 101 ALA B CA 1
ATOM 6103 C C . ALA B 1 101 ? -16.516 -17.719 -1.481 1 56.78 101 ALA B C 1
ATOM 6105 O O . ALA B 1 101 ? -16 -17.906 -0.379 1 56.78 101 ALA B O 1
ATOM 6106 N N . GLU B 1 102 ? -17.703 -18.141 -1.785 1 56.84 102 GLU B N 1
ATOM 6107 C CA . GLU B 1 102 ? -18.531 -18.828 -0.795 1 56.84 102 GLU B CA 1
ATOM 6108 C C . GLU B 1 102 ? -18 -20.234 -0.524 1 56.84 102 GLU B C 1
ATOM 6110 O O . GLU B 1 102 ? -18.016 -20.703 0.615 1 56.84 102 GLU B O 1
ATOM 6115 N N . VAL B 1 103 ? -17.578 -20.859 -1.622 1 63.59 103 VAL B N 1
ATOM 6116 C CA . VAL B 1 103 ? -16.969 -22.188 -1.463 1 63.59 103 VAL B CA 1
ATOM 6117 C C . VAL B 1 103 ? -15.742 -22.078 -0.57 1 63.59 103 VAL B C 1
ATOM 6119 O O . VAL B 1 103 ? -15.547 -22.906 0.331 1 63.59 103 VAL B O 1
ATOM 6122 N N . LYS B 1 104 ? -14.969 -21.109 -0.882 1 62.59 104 LYS B N 1
ATOM 6123 C CA . LYS B 1 104 ? -13.781 -20.859 -0.068 1 62.59 104 LYS B CA 1
ATOM 6124 C C . LYS B 1 104 ? -14.156 -20.609 1.39 1 62.59 104 LYS B C 1
ATOM 6126 O O . LYS B 1 104 ? -13.539 -21.156 2.301 1 62.59 104 LYS B O 1
ATOM 6131 N N . ALA B 1 105 ? -15.141 -19.812 1.611 1 61.91 105 ALA B N 1
ATOM 6132 C CA . ALA B 1 105 ? -15.602 -19.5 2.961 1 61.91 105 ALA B CA 1
ATOM 6133 C C . ALA B 1 105 ? -16.109 -20.734 3.68 1 61.91 105 ALA B C 1
ATOM 6135 O O . ALA B 1 105 ? -15.883 -20.922 4.879 1 61.91 105 ALA B O 1
ATOM 6136 N N . GLN B 1 106 ? -16.797 -21.562 2.967 1 62 106 GLN B N 1
ATOM 6137 C CA . GLN B 1 106 ? -17.328 -22.797 3.529 1 62 106 GLN B CA 1
ATOM 6138 C C . GLN B 1 106 ? -16.203 -23.75 3.951 1 62 106 GLN B C 1
ATOM 6140 O O . GLN B 1 106 ? -16.281 -24.375 5.008 1 62 106 GLN B O 1
ATOM 6145 N N . GLU B 1 107 ? -15.227 -23.844 3.102 1 67.75 107 GLU B N 1
ATOM 6146 C CA . GLU B 1 107 ? -14.102 -24.719 3.436 1 67.75 107 GLU B CA 1
ATOM 6147 C C . GLU B 1 107 ? -13.344 -24.188 4.656 1 67.75 107 GLU B C 1
ATOM 6149 O O . GLU B 1 107 ? -12.922 -24.969 5.512 1 67.75 107 GLU B O 1
ATOM 6154 N N . ARG B 1 108 ? -13.203 -22.906 4.734 1 63.78 108 ARG B N 1
ATOM 6155 C CA . ARG B 1 108 ? -12.492 -22.297 5.848 1 63.78 108 ARG B CA 1
ATOM 6156 C C . ARG B 1 108 ? -13.25 -22.484 7.156 1 63.78 108 ARG B C 1
ATOM 6158 O O . ARG B 1 108 ? -12.641 -22.578 8.227 1 63.78 108 ARG B O 1
ATOM 6165 N N . SER B 1 109 ? -14.516 -22.484 7.098 1 60.19 109 SER B N 1
ATOM 6166 C CA . SER B 1 109 ? -15.352 -22.641 8.289 1 60.19 109 SER B CA 1
ATOM 6167 C C . SER B 1 109 ? -15.266 -24.047 8.852 1 60.19 109 SER B C 1
ATOM 6169 O O . SER B 1 109 ? -15.516 -24.266 10.039 1 60.19 109 SER B O 1
ATOM 6171 N N . LYS B 1 110 ? -14.883 -24.953 8.023 1 58.38 110 LYS B N 1
ATOM 6172 C CA . LYS B 1 110 ? -14.836 -26.344 8.438 1 58.38 110 LYS B CA 1
ATOM 6173 C C . LYS B 1 110 ? -13.594 -26.641 9.273 1 58.38 110 LYS B C 1
ATOM 6175 O O . LYS B 1 110 ? -13.57 -27.594 10.047 1 58.38 110 LYS B O 1
ATOM 6180 N N . VAL B 1 111 ? -12.516 -25.938 8.969 1 54.56 111 VAL B N 1
ATOM 6181 C CA . VAL B 1 111 ? -11.242 -26.328 9.57 1 54.56 111 VAL B CA 1
ATOM 6182 C C . VAL B 1 111 ? -10.883 -25.375 10.703 1 54.56 111 VAL B C 1
ATOM 6184 O O . VAL B 1 111 ? -10.25 -24.344 10.477 1 54.56 111 VAL B O 1
ATOM 6187 N N . LYS B 1 112 ? -11.711 -25.016 11.523 1 55.12 112 LYS B N 1
ATOM 6188 C CA . LYS B 1 112 ? -11.203 -24.266 12.672 1 55.12 112 LYS B CA 1
ATOM 6189 C C . LYS B 1 112 ? -10.344 -25.156 13.57 1 55.12 112 LYS B C 1
ATOM 6191 O O . LYS B 1 112 ? -10.781 -26.234 13.992 1 55.12 112 LYS B O 1
ATOM 6196 N N . GLY B 1 113 ? -9.016 -25.031 13.398 1 53.72 113 GLY B N 1
ATOM 6197 C CA . GLY B 1 113 ? -8.07 -25.859 14.125 1 53.72 113 GLY B CA 1
ATOM 6198 C C . GLY B 1 113 ? -8.328 -25.875 15.625 1 53.72 113 GLY B C 1
ATOM 6199 O O . GLY B 1 113 ? -9.156 -25.109 16.125 1 53.72 113 GLY B O 1
ATOM 6200 N N . LYS B 1 114 ? -7.734 -26.828 16.266 1 55.31 114 LYS B N 1
ATOM 6201 C CA . LYS B 1 114 ? -7.816 -27.031 17.703 1 55.31 114 LYS B CA 1
ATOM 6202 C C . LYS B 1 114 ? -7.32 -25.812 18.469 1 55.31 114 LYS B C 1
ATOM 6204 O O . LYS B 1 114 ? -7.812 -25.516 19.562 1 55.31 114 LYS B O 1
ATOM 6209 N N . HIS B 1 115 ? -6.301 -25.172 17.781 1 64.75 115 HIS B N 1
ATOM 6210 C CA . HIS B 1 115 ? -5.73 -24.016 18.469 1 64.75 115 HIS B CA 1
ATOM 6211 C C . HIS B 1 115 ? -5.988 -22.734 17.703 1 64.75 115 HIS B C 1
ATOM 6213 O O . HIS B 1 115 ? -5.406 -22.516 16.625 1 64.75 115 HIS B O 1
ATOM 6219 N N . ALA B 1 116 ? -6.676 -21.969 18.156 1 68.25 116 ALA B N 1
ATOM 6220 C CA . ALA B 1 116 ? -7.16 -20.734 17.547 1 68.25 116 ALA B CA 1
ATOM 6221 C C . ALA B 1 116 ? -6.004 -19.797 17.219 1 68.25 116 ALA B C 1
ATOM 6223 O O . ALA B 1 116 ? -6.027 -19.094 16.203 1 68.25 116 ALA B O 1
ATOM 6224 N N . TRP B 1 117 ? -4.941 -19.906 18.031 1 74.88 117 TRP B N 1
ATOM 6225 C CA . TRP B 1 117 ? -3.848 -18.969 17.828 1 74.88 117 TRP B CA 1
ATOM 6226 C C . TRP B 1 117 ? -3.008 -19.344 16.625 1 74.88 117 TRP B C 1
ATOM 6228 O O . TRP B 1 117 ? -2.523 -18.469 15.891 1 74.88 117 TRP B O 1
ATOM 6238 N N . VAL B 1 118 ? -2.84 -20.594 16.312 1 73.38 118 VAL B N 1
ATOM 6239 C CA . VAL B 1 118 ? -2.096 -21.062 15.148 1 73.38 118 VAL B CA 1
ATOM 6240 C C . VAL B 1 118 ? -2.855 -20.703 13.875 1 73.38 118 VAL B C 1
ATOM 6242 O O . VAL B 1 118 ? -2.262 -20.219 12.906 1 73.38 118 VAL B O 1
ATOM 6245 N N . ASP B 1 119 ? -4.094 -20.844 13.984 1 70.56 119 ASP B N 1
ATOM 6246 C CA . ASP B 1 119 ? -4.934 -20.5 12.836 1 70.56 119 ASP B CA 1
ATOM 6247 C C . ASP B 1 119 ? -4.863 -19.016 12.523 1 70.56 119 ASP B C 1
ATOM 6249 O O . ASP B 1 119 ? -4.785 -18.625 11.359 1 70.56 119 ASP B O 1
ATOM 6253 N N . ASN B 1 120 ? -4.836 -18.297 13.562 1 75.56 120 ASN B N 1
ATOM 6254 C CA . ASN B 1 120 ? -4.793 -16.844 13.391 1 75.56 120 ASN B CA 1
ATOM 6255 C C . ASN B 1 120 ? -3.465 -16.391 12.797 1 75.56 120 ASN B C 1
ATOM 6257 O O . ASN B 1 120 ? -3.426 -15.445 12 1 75.56 120 ASN B O 1
ATOM 6261 N N . PHE B 1 121 ? -2.48 -17.094 13.211 1 81.56 121 PHE B N 1
ATOM 6262 C CA . PHE B 1 121 ? -1.163 -16.75 12.688 1 81.56 121 PHE B CA 1
ATOM 6263 C C . PHE B 1 121 ? -1.081 -17.047 11.188 1 81.56 121 PHE B C 1
ATOM 6265 O O . PHE B 1 121 ? -0.604 -16.203 10.414 1 81.56 121 PHE B O 1
ATOM 6272 N N . PHE B 1 122 ? -1.599 -18.125 10.82 1 75.5 122 PHE B N 1
ATOM 6273 C CA . PHE B 1 122 ? -1.531 -18.516 9.422 1 75.5 122 PHE B CA 1
ATOM 6274 C C . PHE B 1 122 ? -2.443 -17.641 8.57 1 75.5 122 PHE B C 1
ATOM 6276 O O . PHE B 1 122 ? -2.117 -17.328 7.422 1 75.5 122 PHE B O 1
ATOM 6283 N N . GLU B 1 123 ? -3.488 -17.328 9.164 1 77 123 GLU B N 1
ATOM 6284 C CA . GLU B 1 123 ? -4.379 -16.422 8.461 1 77 123 GLU B CA 1
ATOM 6285 C C . GLU B 1 123 ? -3.719 -15.055 8.258 1 77 123 GLU B C 1
ATOM 6287 O O . GLU B 1 123 ? -3.865 -14.438 7.203 1 77 123 GLU B O 1
ATOM 6292 N N . PHE B 1 124 ? -3.078 -14.68 9.273 1 86.31 124 PHE B N 1
ATOM 6293 C CA . PHE B 1 124 ? -2.352 -13.422 9.195 1 86.31 124 PHE B CA 1
ATOM 6294 C C . PHE B 1 124 ? -1.276 -13.477 8.117 1 86.31 124 PHE B C 1
ATOM 6296 O O . PHE B 1 124 ? -1.19 -12.586 7.27 1 86.31 124 PHE B O 1
ATOM 6303 N N . LEU B 1 125 ? -0.509 -14.477 8.141 1 84.62 125 LEU B N 1
ATOM 6304 C CA . LEU B 1 125 ? 0.546 -14.656 7.148 1 84.62 125 LEU B CA 1
ATOM 6305 C C . LEU B 1 125 ? -0.031 -14.68 5.734 1 84.62 125 LEU B C 1
ATOM 6307 O O . LEU B 1 125 ? 0.502 -14.039 4.832 1 84.62 125 LEU B O 1
ATOM 6311 N N . SER B 1 126 ? -1.105 -15.344 5.555 1 81.81 126 SER B N 1
ATOM 6312 C CA . SER B 1 126 ? -1.749 -15.453 4.25 1 81.81 126 SER B CA 1
ATOM 6313 C C . SER B 1 126 ? -2.242 -14.094 3.762 1 81.81 126 SER B C 1
ATOM 6315 O O . SER B 1 126 ? -2.105 -13.766 2.58 1 81.81 126 SER B O 1
ATOM 6317 N N . ASP B 1 127 ? -2.709 -13.344 4.641 1 84.69 127 ASP B N 1
ATOM 6318 C CA . ASP B 1 127 ? -3.303 -12.055 4.289 1 84.69 127 ASP B CA 1
ATOM 6319 C C . ASP B 1 127 ? -2.227 -11.039 3.916 1 84.69 127 ASP B C 1
ATOM 6321 O O . ASP B 1 127 ? -2.514 -10.031 3.258 1 84.69 127 ASP B O 1
ATOM 6325 N N . THR B 1 128 ? -1.047 -11.305 4.309 1 91.62 128 THR B N 1
ATOM 6326 C CA . THR B 1 128 ? 0.035 -10.398 3.938 1 91.62 128 THR B CA 1
ATOM 6327 C C . THR B 1 128 ? 0.507 -10.672 2.514 1 91.62 128 THR B C 1
ATOM 6329 O O . THR B 1 128 ? 1.013 -9.781 1.835 1 91.62 128 THR B O 1
ATOM 6332 N N . PHE B 1 129 ? 0.243 -11.891 2.016 1 88.06 129 PHE B N 1
ATOM 6333 C CA . PHE B 1 129 ? 0.754 -12.305 0.713 1 88.06 129 PHE B CA 1
ATOM 6334 C C . PHE B 1 129 ? -0.321 -12.172 -0.358 1 88.06 129 PHE B C 1
ATOM 6336 O O . PHE B 1 129 ? -0.013 -11.938 -1.529 1 88.06 129 PHE B O 1
ATOM 6343 N N . ARG B 1 130 ? -1.537 -12.258 -0.01 1 84.94 130 ARG B N 1
ATOM 6344 C CA . ARG B 1 130 ? -2.648 -12.297 -0.953 1 84.94 130 ARG B CA 1
ATOM 6345 C C . ARG B 1 130 ? -2.625 -11.078 -1.879 1 84.94 130 ARG B C 1
ATOM 6347 O O . ARG B 1 130 ? -2.758 -11.219 -3.096 1 84.94 130 ARG B O 1
ATOM 6354 N N . PRO B 1 131 ? -2.332 -9.945 -1.335 1 90.62 131 PRO B N 1
ATOM 6355 C CA . PRO B 1 131 ? -2.393 -8.781 -2.219 1 90.62 131 PRO B CA 1
ATOM 6356 C C . PRO B 1 131 ? -1.229 -8.727 -3.205 1 90.62 131 PRO B C 1
ATOM 6358 O O . PRO B 1 131 ? -1.275 -7.973 -4.18 1 90.62 131 PRO B O 1
ATOM 6361 N N . ILE B 1 132 ? -0.18 -9.539 -2.951 1 93.81 132 ILE B N 1
ATOM 6362 C CA . ILE B 1 132 ? 0.995 -9.414 -3.809 1 93.81 132 ILE B CA 1
ATOM 6363 C C . ILE B 1 132 ? 1.103 -10.641 -4.711 1 93.81 132 ILE B C 1
ATOM 6365 O O . ILE B 1 132 ? 2.127 -10.852 -5.367 1 93.81 132 ILE B O 1
ATOM 6369 N N . ILE B 1 133 ? 0.076 -11.461 -4.785 1 88.88 133 ILE B N 1
ATOM 6370 C CA . ILE B 1 133 ? 0.126 -12.703 -5.547 1 88.88 133 ILE B CA 1
ATOM 6371 C C . ILE B 1 133 ? 0.328 -12.398 -7.027 1 88.88 133 ILE B C 1
ATOM 6373 O O . ILE B 1 133 ? 1.076 -13.094 -7.715 1 88.88 133 ILE B O 1
ATOM 6377 N N . ASN B 1 134 ? -0.302 -11.32 -7.52 1 91.62 134 ASN B N 1
ATOM 6378 C CA . ASN B 1 134 ? -0.234 -11.008 -8.938 1 91.62 134 ASN B CA 1
ATOM 6379 C C . ASN B 1 134 ? 1.188 -10.656 -9.367 1 91.62 134 ASN B C 1
ATOM 6381 O O . ASN B 1 134 ? 1.657 -11.125 -10.414 1 91.62 134 ASN B O 1
ATOM 6385 N N . VAL B 1 135 ? 1.873 -9.906 -8.555 1 95.31 135 VAL B N 1
ATOM 6386 C CA . VAL B 1 135 ? 3.219 -9.5 -8.945 1 95.31 135 VAL B CA 1
ATOM 6387 C C . VAL B 1 135 ? 4.191 -10.656 -8.734 1 95.31 135 VAL B C 1
ATOM 6389 O O . VAL B 1 135 ? 5.191 -10.773 -9.453 1 95.31 135 VAL B O 1
ATOM 6392 N N . LEU B 1 136 ? 3.887 -11.523 -7.738 1 92.5 136 LEU B N 1
ATOM 6393 C CA . LEU B 1 136 ? 4.699 -12.727 -7.559 1 92.5 136 LEU B CA 1
ATOM 6394 C C . LEU B 1 136 ? 4.582 -13.648 -8.766 1 92.5 136 LEU B C 1
ATOM 6396 O O . LEU B 1 136 ? 5.582 -14.188 -9.242 1 92.5 136 LEU B O 1
ATOM 6400 N N . LEU B 1 137 ? 3.369 -13.797 -9.273 1 91.44 137 LEU B N 1
ATOM 6401 C CA . LEU B 1 137 ? 3.135 -14.602 -10.469 1 91.44 137 LEU B CA 1
ATOM 6402 C C . LEU B 1 137 ? 3.842 -14 -11.68 1 91.44 137 LEU B C 1
ATOM 6404 O O . LEU B 1 137 ? 4.461 -14.719 -12.461 1 91.44 137 LEU B O 1
ATOM 6408 N N . GLY B 1 138 ? 3.75 -12.672 -11.82 1 94.25 138 GLY B N 1
ATOM 6409 C CA . GLY B 1 138 ? 4.465 -12.008 -12.891 1 94.25 138 GLY B CA 1
ATOM 6410 C C . GLY B 1 138 ? 5.969 -12.211 -12.828 1 94.25 138 GLY B C 1
ATOM 6411 O O . GLY B 1 138 ? 6.605 -12.508 -13.836 1 94.25 138 GLY B O 1
ATOM 6412 N N . ALA B 1 139 ? 6.52 -12.078 -11.664 1 95.5 139 ALA B N 1
ATOM 6413 C CA . ALA B 1 139 ? 7.953 -12.281 -11.469 1 95.5 139 ALA B CA 1
ATOM 6414 C C . ALA B 1 139 ? 8.352 -13.727 -11.773 1 95.5 139 ALA B C 1
ATOM 6416 O O . ALA B 1 139 ? 9.398 -13.969 -12.383 1 95.5 139 ALA B O 1
ATOM 6417 N N . SER B 1 140 ? 7.516 -14.617 -11.375 1 92.69 140 SER B N 1
ATOM 6418 C CA . SER B 1 140 ? 7.758 -16.031 -11.617 1 92.69 140 SER B CA 1
ATOM 6419 C C . SER B 1 140 ? 7.867 -16.328 -13.109 1 92.69 140 SER B C 1
ATOM 6421 O O . SER B 1 140 ? 8.734 -17.094 -13.539 1 92.69 140 SER B O 1
ATOM 6423 N N . LEU B 1 141 ? 7.039 -15.734 -13.898 1 93.62 141 LEU B N 1
ATOM 6424 C CA . LEU B 1 141 ? 7.062 -15.977 -15.336 1 93.62 141 LEU B CA 1
ATOM 6425 C C . LEU B 1 141 ? 8.305 -15.352 -15.969 1 93.62 141 LEU B C 1
ATOM 6427 O O . LEU B 1 141 ? 8.844 -15.891 -16.938 1 93.62 141 LEU B O 1
ATOM 6431 N N . ILE B 1 142 ? 8.727 -14.242 -15.469 1 95.62 142 ILE B N 1
ATOM 6432 C CA . ILE B 1 142 ? 9.953 -13.641 -15.969 1 95.62 142 ILE B CA 1
ATOM 6433 C C . ILE B 1 142 ? 11.133 -14.57 -15.68 1 95.62 142 ILE B C 1
ATOM 6435 O O . ILE B 1 142 ? 11.969 -14.82 -16.562 1 95.62 142 ILE B O 1
ATOM 6439 N N . ILE B 1 143 ? 11.188 -15.086 -14.508 1 93.44 143 ILE B N 1
ATOM 6440 C CA . ILE B 1 143 ? 12.219 -16.031 -14.125 1 93.44 143 ILE B CA 1
ATOM 6441 C C . ILE B 1 143 ? 12.156 -17.266 -15.031 1 93.44 143 ILE B C 1
ATOM 6443 O O . ILE B 1 143 ? 13.188 -17.766 -15.477 1 93.44 143 ILE B O 1
ATOM 6447 N N . ALA B 1 144 ? 10.922 -17.688 -15.289 1 91.81 144 ALA B N 1
ATOM 6448 C CA . ALA B 1 144 ? 10.719 -18.859 -16.141 1 91.81 144 ALA B CA 1
ATOM 6449 C C . ALA B 1 144 ? 11.297 -18.625 -17.531 1 91.81 144 ALA B C 1
ATOM 6451 O O . ALA B 1 144 ? 12.008 -19.484 -18.078 1 91.81 144 ALA B O 1
ATOM 6452 N N . ILE B 1 145 ? 11.023 -17.516 -18.094 1 94.25 145 ILE B N 1
ATOM 6453 C CA . ILE B 1 145 ? 11.5 -17.188 -19.438 1 94.25 145 ILE B CA 1
ATOM 6454 C C . ILE B 1 145 ? 13.023 -17.156 -19.453 1 94.25 145 ILE B C 1
ATOM 6456 O O . ILE B 1 145 ? 13.656 -17.703 -20.359 1 94.25 145 ILE B O 1
ATOM 6460 N N . LEU B 1 146 ? 13.656 -16.547 -18.5 1 93.75 146 LEU B N 1
ATOM 6461 C CA . LEU B 1 146 ? 15.109 -16.484 -18.406 1 93.75 146 LEU B CA 1
ATOM 6462 C C . LEU B 1 146 ? 15.727 -17.875 -18.281 1 93.75 146 LEU B C 1
ATOM 6464 O O . LEU B 1 146 ? 16.734 -18.172 -18.922 1 93.75 146 LEU B O 1
ATOM 6468 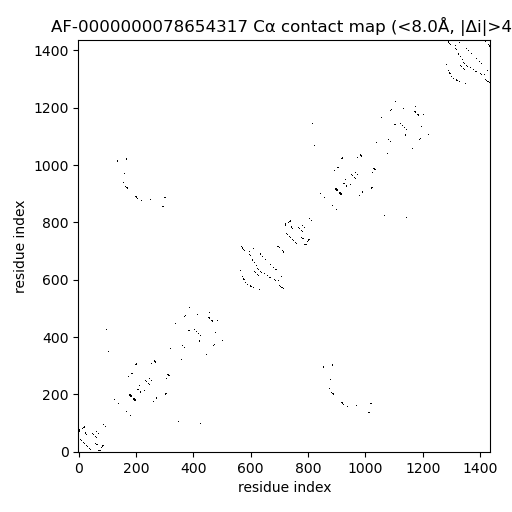N N . ASN B 1 147 ? 15.078 -18.719 -17.562 1 90.12 147 ASN B N 1
ATOM 6469 C CA . ASN B 1 147 ? 15.617 -20.047 -17.344 1 90.12 147 ASN B CA 1
ATOM 6470 C C . ASN B 1 147 ? 15.398 -20.953 -18.547 1 90.12 147 ASN B C 1
ATOM 6472 O O . ASN B 1 147 ? 16.188 -21.875 -18.797 1 90.12 147 ASN B O 1
ATOM 6476 N N . VAL B 1 148 ? 14.312 -20.703 -19.281 1 91.25 148 VAL B N 1
ATOM 6477 C CA . VAL B 1 148 ? 14.141 -21.406 -20.547 1 91.25 148 VAL B CA 1
ATOM 6478 C C . VAL B 1 148 ? 15.266 -21.031 -21.516 1 91.25 148 VAL B C 1
ATOM 6480 O O . VAL B 1 148 ? 15.828 -21.891 -22.188 1 91.25 148 VAL B O 1
ATOM 6483 N N . LEU B 1 149 ? 15.609 -19.766 -21.531 1 93.81 149 LEU B N 1
ATOM 6484 C CA . LEU B 1 149 ? 16.688 -19.297 -22.406 1 93.81 149 LEU B CA 1
ATOM 6485 C C . LEU B 1 149 ? 18.016 -19.891 -21.969 1 93.81 149 LEU B C 1
ATOM 6487 O O . LEU B 1 149 ? 18.859 -20.219 -22.828 1 93.81 149 LEU B O 1
ATOM 6491 N N . ILE B 1 150 ? 18.234 -20.016 -20.75 1 89.69 150 ILE B N 1
ATOM 6492 C CA . ILE B 1 150 ? 19.469 -20.609 -20.234 1 89.69 150 ILE B CA 1
ATOM 6493 C C . ILE B 1 150 ? 19.5 -22.094 -20.594 1 89.69 150 ILE B C 1
ATOM 6495 O O . ILE B 1 150 ? 20.516 -22.594 -21.078 1 89.69 150 ILE B O 1
ATOM 6499 N N . ALA B 1 151 ? 18.391 -22.812 -20.422 1 87.38 151 ALA B N 1
ATOM 6500 C CA . ALA B 1 151 ? 18.297 -24.234 -20.703 1 87.38 151 ALA B CA 1
ATOM 6501 C C . ALA B 1 151 ? 18.516 -24.531 -22.188 1 87.38 151 ALA B C 1
ATOM 6503 O O . ALA B 1 151 ? 19.078 -25.562 -22.547 1 87.38 151 ALA B O 1
ATOM 6504 N N . CYS B 1 152 ? 18.062 -23.562 -23 1 92.94 152 CYS B N 1
ATOM 6505 C CA . CYS B 1 152 ? 18.234 -23.703 -24.453 1 92.94 152 CYS B CA 1
ATOM 6506 C C . CYS B 1 152 ? 19.594 -23.172 -24.891 1 92.94 152 CYS B C 1
ATOM 6508 O O . CYS B 1 152 ? 19.906 -23.188 -26.078 1 92.94 152 CYS B O 1
ATOM 6510 N N . HIS B 1 153 ? 20.359 -22.625 -24.031 1 92.12 153 HIS B N 1
ATOM 6511 C CA . HIS B 1 153 ? 21.719 -22.156 -24.234 1 92.12 153 HIS B CA 1
ATOM 6512 C C . HIS B 1 153 ? 21.734 -20.922 -25.125 1 92.12 153 HIS B C 1
ATOM 6514 O O . HIS B 1 153 ? 22.672 -20.719 -25.906 1 92.12 153 HIS B O 1
ATOM 6520 N N . VAL B 1 154 ? 20.656 -20.219 -25.047 1 92.44 154 VAL B N 1
ATOM 6521 C CA . VAL B 1 154 ? 20.609 -18.938 -25.734 1 92.44 154 VAL B CA 1
ATOM 6522 C C . VAL B 1 154 ? 21.406 -17.906 -24.953 1 92.44 154 VAL B C 1
ATOM 6524 O O . VAL B 1 154 ? 22.062 -17.047 -25.547 1 92.44 154 VAL B O 1
ATOM 6527 N N . ILE B 1 155 ? 21.359 -18 -23.609 1 90.88 155 ILE B N 1
ATOM 6528 C CA . ILE B 1 155 ? 22.141 -17.172 -22.703 1 90.88 155 ILE B CA 1
ATOM 6529 C C . ILE B 1 155 ? 22.828 -18.062 -21.672 1 90.88 155 ILE B C 1
ATOM 6531 O O . ILE B 1 155 ? 22.344 -19.156 -21.359 1 90.88 155 ILE B O 1
ATOM 6535 N N . SER B 1 156 ? 23.938 -17.578 -21.172 1 87.25 156 SER B N 1
ATOM 6536 C CA . SER B 1 156 ? 24.688 -18.375 -20.219 1 87.25 156 SER B CA 1
ATOM 6537 C C . SER B 1 156 ? 24.156 -18.203 -18.797 1 87.25 156 SER B C 1
ATOM 6539 O O . SER B 1 156 ? 24.109 -19.156 -18.031 1 87.25 156 SER B O 1
ATOM 6541 N N . ASN B 1 157 ? 23.859 -16.953 -18.438 1 87.19 157 ASN B N 1
ATOM 6542 C CA . ASN B 1 157 ? 23.281 -16.641 -17.141 1 87.19 157 ASN B CA 1
ATOM 6543 C C . ASN B 1 157 ? 22.453 -15.352 -17.188 1 87.19 157 ASN B C 1
ATOM 6545 O O . ASN B 1 157 ? 22.406 -14.688 -18.234 1 87.19 157 ASN B O 1
ATOM 6549 N N . ASP B 1 158 ? 21.859 -15.031 -16.094 1 88.25 158 ASP B N 1
ATOM 6550 C CA . ASP B 1 158 ? 20.906 -13.93 -16.109 1 88.25 158 ASP B CA 1
ATOM 6551 C C . ASP B 1 158 ? 21.594 -12.602 -15.797 1 88.25 158 ASP B C 1
ATOM 6553 O O . ASP B 1 158 ? 20.938 -11.586 -15.562 1 88.25 158 ASP B O 1
ATOM 6557 N N . THR B 1 159 ? 22.953 -12.547 -15.797 1 90.62 159 THR B N 1
ATOM 6558 C CA . THR B 1 159 ? 23.688 -11.305 -15.531 1 90.62 159 THR B CA 1
ATOM 6559 C C . THR B 1 159 ? 24.75 -11.062 -16.594 1 90.62 159 THR B C 1
ATOM 6561 O O . THR B 1 159 ? 25.656 -10.242 -16.406 1 90.62 159 THR B O 1
ATOM 6564 N N . GLU B 1 160 ? 24.688 -11.711 -17.672 1 91 160 GLU B N 1
ATOM 6565 C CA . GLU B 1 160 ? 25.75 -11.727 -18.688 1 91 160 GLU B CA 1
ATOM 6566 C C . GLU B 1 160 ? 25.812 -10.398 -19.438 1 91 160 GLU B C 1
ATOM 6568 O O . GLU B 1 160 ? 26.844 -10.039 -19.984 1 91 160 GLU B O 1
ATOM 6573 N N . SER B 1 161 ? 24.719 -9.688 -19.5 1 92.44 161 SER B N 1
ATOM 6574 C CA . SER B 1 161 ? 24.656 -8.438 -20.25 1 92.44 161 SER B CA 1
ATOM 6575 C C . SER B 1 161 ? 23.781 -7.414 -19.531 1 92.44 161 SER B C 1
ATOM 6577 O O . SER B 1 161 ? 22.984 -7.773 -18.656 1 92.44 161 SER B O 1
ATOM 6579 N N . PRO B 1 162 ? 23.938 -6.113 -19.875 1 94.38 162 PRO B N 1
ATOM 6580 C CA . PRO B 1 162 ? 23.062 -5.098 -19.297 1 94.38 162 PRO B CA 1
ATOM 6581 C C . PRO B 1 162 ? 21.578 -5.391 -19.547 1 94.38 162 PRO B C 1
ATOM 6583 O O . PRO B 1 162 ? 20.734 -5.086 -18.688 1 94.38 162 PRO B O 1
ATOM 6586 N N . THR B 1 163 ? 21.328 -5.957 -20.672 1 95.56 163 THR B N 1
ATOM 6587 C CA . THR B 1 163 ? 19.953 -6.332 -20.984 1 95.56 163 THR B CA 1
ATOM 6588 C C . THR B 1 163 ? 19.406 -7.328 -19.969 1 95.56 163 THR B C 1
ATOM 6590 O O . THR B 1 163 ? 18.297 -7.168 -19.469 1 95.56 163 THR B O 1
ATOM 6593 N N . LEU B 1 164 ? 20.188 -8.289 -19.656 1 94.44 164 LEU B N 1
ATOM 6594 C CA . LEU B 1 164 ? 19.75 -9.32 -18.719 1 94.44 164 LEU B CA 1
ATOM 6595 C C . LEU B 1 164 ? 19.703 -8.789 -17.297 1 94.44 164 LEU B C 1
ATOM 6597 O O . LEU B 1 164 ? 18.891 -9.227 -16.484 1 94.44 164 LEU B O 1
ATOM 6601 N N . LEU B 1 165 ? 20.562 -7.762 -17.016 1 94.94 165 LEU B N 1
ATOM 6602 C CA . LEU B 1 165 ? 20.484 -7.113 -15.711 1 94.94 165 LEU B CA 1
ATOM 6603 C C . LEU B 1 165 ? 19.172 -6.379 -15.531 1 94.94 165 LEU B C 1
ATOM 6605 O O . LEU B 1 165 ? 18.625 -6.332 -14.43 1 94.94 165 LEU B O 1
ATOM 6609 N N . LEU B 1 166 ? 18.703 -5.781 -16.578 1 96.25 166 LEU B N 1
ATOM 6610 C CA . LEU B 1 166 ? 17.406 -5.129 -16.5 1 96.25 166 LEU B CA 1
ATOM 6611 C C . LEU B 1 166 ? 16.297 -6.156 -16.281 1 96.25 166 LEU B C 1
ATOM 6613 O O . LEU B 1 166 ? 15.352 -5.902 -15.531 1 96.25 166 LEU B O 1
ATOM 6617 N N . CYS B 1 167 ? 16.422 -7.289 -16.922 1 96 167 CYS B N 1
ATOM 6618 C CA . CYS B 1 167 ? 15.445 -8.352 -16.719 1 96 167 CYS B CA 1
ATOM 6619 C C . CYS B 1 167 ? 15.477 -8.859 -15.281 1 96 167 CYS B C 1
ATOM 6621 O O . CYS B 1 167 ? 14.43 -9.117 -14.68 1 96 167 CYS B O 1
ATOM 6623 N N . LYS B 1 168 ? 16.672 -8.984 -14.797 1 94.81 168 LYS B N 1
ATOM 6624 C CA . LYS B 1 168 ? 16.828 -9.398 -13.398 1 94.81 168 LYS B CA 1
ATOM 6625 C C . LYS B 1 168 ? 16.234 -8.352 -12.453 1 94.81 168 LYS B C 1
ATOM 6627 O O . LYS B 1 168 ? 15.609 -8.695 -11.453 1 94.81 168 LYS B O 1
ATOM 6632 N N . ALA B 1 169 ? 16.422 -7.094 -12.789 1 97.06 169 ALA B N 1
ATOM 6633 C CA . ALA B 1 169 ? 15.852 -6.008 -12 1 97.06 169 ALA B CA 1
ATOM 6634 C C . ALA B 1 169 ? 14.328 -6.09 -11.984 1 97.06 169 ALA B C 1
ATOM 6636 O O . ALA B 1 169 ? 13.688 -5.75 -10.984 1 97.06 169 ALA B O 1
ATOM 6637 N N . ALA B 1 170 ? 13.812 -6.582 -13.039 1 97.44 170 ALA B N 1
ATOM 6638 C CA . ALA B 1 170 ? 12.359 -6.648 -13.172 1 97.44 170 ALA B CA 1
ATOM 6639 C C . ALA B 1 170 ? 11.75 -7.586 -12.133 1 97.44 170 ALA B C 1
ATOM 6641 O O . ALA B 1 170 ? 10.828 -7.203 -11.414 1 97.44 170 ALA B O 1
ATOM 6642 N N . TYR B 1 171 ? 12.242 -8.773 -12 1 95.38 171 TYR B N 1
ATOM 6643 C CA . TYR B 1 171 ? 11.641 -9.68 -11.031 1 95.38 171 TYR B CA 1
ATOM 6644 C C . TYR B 1 171 ? 12.141 -9.383 -9.625 1 95.38 171 TYR B C 1
ATOM 6646 O O . TYR B 1 171 ? 11.43 -9.602 -8.641 1 95.38 171 TYR B O 1
ATOM 6654 N N . GLU B 1 172 ? 13.359 -8.773 -9.461 1 95.94 172 GLU B N 1
ATOM 6655 C CA . GLU B 1 172 ? 13.867 -8.391 -8.148 1 95.94 172 GLU B CA 1
ATOM 6656 C C . GLU B 1 172 ? 13.102 -7.191 -7.586 1 95.94 172 GLU B C 1
ATOM 6658 O O . GLU B 1 172 ? 13.133 -6.941 -6.379 1 95.94 172 GLU B O 1
ATOM 6663 N N . GLY B 1 173 ? 12.445 -6.465 -8.508 1 97.06 173 GLY B N 1
ATOM 6664 C CA . GLY B 1 173 ? 11.555 -5.422 -8.016 1 97.06 173 GLY B CA 1
ATOM 6665 C C . GLY B 1 173 ? 10.508 -5.938 -7.051 1 97.06 173 GLY B C 1
ATOM 6666 O O . GLY B 1 173 ? 10.047 -5.199 -6.176 1 97.06 173 GLY B O 1
ATOM 6667 N N . VAL B 1 174 ? 10.242 -7.219 -7.168 1 96.88 174 VAL B N 1
ATOM 6668 C CA . VAL B 1 174 ? 9.281 -7.852 -6.27 1 96.88 174 VAL B CA 1
ATOM 6669 C C . VAL B 1 174 ? 10.008 -8.453 -5.07 1 96.88 174 VAL B C 1
ATOM 6671 O O . VAL B 1 174 ? 9.711 -8.125 -3.922 1 96.88 174 VAL B O 1
ATOM 6674 N N . PHE B 1 175 ? 11.023 -9.203 -5.309 1 93.75 175 PHE B N 1
ATOM 6675 C CA . PHE B 1 175 ? 11.602 -10.039 -4.262 1 93.75 175 PHE B CA 1
ATOM 6676 C C . PHE B 1 175 ? 12.508 -9.211 -3.35 1 93.75 175 PHE B C 1
ATOM 6678 O O . PHE B 1 175 ? 12.531 -9.43 -2.137 1 93.75 175 PHE B O 1
ATOM 6685 N N . TYR B 1 176 ? 13.273 -8.266 -3.906 1 95.88 176 TYR B N 1
ATOM 6686 C CA . TYR B 1 176 ? 14.156 -7.43 -3.102 1 95.88 176 TYR B CA 1
ATOM 6687 C C . TYR B 1 176 ? 13.359 -6.57 -2.129 1 95.88 176 TYR B C 1
ATOM 6689 O O . TYR B 1 176 ? 13.766 -6.375 -0.981 1 95.88 176 TYR B O 1
ATOM 6697 N N . PHE B 1 177 ? 12.227 -6.105 -2.555 1 97.69 177 PHE B N 1
ATOM 6698 C CA . PHE B 1 177 ? 11.438 -5.176 -1.756 1 97.69 177 PHE B CA 1
ATOM 6699 C C . PHE B 1 177 ? 10.273 -5.887 -1.086 1 97.69 177 PHE B C 1
ATOM 6701 O O . PHE B 1 177 ? 9.359 -5.242 -0.565 1 97.69 177 PHE B O 1
ATOM 6708 N N . LEU B 1 178 ? 10.328 -7.188 -1.091 1 96.06 178 LEU B N 1
ATOM 6709 C CA . LEU B 1 178 ? 9.258 -8.023 -0.544 1 96.06 178 LEU B CA 1
ATOM 6710 C C . LEU B 1 178 ? 8.961 -7.641 0.901 1 96.06 178 LEU B C 1
ATOM 6712 O O . LEU B 1 178 ? 7.793 -7.578 1.301 1 96.06 178 LEU B O 1
ATOM 6716 N N . PRO B 1 179 ? 9.953 -7.301 1.762 1 96.44 179 PRO B N 1
ATOM 6717 C CA . PRO B 1 179 ? 9.672 -6.953 3.156 1 96.44 179 PRO B CA 1
ATOM 6718 C C . PRO B 1 179 ? 8.789 -5.711 3.287 1 96.44 179 PRO B C 1
ATOM 6720 O O . PRO B 1 179 ? 7.949 -5.637 4.191 1 96.44 179 PRO B O 1
ATOM 6723 N N . ILE B 1 180 ? 8.938 -4.75 2.412 1 98.38 180 ILE B N 1
ATOM 6724 C CA . ILE B 1 180 ? 8.141 -3.525 2.447 1 98.38 180 ILE B CA 1
ATOM 6725 C C . ILE B 1 180 ? 6.691 -3.84 2.09 1 98.38 180 ILE B C 1
ATOM 6727 O O . ILE B 1 180 ? 5.766 -3.34 2.73 1 98.38 180 ILE B O 1
ATOM 6731 N N . MET B 1 181 ? 6.543 -4.738 1.101 1 97.88 181 MET B N 1
ATOM 6732 C CA . MET B 1 181 ? 5.199 -5.121 0.669 1 97.88 181 MET B CA 1
ATOM 6733 C C . MET B 1 181 ? 4.473 -5.883 1.771 1 97.88 181 MET B C 1
ATOM 6735 O O . MET B 1 181 ? 3.309 -5.602 2.061 1 97.88 181 MET B O 1
ATOM 6739 N N . ILE B 1 182 ? 5.184 -6.777 2.393 1 95.88 182 ILE B N 1
ATOM 6740 C CA . ILE B 1 182 ? 4.613 -7.59 3.463 1 95.88 182 ILE B CA 1
ATOM 6741 C C . ILE B 1 182 ? 4.281 -6.703 4.66 1 95.88 182 ILE B C 1
ATOM 6743 O O . ILE B 1 182 ? 3.221 -6.855 5.273 1 95.88 182 ILE B O 1
ATOM 6747 N N . ALA B 1 183 ? 5.105 -5.797 4.988 1 98.31 183 ALA B N 1
ATOM 6748 C CA . ALA B 1 183 ? 4.895 -4.895 6.117 1 98.31 183 ALA B CA 1
ATOM 6749 C C . ALA B 1 183 ? 3.66 -4.023 5.895 1 98.31 183 ALA B C 1
ATOM 6751 O O . ALA B 1 183 ? 2.865 -3.816 6.816 1 98.31 183 ALA B O 1
ATOM 6752 N N . TYR B 1 184 ? 3.473 -3.488 4.691 1 98.38 184 TYR B N 1
ATOM 6753 C CA . TYR B 1 184 ? 2.303 -2.68 4.371 1 98.38 184 TYR B CA 1
ATOM 6754 C C . TYR B 1 184 ? 1.021 -3.484 4.543 1 98.38 184 TYR B C 1
ATOM 6756 O O . TYR B 1 184 ? 0.085 -3.041 5.211 1 98.38 184 TYR B O 1
ATOM 6764 N N . ASN B 1 185 ? 1.021 -4.648 3.945 1 95.44 185 ASN B N 1
ATOM 6765 C CA . ASN B 1 185 ? -0.166 -5.496 3.99 1 95.44 185 ASN B CA 1
ATOM 6766 C C . ASN B 1 185 ? -0.452 -5.984 5.406 1 95.44 185 ASN B C 1
ATOM 6768 O O . ASN B 1 185 ? -1.61 -6.074 5.816 1 95.44 185 ASN B O 1
ATOM 6772 N N . GLY B 1 186 ? 0.626 -6.379 6.133 1 95.94 186 GLY B N 1
ATOM 6773 C CA . GLY B 1 186 ? 0.45 -6.809 7.508 1 95.94 186 GLY B CA 1
ATOM 6774 C C . GLY B 1 186 ? -0.11 -5.723 8.406 1 95.94 186 GLY B C 1
ATOM 6775 O O . GLY B 1 186 ? -0.99 -5.98 9.234 1 95.94 186 GLY B O 1
ATOM 6776 N N . ALA B 1 187 ? 0.398 -4.531 8.242 1 97.62 187 ALA B N 1
ATOM 6777 C CA . ALA B 1 187 ? -0.116 -3.406 9.023 1 97.62 187 ALA B CA 1
ATOM 6778 C C . ALA B 1 187 ? -1.594 -3.164 8.727 1 97.62 187 ALA B C 1
ATOM 6780 O O . ALA B 1 187 ? -2.393 -2.969 9.648 1 97.62 187 ALA B O 1
ATOM 6781 N N . LYS B 1 188 ? -1.954 -3.205 7.477 1 94.12 188 LYS B N 1
ATOM 6782 C CA . LYS B 1 188 ? -3.35 -3.014 7.09 1 94.12 188 LYS B CA 1
ATOM 6783 C C . LYS B 1 188 ? -4.238 -4.102 7.68 1 94.12 188 LYS B C 1
ATOM 6785 O O . LYS B 1 188 ? -5.34 -3.822 8.156 1 94.12 188 LYS B O 1
ATOM 6790 N N . LYS B 1 189 ? -3.725 -5.281 7.605 1 90.88 189 LYS B N 1
ATOM 6791 C CA . LYS B 1 189 ? -4.488 -6.402 8.141 1 90.88 189 LYS B CA 1
ATOM 6792 C C . LYS B 1 189 ? -4.75 -6.227 9.633 1 90.88 189 LYS B C 1
ATOM 6794 O O . LYS B 1 189 ? -5.812 -6.613 10.133 1 90.88 189 LYS B O 1
ATOM 6799 N N . LEU B 1 190 ? -3.805 -5.68 10.352 1 93.75 190 LEU B N 1
ATOM 6800 C CA . LEU B 1 190 ? -3.93 -5.496 11.797 1 93.75 190 LEU B CA 1
ATOM 6801 C C . LEU B 1 190 ? -4.566 -4.145 12.117 1 93.75 190 LEU B C 1
ATOM 6803 O O . LEU B 1 190 ? -4.543 -3.701 13.266 1 93.75 190 LEU B O 1
ATOM 6807 N N . LYS B 1 191 ? -5.016 -3.387 11.086 1 90.69 191 LYS B N 1
ATOM 6808 C CA . LYS B 1 191 ? -5.762 -2.137 11.203 1 90.69 191 LYS B CA 1
ATOM 6809 C C . LYS B 1 191 ? -4.871 -1.015 11.734 1 90.69 191 LYS B C 1
ATOM 6811 O O . LYS B 1 191 ? -5.281 -0.257 12.617 1 90.69 191 LYS B O 1
ATOM 6816 N N . VAL B 1 192 ? -3.709 -1.084 11.297 1 95 192 VAL B N 1
ATOM 6817 C CA . VAL B 1 192 ? -2.742 -0.011 11.5 1 95 192 VAL B CA 1
ATOM 6818 C C . VAL B 1 192 ? -2.383 0.63 10.164 1 95 192 VAL B C 1
ATOM 6820 O O . VAL B 1 192 ? -2.656 0.062 9.102 1 95 192 VAL B O 1
ATOM 6823 N N . ASP B 1 193 ? -1.933 1.861 10.195 1 95 193 ASP B N 1
ATOM 6824 C CA . ASP B 1 193 ? -1.526 2.561 8.984 1 95 193 ASP B CA 1
ATOM 6825 C C . ASP B 1 193 ? -0.514 1.74 8.188 1 95 193 ASP B C 1
ATOM 6827 O O . ASP B 1 193 ? 0.585 1.463 8.672 1 95 193 ASP B O 1
ATOM 6831 N N . GLY B 1 194 ? -0.904 1.345 7.004 1 97.38 194 GLY B N 1
ATOM 6832 C CA . GLY B 1 194 ? -0.075 0.492 6.168 1 97.38 194 GLY B CA 1
ATOM 6833 C C . GLY B 1 194 ? 1.281 1.098 5.859 1 97.38 194 GLY B C 1
ATOM 6834 O O . GLY B 1 194 ? 2.293 0.392 5.844 1 97.38 194 GLY B O 1
ATOM 6835 N N . TRP B 1 195 ? 1.332 2.426 5.66 1 98 195 TRP B N 1
ATOM 6836 C CA . TRP B 1 195 ? 2.57 3.078 5.25 1 98 195 TRP B CA 1
ATOM 6837 C C . TRP B 1 195 ? 3.506 3.271 6.438 1 98 195 TRP B C 1
ATOM 6839 O O . TRP B 1 195 ? 4.727 3.344 6.27 1 98 195 TRP B O 1
ATOM 6849 N N . VAL B 1 196 ? 2.975 3.289 7.684 1 98.38 196 VAL B N 1
ATOM 6850 C CA . VAL B 1 196 ? 3.857 3.305 8.844 1 98.38 196 VAL B CA 1
ATOM 6851 C C . VAL B 1 196 ? 4.629 1.99 8.93 1 98.38 196 VAL B C 1
ATOM 6853 O O . VAL B 1 196 ? 5.844 1.987 9.133 1 98.38 196 VAL B O 1
ATOM 6856 N N . GLY B 1 197 ? 3.895 0.868 8.727 1 98.5 197 GLY B N 1
ATOM 6857 C CA . GLY B 1 197 ? 4.562 -0.424 8.688 1 98.5 197 GLY B CA 1
ATOM 6858 C C . GLY B 1 197 ? 5.605 -0.525 7.594 1 98.5 197 GLY B C 1
ATOM 6859 O O . GLY B 1 197 ? 6.727 -0.976 7.832 1 98.5 197 GLY B O 1
ATOM 6860 N N . ALA B 1 198 ? 5.293 -0.066 6.387 1 98.69 198 ALA B N 1
ATOM 6861 C CA . ALA B 1 198 ? 6.199 -0.107 5.242 1 98.69 198 ALA B CA 1
ATOM 6862 C C . ALA B 1 198 ? 7.438 0.75 5.492 1 98.69 198 ALA B C 1
ATOM 6864 O O . ALA B 1 198 ? 8.555 0.36 5.137 1 98.69 198 ALA B O 1
ATOM 6865 N N . THR B 1 199 ? 7.25 1.903 6.113 1 98.56 199 THR B N 1
ATOM 6866 C CA . THR B 1 199 ? 8.336 2.854 6.34 1 98.56 199 THR B CA 1
ATOM 6867 C C . THR B 1 199 ? 9.352 2.289 7.332 1 98.56 199 THR B C 1
ATOM 6869 O O . THR B 1 199 ? 10.555 2.5 7.18 1 98.56 199 THR B O 1
ATOM 6872 N N . ILE B 1 200 ? 8.883 1.626 8.32 1 98.62 200 ILE B N 1
ATOM 6873 C CA . ILE B 1 200 ? 9.773 1.056 9.328 1 98.62 200 ILE B CA 1
ATOM 6874 C C . ILE B 1 200 ? 10.695 0.031 8.672 1 98.62 200 ILE B C 1
ATOM 6876 O O . ILE B 1 200 ? 11.906 0.029 8.914 1 98.62 200 ILE B O 1
ATOM 6880 N N . MET B 1 201 ? 10.109 -0.789 7.801 1 98.06 201 MET B N 1
ATOM 6881 C CA . MET B 1 201 ? 10.945 -1.744 7.082 1 98.06 201 MET B CA 1
ATOM 6882 C C . MET B 1 201 ? 11.852 -1.03 6.082 1 98.06 201 MET B C 1
ATOM 6884 O O . MET B 1 201 ? 13.016 -1.391 5.926 1 98.06 201 MET B O 1
ATOM 6888 N N . ALA B 1 202 ? 11.328 -0.032 5.391 1 98.44 202 ALA B N 1
ATOM 6889 C CA . ALA B 1 202 ? 12.078 0.736 4.398 1 98.44 202 ALA B CA 1
ATOM 6890 C C . ALA B 1 202 ? 13.297 1.413 5.031 1 98.44 202 ALA B C 1
ATOM 6892 O O . ALA B 1 202 ? 14.352 1.512 4.41 1 98.44 202 ALA B O 1
ATOM 6893 N N . ALA B 1 203 ? 13.156 1.867 6.285 1 98.56 203 ALA B N 1
ATOM 6894 C CA . ALA B 1 203 ? 14.25 2.543 6.984 1 98.56 203 ALA B CA 1
ATOM 6895 C C . ALA B 1 203 ? 15.477 1.648 7.074 1 98.56 203 ALA B C 1
ATOM 6897 O O . ALA B 1 203 ? 16.609 2.127 6.969 1 98.56 203 ALA B O 1
ATOM 6898 N N . LEU B 1 204 ? 15.266 0.355 7.176 1 98.06 204 LEU B N 1
ATOM 6899 C CA . LEU B 1 204 ? 16.375 -0.591 7.328 1 98.06 204 LEU B CA 1
ATOM 6900 C C . LEU B 1 204 ? 16.891 -1.041 5.965 1 98.06 204 LEU B C 1
ATOM 6902 O O . LEU B 1 204 ? 17.766 -1.906 5.887 1 98.06 204 LEU B O 1
ATOM 6906 N N . MET B 1 205 ? 16.344 -0.477 4.922 1 97.31 205 MET B N 1
ATOM 6907 C CA . MET B 1 205 ? 16.766 -0.857 3.574 1 97.31 205 MET B CA 1
ATOM 6908 C C . MET B 1 205 ? 17.281 0.353 2.801 1 97.31 205 MET B C 1
ATOM 6910 O O . MET B 1 205 ? 17.516 0.269 1.595 1 97.31 205 MET B O 1
ATOM 6914 N N . THR B 1 206 ? 17.469 1.506 3.508 1 96.94 206 THR B N 1
ATOM 6915 C CA . THR B 1 206 ? 17.984 2.727 2.895 1 96.94 206 THR B CA 1
ATOM 6916 C C . THR B 1 206 ? 19.484 2.652 2.715 1 96.94 206 THR B C 1
ATOM 6918 O O . THR B 1 206 ? 20.156 1.869 3.387 1 96.94 206 THR B O 1
ATOM 6921 N N . PRO B 1 207 ? 20 3.477 1.812 1 94.62 207 PRO B N 1
ATOM 6922 C CA . PRO B 1 207 ? 21.453 3.598 1.712 1 94.62 207 PRO B CA 1
ATOM 6923 C C . PRO B 1 207 ? 22.094 4.047 3.021 1 94.62 207 PRO B C 1
ATOM 6925 O O . PRO B 1 207 ? 23.219 3.654 3.322 1 94.62 207 PRO B O 1
ATOM 6928 N N . GLN B 1 208 ? 21.406 4.836 3.822 1 94.81 208 GLN B N 1
ATOM 6929 C CA . GLN B 1 208 ? 21.922 5.293 5.109 1 94.81 208 GLN B CA 1
ATOM 6930 C C . GLN B 1 208 ? 22.109 4.125 6.07 1 94.81 208 GLN B C 1
ATOM 6932 O O . GLN B 1 208 ? 23.141 4.031 6.742 1 94.81 208 GLN B O 1
ATOM 6937 N N . PHE B 1 209 ? 21.203 3.234 6.102 1 96.94 209 PHE B N 1
ATOM 6938 C CA . PHE B 1 209 ? 21.359 2.051 6.941 1 96.94 209 PHE B CA 1
ATOM 6939 C C . PHE B 1 209 ? 22.438 1.129 6.395 1 96.94 209 PHE B C 1
ATOM 6941 O O . PHE B 1 209 ? 23.25 0.598 7.156 1 96.94 209 PHE B O 1
ATOM 6948 N N . MET B 1 210 ? 22.438 0.924 5.086 1 94.06 210 MET B N 1
ATOM 6949 C CA . MET B 1 210 ? 23.422 0.057 4.449 1 94.06 210 MET B CA 1
ATOM 6950 C C . MET B 1 210 ? 24.844 0.604 4.645 1 94.06 210 MET B C 1
ATOM 6952 O O . MET B 1 210 ? 25.797 -0.163 4.73 1 94.06 210 MET B O 1
ATOM 6956 N N . ALA B 1 211 ? 24.938 1.915 4.785 1 94.19 211 ALA B N 1
ATOM 6957 C CA . ALA B 1 211 ? 26.234 2.562 4.988 1 94.19 211 ALA B CA 1
ATOM 6958 C C . ALA B 1 211 ? 26.844 2.172 6.332 1 94.19 211 ALA B C 1
ATOM 6960 O O . ALA B 1 211 ? 28.062 2.24 6.516 1 94.19 211 ALA B O 1
ATOM 6961 N N . LEU B 1 212 ? 26.031 1.726 7.242 1 95 212 LEU B N 1
ATOM 6962 C CA . LEU B 1 212 ? 26.531 1.277 8.539 1 95 212 LEU B CA 1
ATOM 6963 C C . LEU B 1 212 ? 27.375 0.019 8.398 1 95 212 LEU B C 1
ATOM 6965 O O . LEU B 1 212 ? 28.328 -0.189 9.164 1 95 212 LEU B O 1
ATOM 6969 N N . SER B 1 213 ? 27.062 -0.828 7.398 1 92.69 213 SER B N 1
ATOM 6970 C CA . SER B 1 213 ? 27.797 -2.074 7.188 1 92.69 213 SER B CA 1
ATOM 6971 C C . SER B 1 213 ? 28.859 -1.919 6.105 1 92.69 213 SER B C 1
ATOM 6973 O O . SER B 1 213 ? 29.797 -2.721 6.027 1 92.69 213 SER B O 1
ATOM 6975 N N . ALA B 1 214 ? 28.672 -0.932 5.297 1 92.12 214 ALA B N 1
ATOM 6976 C CA . ALA B 1 214 ? 29.609 -0.711 4.188 1 92.12 214 ALA B CA 1
ATOM 6977 C C . ALA B 1 214 ? 29.859 0.778 3.98 1 92.12 214 ALA B C 1
ATOM 6979 O O . ALA B 1 214 ? 29.562 1.324 2.918 1 92.12 214 ALA B O 1
ATOM 6980 N N . PRO B 1 215 ? 30.516 1.329 4.949 1 92.56 215 PRO B N 1
ATOM 6981 C CA . PRO B 1 215 ? 30.719 2.779 4.879 1 92.56 215 PRO B CA 1
ATOM 6982 C C . PRO B 1 215 ? 31.5 3.209 3.639 1 92.56 215 PRO B C 1
ATOM 6984 O O . PRO B 1 215 ? 31.203 4.254 3.055 1 92.56 215 PRO B O 1
ATOM 6987 N N . ASP B 1 216 ? 32.438 2.438 3.141 1 89.5 216 ASP B N 1
ATOM 6988 C CA . ASP B 1 216 ? 33.219 2.807 1.981 1 89.5 216 ASP B CA 1
ATOM 6989 C C . ASP B 1 216 ? 32.406 2.775 0.702 1 89.5 216 ASP B C 1
ATOM 6991 O O . ASP B 1 216 ? 32.531 3.658 -0.149 1 89.5 216 ASP B O 1
ATOM 6995 N N . LYS B 1 217 ? 31.531 1.777 0.651 1 87.5 217 LYS B N 1
ATOM 6996 C CA . LYS B 1 217 ? 30.656 1.639 -0.512 1 87.5 217 LYS B CA 1
ATOM 6997 C C . LYS B 1 217 ? 29.688 2.82 -0.625 1 87.5 217 LYS B C 1
ATOM 6999 O O . LYS B 1 217 ? 29.359 3.254 -1.73 1 87.5 217 LYS B O 1
ATOM 7004 N N . TRP B 1 218 ? 29.312 3.338 0.548 1 92 218 TRP B N 1
ATOM 7005 C CA . TRP B 1 218 ? 28.328 4.406 0.584 1 92 218 TRP B CA 1
ATOM 7006 C C . TRP B 1 218 ? 28.938 5.707 1.084 1 92 218 TRP B C 1
ATOM 7008 O O . TRP B 1 218 ? 28.328 6.43 1.875 1 92 218 TRP B O 1
ATOM 7018 N N . SER B 1 219 ? 30.094 5.984 0.712 1 88.5 219 SER B N 1
ATOM 7019 C CA . SER B 1 219 ? 30.828 7.141 1.202 1 88.5 219 SER B CA 1
ATOM 7020 C C . SER B 1 219 ? 30.125 8.445 0.837 1 88.5 219 SER B C 1
ATOM 7022 O O . SER B 1 219 ? 30.219 9.43 1.566 1 88.5 219 SER B O 1
ATOM 7024 N N . GLY B 1 220 ? 29.312 8.461 -0.238 1 82.69 220 GLY B N 1
ATOM 7025 C CA . GLY B 1 220 ? 28.625 9.656 -0.701 1 82.69 220 GLY B CA 1
ATOM 7026 C C . GLY B 1 220 ? 27.531 10.117 0.241 1 82.69 220 GLY B C 1
ATOM 7027 O O . GLY B 1 220 ? 27.094 11.273 0.178 1 82.69 220 GLY B O 1
ATOM 7028 N N . ILE B 1 221 ? 27.109 9.305 1.138 1 84.94 221 ILE B N 1
ATOM 7029 C CA . ILE B 1 221 ? 26.031 9.609 2.061 1 84.94 221 ILE B CA 1
ATOM 7030 C C . ILE B 1 221 ? 26.531 10.531 3.168 1 84.94 221 ILE B C 1
ATOM 7032 O O . ILE B 1 221 ? 25.766 11.328 3.715 1 84.94 221 ILE B O 1
ATOM 7036 N N . PHE B 1 222 ? 27.891 10.438 3.352 1 83.88 222 PHE B N 1
ATOM 7037 C CA . PHE B 1 222 ? 28.484 11.188 4.453 1 83.88 222 PHE B CA 1
ATOM 7038 C C . PHE B 1 222 ? 28.828 12.602 4.016 1 83.88 222 PHE B C 1
ATOM 7040 O O . PHE B 1 222 ? 29.422 12.805 2.957 1 83.88 222 PHE B O 1
ATOM 7047 N N . GLY B 1 223 ? 28.266 13.602 4.504 1 70.62 223 GLY B N 1
ATOM 7048 C CA . GLY B 1 223 ? 28.531 14.992 4.199 1 70.62 223 GLY B CA 1
ATOM 7049 C C . GLY B 1 223 ? 29.953 15.414 4.488 1 70.62 223 GLY B C 1
ATOM 7050 O O . GLY B 1 223 ? 30.453 16.391 3.92 1 70.62 223 GLY B O 1
ATOM 7051 N N . ASP B 1 224 ? 30.562 14.75 5.512 1 73.75 224 ASP B N 1
ATOM 7052 C CA . ASP B 1 224 ? 31.938 15.109 5.871 1 73.75 224 ASP B CA 1
ATOM 7053 C C . ASP B 1 224 ? 32.781 13.867 6.156 1 73.75 224 ASP B C 1
ATOM 7055 O O . ASP B 1 224 ? 32.25 12.766 6.293 1 73.75 224 ASP B O 1
ATOM 7059 N N . LYS B 1 225 ? 33.969 14.039 6.23 1 82.06 225 LYS B N 1
ATOM 7060 C CA . LYS B 1 225 ? 34.906 12.938 6.43 1 82.06 225 LYS B CA 1
ATOM 7061 C C . LYS B 1 225 ? 34.812 12.391 7.852 1 82.06 225 LYS B C 1
ATOM 7063 O O . LYS B 1 225 ? 35.125 11.219 8.086 1 82.06 225 LYS B O 1
ATOM 7068 N N . SER B 1 226 ? 34.375 13.25 8.695 1 85.94 226 SER B N 1
ATOM 7069 C CA . SER B 1 226 ? 34.344 12.828 10.086 1 85.94 226 SER B CA 1
ATOM 7070 C C . SER B 1 226 ? 33.281 11.75 10.305 1 85.94 226 SER B C 1
ATOM 7072 O O . SER B 1 226 ? 33.5 10.773 11.016 1 85.94 226 SER B O 1
ATOM 7074 N N . GLY B 1 227 ? 32.156 11.875 9.688 1 89.25 227 GLY B N 1
ATOM 7075 C CA . GLY B 1 227 ? 31.094 10.883 9.797 1 89.25 227 GLY B CA 1
ATOM 7076 C C . GLY B 1 227 ? 31.484 9.531 9.227 1 89.25 227 GLY B C 1
ATOM 7077 O O . GLY B 1 227 ? 31.172 8.492 9.812 1 89.25 227 GLY B O 1
ATOM 7078 N N . LEU B 1 228 ? 32.188 9.555 8.133 1 91.94 228 LEU B N 1
ATOM 7079 C CA . LEU B 1 228 ? 32.656 8.336 7.496 1 91.94 228 LEU B CA 1
ATOM 7080 C C . LEU B 1 228 ? 33.656 7.609 8.398 1 91.94 228 LEU B C 1
ATOM 7082 O O . LEU B 1 228 ? 33.594 6.387 8.555 1 91.94 228 LEU B O 1
ATOM 7086 N N . SER B 1 229 ? 34.594 8.398 8.938 1 93.19 229 SER B N 1
ATOM 7087 C CA . SER B 1 229 ? 35.594 7.828 9.836 1 93.19 229 SER B CA 1
ATOM 7088 C C . SER B 1 229 ? 34.938 7.215 11.07 1 93.19 229 SER B C 1
ATOM 7090 O O . SER B 1 229 ? 35.344 6.145 11.523 1 93.19 229 SER B O 1
ATOM 7092 N N . ALA B 1 230 ? 33.969 7.895 11.578 1 92.69 230 ALA B N 1
ATOM 7093 C CA . ALA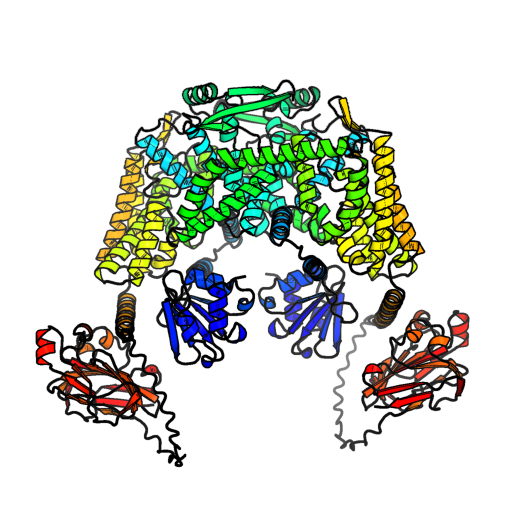 B 1 230 ? 33.25 7.398 12.758 1 92.69 230 ALA B CA 1
ATOM 7094 C C . ALA B 1 230 ? 32.531 6.086 12.453 1 92.69 230 ALA B C 1
ATOM 7096 O O . ALA B 1 230 ? 32.562 5.164 13.273 1 92.69 230 ALA B O 1
ATOM 7097 N N . ALA B 1 231 ? 31.938 5.984 11.352 1 93.62 231 ALA B N 1
ATOM 7098 C CA . ALA B 1 231 ? 31.219 4.773 10.953 1 93.62 231 ALA B CA 1
ATOM 7099 C C . ALA B 1 231 ? 32.188 3.609 10.758 1 93.62 231 ALA B C 1
ATOM 7101 O O . ALA B 1 231 ? 31.906 2.484 11.172 1 93.62 231 ALA B O 1
ATOM 7102 N N . LYS B 1 232 ? 33.312 3.855 10.117 1 94 232 LYS B N 1
ATOM 7103 C CA . LYS B 1 232 ? 34.344 2.83 9.906 1 94 232 LYS B CA 1
ATOM 7104 C C . LYS B 1 232 ? 34.906 2.348 11.227 1 94 232 LYS B C 1
ATOM 7106 O O . LYS B 1 232 ? 35.156 1.151 11.406 1 94 232 LYS B O 1
ATOM 7111 N N . GLY B 1 233 ? 35.156 3.301 12.047 1 93.81 233 GLY B N 1
ATOM 7112 C CA . GLY B 1 233 ? 35.719 2.98 13.336 1 93.81 233 GLY B CA 1
ATOM 7113 C C . GLY B 1 233 ? 34.812 2.145 14.219 1 93.81 233 GLY B C 1
ATOM 7114 O O . GLY B 1 233 ? 35.281 1.34 15.023 1 93.81 233 GLY B O 1
ATOM 7115 N N . ALA B 1 234 ? 33.531 2.25 14.062 1 94.5 234 ALA B N 1
ATOM 7116 C CA . ALA B 1 234 ? 32.562 1.565 14.914 1 94.5 234 ALA B CA 1
ATOM 7117 C C . ALA B 1 234 ? 32.219 0.187 14.352 1 94.5 234 ALA B C 1
ATOM 7119 O O . ALA B 1 234 ? 31.656 -0.652 15.055 1 94.5 234 ALA B O 1
ATOM 7120 N N . LEU B 1 235 ? 32.625 -0.058 13.133 1 95.38 235 LEU B N 1
ATOM 7121 C CA . LEU B 1 235 ? 32.25 -1.289 12.445 1 95.38 235 LEU B CA 1
ATOM 7122 C C . LEU B 1 235 ? 33.188 -2.436 12.844 1 95.38 235 LEU B C 1
ATOM 7124 O O . LEU B 1 235 ? 34.406 -2.283 12.844 1 95.38 235 LEU B O 1
ATOM 7128 N N . ASN B 1 236 ? 32.625 -3.586 13.273 1 93.88 236 ASN B N 1
ATOM 7129 C CA . ASN B 1 236 ? 33.344 -4.82 13.594 1 93.88 236 ASN B CA 1
ATOM 7130 C C . ASN B 1 236 ? 32.75 -6.016 12.859 1 93.88 236 ASN B C 1
ATOM 7132 O O . ASN B 1 236 ? 31.578 -6.367 13.07 1 93.88 236 ASN B O 1
ATOM 7136 N N . CYS B 1 237 ? 33.531 -6.598 11.992 1 91.56 237 CYS B N 1
ATOM 7137 C CA . CYS B 1 237 ? 33.062 -7.746 11.219 1 91.56 237 CYS B CA 1
ATOM 7138 C C . CYS B 1 237 ? 33.844 -9 11.578 1 91.56 237 CYS B C 1
ATOM 7140 O O . CYS B 1 237 ? 35.094 -8.969 11.641 1 91.56 237 CYS B O 1
ATOM 7142 N N . VAL B 1 238 ? 33.125 -10.055 11.867 1 88.5 238 VAL B N 1
ATOM 7143 C CA . VAL B 1 238 ? 33.719 -11.336 12.195 1 88.5 238 VAL B CA 1
ATOM 7144 C C . VAL B 1 238 ? 33.375 -12.367 11.125 1 88.5 238 VAL B C 1
ATOM 7146 O O . VAL B 1 238 ? 32.188 -12.492 10.742 1 88.5 238 VAL B O 1
ATOM 7149 N N . THR B 1 239 ? 34.312 -12.977 10.562 1 83.81 239 THR B N 1
ATOM 7150 C CA . THR B 1 239 ? 34.094 -13.984 9.531 1 83.81 239 THR B CA 1
ATOM 7151 C C . THR B 1 239 ? 34.062 -15.383 10.141 1 83.81 239 THR B C 1
ATOM 7153 O O . THR B 1 239 ? 34.906 -15.742 10.961 1 83.81 239 THR B O 1
ATOM 7156 N N . ASN B 1 240 ? 32.875 -16.016 9.945 1 70.88 240 ASN B N 1
ATOM 7157 C CA . ASN B 1 240 ? 32.812 -17.438 10.266 1 70.88 240 ASN B CA 1
ATOM 7158 C C . ASN B 1 240 ? 33.375 -18.297 9.141 1 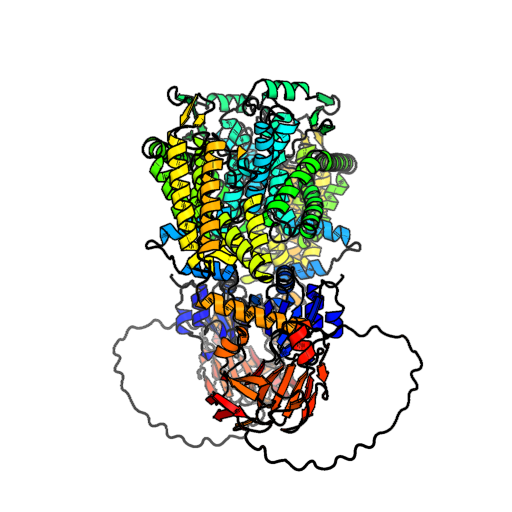70.88 240 ASN B C 1
ATOM 7160 O O . ASN B 1 240 ? 32.719 -18.531 8.133 1 70.88 240 ASN B O 1
ATOM 7164 N N . ALA B 1 241 ? 34.562 -18.75 9.32 1 65.38 241 ALA B N 1
ATOM 7165 C CA . ALA B 1 241 ? 35.281 -19.484 8.289 1 65.38 241 ALA B CA 1
ATOM 7166 C C . ALA B 1 241 ? 34.562 -20.781 7.938 1 65.38 241 ALA B C 1
ATOM 7168 O O . ALA B 1 241 ? 34.562 -21.203 6.777 1 65.38 241 ALA B O 1
ATOM 7169 N N . THR B 1 242 ? 33.938 -21.344 8.914 1 55.44 242 THR B N 1
ATOM 7170 C CA . THR B 1 242 ? 33.281 -22.625 8.711 1 55.44 242 THR B CA 1
ATOM 7171 C C . THR B 1 242 ? 32.031 -22.453 7.844 1 55.44 242 THR B C 1
ATOM 7173 O O . THR B 1 242 ? 31.766 -23.281 6.957 1 55.44 242 THR B O 1
ATOM 7176 N N . LEU B 1 243 ? 31.422 -21.344 8.047 1 55.25 243 LEU B N 1
ATOM 7177 C CA . LEU B 1 243 ? 30.156 -21.156 7.348 1 55.25 243 LEU B CA 1
ATOM 7178 C C . LEU B 1 243 ? 30.344 -20.25 6.133 1 55.25 243 LEU B C 1
ATOM 7180 O O . LEU B 1 243 ? 29.469 -20.156 5.273 1 55.25 243 LEU B O 1
ATOM 7184 N N . GLY B 1 244 ? 31.5 -19.672 6.086 1 62.75 244 GLY B N 1
ATOM 7185 C CA . GLY B 1 244 ? 31.75 -18.734 5.004 1 62.75 244 GLY B CA 1
ATOM 7186 C C . GLY B 1 244 ? 30.844 -17.516 5.062 1 62.75 244 GLY B C 1
ATOM 7187 O O . GLY B 1 244 ? 30.453 -16.969 4.023 1 62.75 244 GLY B O 1
ATOM 7188 N N . THR B 1 245 ? 30.359 -17.266 6.27 1 70.56 245 THR B N 1
ATOM 7189 C CA . THR B 1 245 ? 29.469 -16.109 6.434 1 70.56 245 THR B CA 1
ATOM 7190 C C . THR B 1 245 ? 30.125 -15.031 7.27 1 70.56 245 THR B C 1
ATOM 7192 O O . THR B 1 245 ? 31.062 -15.305 8.016 1 70.56 245 THR B O 1
ATOM 7195 N N . GLN B 1 246 ? 29.859 -13.781 6.934 1 79.38 246 GLN B N 1
ATOM 7196 C CA . GLN B 1 246 ? 30.359 -12.641 7.691 1 79.38 246 GLN B CA 1
ATOM 7197 C C . GLN B 1 246 ? 29.25 -11.977 8.5 1 79.38 246 GLN B C 1
ATOM 7199 O O . GLN B 1 246 ? 28.125 -11.812 8.008 1 79.38 246 GLN B O 1
ATOM 7204 N N . SER B 1 247 ? 29.562 -11.844 9.812 1 85.56 247 SER B N 1
ATOM 7205 C CA . SER B 1 247 ? 28.641 -11.125 10.695 1 85.56 247 SER B CA 1
ATOM 7206 C C . SER B 1 247 ? 29.234 -9.789 11.141 1 85.56 247 SER B C 1
ATOM 7208 O O . SER B 1 247 ? 30.344 -9.75 11.672 1 85.56 247 SER B O 1
ATOM 7210 N N . CYS B 1 248 ? 28.578 -8.703 10.844 1 91.62 248 CYS B N 1
ATOM 7211 C CA . CYS B 1 248 ? 29.094 -7.375 11.18 1 91.62 248 CYS B CA 1
ATOM 7212 C C . CYS B 1 248 ? 28.219 -6.703 12.227 1 91.62 248 CYS B C 1
ATOM 7214 O O . CYS B 1 248 ? 27.016 -6.953 12.289 1 91.62 248 CYS B O 1
ATOM 7216 N N . THR B 1 249 ? 28.844 -5.941 13.109 1 95.25 249 THR B N 1
ATOM 7217 C CA . THR B 1 249 ? 28.172 -5.156 14.125 1 95.25 249 THR B CA 1
ATOM 7218 C C . THR B 1 249 ? 28.719 -3.73 14.172 1 95.25 249 THR B C 1
ATOM 7220 O O . THR B 1 249 ? 29.844 -3.482 13.758 1 95.25 249 THR B O 1
ATOM 7223 N N . THR B 1 250 ? 27.922 -2.771 14.516 1 96.62 250 THR B N 1
ATOM 7224 C CA . THR B 1 250 ? 28.312 -1.391 14.781 1 96.62 250 THR B CA 1
ATOM 7225 C C . THR B 1 250 ? 27.75 -0.911 16.109 1 96.62 250 THR B C 1
ATOM 7227 O O . THR B 1 250 ? 27.125 -1.681 16.844 1 96.62 250 THR B O 1
ATOM 7230 N N . LYS B 1 251 ? 28.062 0.338 16.484 1 95.44 251 LYS B N 1
ATOM 7231 C CA . LYS B 1 251 ? 27.594 0.878 17.75 1 95.44 251 LYS B CA 1
ATOM 7232 C C . LYS B 1 251 ? 26.625 2.041 17.516 1 95.44 251 LYS B C 1
ATOM 7234 O O . LYS B 1 251 ? 27 3.062 16.938 1 95.44 251 LYS B O 1
ATOM 7239 N N . VAL B 1 252 ? 25.422 1.843 17.938 1 95.69 252 VAL B N 1
ATOM 7240 C CA . VAL B 1 252 ? 24.375 2.867 17.875 1 95.69 252 VAL B CA 1
ATOM 7241 C C . VAL B 1 252 ? 23.812 3.113 19.266 1 95.69 252 VAL B C 1
ATOM 7243 O O . VAL B 1 252 ? 23.469 2.17 19.969 1 95.69 252 VAL B O 1
ATOM 7246 N N . PHE B 1 253 ? 23.719 4.367 19.656 1 93.94 253 PHE B N 1
ATOM 7247 C CA . PHE B 1 253 ? 23.312 4.738 21.016 1 93.94 253 PHE B CA 1
ATOM 7248 C C . PHE B 1 253 ? 24.172 4.039 22.047 1 93.94 253 PHE B C 1
ATOM 7250 O O . PHE B 1 253 ? 23.688 3.645 23.109 1 93.94 253 PHE B O 1
ATOM 7257 N N . GLY B 1 254 ? 25.359 3.738 21.719 1 92.06 254 GLY B N 1
ATOM 7258 C CA . GLY B 1 254 ? 26.281 3.07 22.625 1 92.06 254 GLY B CA 1
ATOM 7259 C C . GLY B 1 254 ? 26.047 1.577 22.734 1 92.06 254 GLY B C 1
ATOM 7260 O O . GLY B 1 254 ? 26.734 0.881 23.484 1 92.06 254 GLY B O 1
ATOM 7261 N N . LEU B 1 255 ? 25.141 1.02 21.969 1 95.62 255 LEU B N 1
ATOM 7262 C CA . LEU B 1 255 ? 24.781 -0.396 22 1 95.62 255 LEU B CA 1
ATOM 7263 C C . LEU B 1 255 ? 25.203 -1.095 20.719 1 95.62 255 LEU B C 1
ATOM 7265 O O . LEU B 1 255 ? 25.141 -0.499 19.641 1 95.62 255 LEU B O 1
ATOM 7269 N N . PRO B 1 256 ? 25.641 -2.322 20.812 1 95.38 256 PRO B N 1
ATOM 7270 C CA . PRO B 1 256 ? 26 -3.053 19.594 1 95.38 256 PRO B CA 1
ATOM 7271 C C . PRO B 1 256 ? 24.781 -3.389 18.719 1 95.38 256 PRO B C 1
ATOM 7273 O O . PRO B 1 256 ? 23.812 -3.979 19.219 1 95.38 256 PRO B O 1
ATOM 7276 N N . LEU B 1 257 ? 24.797 -2.994 17.516 1 96.81 257 LEU B N 1
ATOM 7277 C CA . LEU B 1 257 ? 23.75 -3.266 16.547 1 96.81 257 LEU B CA 1
ATOM 7278 C C . LEU B 1 257 ? 24.234 -4.27 15.5 1 96.81 257 LEU B C 1
ATOM 7280 O O . LEU B 1 257 ? 25.203 -4.012 14.789 1 96.81 257 LEU B O 1
ATOM 7284 N N . GLN B 1 258 ? 23.625 -5.445 15.492 1 94.94 258 GLN B N 1
ATOM 7285 C CA . GLN B 1 258 ? 23.922 -6.41 14.438 1 94.94 258 GLN B CA 1
ATOM 7286 C C . GLN B 1 258 ? 23.406 -5.93 13.086 1 94.94 258 GLN B C 1
ATOM 7288 O O . GLN B 1 258 ? 22.25 -5.504 12.969 1 94.94 258 GLN B O 1
ATOM 7293 N N . LEU B 1 259 ? 24.297 -5.961 12.109 1 94.25 259 LEU B N 1
ATOM 7294 C CA . LEU B 1 259 ? 23.938 -5.461 10.789 1 94.25 259 LEU B CA 1
ATOM 7295 C C . LEU B 1 259 ? 23.609 -6.609 9.844 1 94.25 259 LEU B C 1
ATOM 7297 O O . LEU B 1 259 ? 24.453 -7.496 9.625 1 94.25 259 LEU B O 1
ATOM 7301 N N . ASN B 1 260 ? 22.359 -6.676 9.383 1 91.38 260 ASN B N 1
ATOM 7302 C CA . ASN B 1 260 ? 21.875 -7.699 8.469 1 91.38 260 ASN B CA 1
ATOM 7303 C C . ASN B 1 260 ? 21.297 -7.082 7.195 1 91.38 260 ASN B C 1
ATOM 7305 O O . ASN B 1 260 ? 20.938 -5.902 7.18 1 91.38 260 ASN B O 1
ATOM 7309 N N . ASP B 1 261 ? 21.375 -7.867 6.125 1 90.19 261 ASP B N 1
ATOM 7310 C CA . ASP B 1 261 ? 20.609 -7.535 4.926 1 90.19 261 ASP B CA 1
ATOM 7311 C C . ASP B 1 261 ? 19.156 -8 5.047 1 90.19 261 ASP B C 1
ATOM 7313 O O . ASP B 1 261 ? 18.891 -9.195 5.242 1 90.19 261 ASP B O 1
ATOM 7317 N N . TYR B 1 262 ? 18.266 -7.07 4.93 1 93.56 262 TYR B N 1
ATOM 7318 C CA . TYR B 1 262 ? 16.875 -7.418 5.18 1 93.56 262 TYR B CA 1
ATOM 7319 C C . TYR B 1 262 ? 16.109 -7.574 3.871 1 93.56 262 TYR B C 1
ATOM 7321 O O . TYR B 1 262 ? 14.914 -7.863 3.875 1 93.56 262 TYR B O 1
ATOM 7329 N N . SER B 1 263 ? 16.828 -7.414 2.711 1 92.44 263 SER B N 1
ATOM 7330 C CA . SER B 1 263 ? 16.172 -7.59 1.422 1 92.44 263 SER B CA 1
ATOM 7331 C C . SER B 1 263 ? 15.609 -9 1.275 1 92.44 263 SER B C 1
ATOM 7333 O O . SER B 1 263 ? 16.234 -9.969 1.702 1 92.44 263 SER B O 1
ATOM 7335 N N . GLY B 1 264 ? 14.406 -9.078 0.837 1 91.44 264 GLY B N 1
ATOM 7336 C CA . GLY B 1 264 ? 13.781 -10.367 0.566 1 91.44 264 GLY B CA 1
ATOM 7337 C C . GLY B 1 264 ? 13.344 -11.094 1.824 1 91.44 264 GLY B C 1
ATOM 7338 O O . GLY B 1 264 ? 12.82 -12.203 1.753 1 91.44 264 GLY B O 1
ATOM 7339 N N . SER B 1 265 ? 13.453 -10.453 3.002 1 90.81 265 SER B N 1
ATOM 7340 C CA . SER B 1 265 ? 13.086 -11.109 4.25 1 90.81 265 SER B CA 1
ATOM 7341 C C . SER B 1 265 ? 11.578 -11.203 4.402 1 90.81 265 SER B C 1
ATOM 7343 O O . SER B 1 265 ? 10.852 -10.281 4.039 1 90.81 265 SER B O 1
ATOM 7345 N N . VAL B 1 266 ? 11.141 -12.352 4.957 1 89.75 266 VAL B N 1
ATOM 7346 C CA . VAL B 1 266 ? 9.711 -12.562 5.121 1 89.75 266 VAL B CA 1
ATOM 7347 C C . VAL B 1 266 ? 9.336 -12.445 6.598 1 89.75 266 VAL B C 1
ATOM 7349 O O . VAL B 1 266 ? 8.328 -11.82 6.938 1 89.75 266 VAL B O 1
ATOM 7352 N N . PHE B 1 267 ? 10.148 -12.891 7.477 1 89.75 267 PHE B N 1
ATOM 7353 C CA . PHE B 1 267 ? 9.773 -13 8.883 1 89.75 267 PHE B CA 1
ATOM 7354 C C . PHE B 1 267 ? 9.984 -11.68 9.609 1 89.75 267 PHE B C 1
ATOM 7356 O O . PHE B 1 267 ? 9.234 -11.344 10.523 1 89.75 267 PHE B O 1
ATOM 7363 N N . VAL B 1 268 ? 10.977 -10.922 9.211 1 94.5 268 VAL B N 1
ATOM 7364 C CA . VAL B 1 268 ? 11.281 -9.664 9.891 1 94.5 268 VAL B CA 1
ATOM 7365 C C . VAL B 1 268 ? 10.062 -8.734 9.828 1 94.5 268 VAL B C 1
ATOM 7367 O O . VAL B 1 268 ? 9.594 -8.258 10.867 1 94.5 268 VAL B O 1
ATOM 7370 N N . PRO B 1 269 ? 9.547 -8.508 8.633 1 97 269 PRO B N 1
ATOM 7371 C CA . PRO B 1 269 ? 8.375 -7.621 8.602 1 97 269 PRO B CA 1
ATOM 7372 C C . PRO B 1 269 ? 7.172 -8.203 9.336 1 97 269 PRO B C 1
ATOM 7374 O O . PRO B 1 269 ? 6.371 -7.461 9.906 1 97 269 PRO B O 1
ATOM 7377 N N . LEU B 1 270 ? 7.004 -9.508 9.312 1 93.81 270 LEU B N 1
ATOM 7378 C CA . LEU B 1 270 ? 5.879 -10.133 10 1 93.81 270 LEU B CA 1
ATOM 7379 C C . LEU B 1 270 ? 5.953 -9.891 11.508 1 93.81 270 LEU B C 1
ATOM 7381 O O . LEU B 1 270 ? 4.969 -9.484 12.125 1 93.81 270 LEU B O 1
ATOM 7385 N N . PHE B 1 271 ? 7.129 -10.078 12.094 1 94.75 271 PHE B N 1
ATOM 7386 C CA . PHE B 1 271 ? 7.32 -9.836 13.523 1 94.75 271 PHE B CA 1
ATOM 7387 C C . PHE B 1 271 ? 7.191 -8.352 13.836 1 94.75 271 PHE B C 1
ATOM 7389 O O . PHE B 1 271 ? 6.578 -7.973 14.836 1 94.75 271 PHE B O 1
ATOM 7396 N N . MET B 1 272 ? 7.73 -7.57 13.023 1 97.81 272 MET B N 1
ATOM 7397 C CA . MET B 1 272 ? 7.742 -6.125 13.242 1 97.81 272 MET B CA 1
ATOM 7398 C C . MET B 1 272 ? 6.324 -5.566 13.281 1 97.81 272 MET B C 1
ATOM 7400 O O . MET B 1 272 ? 5.98 -4.793 14.172 1 97.81 272 MET B O 1
ATOM 7404 N N . VAL B 1 273 ? 5.504 -5.977 12.336 1 97.81 273 VAL B N 1
ATOM 7405 C CA . VAL B 1 273 ? 4.16 -5.406 12.242 1 97.81 273 VAL B CA 1
ATOM 7406 C C . VAL B 1 273 ? 3.322 -5.867 13.43 1 97.81 273 VAL B C 1
ATOM 7408 O O . VAL B 1 273 ? 2.475 -5.121 13.93 1 97.81 273 VAL B O 1
ATOM 7411 N N . ALA B 1 274 ? 3.551 -7.082 13.906 1 95.25 274 ALA B N 1
ATOM 7412 C CA . ALA B 1 274 ? 2.838 -7.566 15.086 1 95.25 274 ALA B CA 1
ATOM 7413 C C . ALA B 1 274 ? 3.125 -6.684 16.297 1 95.25 274 ALA B C 1
ATOM 7415 O O . ALA B 1 274 ? 2.209 -6.324 17.047 1 95.25 274 ALA B O 1
ATOM 7416 N N . VAL B 1 275 ? 4.344 -6.309 16.484 1 97.94 275 VAL B N 1
ATOM 7417 C CA . VAL B 1 275 ? 4.719 -5.449 17.594 1 97.94 275 VAL B CA 1
ATOM 7418 C C . VAL B 1 275 ? 4.262 -4.02 17.328 1 97.94 275 VAL B C 1
ATOM 7420 O O . VAL B 1 275 ? 3.809 -3.322 18.234 1 97.94 275 VAL B O 1
ATOM 7423 N N . LEU B 1 276 ? 4.379 -3.596 16.078 1 98.5 276 LEU B N 1
ATOM 7424 C CA . LEU B 1 276 ? 3.922 -2.264 15.703 1 98.5 276 LEU B CA 1
ATOM 7425 C C . LEU B 1 276 ? 2.449 -2.074 16.047 1 98.5 276 LEU B C 1
ATOM 7427 O O . LEU B 1 276 ? 2.049 -1.002 16.516 1 98.5 276 LEU B O 1
ATOM 7431 N N . ALA B 1 277 ? 1.685 -3.092 15.812 1 97.12 277 ALA B N 1
ATOM 7432 C CA . ALA B 1 277 ? 0.256 -2.994 16.094 1 97.12 277 ALA B CA 1
ATOM 7433 C C . ALA B 1 277 ? 0.009 -2.695 17.578 1 97.12 277 ALA B C 1
ATOM 7435 O O . ALA B 1 277 ? -0.859 -1.888 17.922 1 97.12 277 ALA B O 1
ATOM 7436 N N . LEU B 1 278 ? 0.77 -3.301 18.422 1 96.69 278 LEU B N 1
ATOM 7437 C CA . LEU B 1 278 ? 0.641 -3.076 19.859 1 96.69 278 LEU B CA 1
ATOM 7438 C C . LEU B 1 278 ? 1.05 -1.654 20.234 1 96.69 278 LEU B C 1
ATOM 7440 O O . LEU B 1 278 ? 0.34 -0.971 20.969 1 96.69 278 LEU B O 1
ATOM 7444 N N . VAL B 1 279 ? 2.109 -1.241 19.641 1 98.19 279 VAL B N 1
ATOM 7445 C CA . VAL B 1 279 ? 2.633 0.086 19.938 1 98.19 279 VAL B CA 1
ATOM 7446 C C . VAL B 1 279 ? 1.698 1.153 19.375 1 98.19 279 VAL B C 1
ATOM 7448 O O . VAL B 1 279 ? 1.352 2.113 20.078 1 98.19 279 VAL B O 1
ATOM 7451 N N . TYR B 1 280 ? 1.356 0.974 18.141 1 97.12 280 TYR B N 1
ATOM 7452 C CA . TYR B 1 280 ? 0.507 1.932 17.438 1 97.12 280 TYR B CA 1
ATOM 7453 C C . TYR B 1 280 ? -0.821 2.113 18.172 1 97.12 280 TYR B C 1
ATOM 7455 O O . TYR B 1 280 ? -1.249 3.242 18.422 1 97.12 280 TYR B O 1
ATOM 7463 N N . LYS B 1 281 ? -1.459 1.097 18.562 1 93.69 281 LYS B N 1
ATOM 7464 C CA . LYS B 1 281 ? -2.742 1.149 19.266 1 93.69 281 LYS B CA 1
ATOM 7465 C C . LYS B 1 281 ? -2.58 1.688 20.672 1 93.69 281 LYS B C 1
ATOM 7467 O O . LYS B 1 281 ? -3.461 2.385 21.188 1 93.69 281 LYS B O 1
ATOM 7472 N N . GLY B 1 282 ? -1.483 1.315 21.297 1 96.5 282 GLY B N 1
ATOM 7473 C CA . GLY B 1 282 ? -1.176 1.908 22.578 1 96.5 282 GLY B CA 1
ATOM 7474 C C . GLY B 1 282 ? -1.023 3.416 22.531 1 96.5 282 GLY B C 1
ATOM 7475 O O . GLY B 1 282 ? -1.522 4.129 23.406 1 96.5 282 GLY B O 1
ATOM 7476 N N . LEU B 1 283 ? -0.401 3.863 21.5 1 96.94 283 LEU B N 1
ATOM 7477 C CA . LEU B 1 283 ? -0.202 5.297 21.328 1 96.94 283 LEU B CA 1
ATOM 7478 C C . LEU B 1 283 ? -1.523 5.996 21.016 1 96.94 283 LEU B C 1
ATOM 7480 O O . LEU B 1 283 ? -1.755 7.121 21.469 1 96.94 283 LEU B O 1
ATOM 7484 N N . GLU B 1 284 ? -2.285 5.34 20.25 1 90.94 284 GLU B N 1
ATOM 7485 C CA . GLU B 1 284 ? -3.594 5.906 19.938 1 90.94 284 GLU B CA 1
ATOM 7486 C C . GLU B 1 284 ? -4.426 6.098 21.203 1 90.94 284 GLU B C 1
ATOM 7488 O O . GLU B 1 284 ? -5.23 7.027 21.281 1 90.94 284 GLU B O 1
ATOM 7493 N N . ARG B 1 285 ? -4.188 5.289 22.188 1 89.19 285 ARG B N 1
ATOM 7494 C CA . ARG B 1 285 ? -4.934 5.352 23.453 1 89.19 285 ARG B CA 1
ATOM 7495 C C . ARG B 1 285 ? -4.422 6.48 24.328 1 89.19 285 ARG B C 1
ATOM 7497 O O . ARG B 1 285 ? -5.191 7.07 25.094 1 89.19 285 ARG B O 1
ATOM 7504 N N . ILE B 1 286 ? -3.215 6.77 24.156 1 94.06 286 ILE B N 1
ATOM 7505 C CA . ILE B 1 286 ? -2.578 7.715 25.078 1 94.06 286 ILE B CA 1
ATOM 7506 C C . ILE B 1 286 ? -2.627 9.117 24.484 1 94.06 286 ILE B C 1
ATOM 7508 O O . ILE B 1 286 ? -2.793 10.102 25.203 1 94.06 286 ILE B O 1
ATOM 7512 N N . ILE B 1 287 ? -2.52 9.219 23.234 1 91.25 287 ILE B N 1
ATOM 7513 C CA . ILE B 1 287 ? -2.406 10.516 22.562 1 91.25 287 ILE B CA 1
ATOM 7514 C C . ILE B 1 287 ? -3.797 11.047 22.234 1 91.25 287 ILE B C 1
ATOM 7516 O O . ILE B 1 287 ? -4.629 10.32 21.672 1 91.25 287 ILE B O 1
ATOM 7520 N N . PRO B 1 288 ? -3.936 12.328 22.531 1 85.19 288 PRO B N 1
ATOM 7521 C CA . PRO B 1 288 ? -5.238 12.93 22.219 1 85.19 288 PRO B CA 1
ATOM 7522 C C . PRO B 1 288 ? -5.562 12.891 20.734 1 85.19 288 PRO B C 1
ATOM 7524 O O . PRO B 1 288 ? -4.664 13.039 19.891 1 85.19 288 PRO B O 1
ATOM 7527 N N . ASP B 1 289 ? -6.738 12.758 20.328 1 75.69 289 ASP B N 1
ATOM 7528 C CA . ASP B 1 289 ? -7.227 12.578 18.969 1 75.69 289 ASP B CA 1
ATOM 7529 C C . ASP B 1 289 ? -6.789 13.742 18.078 1 75.69 289 ASP B C 1
ATOM 7531 O O . ASP B 1 289 ? -6.438 13.539 16.906 1 75.69 289 ASP B O 1
ATOM 7535 N N . SER B 1 290 ? -6.742 14.922 18.672 1 76.19 290 SER B N 1
ATOM 7536 C CA . SER B 1 290 ? -6.477 16.125 17.891 1 76.19 290 SER B CA 1
ATOM 7537 C C . SER B 1 290 ? -5.055 16.125 17.344 1 76.19 290 SER B C 1
ATOM 7539 O O . SER B 1 290 ? -4.773 16.781 16.344 1 76.19 290 SER B O 1
ATOM 7541 N N . VAL B 1 291 ? -4.184 15.312 18 1 85.81 291 VAL B N 1
ATOM 7542 C CA . VAL B 1 291 ? -2.789 15.359 17.562 1 85.81 291 VAL B CA 1
ATOM 7543 C C . VAL B 1 291 ? -2.33 13.969 17.125 1 85.81 291 VAL B C 1
ATOM 7545 O O . VAL B 1 291 ? -1.146 13.758 16.859 1 85.81 291 VAL B O 1
ATOM 7548 N N . GLN B 1 292 ? -3.203 13.07 16.984 1 87.12 292 GLN B N 1
ATOM 7549 C CA . GLN B 1 292 ? -2.863 11.688 16.656 1 87.12 292 GLN B CA 1
ATOM 7550 C C . GLN B 1 292 ? -2.277 11.594 15.25 1 87.12 292 GLN B C 1
ATOM 7552 O O . GLN B 1 292 ? -1.375 10.789 15.008 1 87.12 292 GLN B O 1
ATOM 7557 N N . MET B 1 293 ? -2.715 12.422 14.375 1 84.31 293 MET B N 1
ATOM 7558 C CA . MET B 1 293 ? -2.285 12.344 12.984 1 84.31 293 MET B CA 1
ATOM 7559 C C . MET B 1 293 ? -0.779 12.562 12.867 1 84.31 293 MET B C 1
ATOM 7561 O O . MET B 1 293 ? -0.127 11.969 12.008 1 84.31 293 MET B O 1
ATOM 7565 N N . VAL B 1 294 ? -0.29 13.281 13.773 1 86.56 294 VAL B N 1
ATOM 7566 C CA . VAL B 1 294 ? 1.117 13.664 13.711 1 86.56 294 VAL B CA 1
ATOM 7567 C C . VAL B 1 294 ? 1.941 12.758 14.617 1 86.56 294 VAL B C 1
ATOM 7569 O O . VAL B 1 294 ? 2.922 12.148 14.18 1 86.56 294 VAL B O 1
ATOM 7572 N N . PHE B 1 295 ? 1.507 12.562 15.82 1 93.31 295 PHE B N 1
ATOM 7573 C CA . PHE B 1 295 ? 2.383 12.023 16.859 1 93.31 295 PHE B CA 1
ATOM 7574 C C . PHE B 1 295 ? 2.334 10.5 16.859 1 93.31 295 PHE B C 1
ATOM 7576 O O . PHE B 1 295 ? 3.305 9.844 17.25 1 93.31 295 PHE B O 1
ATOM 7583 N N . VAL B 1 296 ? 1.215 9.953 16.453 1 94.44 296 VAL B N 1
ATOM 7584 C CA . VAL B 1 296 ? 1.139 8.492 16.469 1 94.44 296 VAL B CA 1
ATOM 7585 C C . VAL B 1 296 ? 2.115 7.91 15.453 1 94.44 296 VAL B C 1
ATOM 7587 O O . VAL B 1 296 ? 2.941 7.059 15.797 1 94.44 296 VAL B O 1
ATOM 7590 N N . PRO B 1 297 ? 2.1 8.383 14.195 1 94.81 297 PRO B N 1
ATOM 7591 C CA . PRO B 1 297 ? 3.088 7.871 13.25 1 94.81 297 PRO B CA 1
ATOM 7592 C C . PRO B 1 297 ? 4.52 8.227 13.633 1 94.81 297 PRO B C 1
ATOM 7594 O O . PRO B 1 297 ? 5.422 7.395 13.516 1 94.81 297 PRO B O 1
ATOM 7597 N N . PHE B 1 298 ? 4.707 9.461 14.148 1 96.5 298 PHE B N 1
ATOM 7598 C CA . PHE B 1 298 ? 6.027 9.922 14.562 1 96.5 298 PHE B CA 1
ATOM 7599 C C . PHE B 1 298 ? 6.602 9.023 15.656 1 96.5 298 PHE B C 1
ATOM 7601 O O . PHE B 1 298 ? 7.703 8.5 15.516 1 96.5 298 PHE B O 1
ATOM 7608 N N . LEU B 1 299 ? 5.887 8.82 16.656 1 97.88 299 LEU B N 1
ATOM 7609 C CA . LEU B 1 299 ? 6.359 8.039 17.781 1 97.88 299 LEU B CA 1
ATOM 7610 C C . LEU B 1 299 ? 6.473 6.562 17.406 1 97.88 299 LEU B C 1
ATOM 7612 O O . LEU B 1 299 ? 7.359 5.859 17.906 1 97.88 299 LEU B O 1
ATOM 7616 N N . SER B 1 300 ? 5.566 6.07 16.562 1 98.31 300 SER B N 1
ATOM 7617 C CA . SER B 1 300 ? 5.691 4.699 16.062 1 98.31 300 SER B CA 1
ATOM 7618 C C . SER B 1 300 ? 7.016 4.492 15.344 1 98.31 300 SER B C 1
ATOM 7620 O O . SER B 1 300 ? 7.684 3.479 15.539 1 98.31 300 SER B O 1
ATOM 7622 N N . MET B 1 301 ? 7.426 5.426 14.516 1 97.88 301 MET B N 1
ATOM 7623 C CA . MET B 1 301 ? 8.672 5.32 13.766 1 97.88 301 MET B CA 1
ATOM 7624 C C . MET B 1 301 ? 9.875 5.395 14.695 1 97.88 301 MET B C 1
ATOM 7626 O O . MET B 1 301 ? 10.789 4.57 14.602 1 97.88 301 MET B O 1
ATOM 7630 N N . ILE B 1 302 ? 9.844 6.328 15.641 1 97.38 302 ILE B N 1
ATOM 7631 C CA . ILE B 1 302 ? 10.977 6.562 16.531 1 97.38 302 ILE B CA 1
ATOM 7632 C C . ILE B 1 302 ? 11.18 5.352 17.438 1 97.38 302 ILE B C 1
ATOM 7634 O O . ILE B 1 302 ? 12.312 4.996 17.766 1 97.38 302 ILE B O 1
ATOM 7638 N N . ILE B 1 303 ? 10.094 4.703 17.797 1 98.19 303 ILE B N 1
ATOM 7639 C CA . ILE B 1 303 ? 10.164 3.561 18.703 1 98.19 303 ILE B CA 1
ATOM 7640 C C . ILE B 1 303 ? 10.477 2.293 17.906 1 98.19 303 ILE B C 1
ATOM 7642 O O . ILE B 1 303 ? 11.406 1.555 18.25 1 98.19 303 ILE B O 1
ATOM 7646 N N . MET B 1 304 ? 9.789 2.074 16.812 1 98.5 304 MET B N 1
ATOM 7647 C CA . MET B 1 304 ? 9.789 0.768 16.156 1 98.5 304 MET B CA 1
ATOM 7648 C C . MET B 1 304 ? 11.008 0.609 15.25 1 98.5 304 MET B C 1
ATOM 7650 O O . MET B 1 304 ? 11.469 -0.509 15.016 1 98.5 304 MET B O 1
ATOM 7654 N N . ILE B 1 305 ? 11.617 1.699 14.711 1 98.38 305 ILE B N 1
ATOM 7655 C CA . ILE B 1 305 ? 12.781 1.56 13.844 1 98.38 305 ILE B CA 1
ATOM 7656 C C . ILE B 1 305 ? 13.969 1.052 14.648 1 98.38 305 ILE B C 1
ATOM 7658 O O . ILE B 1 305 ? 14.594 0.052 14.289 1 98.38 305 ILE B O 1
ATOM 7662 N N . PRO B 1 306 ? 14.242 1.64 15.852 1 97.81 306 PRO B N 1
ATOM 7663 C CA . PRO B 1 306 ? 15.305 1.059 16.672 1 97.81 306 PRO B CA 1
ATOM 7664 C C . PRO B 1 306 ? 14.953 -0.327 17.203 1 97.81 306 PRO B C 1
ATOM 7666 O O . PRO B 1 306 ? 15.812 -1.214 17.25 1 97.81 306 PRO B O 1
ATOM 7669 N N . VAL B 1 307 ? 13.727 -0.552 17.578 1 98.25 307 VAL B N 1
ATOM 7670 C CA . VAL B 1 307 ? 13.312 -1.855 18.094 1 98.25 307 VAL B CA 1
ATOM 7671 C C . VAL B 1 307 ? 13.5 -2.914 17 1 98.25 307 VAL B C 1
ATOM 7673 O O . VAL B 1 307 ? 13.938 -4.031 17.281 1 98.25 307 VAL B O 1
ATOM 7676 N N . THR B 1 308 ? 13.172 -2.578 15.805 1 98.31 308 THR B N 1
ATOM 7677 C CA . THR B 1 308 ? 13.328 -3.521 14.703 1 98.31 308 THR B CA 1
ATOM 7678 C C . THR B 1 308 ? 14.797 -3.73 14.367 1 98.31 308 THR B C 1
ATOM 7680 O O . THR B 1 308 ? 15.234 -4.859 14.133 1 98.31 308 THR B O 1
ATOM 7683 N N . ALA B 1 309 ? 15.547 -2.672 14.359 1 97.56 309 ALA B N 1
ATOM 7684 C CA . ALA B 1 309 ? 16.969 -2.766 14.023 1 97.56 309 ALA B CA 1
ATOM 7685 C C . ALA B 1 309 ? 17.719 -3.598 15.055 1 97.56 309 ALA B C 1
ATOM 7687 O O . ALA B 1 309 ? 18.547 -4.43 14.703 1 97.56 309 ALA B O 1
ATOM 7688 N N . PHE B 1 310 ? 17.391 -3.436 16.344 1 97.19 310 PHE B N 1
ATOM 7689 C CA . PHE B 1 310 ? 18.172 -4.039 17.422 1 97.19 310 PHE B CA 1
ATOM 7690 C C . PHE B 1 310 ? 17.641 -5.422 17.766 1 97.19 310 PHE B C 1
ATOM 7692 O O . PHE B 1 310 ? 18.406 -6.309 18.156 1 97.19 310 PHE B O 1
ATOM 7699 N N . LEU B 1 311 ? 16.312 -5.598 17.625 1 97.19 311 LEU B N 1
ATOM 7700 C CA . LEU B 1 311 ? 15.742 -6.797 18.219 1 97.19 311 LEU B CA 1
ATOM 7701 C C . LEU B 1 311 ? 15.016 -7.637 17.188 1 97.19 311 LEU B C 1
ATOM 7703 O O . LEU B 1 311 ? 15.414 -8.773 16.906 1 97.19 311 LEU B O 1
ATOM 7707 N N . LEU B 1 312 ? 14.078 -7.102 16.5 1 97.06 312 LEU B N 1
ATOM 7708 C CA . LEU B 1 312 ? 13.18 -7.887 15.664 1 97.06 312 LEU B CA 1
ATOM 7709 C C . LEU B 1 312 ? 13.867 -8.32 14.375 1 97.06 312 LEU B C 1
ATOM 7711 O O . LEU B 1 312 ? 13.602 -9.406 13.859 1 97.06 312 LEU B O 1
ATOM 7715 N N . GLY B 1 313 ? 14.656 -7.383 13.836 1 94.62 313 GLY B N 1
ATOM 7716 C CA . GLY B 1 313 ? 15.43 -7.742 12.656 1 94.62 313 GLY B CA 1
ATOM 7717 C C . GLY B 1 313 ? 16.297 -8.961 12.859 1 94.62 313 GLY B C 1
ATOM 7718 O O . GLY B 1 313 ? 16.094 -10 12.227 1 94.62 313 GLY B O 1
ATOM 7719 N N . PRO B 1 314 ? 17.234 -8.828 13.828 1 92.94 314 PRO B N 1
ATOM 7720 C CA . PRO B 1 314 ? 18.094 -9.984 14.125 1 92.94 314 PRO B CA 1
ATOM 7721 C C . PRO B 1 314 ? 17.281 -11.219 14.516 1 92.94 314 PRO B C 1
ATOM 7723 O O . PRO B 1 314 ? 17.609 -12.328 14.094 1 92.94 314 PRO B O 1
ATOM 7726 N N . LEU B 1 315 ? 16.25 -11.023 15.203 1 93 315 LEU B N 1
ATOM 7727 C CA . LEU B 1 315 ? 15.398 -12.156 15.57 1 93 315 LEU B CA 1
ATOM 7728 C C . LEU B 1 315 ? 14.812 -12.828 14.336 1 93 315 LEU B C 1
ATOM 7730 O O . LEU B 1 315 ? 14.797 -14.055 14.234 1 93 315 LEU B O 1
ATOM 7734 N N . GLY B 1 316 ? 14.297 -12.023 13.461 1 90.31 316 GLY B N 1
ATOM 7735 C CA . GLY B 1 316 ? 13.742 -12.57 12.234 1 90.31 316 GLY B CA 1
ATOM 7736 C C . GLY B 1 316 ? 14.766 -13.32 11.398 1 90.31 316 GLY B C 1
ATOM 7737 O O . GLY B 1 316 ? 14.453 -14.367 10.828 1 90.31 316 GLY B O 1
ATOM 7738 N N . VAL B 1 317 ? 15.898 -12.773 11.375 1 85.75 317 VAL B N 1
ATOM 7739 C CA . VAL B 1 317 ? 16.969 -13.406 10.617 1 85.75 317 VAL B CA 1
ATOM 7740 C C . VAL B 1 317 ? 17.375 -14.719 11.289 1 85.75 317 VAL B C 1
ATOM 7742 O O . VAL B 1 317 ? 17.578 -15.727 10.617 1 85.75 317 VAL B O 1
ATOM 7745 N N . TRP B 1 318 ? 17.438 -14.719 12.641 1 87.44 318 TRP B N 1
ATOM 7746 C CA . TRP B 1 318 ? 17.781 -15.93 13.383 1 87.44 318 TRP B CA 1
ATOM 7747 C C . TRP B 1 318 ? 16.734 -17.016 13.18 1 87.44 318 TRP B C 1
ATOM 7749 O O . TRP B 1 318 ? 17.062 -18.188 13.008 1 87.44 318 TRP B O 1
ATOM 7759 N N . VAL B 1 319 ? 15.5 -16.594 13.18 1 87.12 319 VAL B N 1
ATOM 7760 C CA . VAL B 1 319 ? 14.406 -17.547 12.969 1 87.12 319 VAL B CA 1
ATOM 7761 C C . VAL B 1 319 ? 14.477 -18.109 11.555 1 87.12 319 VAL B C 1
ATOM 7763 O O . VAL B 1 319 ? 14.328 -19.328 11.352 1 87.12 319 VAL B O 1
ATOM 7766 N N . GLY B 1 320 ? 14.664 -17.219 10.641 1 82.69 320 GLY B N 1
ATOM 7767 C CA . GLY B 1 320 ? 14.797 -17.672 9.266 1 82.69 320 GLY B CA 1
ATOM 7768 C C . GLY B 1 320 ? 15.953 -18.625 9.062 1 82.69 320 GLY B C 1
ATOM 7769 O O . GLY B 1 320 ? 15.797 -19.672 8.43 1 82.69 320 GLY B O 1
ATOM 7770 N N . ASN B 1 321 ? 17.078 -18.281 9.617 1 81.5 321 ASN B N 1
ATOM 7771 C CA . ASN B 1 321 ? 18.266 -19.141 9.516 1 81.5 321 ASN B CA 1
ATOM 7772 C C . ASN B 1 321 ? 18.047 -20.469 10.219 1 81.5 321 ASN B C 1
ATOM 7774 O O . ASN B 1 321 ? 18.438 -21.531 9.703 1 81.5 321 ASN B O 1
ATOM 7778 N N . GLY B 1 322 ? 17.484 -20.406 11.367 1 84.69 322 GLY B N 1
ATOM 7779 C CA . GLY B 1 322 ? 17.188 -21.625 12.102 1 84.69 322 GLY B CA 1
ATOM 7780 C C . GLY B 1 322 ? 16.25 -22.547 11.367 1 84.69 322 GLY B C 1
ATOM 7781 O O . GLY B 1 322 ? 16.484 -23.766 11.312 1 84.69 322 GLY B O 1
ATOM 7782 N N . LEU B 1 323 ? 15.234 -21.984 10.82 1 82.75 323 LEU B N 1
ATOM 7783 C CA . LEU B 1 323 ? 14.289 -22.781 10.039 1 82.75 323 LEU B CA 1
ATOM 7784 C C . LEU B 1 323 ? 14.969 -23.359 8.797 1 82.75 323 LEU B C 1
ATOM 7786 O O . LEU B 1 323 ? 14.75 -24.516 8.453 1 82.75 323 LEU B O 1
ATOM 7790 N N . GLY B 1 324 ? 15.766 -22.531 8.18 1 79 324 GLY B N 1
ATOM 7791 C CA . GLY B 1 324 ? 16.484 -23 7.004 1 79 324 GLY B CA 1
ATOM 7792 C C . GLY B 1 324 ? 17.406 -24.172 7.301 1 79 324 GLY B C 1
ATOM 7793 O O . GLY B 1 324 ? 17.391 -25.172 6.586 1 79 324 GLY B O 1
ATOM 7794 N N . VAL B 1 325 ? 18.141 -24.094 8.367 1 80.81 325 VAL B N 1
ATOM 7795 C CA . VAL B 1 325 ? 19.078 -25.141 8.766 1 80.81 325 VAL B CA 1
ATOM 7796 C C . VAL B 1 325 ? 18.297 -26.391 9.188 1 80.81 325 VAL B C 1
ATOM 7798 O O . VAL B 1 325 ? 18.703 -27.516 8.867 1 80.81 325 VAL B O 1
ATOM 7801 N N . GLY B 1 326 ? 17.25 -26.125 9.891 1 83.12 326 GLY B N 1
ATOM 7802 C CA . GLY B 1 326 ? 16.406 -27.234 10.297 1 83.12 326 GLY B CA 1
ATOM 7803 C C . GLY B 1 326 ? 15.797 -27.984 9.133 1 83.12 326 GLY B C 1
ATOM 7804 O O . GLY B 1 326 ? 15.781 -29.219 9.117 1 83.12 326 GLY B O 1
ATOM 7805 N N . LEU B 1 327 ? 15.375 -27.281 8.195 1 81.38 327 LEU B N 1
ATOM 7806 C CA . LEU B 1 327 ? 14.766 -27.891 7.016 1 81.38 327 LEU B CA 1
ATOM 7807 C C . LEU B 1 327 ? 15.828 -28.594 6.172 1 81.38 327 LEU B C 1
ATOM 7809 O O . LEU B 1 327 ? 15.562 -29.672 5.609 1 81.38 327 LEU B O 1
ATOM 7813 N N . ALA B 1 328 ? 16.922 -28.016 6.074 1 80.5 328 ALA B N 1
ATOM 7814 C CA . ALA B 1 328 ? 18.031 -28.656 5.367 1 80.5 328 ALA B CA 1
ATOM 7815 C C . ALA B 1 328 ? 18.422 -29.984 6.035 1 80.5 328 ALA B C 1
ATOM 7817 O O . ALA B 1 328 ? 18.688 -30.969 5.352 1 80.5 328 ALA B O 1
ATOM 7818 N N . TRP B 1 329 ? 18.453 -29.906 7.336 1 83.38 329 TRP B N 1
ATOM 7819 C CA . TRP B 1 329 ? 18.75 -31.109 8.094 1 83.38 329 TRP B CA 1
ATOM 7820 C C . TRP B 1 329 ? 17.703 -32.188 7.832 1 83.38 329 TRP B C 1
ATOM 7822 O O . TRP B 1 329 ? 18.031 -33.344 7.641 1 83.38 329 TRP B O 1
ATOM 7832 N N . LEU B 1 330 ? 16.516 -31.781 7.844 1 82.06 330 LEU B N 1
ATOM 7833 C CA . LEU B 1 330 ? 15.43 -32.719 7.578 1 82.06 330 LEU B CA 1
ATOM 7834 C C . LEU B 1 330 ? 15.531 -33.281 6.164 1 82.06 330 LEU B C 1
ATOM 7836 O O . LEU B 1 330 ? 15.336 -34.469 5.957 1 82.06 330 LEU B O 1
ATOM 7840 N N . ASN B 1 331 ? 15.805 -32.531 5.199 1 82.38 331 ASN B N 1
ATOM 7841 C CA . ASN B 1 331 ? 15.922 -32.938 3.812 1 82.38 331 ASN B CA 1
ATOM 7842 C C . ASN B 1 331 ? 17.109 -33.906 3.619 1 82.38 331 ASN B C 1
ATOM 7844 O O . ASN B 1 331 ? 17.047 -34.812 2.789 1 82.38 331 ASN B O 1
ATOM 7848 N N . ASN B 1 332 ? 18.156 -33.656 4.324 1 83.06 332 ASN B N 1
ATOM 7849 C CA . ASN B 1 332 ? 19.344 -34.531 4.219 1 83.06 332 ASN B CA 1
ATOM 7850 C C . ASN B 1 332 ? 19.109 -35.875 4.863 1 83.06 332 ASN B C 1
ATOM 7852 O O . ASN B 1 332 ? 19.688 -36.875 4.426 1 83.06 332 ASN B O 1
ATOM 7856 N N . ASN B 1 333 ? 18.281 -35.844 5.855 1 84.38 333 ASN B N 1
ATOM 7857 C CA . ASN B 1 333 ? 18.109 -37.094 6.609 1 84.38 333 ASN B CA 1
ATOM 7858 C C . ASN B 1 333 ? 16.844 -37.844 6.172 1 84.38 333 ASN B C 1
ATOM 7860 O O . ASN B 1 333 ? 16.75 -39.062 6.34 1 84.38 333 ASN B O 1
ATOM 7864 N N . ALA B 1 334 ? 15.906 -37.062 5.754 1 83.75 334 ALA B N 1
ATOM 7865 C CA . ALA B 1 334 ? 14.648 -37.688 5.355 1 83.75 334 ALA B CA 1
ATOM 7866 C C . ALA B 1 334 ? 14.102 -37.031 4.082 1 83.75 334 ALA B C 1
ATOM 7868 O O . ALA B 1 334 ? 12.961 -36.594 4.059 1 83.75 334 ALA B O 1
ATOM 7869 N N . PRO B 1 335 ? 14.836 -37.156 3.055 1 81.75 335 PRO B N 1
ATOM 7870 C CA . PRO B 1 335 ? 14.375 -36.5 1.823 1 81.75 335 PRO B CA 1
ATOM 7871 C C . PRO B 1 335 ? 13.094 -37.125 1.271 1 81.75 335 PRO B C 1
ATOM 7873 O O . PRO B 1 335 ? 12.273 -36.406 0.669 1 81.75 335 PRO B O 1
ATOM 7876 N N . PHE B 1 336 ? 12.789 -38.375 1.562 1 87.44 336 PHE B N 1
ATOM 7877 C CA . PHE B 1 336 ? 11.625 -39.062 1.056 1 87.44 336 PHE B CA 1
ATOM 7878 C C . PHE B 1 336 ? 10.352 -38.562 1.725 1 87.44 336 PHE B C 1
ATOM 7880 O O . PHE B 1 336 ? 9.297 -38.469 1.087 1 87.44 336 PHE B O 1
ATOM 7887 N N . ILE B 1 337 ? 10.5 -38.156 2.918 1 86.5 337 ILE B N 1
ATOM 7888 C CA . ILE B 1 337 ? 9.336 -37.688 3.666 1 86.5 337 ILE B CA 1
ATOM 7889 C C . ILE B 1 337 ? 8.812 -36.375 3.064 1 86.5 337 ILE B C 1
ATOM 7891 O O . ILE B 1 337 ? 7.609 -36.25 2.82 1 86.5 337 ILE B O 1
ATOM 7895 N N . PHE B 1 338 ? 9.648 -35.469 2.744 1 86.38 338 PHE B N 1
ATOM 7896 C CA . PHE B 1 338 ? 9.219 -34.188 2.18 1 86.38 338 PHE B CA 1
ATOM 7897 C C . PHE B 1 338 ? 8.695 -34.375 0.763 1 86.38 338 PHE B C 1
ATOM 7899 O O . PHE B 1 338 ? 7.68 -33.781 0.388 1 86.38 338 PHE B O 1
ATOM 7906 N N . ALA B 1 339 ? 9.352 -35.219 0.104 1 91.62 339 ALA B N 1
ATOM 7907 C CA . ALA B 1 339 ? 9.008 -35.438 -1.299 1 91.62 339 ALA B CA 1
ATOM 7908 C C . ALA B 1 339 ? 7.609 -36.031 -1.431 1 91.62 339 ALA B C 1
ATOM 7910 O O . ALA B 1 339 ? 6.891 -35.75 -2.391 1 91.62 339 ALA B O 1
ATOM 7911 N N . ILE B 1 340 ? 7.215 -36.781 -0.426 1 93.81 340 ILE B N 1
ATOM 7912 C CA . ILE B 1 340 ? 5.93 -37.469 -0.501 1 93.81 340 ILE B CA 1
ATOM 7913 C C . ILE B 1 340 ? 4.883 -36.688 0.282 1 93.81 340 ILE B C 1
ATOM 7915 O O . ILE B 1 340 ? 3.742 -36.531 -0.167 1 93.81 340 ILE B O 1
ATOM 7919 N N . LEU B 1 341 ? 5.238 -36.062 1.353 1 92.75 341 LEU B N 1
ATOM 7920 C CA . LEU B 1 341 ? 4.289 -35.375 2.24 1 92.75 341 LEU B CA 1
ATOM 7921 C C . LEU B 1 341 ? 3.809 -34.062 1.637 1 92.75 341 LEU B C 1
ATOM 7923 O O . LEU B 1 341 ? 2.635 -33.719 1.766 1 92.75 341 LEU B O 1
ATOM 7927 N N . ILE B 1 342 ? 4.676 -33.406 0.979 1 92.38 342 ILE B N 1
ATOM 7928 C CA . ILE B 1 342 ? 4.328 -32.094 0.48 1 92.38 342 ILE B CA 1
ATOM 7929 C C . ILE B 1 342 ? 3.217 -32.188 -0.562 1 92.38 342 ILE B C 1
ATOM 7931 O O . ILE B 1 342 ? 2.174 -31.547 -0.442 1 92.38 342 ILE B O 1
ATOM 7935 N N . PRO B 1 343 ? 3.365 -33.062 -1.566 1 95.88 343 PRO B N 1
ATOM 7936 C CA . PRO B 1 343 ? 2.277 -33.156 -2.541 1 95.88 343 PRO B CA 1
ATOM 7937 C C . PRO B 1 343 ? 0.984 -33.688 -1.928 1 95.88 343 PRO B C 1
ATOM 7939 O O . PRO B 1 343 ? -0.109 -33.344 -2.393 1 95.88 343 PRO B O 1
ATOM 7942 N N . MET B 1 344 ? 1.07 -34.312 -0.846 1 94.19 344 MET B N 1
ATOM 7943 C CA . MET B 1 344 ? -0.106 -34.906 -0.224 1 94.19 344 MET B CA 1
ATOM 7944 C C . MET B 1 344 ? -0.8 -33.938 0.701 1 94.19 344 MET B C 1
ATOM 7946 O O . MET B 1 344 ? -2.004 -34.031 0.944 1 94.19 344 MET B O 1
ATOM 7950 N N . LEU B 1 345 ? -0.143 -32.938 1.11 1 91.94 345 LEU B N 1
ATOM 7951 C CA . LEU B 1 345 ? -0.692 -31.984 2.072 1 91.94 345 LEU B CA 1
ATOM 7952 C C . LEU B 1 345 ? -1.221 -30.75 1.368 1 91.94 345 LEU B C 1
ATOM 7954 O O . LEU B 1 345 ? -2.215 -30.156 1.8 1 91.94 345 LEU B O 1
ATOM 7958 N N . TYR B 1 346 ? -0.635 -30.406 0.312 1 92 346 TYR B N 1
ATOM 7959 C CA . TYR B 1 346 ? -0.922 -29.141 -0.354 1 92 346 TYR B CA 1
ATOM 7960 C C . TYR B 1 346 ? -2.379 -29.078 -0.793 1 92 346 TYR B C 1
ATOM 7962 O O . TYR B 1 346 ? -3.008 -28.016 -0.721 1 92 346 TYR B O 1
ATOM 7970 N N . PRO B 1 347 ? -2.984 -30.219 -1.259 1 91 347 PRO B N 1
ATOM 7971 C CA . PRO B 1 347 ? -4.383 -30.156 -1.687 1 91 347 PRO B CA 1
ATOM 7972 C C . PRO B 1 347 ? -5.316 -29.672 -0.576 1 91 347 PRO B C 1
ATOM 7974 O O . PRO B 1 347 ? -6.367 -29.094 -0.856 1 91 347 PRO B O 1
ATOM 7977 N N . PHE B 1 348 ? -4.926 -29.781 0.574 1 84.94 348 PHE B N 1
ATOM 7978 C CA . PHE B 1 348 ? -5.773 -29.422 1.703 1 84.94 348 PHE B CA 1
ATOM 7979 C C . PHE B 1 348 ? -5.395 -28.047 2.24 1 84.94 348 PHE B C 1
ATOM 7981 O O . PHE B 1 348 ? -6.234 -27.344 2.807 1 84.94 348 PHE B O 1
ATOM 7988 N N . LEU B 1 349 ? -4.195 -27.625 1.942 1 84.69 349 LEU B N 1
ATOM 7989 C CA . LEU B 1 349 ? -3.703 -26.359 2.48 1 84.69 349 LEU B CA 1
ATOM 7990 C C . LEU B 1 349 ? -4.117 -25.188 1.593 1 84.69 349 LEU B C 1
ATOM 7992 O O . LEU B 1 349 ? -4.438 -24.109 2.092 1 84.69 349 LEU B O 1
ATOM 7996 N N . VAL B 1 350 ? -4.18 -25.406 0.367 1 85.25 350 VAL B N 1
ATOM 7997 C CA . VAL B 1 350 ? -4.387 -24.328 -0.598 1 85.25 350 VAL B CA 1
ATOM 7998 C C . VAL B 1 350 ? -5.801 -23.781 -0.454 1 85.25 350 VAL B C 1
ATOM 8000 O O . VAL B 1 350 ? -5.992 -22.562 -0.384 1 85.25 350 VAL B O 1
ATOM 8003 N N . PRO B 1 351 ? -6.82 -24.656 -0.367 1 76.38 351 PRO B N 1
ATOM 8004 C CA . PRO B 1 351 ? -8.172 -24.109 -0.203 1 76.38 351 PRO B CA 1
ATOM 8005 C C . PRO B 1 351 ? -8.32 -23.297 1.079 1 76.38 351 PRO B C 1
ATOM 8007 O O . PRO B 1 351 ? -9.148 -22.391 1.137 1 76.38 351 PRO B O 1
ATOM 8010 N N . LEU B 1 352 ? -7.48 -23.609 1.955 1 70.38 352 LEU B N 1
ATOM 8011 C CA . LEU B 1 352 ? -7.547 -22.922 3.242 1 70.38 352 LEU B CA 1
ATOM 8012 C C . LEU B 1 352 ? -6.621 -21.719 3.262 1 70.38 352 LEU B C 1
ATOM 8014 O O . LEU B 1 352 ? -6.664 -20.906 4.195 1 70.38 352 LEU B O 1
ATOM 8018 N N . GLY B 1 353 ? -5.898 -21.625 2.34 1 72.06 353 GLY B N 1
ATOM 8019 C CA . GLY B 1 353 ? -4.918 -20.547 2.314 1 72.06 353 GLY B CA 1
ATOM 8020 C C . GLY B 1 353 ? -3.723 -20.812 3.211 1 72.06 353 GLY B C 1
ATOM 8021 O O . GLY B 1 353 ? -2.908 -19.922 3.449 1 72.06 353 GLY B O 1
ATOM 8022 N N . LEU B 1 354 ? -3.555 -21.938 3.676 1 74.12 354 LEU B N 1
ATOM 8023 C CA . LEU B 1 354 ? -2.535 -22.266 4.664 1 74.12 354 LEU B CA 1
ATOM 8024 C C . LEU B 1 354 ? -1.23 -22.672 3.986 1 74.12 354 LEU B C 1
ATOM 8026 O O . LEU B 1 354 ? -0.251 -23 4.66 1 74.12 354 LEU B O 1
ATOM 8030 N N . HIS B 1 355 ? -1.113 -22.562 2.695 1 85.88 355 HIS B N 1
ATOM 8031 C CA . HIS B 1 355 ? 0.106 -22.922 1.979 1 85.88 355 HIS B CA 1
ATOM 8032 C C . HIS B 1 355 ? 1.087 -21.75 1.944 1 85.88 355 HIS B C 1
ATOM 8034 O O . HIS B 1 355 ? 2.271 -21.938 1.661 1 85.88 355 HIS B O 1
ATOM 8040 N N . TRP B 1 356 ? 0.707 -20.609 2.279 1 80.94 356 TRP B N 1
ATOM 8041 C CA . TRP B 1 356 ? 1.553 -19.422 2.174 1 80.94 356 TRP B CA 1
ATOM 8042 C C . TRP B 1 356 ? 2.732 -19.516 3.137 1 80.94 356 TRP B C 1
ATOM 8044 O O . TRP B 1 356 ? 3.84 -19.078 2.812 1 80.94 356 TRP B O 1
ATOM 8054 N N . PRO B 1 357 ? 2.549 -20.078 4.32 1 80.31 357 PRO B N 1
ATOM 8055 C CA . PRO B 1 357 ? 3.715 -20.312 5.176 1 80.31 357 PRO B CA 1
ATOM 8056 C C . PRO B 1 357 ? 4.773 -21.188 4.504 1 80.31 357 PRO B C 1
ATOM 8058 O O . PRO B 1 357 ? 5.973 -20.969 4.699 1 80.31 357 PRO B O 1
ATOM 8061 N N . LEU B 1 358 ? 4.316 -22.094 3.762 1 84.88 358 LEU B N 1
ATOM 8062 C CA . LEU B 1 358 ? 5.27 -22.922 3.029 1 84.88 358 LEU B CA 1
ATOM 8063 C C . LEU B 1 358 ? 5.969 -22.125 1.943 1 84.88 358 LEU B C 1
ATOM 8065 O O . LEU B 1 358 ? 7.168 -22.297 1.711 1 84.88 358 LEU B O 1
ATOM 8069 N N . ASN B 1 359 ? 5.195 -21.25 1.344 1 87.62 359 ASN B N 1
ATOM 8070 C CA . ASN B 1 359 ? 5.805 -20.344 0.367 1 87.62 359 ASN B CA 1
ATOM 8071 C C . ASN B 1 359 ? 6.855 -19.453 1.01 1 87.62 359 ASN B C 1
ATOM 8073 O O . ASN B 1 359 ? 7.918 -19.219 0.429 1 87.62 359 ASN B O 1
ATOM 8077 N N . ALA B 1 360 ? 6.52 -19.047 2.174 1 85.69 360 ALA B N 1
ATOM 8078 C CA . ALA B 1 360 ? 7.477 -18.234 2.924 1 85.69 360 ALA B CA 1
ATOM 8079 C C . ALA B 1 360 ? 8.75 -19.016 3.217 1 85.69 360 ALA B C 1
ATOM 8081 O O . ALA B 1 360 ? 9.859 -18.469 3.127 1 85.69 360 ALA B O 1
ATOM 8082 N N . LEU B 1 361 ? 8.578 -20.219 3.527 1 86.56 361 LEU B N 1
ATOM 8083 C CA . LEU B 1 361 ? 9.727 -21.062 3.832 1 86.56 361 LEU B CA 1
ATOM 8084 C C . LEU B 1 361 ? 10.602 -21.266 2.598 1 86.56 361 LEU B C 1
ATOM 8086 O O . LEU B 1 361 ? 11.82 -21.359 2.703 1 86.56 361 LEU B O 1
ATOM 8090 N N . MET B 1 362 ? 10.008 -21.391 1.477 1 92.25 362 MET B N 1
ATOM 8091 C CA . MET B 1 362 ? 10.758 -21.484 0.227 1 92.25 362 MET B CA 1
ATOM 8092 C C . MET B 1 362 ? 11.656 -20.266 0.028 1 92.25 362 MET B C 1
ATOM 8094 O O . MET B 1 362 ? 12.812 -20.406 -0.366 1 92.25 362 MET B O 1
ATOM 8098 N N . LEU B 1 363 ? 11.086 -19.141 0.344 1 89 363 LEU B N 1
ATOM 8099 C CA . LEU B 1 363 ? 11.836 -17.906 0.201 1 89 363 LEU B CA 1
ATOM 8100 C C . LEU B 1 363 ? 12.977 -17.828 1.216 1 89 363 LEU B C 1
ATOM 8102 O O . LEU B 1 363 ? 14.078 -17.391 0.89 1 89 363 LEU B O 1
ATOM 8106 N N . VAL B 1 364 ? 12.719 -18.328 2.393 1 85.44 364 VAL B N 1
ATOM 8107 C CA . VAL B 1 364 ? 13.742 -18.375 3.428 1 85.44 364 VAL B CA 1
ATOM 8108 C C . VAL B 1 364 ? 14.875 -19.297 2.996 1 85.44 364 VAL B C 1
ATOM 8110 O O . VAL B 1 364 ? 16.047 -18.984 3.174 1 85.44 364 VAL B O 1
ATOM 8113 N N . ASN B 1 365 ? 14.508 -20.438 2.432 1 88.25 365 ASN B N 1
ATOM 8114 C CA . ASN B 1 365 ? 15.508 -21.375 1.926 1 88.25 365 ASN B CA 1
ATOM 8115 C C . ASN B 1 365 ? 16.422 -20.719 0.898 1 88.25 365 ASN B C 1
ATOM 8117 O O . ASN B 1 365 ? 17.656 -20.844 0.986 1 88.25 365 ASN B O 1
ATOM 8121 N N . ILE B 1 366 ? 15.852 -20.031 0.025 1 88.38 366 ILE B N 1
ATOM 8122 C CA . ILE B 1 366 ? 16.609 -19.406 -1.058 1 88.38 366 ILE B CA 1
ATOM 8123 C C . ILE B 1 366 ? 17.531 -18.328 -0.492 1 88.38 366 ILE B C 1
ATOM 8125 O O . ILE B 1 366 ? 18.688 -18.234 -0.884 1 88.38 366 ILE B O 1
ATOM 8129 N N . ASN B 1 367 ? 17.047 -17.594 0.452 1 83.44 367 ASN B N 1
ATOM 8130 C CA . ASN B 1 367 ? 17.828 -16.484 1.024 1 83.44 367 ASN B CA 1
ATOM 8131 C C . ASN B 1 367 ? 18.953 -17 1.919 1 83.44 367 ASN B C 1
ATOM 8133 O O . ASN B 1 367 ? 20.016 -16.406 1.974 1 83.44 367 ASN B O 1
ATOM 8137 N N . THR B 1 368 ? 18.703 -18.141 2.588 1 81 368 THR B N 1
ATOM 8138 C CA . THR B 1 368 ? 19.625 -18.609 3.613 1 81 368 THR B CA 1
ATOM 8139 C C . THR B 1 368 ? 20.578 -19.672 3.055 1 81 368 THR B C 1
ATOM 8141 O O . THR B 1 368 ? 21.766 -19.672 3.354 1 81 368 THR B O 1
ATOM 8144 N N . LEU B 1 369 ? 19.984 -20.547 2.234 1 83.38 369 LEU B N 1
ATOM 8145 C CA . LEU B 1 369 ? 20.75 -21.688 1.767 1 83.38 369 LEU B CA 1
ATOM 8146 C C . LEU B 1 369 ? 21.219 -21.484 0.331 1 83.38 369 LEU B C 1
ATOM 8148 O O . LEU B 1 369 ? 22.141 -22.172 -0.134 1 83.38 369 LEU B O 1
ATOM 8152 N N . GLY B 1 370 ? 20.562 -20.578 -0.3 1 85.75 370 GLY B N 1
ATOM 8153 C CA . GLY B 1 370 ? 20.875 -20.359 -1.704 1 85.75 370 GLY B CA 1
ATOM 8154 C C . GLY B 1 370 ? 20.078 -21.266 -2.635 1 85.75 370 GLY B C 1
ATOM 8155 O O . GLY B 1 370 ? 20.188 -21.156 -3.857 1 85.75 370 GLY B O 1
ATOM 8156 N N . TYR B 1 371 ? 19.312 -22.188 -2.068 1 90.44 371 TYR B N 1
ATOM 8157 C CA . TYR B 1 371 ? 18.484 -23.078 -2.863 1 90.44 371 TYR B CA 1
ATOM 8158 C C . TYR B 1 371 ? 17.234 -23.5 -2.092 1 90.44 371 TYR B C 1
ATOM 8160 O O . TYR B 1 371 ? 17.141 -23.281 -0.884 1 90.44 371 TYR B O 1
ATOM 8168 N N . ASP B 1 372 ? 16.266 -24.031 -2.822 1 92.56 372 ASP B N 1
ATOM 8169 C CA . ASP B 1 372 ? 15.039 -24.578 -2.238 1 92.56 372 ASP B CA 1
ATOM 8170 C C . ASP B 1 372 ? 14.773 -25.984 -2.734 1 92.56 372 ASP B C 1
ATOM 8172 O O . ASP B 1 372 ? 15.172 -26.359 -3.842 1 92.56 372 ASP B O 1
ATOM 8176 N N . PHE B 1 373 ? 14.211 -26.812 -1.855 1 91.62 373 PHE B N 1
ATOM 8177 C CA . PHE B 1 373 ? 13.906 -28.203 -2.203 1 91.62 373 PHE B CA 1
ATOM 8178 C C . PHE B 1 373 ? 12.414 -28.484 -2.033 1 91.62 373 PHE B C 1
ATOM 8180 O O . PHE B 1 373 ? 11.969 -29.625 -2.227 1 91.62 373 PHE B O 1
ATOM 8187 N N . ILE B 1 374 ? 11.656 -27.453 -1.66 1 91.81 374 ILE B N 1
ATOM 8188 C CA . ILE B 1 374 ? 10.234 -27.625 -1.389 1 91.81 374 ILE B CA 1
ATOM 8189 C C . ILE B 1 374 ? 9.438 -27.469 -2.682 1 91.81 374 ILE B C 1
ATOM 8191 O O . ILE B 1 374 ? 8.445 -28.156 -2.896 1 91.81 374 ILE B O 1
ATOM 8195 N N . GLN B 1 375 ? 9.859 -26.641 -3.559 1 94.81 375 GLN B N 1
ATOM 8196 C CA . GLN B 1 375 ? 9.102 -26.266 -4.75 1 94.81 375 GLN B CA 1
ATOM 8197 C C . GLN B 1 375 ? 8.953 -27.453 -5.699 1 94.81 375 GLN B C 1
ATOM 8199 O O . GLN B 1 375 ? 7.945 -27.578 -6.395 1 94.81 375 GLN B O 1
ATOM 8204 N N . GLY B 1 376 ? 9.922 -28.328 -5.773 1 94.81 376 GLY B N 1
ATOM 8205 C CA . GLY B 1 376 ? 9.812 -29.516 -6.617 1 94.81 376 GLY B CA 1
ATOM 8206 C C . GLY B 1 376 ? 8.609 -30.375 -6.293 1 94.81 376 GLY B C 1
ATOM 8207 O O . GLY B 1 376 ? 7.707 -30.531 -7.121 1 94.81 376 GLY B O 1
ATOM 8208 N N . PRO B 1 377 ? 8.594 -30.828 -5.059 1 95.12 377 PRO B N 1
ATOM 8209 C CA . PRO B 1 377 ? 7.426 -31.594 -4.621 1 95.12 377 PRO B CA 1
ATOM 8210 C C . PRO B 1 377 ? 6.125 -30.812 -4.727 1 95.12 377 PRO B C 1
ATOM 8212 O O . PRO B 1 377 ? 5.066 -31.391 -4.988 1 95.12 377 PRO B O 1
ATOM 8215 N N . MET B 1 378 ? 6.176 -29.562 -4.488 1 95.62 378 MET B N 1
ATOM 8216 C CA . MET B 1 378 ? 4.992 -28.734 -4.664 1 95.62 378 MET B CA 1
ATOM 8217 C C . MET B 1 378 ? 4.492 -28.797 -6.105 1 95.62 378 MET B C 1
ATOM 8219 O O . MET B 1 378 ? 3.285 -28.828 -6.344 1 95.62 378 MET B O 1
ATOM 8223 N N . GLY B 1 379 ? 5.395 -28.797 -7.031 1 97.25 379 GLY B N 1
ATOM 8224 C CA . GLY B 1 379 ? 5.027 -28.938 -8.43 1 97.25 379 GLY B CA 1
ATOM 8225 C C . GLY B 1 379 ? 4.293 -30.234 -8.727 1 97.25 379 GLY B C 1
ATOM 8226 O O . GLY B 1 379 ? 3.389 -30.25 -9.57 1 97.25 379 GLY B O 1
ATOM 8227 N N . VAL B 1 380 ? 4.633 -31.281 -8.047 1 97.75 380 VAL B N 1
ATOM 8228 C CA . VAL B 1 380 ? 3.996 -32.562 -8.234 1 97.75 380 VAL B CA 1
ATOM 8229 C C . VAL B 1 380 ? 2.51 -32.469 -7.902 1 97.75 380 VAL B C 1
ATOM 8231 O O . VAL B 1 380 ? 1.665 -32.969 -8.656 1 97.75 380 VAL B O 1
ATOM 8234 N N . TRP B 1 381 ? 2.217 -31.844 -6.832 1 96.81 381 TRP B N 1
ATOM 8235 C CA . TRP B 1 381 ? 0.812 -31.672 -6.477 1 96.81 381 TRP B CA 1
ATOM 8236 C C . TRP B 1 381 ? 0.095 -30.797 -7.508 1 96.81 381 TRP B C 1
ATOM 8238 O O . TRP B 1 381 ? -1.031 -31.109 -7.906 1 96.81 381 TRP B O 1
ATOM 8248 N N . ASN B 1 382 ? 0.699 -29.719 -7.887 1 97.44 382 ASN B N 1
ATOM 8249 C CA . ASN B 1 382 ? 0.081 -28.828 -8.859 1 97.44 382 ASN B CA 1
ATOM 8250 C C . ASN B 1 382 ? -0.271 -29.562 -10.148 1 97.44 382 ASN B C 1
ATOM 8252 O O . ASN B 1 382 ? -1.381 -29.406 -10.664 1 97.44 382 ASN B O 1
ATOM 8256 N N . PHE B 1 383 ? 0.646 -30.344 -10.602 1 98.56 383 PHE B N 1
ATOM 8257 C CA . PHE B 1 383 ? 0.424 -31.016 -11.883 1 98.56 383 PHE B CA 1
ATOM 8258 C C . PHE B 1 383 ? -0.546 -32.188 -11.719 1 98.56 383 PHE B C 1
ATOM 8260 O O . PHE B 1 383 ? -1.255 -32.531 -12.664 1 98.56 383 PHE B O 1
ATOM 8267 N N . ALA B 1 384 ? -0.599 -32.781 -10.531 1 98.62 384 ALA B N 1
ATOM 8268 C CA . ALA B 1 384 ? -1.684 -33.719 -10.273 1 98.62 384 ALA B CA 1
ATOM 8269 C C . ALA B 1 384 ? -3.043 -33.031 -10.383 1 98.62 384 ALA B C 1
ATOM 8271 O O . ALA B 1 384 ? -3.975 -33.594 -10.977 1 98.62 384 ALA B O 1
ATOM 8272 N N . LEU B 1 385 ? -3.094 -31.875 -9.797 1 97.81 385 LEU B N 1
ATOM 8273 C CA . LEU B 1 385 ? -4.312 -31.078 -9.836 1 97.81 385 LEU B CA 1
ATOM 8274 C C . LEU B 1 385 ? -4.66 -30.703 -11.273 1 97.81 385 LEU B C 1
ATOM 8276 O O . LEU B 1 385 ? -5.82 -30.812 -11.688 1 97.81 385 LEU B O 1
ATOM 8280 N N . PHE B 1 386 ? -3.699 -30.281 -12.055 1 98.19 386 PHE B N 1
ATOM 8281 C CA . PHE B 1 386 ? -3.916 -29.922 -13.453 1 98.19 386 PHE B CA 1
ATOM 8282 C C . PHE B 1 386 ? -4.332 -31.141 -14.266 1 98.19 386 PHE B C 1
ATOM 8284 O O . PHE B 1 386 ? -5.18 -31.047 -15.156 1 98.19 386 PHE B O 1
ATOM 8291 N N . GLY B 1 387 ? -3.703 -32.219 -13.938 1 98.62 387 GLY B N 1
ATOM 8292 C CA . GLY B 1 387 ? -4.078 -33.438 -14.609 1 98.62 387 GLY B CA 1
ATOM 8293 C C . GLY B 1 387 ? -5.52 -33.844 -14.367 1 98.62 387 GLY B C 1
ATOM 8294 O O . GLY B 1 387 ? -6.215 -34.281 -15.297 1 98.62 387 GLY B O 1
ATOM 8295 N N . ALA B 1 388 ? -5.902 -33.719 -13.164 1 98.19 388 ALA B N 1
ATOM 8296 C CA . ALA B 1 388 ? -7.301 -34 -12.844 1 98.19 388 ALA B CA 1
ATOM 8297 C C . ALA B 1 388 ? -8.234 -33.062 -13.633 1 98.19 388 ALA B C 1
ATOM 8299 O O . ALA B 1 388 ? -9.266 -33.531 -14.141 1 98.19 388 ALA B O 1
ATOM 8300 N N . THR B 1 389 ? -7.895 -31.859 -13.711 1 97.69 389 THR B N 1
ATOM 8301 C CA . THR B 1 389 ? -8.68 -30.891 -14.469 1 97.69 389 THR B CA 1
ATOM 8302 C C . THR B 1 389 ? -8.695 -31.25 -15.953 1 97.69 389 THR B C 1
ATOM 8304 O O . THR B 1 389 ? -9.719 -31.109 -16.625 1 97.69 389 THR B O 1
ATOM 8307 N N . ALA B 1 390 ? -7.582 -31.688 -16.438 1 98.25 390 ALA B N 1
ATOM 8308 C CA . ALA B 1 390 ? -7.512 -32.156 -17.828 1 98.25 390 ALA B CA 1
ATOM 8309 C C . ALA B 1 390 ? -8.445 -33.344 -18.062 1 98.25 390 ALA B C 1
ATOM 8311 O O . ALA B 1 390 ? -9.055 -33.469 -19.125 1 98.25 390 ALA B O 1
ATOM 8312 N N . GLY B 1 391 ? -8.453 -34.219 -17.109 1 98.31 391 GLY B N 1
ATOM 8313 C CA . GLY B 1 391 ? -9.398 -35.312 -17.203 1 98.31 391 GLY B CA 1
ATOM 8314 C C . GLY B 1 391 ? -10.844 -34.844 -17.281 1 98.31 391 GLY B C 1
ATOM 8315 O O . GLY B 1 391 ? -11.625 -35.406 -18.062 1 98.31 391 GLY B O 1
ATOM 8316 N N . VAL B 1 392 ? -11.188 -33.875 -16.469 1 96.5 392 VAL B N 1
ATOM 8317 C CA . VAL B 1 392 ? -12.531 -33.312 -16.484 1 96.5 392 VAL B CA 1
ATOM 8318 C C . VAL B 1 392 ? -12.805 -32.719 -17.859 1 96.5 392 VAL B C 1
ATOM 8320 O O . VAL B 1 392 ? -13.914 -32.812 -18.391 1 96.5 392 VAL B O 1
ATOM 8323 N N . LEU B 1 393 ? -11.836 -32.062 -18.391 1 96.88 393 LEU B N 1
ATOM 8324 C CA . LEU B 1 393 ? -11.977 -31.438 -19.703 1 96.88 393 LEU B CA 1
ATOM 8325 C C . LEU B 1 393 ? -12.273 -32.5 -20.766 1 96.88 393 LEU B C 1
ATOM 8327 O O . LEU B 1 393 ? -13.133 -32.281 -21.625 1 96.88 393 LEU B O 1
ATOM 8331 N N . VAL B 1 394 ? -11.594 -33.594 -20.75 1 97.38 394 VAL B N 1
ATOM 8332 C CA . VAL B 1 394 ? -11.797 -34.688 -21.719 1 97.38 394 VAL B CA 1
ATOM 8333 C C . VAL B 1 394 ? -13.227 -35.219 -21.625 1 97.38 394 VAL B C 1
ATOM 8335 O O . VAL B 1 394 ? -13.891 -35.406 -22.641 1 97.38 394 VAL B O 1
ATOM 8338 N N . ILE B 1 395 ? -13.664 -35.375 -20.406 1 95.81 395 ILE B N 1
ATOM 8339 C CA . ILE B 1 395 ? -15.023 -35.875 -20.203 1 95.81 395 ILE B CA 1
ATOM 8340 C C . ILE B 1 395 ? -16.031 -34.844 -20.688 1 95.81 395 ILE B C 1
ATOM 8342 O O . ILE B 1 395 ? -17.016 -35.188 -21.359 1 95.81 395 ILE B O 1
ATOM 8346 N N . ALA B 1 396 ? -15.812 -33.625 -20.359 1 93 396 ALA B N 1
ATOM 8347 C CA . ALA B 1 396 ? -16.703 -32.562 -20.781 1 93 396 ALA B CA 1
ATOM 8348 C C . ALA B 1 396 ? -16.766 -32.469 -22.312 1 93 396 ALA B C 1
ATOM 8350 O O . ALA B 1 396 ? -17.828 -32.156 -22.875 1 93 396 ALA B O 1
ATOM 8351 N N . MET B 1 397 ? -15.664 -32.688 -22.938 1 94.62 397 MET B N 1
ATOM 8352 C CA . MET B 1 397 ? -15.609 -32.656 -24.406 1 94.62 397 MET B CA 1
ATOM 8353 C C . MET B 1 397 ? -16.344 -33.844 -25 1 94.62 397 MET B C 1
ATOM 8355 O O . MET B 1 397 ? -17.078 -33.719 -25.984 1 94.62 397 MET B O 1
ATOM 8359 N N . ARG B 1 398 ? -16.188 -34.938 -24.406 1 93.19 398 ARG B N 1
ATOM 8360 C CA . ARG B 1 398 ? -16.828 -36.156 -24.859 1 93.19 398 ARG B CA 1
ATOM 8361 C C . ARG B 1 398 ? -18.344 -36.062 -24.703 1 93.19 398 ARG B C 1
ATOM 8363 O O . ARG B 1 398 ? -19.094 -36.531 -25.562 1 93.19 398 ARG B O 1
ATOM 8370 N N . GLU B 1 399 ? -18.719 -35.406 -23.625 1 89.88 399 GLU B N 1
ATOM 8371 C CA . GLU B 1 399 ? -20.141 -35.312 -23.312 1 89.88 399 GLU B CA 1
ATOM 8372 C C . GLU B 1 399 ? -20.734 -34 -23.875 1 89.88 399 GLU B C 1
ATOM 8374 O O . GLU B 1 399 ? -21.906 -33.719 -23.625 1 89.88 399 GLU B O 1
ATOM 8379 N N . LYS B 1 400 ? -19.938 -33.188 -24.547 1 85.75 400 LYS B N 1
ATOM 8380 C CA . LYS B 1 400 ? -20.344 -31.938 -25.188 1 85.75 400 LYS B CA 1
ATOM 8381 C C . LYS B 1 400 ? -20.969 -30.984 -24.188 1 85.75 400 LYS B C 1
ATOM 8383 O O . LYS B 1 400 ? -21.969 -30.328 -24.484 1 85.75 400 LYS B O 1
ATOM 8388 N N . ASN B 1 401 ? -20.453 -31.031 -22.969 1 82.5 401 ASN B N 1
ATOM 8389 C CA . ASN B 1 401 ? -20.828 -30.047 -21.953 1 82.5 401 ASN B CA 1
ATOM 8390 C C . ASN B 1 401 ? -20.078 -28.734 -22.141 1 82.5 401 ASN B C 1
ATOM 8392 O O . ASN B 1 401 ? -18.938 -28.594 -21.688 1 82.5 401 ASN B O 1
ATOM 8396 N N . VAL B 1 402 ? -20.766 -27.766 -22.688 1 78.44 402 VAL B N 1
ATOM 8397 C CA . VAL B 1 402 ? -20.109 -26.531 -23.094 1 78.44 402 VAL B CA 1
ATOM 8398 C C . VAL B 1 402 ? -19.656 -25.75 -21.859 1 78.44 402 VAL B C 1
ATOM 8400 O O . VAL B 1 402 ? -18.547 -25.219 -21.828 1 78.44 402 VAL B O 1
ATOM 8403 N N . ASP B 1 403 ? -20.5 -25.719 -20.844 1 76.88 403 ASP B N 1
ATOM 8404 C CA . ASP B 1 403 ? -20.188 -24.953 -19.641 1 76.88 403 ASP B CA 1
ATOM 8405 C C . ASP B 1 403 ? -18.953 -25.516 -18.922 1 76.88 403 ASP B C 1
ATOM 8407 O O . ASP B 1 403 ? -18.031 -24.766 -18.594 1 76.88 403 ASP B O 1
ATOM 8411 N N . MET B 1 404 ? -18.969 -26.797 -18.781 1 87.06 404 MET B N 1
ATOM 8412 C CA . MET B 1 404 ? -17.844 -27.422 -18.094 1 87.06 404 MET B CA 1
ATOM 8413 C C . MET B 1 404 ? -16.578 -27.406 -18.953 1 87.06 404 MET B C 1
ATOM 8415 O O . MET B 1 404 ? -15.469 -27.266 -18.438 1 87.06 404 MET B O 1
ATOM 8419 N N . ARG B 1 405 ? -16.797 -27.516 -20.188 1 91.5 405 ARG B N 1
ATOM 8420 C CA . ARG B 1 405 ? -15.648 -27.438 -21.109 1 91.5 405 ARG B CA 1
ATOM 8421 C C . ARG B 1 405 ? -14.945 -26.094 -20.984 1 91.5 405 ARG B C 1
ATOM 8423 O O . ARG B 1 405 ? -13.719 -26.031 -20.922 1 91.5 405 ARG B O 1
ATOM 8430 N N . GLN B 1 406 ? -15.734 -25.047 -20.938 1 84.06 406 GLN B N 1
ATOM 8431 C CA . GLN B 1 406 ? -15.164 -23.703 -20.828 1 84.06 406 GLN B CA 1
ATOM 8432 C C . GLN B 1 406 ? -14.492 -23.5 -19.469 1 84.06 406 GLN B C 1
ATOM 8434 O O . GLN B 1 406 ? -13.398 -22.938 -19.391 1 84.06 406 GLN B O 1
ATOM 8439 N N . THR B 1 407 ? -15.07 -23.953 -18.469 1 83.69 407 THR B N 1
ATOM 8440 C CA . THR B 1 407 ? -14.539 -23.828 -17.109 1 83.69 407 THR B CA 1
ATOM 8441 C C . THR B 1 407 ? -13.242 -24.625 -16.969 1 83.69 407 THR B C 1
ATOM 8443 O O . THR B 1 407 ? -12.242 -24.109 -16.469 1 83.69 407 THR B O 1
ATOM 8446 N N . ALA B 1 408 ? -13.305 -25.828 -17.438 1 93.06 408 ALA B N 1
ATOM 8447 C CA . ALA B 1 408 ? -12.148 -26.719 -17.297 1 93.06 408 ALA B CA 1
ATOM 8448 C C . ALA B 1 408 ? -10.992 -26.234 -18.172 1 93.06 408 ALA B C 1
ATOM 8450 O O . ALA B 1 408 ? -9.828 -26.312 -17.75 1 93.06 408 ALA B O 1
ATOM 8451 N N . PHE B 1 409 ? -11.289 -25.797 -19.312 1 93.38 409 PHE B N 1
ATOM 8452 C CA . PHE B 1 409 ? -10.234 -25.297 -20.203 1 93.38 409 PHE B CA 1
ATOM 8453 C C . PHE B 1 409 ? -9.562 -24.062 -19.594 1 93.38 409 PHE B C 1
ATOM 8455 O O . PHE B 1 409 ? -8.336 -23.984 -19.578 1 93.38 409 PHE B O 1
ATOM 8462 N N . GLY B 1 410 ? -10.383 -23.156 -19.172 1 88.38 410 GLY B N 1
ATOM 8463 C CA . GLY B 1 410 ? -9.828 -21.953 -18.547 1 88.38 410 GLY B CA 1
ATOM 8464 C C . GLY B 1 410 ? -9 -22.266 -17.312 1 88.38 410 GLY B C 1
ATOM 8465 O O . GLY B 1 410 ? -7.914 -21.703 -17.141 1 88.38 410 GLY B O 1
ATOM 8466 N N . ALA B 1 411 ? -9.461 -23.125 -16.5 1 90.94 411 ALA B N 1
ATOM 8467 C CA . ALA B 1 411 ? -8.75 -23.516 -15.289 1 90.94 411 ALA B CA 1
ATOM 8468 C C . ALA B 1 411 ? -7.438 -24.219 -15.617 1 90.94 411 ALA B C 1
ATOM 8470 O O . ALA B 1 411 ? -6.422 -23.984 -14.961 1 90.94 411 ALA B O 1
ATOM 8471 N N . LEU B 1 412 ? -7.496 -25.047 -16.594 1 95.31 412 LEU B N 1
ATOM 8472 C CA . LEU B 1 412 ? -6.309 -25.781 -17.016 1 95.31 412 LEU B CA 1
ATOM 8473 C C . LEU B 1 412 ? -5.246 -24.828 -17.562 1 95.31 412 LEU B C 1
ATOM 8475 O O . LEU B 1 412 ? -4.062 -24.984 -17.25 1 95.31 412 LEU B O 1
ATOM 8479 N N . MET B 1 413 ? -5.652 -23.859 -18.312 1 92.69 413 MET B N 1
ATOM 8480 C CA . MET B 1 413 ? -4.707 -22.906 -18.875 1 92.69 413 MET B CA 1
ATOM 8481 C C . MET B 1 413 ? -4.094 -22.031 -17.797 1 92.69 413 MET B C 1
ATOM 8483 O O . MET B 1 413 ? -2.896 -21.75 -17.812 1 92.69 413 MET B O 1
ATOM 8487 N N . ALA B 1 414 ? -4.914 -21.656 -16.875 1 88.75 414 ALA B N 1
ATOM 8488 C CA . ALA B 1 414 ? -4.41 -20.891 -15.742 1 88.75 414 ALA B CA 1
ATOM 8489 C C . ALA B 1 414 ? -3.35 -21.672 -14.969 1 88.75 414 ALA B C 1
ATOM 8491 O O . ALA B 1 414 ? -2.369 -21.094 -14.492 1 88.75 414 ALA B O 1
ATOM 8492 N N . GLY B 1 415 ? -3.562 -22.906 -14.875 1 94.31 415 GLY B N 1
ATOM 8493 C CA . GLY B 1 415 ? -2.623 -23.766 -14.172 1 94.31 415 GLY B CA 1
ATOM 8494 C C . GLY B 1 415 ? -1.376 -24.078 -14.977 1 94.31 415 GLY B C 1
ATOM 8495 O O . GLY B 1 415 ? -0.261 -23.766 -14.547 1 94.31 415 GLY B O 1
ATOM 8496 N N . LEU B 1 416 ? -1.499 -24.594 -16.156 1 95.75 416 LEU B N 1
ATOM 8497 C CA . LEU B 1 416 ? -0.384 -25.062 -16.969 1 95.75 416 LEU B CA 1
ATOM 8498 C C . LEU B 1 416 ? 0.512 -23.906 -17.391 1 95.75 416 LEU B C 1
ATOM 8500 O O . LEU B 1 416 ? 1.732 -24.062 -17.484 1 95.75 416 LEU B O 1
ATOM 8504 N N . LEU B 1 417 ? -0.072 -22.75 -17.578 1 91.62 417 LEU B N 1
ATOM 8505 C CA . LEU B 1 417 ? 0.718 -21.625 -18.078 1 91.62 417 LEU B CA 1
ATOM 8506 C C . LEU B 1 417 ? 1.123 -20.703 -16.938 1 91.62 417 LEU B C 1
ATOM 8508 O O . LEU B 1 417 ? 2.172 -20.062 -17 1 91.62 417 LEU B O 1
ATOM 8512 N N . GLY B 1 418 ? 0.329 -20.688 -15.945 1 89.19 418 GLY B N 1
ATOM 8513 C CA . GLY B 1 418 ? 0.59 -19.688 -14.914 1 89.19 418 GLY B CA 1
ATOM 8514 C C . GLY B 1 418 ? 0.921 -20.297 -13.562 1 89.19 418 GLY B C 1
ATOM 8515 O O . GLY B 1 418 ? 1.416 -19.594 -12.672 1 89.19 418 GLY B O 1
ATOM 8516 N N . GLY B 1 419 ? 0.59 -21.5 -13.328 1 92.19 419 GLY B N 1
ATOM 8517 C CA . GLY B 1 419 ? 0.828 -22.141 -12.039 1 92.19 419 GLY B CA 1
ATOM 8518 C C . GLY B 1 419 ? -0.222 -21.797 -11 1 92.19 419 GLY B C 1
ATOM 8519 O O . GLY B 1 419 ? 0.042 -21.875 -9.797 1 92.19 419 GLY B O 1
ATOM 8520 N N . VAL B 1 420 ? -1.377 -21.391 -11.484 1 89.12 420 VAL B N 1
ATOM 8521 C CA . VAL B 1 420 ? -2.455 -21 -10.578 1 89.12 420 VAL B CA 1
ATOM 8522 C C . VAL B 1 420 ? -3.445 -22.141 -10.422 1 89.12 420 VAL B C 1
ATOM 8524 O O . VAL B 1 420 ? -4.059 -22.594 -11.391 1 89.12 420 VAL B O 1
ATOM 8527 N N . SER B 1 421 ? -3.645 -22.531 -9.234 1 91.06 421 SER B N 1
ATOM 8528 C CA . SER B 1 421 ? -4.457 -23.719 -9 1 91.06 421 SER B CA 1
ATOM 8529 C C . SER B 1 421 ? -5.879 -23.344 -8.594 1 91.06 421 SER B C 1
ATOM 8531 O O . SER B 1 421 ? -6.789 -24.172 -8.664 1 91.06 421 SER B O 1
ATOM 8533 N N . GLU B 1 422 ? -6.121 -22.156 -8.289 1 80.19 422 GLU B N 1
ATOM 8534 C CA . GLU B 1 422 ? -7.367 -21.719 -7.66 1 80.19 422 GLU B CA 1
ATOM 8535 C C . GLU B 1 422 ? -8.555 -21.922 -8.602 1 80.19 422 GLU B C 1
ATOM 8537 O O . GLU B 1 422 ? -9.609 -22.391 -8.188 1 80.19 422 GLU B O 1
ATOM 8542 N N . PRO B 1 423 ? -8.414 -21.578 -9.875 1 82.56 423 PRO B N 1
ATOM 8543 C CA . PRO B 1 423 ? -9.547 -21.812 -10.766 1 82.56 423 PRO B CA 1
ATOM 8544 C C . PRO B 1 423 ? -9.938 -23.297 -10.844 1 82.56 423 PRO B C 1
ATOM 8546 O O . PRO B 1 423 ? -11.125 -23.609 -10.945 1 82.56 423 PRO B O 1
ATOM 8549 N N . SER B 1 424 ? -9.023 -24.156 -10.805 1 91.94 424 SER B N 1
ATOM 8550 C CA . SER B 1 424 ? -9.297 -25.594 -10.797 1 91.94 424 SER B CA 1
ATOM 8551 C C . SER B 1 424 ? -9.938 -26.031 -9.484 1 91.94 424 SER B C 1
ATOM 8553 O O . SER B 1 424 ? -10.914 -26.766 -9.477 1 91.94 424 SER B O 1
ATOM 8555 N N . LEU B 1 425 ? -9.391 -25.531 -8.453 1 88.25 425 LEU B N 1
ATOM 8556 C CA . LEU B 1 425 ? -9.82 -25.938 -7.121 1 88.25 425 LEU B CA 1
ATOM 8557 C C . LEU B 1 425 ? -11.25 -25.469 -6.848 1 88.25 425 LEU B C 1
ATOM 8559 O O . LEU B 1 425 ? -12.109 -26.266 -6.48 1 88.25 425 LEU B O 1
ATOM 8563 N N . TYR B 1 426 ? -11.508 -24.297 -7.086 1 77.56 426 TYR B N 1
ATOM 8564 C CA . TYR B 1 426 ? -12.789 -23.703 -6.715 1 77.56 426 TYR B CA 1
ATOM 8565 C C . TYR B 1 426 ? -13.82 -23.922 -7.816 1 77.56 426 TYR B C 1
ATOM 8567 O O . TYR B 1 426 ? -15.016 -24.031 -7.543 1 77.56 426 TYR B O 1
ATOM 8575 N N . GLY B 1 427 ? -13.367 -24.016 -8.961 1 80.06 427 GLY B N 1
ATOM 8576 C CA . GLY B 1 427 ? -14.273 -24.172 -10.086 1 80.06 427 GLY B CA 1
ATOM 8577 C C . GLY B 1 427 ? -14.758 -25.594 -10.289 1 80.06 427 GLY B C 1
ATOM 8578 O O . GLY B 1 427 ? -15.844 -25.828 -10.82 1 80.06 427 GLY B O 1
ATOM 8579 N N . ILE B 1 428 ? -13.898 -26.516 -9.844 1 89 428 ILE B N 1
ATOM 8580 C CA . ILE B 1 428 ? -14.227 -27.891 -10.211 1 89 428 ILE B CA 1
ATOM 8581 C C . ILE B 1 428 ? -13.984 -28.812 -9.016 1 89 428 ILE B C 1
ATOM 8583 O O . ILE B 1 428 ? -14.922 -29.438 -8.508 1 89 428 ILE B O 1
ATOM 8587 N N . HIS B 1 429 ? -12.828 -28.844 -8.438 1 91.06 429 HIS B N 1
ATOM 8588 C CA . HIS B 1 429 ? -12.375 -29.891 -7.547 1 91.06 429 HIS B CA 1
ATOM 8589 C C . HIS B 1 429 ? -13.156 -29.891 -6.234 1 91.06 429 HIS B C 1
ATOM 8591 O O . HIS B 1 429 ? -13.484 -30.953 -5.699 1 91.06 429 HIS B O 1
ATOM 8597 N N . LEU B 1 430 ? -13.43 -28.75 -5.742 1 83 430 LEU B N 1
ATOM 8598 C CA . LEU B 1 430 ? -14.109 -28.672 -4.457 1 83 430 LEU B CA 1
ATOM 8599 C C . LEU B 1 430 ? -15.617 -28.859 -4.629 1 83 430 LEU B C 1
ATOM 8601 O O . LEU B 1 430 ? -16.328 -29.094 -3.652 1 83 430 LEU B O 1
ATOM 8605 N N . ARG B 1 431 ? -16.047 -28.766 -5.816 1 80.69 431 ARG B N 1
ATOM 8606 C CA . ARG B 1 431 ? -17.453 -28.953 -6.109 1 80.69 431 ARG B CA 1
ATOM 8607 C C . ARG B 1 431 ? -17.797 -30.422 -6.312 1 80.69 431 ARG B C 1
ATOM 8609 O O . ARG B 1 431 ? -18.938 -30.844 -6.117 1 80.69 431 ARG B O 1
ATOM 8616 N N . TYR B 1 432 ? -16.797 -31.141 -6.773 1 87.06 432 TYR B N 1
ATOM 8617 C CA . TYR B 1 432 ? -16.953 -32.562 -6.992 1 87.06 432 TYR B CA 1
ATOM 8618 C C . TYR B 1 432 ? -16 -33.375 -6.09 1 87.06 432 TYR B C 1
ATOM 8620 O O . TYR B 1 432 ? -14.82 -33.5 -6.391 1 87.06 432 TYR B O 1
ATOM 8628 N N . LYS B 1 433 ? -16.516 -34 -5.164 1 81.88 433 LYS B N 1
ATOM 8629 C CA . LYS B 1 433 ? -15.742 -34.594 -4.07 1 81.88 433 LYS B CA 1
ATOM 8630 C C . LYS B 1 433 ? -14.867 -35.75 -4.566 1 81.88 433 LYS B C 1
ATOM 8632 O O . LYS B 1 433 ? -13.797 -36 -4.012 1 81.88 433 LYS B O 1
ATOM 8637 N N . LEU B 1 434 ? -15.266 -36.375 -5.578 1 90.88 434 LEU B N 1
ATOM 8638 C CA . LEU B 1 434 ? -14.531 -37.562 -6.039 1 90.88 434 LEU B CA 1
ATOM 8639 C C . LEU B 1 434 ? -13.227 -37.156 -6.723 1 90.88 434 LEU B C 1
ATOM 8641 O O . LEU B 1 434 ? -12.32 -37.969 -6.871 1 90.88 434 LEU B O 1
ATOM 8645 N N . VAL B 1 435 ? -13.148 -35.969 -7.145 1 93.81 435 VAL B N 1
ATOM 8646 C CA . VAL B 1 435 ? -11.938 -35.5 -7.801 1 93.81 435 VAL B CA 1
ATOM 8647 C C . VAL B 1 435 ? -10.758 -35.562 -6.836 1 93.81 435 VAL B C 1
ATOM 8649 O O . VAL B 1 435 ? -9.664 -35.969 -7.223 1 93.81 435 VAL B O 1
ATOM 8652 N N . TYR B 1 436 ? -10.961 -35.281 -5.594 1 92.44 436 TYR B N 1
ATOM 8653 C CA . TYR B 1 436 ? -9.898 -35.281 -4.594 1 92.44 436 TYR B CA 1
ATOM 8654 C C . TYR B 1 436 ? -9.344 -36.688 -4.387 1 92.44 436 TYR B C 1
ATOM 8656 O O . TYR B 1 436 ? -8.133 -36.875 -4.316 1 92.44 436 TYR B O 1
ATOM 8664 N N . LYS B 1 437 ? -10.234 -37.562 -4.305 1 92.69 437 LYS B N 1
ATOM 8665 C CA . LYS B 1 437 ? -9.82 -38.938 -4.062 1 92.69 437 LYS B CA 1
ATOM 8666 C C . LYS B 1 437 ? -8.938 -39.469 -5.191 1 92.69 437 LYS B C 1
ATOM 8668 O O . LYS B 1 437 ? -7.992 -40.219 -4.949 1 92.69 437 LYS B O 1
ATOM 8673 N N . ARG B 1 438 ? -9.234 -39.094 -6.301 1 95.94 438 ARG B N 1
ATOM 8674 C CA . ARG B 1 438 ? -8.508 -39.594 -7.473 1 95.94 438 ARG B CA 1
ATOM 8675 C C . ARG B 1 438 ? -7.23 -38.781 -7.695 1 95.94 438 ARG B C 1
ATOM 8677 O O . ARG B 1 438 ? -6.195 -39.344 -8.07 1 95.94 438 ARG B O 1
ATOM 8684 N N . MET B 1 439 ? -7.289 -37.5 -7.477 1 96.69 439 MET B N 1
ATOM 8685 C CA . MET B 1 439 ? -6.137 -36.625 -7.633 1 96.69 439 MET B CA 1
ATOM 8686 C C . MET B 1 439 ? -5.051 -36.969 -6.617 1 96.69 439 MET B C 1
ATOM 8688 O O . MET B 1 439 ? -3.859 -36.875 -6.926 1 96.69 439 MET B O 1
ATOM 8692 N N . LEU B 1 440 ? -5.457 -37.406 -5.402 1 96.94 440 LEU B N 1
ATOM 8693 C CA . LEU B 1 440 ? -4.508 -37.719 -4.336 1 96.94 440 LEU B CA 1
ATOM 8694 C C . LEU B 1 440 ? -3.621 -38.875 -4.719 1 96.94 440 LEU B C 1
ATOM 8696 O O . LEU B 1 440 ? -2.461 -38.938 -4.312 1 96.94 440 LEU B O 1
ATOM 8700 N N . ILE B 1 441 ? -4.156 -39.719 -5.531 1 97.62 441 ILE B N 1
ATOM 8701 C CA . ILE B 1 441 ? -3.365 -40.844 -6.004 1 97.62 441 ILE B CA 1
ATOM 8702 C C . ILE B 1 441 ? -2.238 -40.344 -6.902 1 97.62 441 ILE B C 1
ATOM 8704 O O . ILE B 1 441 ? -1.107 -40.844 -6.82 1 97.62 441 ILE B O 1
ATOM 8708 N N . GLY B 1 442 ? -2.566 -39.469 -7.766 1 97.88 442 GLY B N 1
ATOM 8709 C CA . GLY B 1 442 ? -1.533 -38.844 -8.578 1 97.88 442 GLY B CA 1
ATOM 8710 C C . GLY B 1 442 ? -0.487 -38.125 -7.758 1 97.88 442 GLY B C 1
ATOM 8711 O O . GLY B 1 442 ? 0.705 -38.188 -8.07 1 97.88 442 GLY B O 1
ATOM 8712 N N . CYS B 1 443 ? -0.92 -37.438 -6.723 1 97.81 443 CYS B N 1
ATOM 8713 C CA . CYS B 1 443 ? -0.004 -36.75 -5.816 1 97.81 443 CYS B CA 1
ATOM 8714 C C . CYS B 1 443 ? 0.955 -37.719 -5.16 1 97.81 443 CYS B C 1
ATOM 8716 O O . CYS B 1 443 ? 2.16 -37.469 -5.098 1 97.81 443 CYS B O 1
ATOM 8718 N N . PHE B 1 444 ? 0.392 -38.844 -4.723 1 97.75 444 PHE B N 1
ATOM 8719 C CA . PHE B 1 444 ? 1.182 -39.812 -4.008 1 97.75 444 PHE B CA 1
ATOM 8720 C C . PHE B 1 444 ? 2.211 -40.469 -4.934 1 97.75 444 PHE B C 1
ATOM 8722 O O . PHE B 1 444 ? 3.398 -40.531 -4.602 1 97.75 444 PHE B O 1
ATOM 8729 N N . VAL B 1 445 ? 1.762 -40.906 -6.07 1 98.06 445 VAL B N 1
ATOM 8730 C CA . VAL B 1 445 ? 2.646 -41.625 -6.992 1 98.06 445 VAL B CA 1
ATOM 8731 C C . VAL B 1 445 ? 3.695 -40.656 -7.539 1 98.06 445 VAL B C 1
ATOM 8733 O O . VAL B 1 445 ? 4.871 -41 -7.664 1 98.06 445 VAL B O 1
ATOM 8736 N N . GLY B 1 446 ? 3.262 -39.469 -7.902 1 98.06 446 GLY B N 1
ATOM 8737 C CA . GLY B 1 446 ? 4.23 -38.438 -8.305 1 98.06 446 GLY B CA 1
ATOM 8738 C C . GLY B 1 446 ? 5.246 -38.125 -7.23 1 98.06 446 GLY B C 1
ATOM 8739 O O . GLY B 1 446 ? 6.426 -37.906 -7.523 1 98.06 446 GLY B O 1
ATOM 8740 N N . GLY B 1 447 ? 4.785 -38.062 -5.98 1 97.38 447 GLY B N 1
ATOM 8741 C CA . GLY B 1 447 ? 5.672 -37.844 -4.852 1 97.38 447 GLY B CA 1
ATOM 8742 C C . GLY B 1 447 ? 6.695 -38.938 -4.676 1 97.38 447 GLY B C 1
ATOM 8743 O O . GLY B 1 447 ? 7.867 -38.688 -4.398 1 97.38 447 GLY B O 1
ATOM 8744 N N . VAL B 1 448 ? 6.266 -40.156 -4.906 1 97.19 448 VAL B N 1
ATOM 8745 C CA . VAL B 1 448 ? 7.164 -41.312 -4.805 1 97.19 448 VAL B CA 1
ATOM 8746 C C . VAL B 1 448 ? 8.195 -41.25 -5.93 1 97.19 448 VAL B C 1
ATOM 8748 O O . VAL B 1 448 ? 9.383 -41.5 -5.707 1 97.19 448 VAL B O 1
ATOM 8751 N N . VAL B 1 449 ? 7.77 -40.906 -7.074 1 97.69 449 VAL B N 1
ATOM 8752 C CA . VAL B 1 449 ? 8.648 -40.875 -8.234 1 97.69 449 VAL B CA 1
ATOM 8753 C C . VAL B 1 449 ? 9.719 -39.812 -8.023 1 97.69 449 VAL B C 1
ATOM 8755 O O . VAL B 1 449 ? 10.906 -40.062 -8.25 1 97.69 449 VAL B O 1
ATOM 8758 N N . ILE B 1 450 ? 9.336 -38.625 -7.566 1 96.88 450 ILE B N 1
ATOM 8759 C CA . ILE B 1 450 ? 10.312 -37.531 -7.395 1 96.88 450 ILE B CA 1
ATOM 8760 C C . ILE B 1 450 ? 11.266 -37.906 -6.254 1 96.88 450 ILE B C 1
ATOM 8762 O O . ILE B 1 450 ? 12.445 -37.531 -6.297 1 96.88 450 ILE B O 1
ATOM 8766 N N . ALA B 1 451 ? 10.758 -38.656 -5.289 1 94.88 451 ALA B N 1
ATOM 8767 C CA . ALA B 1 451 ? 11.602 -39.094 -4.176 1 94.88 451 ALA B CA 1
ATOM 8768 C C . ALA B 1 451 ? 12.672 -40.062 -4.641 1 94.88 451 ALA B C 1
ATOM 8770 O O . ALA B 1 451 ? 13.852 -39.906 -4.332 1 94.88 451 ALA B O 1
ATOM 8771 N N . ILE B 1 452 ? 12.305 -41 -5.406 1 95.94 452 ILE B N 1
ATOM 8772 C CA . ILE B 1 452 ? 13.203 -42.062 -5.844 1 95.94 452 ILE B CA 1
ATOM 8773 C C . ILE B 1 452 ? 14.203 -41.5 -6.852 1 95.94 452 ILE B C 1
ATOM 8775 O O . ILE B 1 452 ? 15.414 -41.688 -6.703 1 95.94 452 ILE B O 1
ATOM 8779 N N . LEU B 1 453 ? 13.719 -40.844 -7.848 1 95.69 453 LEU B N 1
ATOM 8780 C CA . LEU B 1 453 ? 14.602 -40.312 -8.883 1 95.69 453 LEU B CA 1
ATOM 8781 C C . LEU B 1 453 ? 15.508 -39.219 -8.312 1 95.69 453 LEU B C 1
ATOM 8783 O O . LEU B 1 453 ? 16.656 -39.094 -8.727 1 95.69 453 LEU B O 1
ATOM 8787 N N . GLY B 1 454 ? 14.938 -38.438 -7.387 1 91.88 454 GLY B N 1
ATOM 8788 C CA . GLY B 1 454 ? 15.758 -37.438 -6.746 1 91.88 454 GLY B CA 1
ATOM 8789 C C . GLY B 1 454 ? 16.875 -38 -5.891 1 91.88 454 GLY B C 1
ATOM 8790 O O . GLY B 1 454 ? 17.906 -37.375 -5.715 1 91.88 454 GLY B O 1
ATOM 8791 N N . TRP B 1 455 ? 16.594 -39.125 -5.371 1 90.81 455 TRP B N 1
ATOM 8792 C CA . TRP B 1 455 ? 17.609 -39.812 -4.574 1 90.81 455 TRP B CA 1
ATOM 8793 C C . TRP B 1 455 ? 18.703 -40.406 -5.465 1 90.81 455 TRP B C 1
ATOM 8795 O O . TRP B 1 455 ? 19.891 -40.281 -5.152 1 90.81 455 TRP B O 1
ATOM 8805 N N . ILE B 1 456 ? 18.328 -40.938 -6.574 1 93.25 456 ILE B N 1
ATOM 8806 C CA . ILE B 1 456 ? 19.25 -41.594 -7.492 1 93.25 456 ILE B CA 1
ATOM 8807 C C . ILE B 1 456 ? 20.047 -40.562 -8.273 1 93.25 456 ILE B C 1
ATOM 8809 O O . ILE B 1 456 ? 21.234 -40.75 -8.562 1 93.25 456 ILE B O 1
ATOM 8813 N N . PHE B 1 457 ? 19.391 -39.5 -8.594 1 93.94 457 PHE B N 1
ATOM 8814 C CA . PHE B 1 457 ? 20 -38.406 -9.367 1 93.94 457 PHE B CA 1
ATOM 8815 C C . PHE B 1 457 ? 19.938 -37.094 -8.594 1 93.94 457 PHE B C 1
ATOM 8817 O O . PHE B 1 457 ? 19.141 -36.219 -8.922 1 93.94 457 PHE B O 1
ATOM 8824 N N . PRO B 1 458 ? 20.875 -36.938 -7.668 1 89.94 458 PRO B N 1
ATOM 8825 C CA . PRO B 1 458 ? 20.844 -35.75 -6.809 1 89.94 458 PRO B CA 1
ATOM 8826 C C . PRO B 1 458 ? 21.25 -34.469 -7.551 1 89.94 458 PRO B C 1
ATOM 8828 O O . PRO B 1 458 ? 21.828 -34.531 -8.633 1 89.94 458 PRO B O 1
ATOM 8831 N N . SER B 1 459 ? 20.781 -33.344 -7.004 1 90.12 459 SER B N 1
ATOM 8832 C CA . SER B 1 459 ? 21.156 -32.062 -7.531 1 90.12 459 SER B CA 1
ATOM 8833 C C . SER B 1 459 ? 22.531 -31.625 -7.043 1 90.12 459 SER B C 1
ATOM 8835 O O . SER B 1 459 ? 22.938 -31.969 -5.93 1 90.12 459 SER B O 1
ATOM 8837 N N . THR B 1 460 ? 23.266 -30.969 -7.93 1 85.88 460 THR B N 1
ATOM 8838 C CA . THR B 1 460 ? 24.547 -30.375 -7.559 1 85.88 460 THR B CA 1
ATOM 8839 C C . THR B 1 460 ? 24.469 -28.859 -7.559 1 85.88 460 THR B C 1
ATOM 8841 O O . THR B 1 460 ? 24.125 -28.25 -8.578 1 85.88 460 THR B O 1
ATOM 8844 N N . LEU B 1 461 ? 24.781 -28.25 -6.48 1 81.69 461 LEU B N 1
ATOM 8845 C CA . LEU B 1 461 ? 24.719 -26.812 -6.336 1 81.69 461 LEU B CA 1
ATOM 8846 C C . LEU B 1 461 ? 25.938 -26.141 -6.973 1 81.69 461 LEU B C 1
ATOM 8848 O O . LEU B 1 461 ? 26.891 -26.828 -7.355 1 81.69 461 LEU B O 1
ATOM 8852 N N . ALA B 1 462 ? 25.797 -24.859 -7.098 1 70.88 462 ALA B N 1
ATOM 8853 C CA . ALA B 1 462 ? 26.859 -24.094 -7.719 1 70.88 462 ALA B CA 1
ATOM 8854 C C . ALA B 1 462 ? 28.172 -24.234 -6.938 1 70.88 462 ALA B C 1
ATOM 8856 O O . ALA B 1 462 ? 29.25 -24.219 -7.523 1 70.88 462 ALA B O 1
ATOM 8857 N N . ASN B 1 463 ? 28.078 -24.453 -5.637 1 72.19 463 ASN B N 1
ATOM 8858 C CA . ASN B 1 463 ? 29.266 -24.578 -4.797 1 72.19 463 ASN B CA 1
ATOM 8859 C C . ASN B 1 463 ? 29.781 -26.016 -4.773 1 72.19 463 ASN B C 1
ATOM 8861 O O . ASN B 1 463 ? 30.734 -26.328 -4.059 1 72.19 463 ASN B O 1
ATOM 8865 N N . GLY B 1 464 ? 29.078 -26.922 -5.477 1 78.56 464 GLY B N 1
ATOM 8866 C CA . GLY B 1 464 ? 29.547 -28.297 -5.586 1 78.56 464 GLY B CA 1
ATOM 8867 C C . GLY B 1 464 ? 28.859 -29.234 -4.617 1 78.56 464 GLY B C 1
ATOM 8868 O O . GLY B 1 464 ? 28.984 -30.469 -4.73 1 78.56 464 GLY B O 1
ATOM 8869 N N . GLN B 1 465 ? 28.125 -28.641 -3.725 1 82.75 465 GLN B N 1
ATOM 8870 C CA . GLN B 1 465 ? 27.422 -29.469 -2.752 1 82.75 465 GLN B CA 1
ATOM 8871 C C . GLN B 1 465 ? 26.312 -30.266 -3.416 1 82.75 465 GLN B C 1
ATOM 8873 O O . GLN B 1 465 ? 25.609 -29.75 -4.285 1 82.75 465 GLN B O 1
ATOM 8878 N N . VAL B 1 466 ? 26.281 -31.547 -3.01 1 87.19 466 VAL B N 1
ATOM 8879 C CA . VAL B 1 466 ? 25.266 -32.438 -3.561 1 87.19 466 VAL B CA 1
ATOM 8880 C C . VAL B 1 466 ? 24.078 -32.5 -2.611 1 87.19 466 VAL B C 1
ATOM 8882 O O . VAL B 1 466 ? 24.25 -32.719 -1.409 1 87.19 466 VAL B O 1
ATOM 8885 N N . VAL B 1 467 ? 22.906 -32.219 -3.127 1 88.69 467 VAL B N 1
ATOM 8886 C CA . VAL B 1 467 ? 21.672 -32.281 -2.355 1 88.69 467 VAL B CA 1
ATOM 8887 C C . VAL B 1 467 ? 20.703 -33.281 -2.98 1 88.69 467 VAL B C 1
ATOM 8889 O O . VAL B 1 467 ? 20.422 -33.188 -4.176 1 88.69 467 VAL B O 1
ATOM 8892 N N . HIS B 1 468 ? 20.281 -34.188 -2.158 1 88.62 468 HIS B N 1
ATOM 8893 C CA . HIS B 1 468 ? 19.312 -35.125 -2.656 1 88.62 468 HIS B CA 1
ATOM 8894 C C . HIS B 1 468 ? 17.953 -34.469 -2.867 1 88.62 468 HIS B C 1
ATOM 8896 O O . HIS B 1 468 ? 17.469 -33.719 -2.004 1 88.62 468 HIS B O 1
ATOM 8902 N N . GLY B 1 469 ? 17.422 -34.75 -4.086 1 89.12 469 GLY B N 1
ATOM 8903 C CA . GLY B 1 469 ? 16.156 -34.125 -4.461 1 89.12 469 GLY B CA 1
ATOM 8904 C C . GLY B 1 469 ? 16.297 -33.094 -5.543 1 89.12 469 GLY B C 1
ATOM 8905 O O . GLY B 1 469 ? 17.422 -32.688 -5.895 1 89.12 469 GLY B O 1
ATOM 8906 N N . VAL B 1 470 ? 15.18 -32.656 -6.074 1 92.31 470 VAL B N 1
ATOM 8907 C CA . VAL B 1 470 ? 15.141 -31.578 -7.055 1 92.31 470 VAL B CA 1
ATOM 8908 C C . VAL B 1 470 ? 15.203 -30.234 -6.348 1 92.31 470 VAL B C 1
ATOM 8910 O O . VAL B 1 470 ? 14.484 -30 -5.371 1 92.31 470 VAL B O 1
ATOM 8913 N N . THR B 1 471 ? 16.141 -29.359 -6.785 1 92.62 471 THR B N 1
ATOM 8914 C CA . THR B 1 471 ? 16.328 -28.078 -6.137 1 92.62 471 THR B CA 1
ATOM 8915 C C . THR B 1 471 ? 16.172 -26.938 -7.145 1 92.62 471 THR B C 1
ATOM 8917 O O . THR B 1 471 ? 16.125 -27.172 -8.352 1 92.62 471 THR B O 1
ATOM 8920 N N . THR B 1 472 ? 15.93 -25.781 -6.645 1 93.25 472 THR B N 1
ATOM 8921 C CA . THR B 1 472 ? 15.898 -24.562 -7.441 1 93.25 472 THR B CA 1
ATOM 8922 C C . THR B 1 472 ? 16.5 -23.391 -6.66 1 93.25 472 THR B C 1
ATOM 8924 O O . THR B 1 472 ? 16.562 -23.422 -5.43 1 93.25 472 THR B O 1
ATOM 8927 N N . THR B 1 473 ? 16.984 -22.406 -7.344 1 90.25 473 THR B N 1
ATOM 8928 C CA . THR B 1 473 ? 17.578 -21.234 -6.711 1 90.25 473 THR B CA 1
ATOM 8929 C C . THR B 1 473 ? 16.656 -20.016 -6.824 1 90.25 473 THR B C 1
ATOM 8931 O O . THR B 1 473 ? 17.031 -18.922 -6.418 1 90.25 473 THR B O 1
ATOM 8934 N N . ALA B 1 474 ? 15.539 -20.25 -7.41 1 90.69 474 ALA B N 1
ATOM 8935 C CA . ALA B 1 474 ? 14.602 -19.156 -7.617 1 90.69 474 ALA B CA 1
ATOM 8936 C C . ALA B 1 474 ? 13.195 -19.547 -7.164 1 90.69 474 ALA B C 1
ATOM 8938 O O . ALA B 1 474 ? 12.844 -20.734 -7.172 1 90.69 474 ALA B O 1
ATOM 8939 N N . PHE B 1 475 ? 12.469 -18.547 -6.676 1 92.81 475 PHE B N 1
ATOM 8940 C CA . PHE B 1 475 ? 11.062 -18.75 -6.359 1 92.81 475 PHE B CA 1
ATOM 8941 C C . PHE B 1 475 ? 10.211 -18.672 -7.621 1 92.81 475 PHE B C 1
ATOM 8943 O O . PHE B 1 475 ? 10.25 -17.688 -8.352 1 92.81 475 PHE B O 1
ATOM 8950 N N . ALA B 1 476 ? 9.477 -19.734 -7.898 1 92.75 476 ALA B N 1
ATOM 8951 C CA . ALA B 1 476 ? 8.625 -19.766 -9.086 1 92.75 476 ALA B CA 1
ATOM 8952 C C . ALA B 1 476 ? 7.367 -20.594 -8.828 1 92.75 476 ALA B C 1
ATOM 8954 O O . ALA B 1 476 ? 7.422 -21.625 -8.156 1 92.75 476 ALA B O 1
ATOM 8955 N N . PHE B 1 477 ? 6.285 -20.016 -9.344 1 92.88 477 PHE B N 1
ATOM 8956 C CA . PHE B 1 477 ? 5.078 -20.844 -9.375 1 92.88 477 PHE B CA 1
ATOM 8957 C C . PHE B 1 477 ? 5.203 -21.953 -10.414 1 92.88 477 PHE B C 1
ATOM 8959 O O . PHE B 1 477 ? 5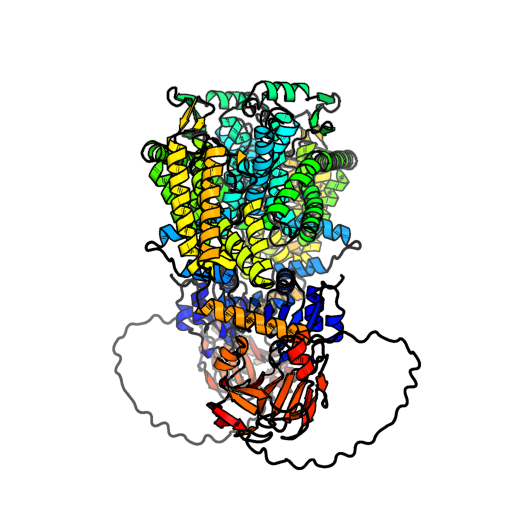.645 -21.703 -11.539 1 92.88 477 PHE B O 1
ATOM 8966 N N . THR B 1 478 ? 4.84 -23.125 -10.016 1 94.81 478 THR B N 1
ATOM 8967 C CA . THR B 1 478 ? 5.129 -24.297 -10.844 1 94.81 478 THR B CA 1
ATOM 8968 C C . THR B 1 478 ? 4.145 -24.406 -12 1 94.81 478 THR B C 1
ATOM 8970 O O . THR B 1 478 ? 2.932 -24.469 -11.789 1 94.81 478 THR B O 1
ATOM 8973 N N . SER B 1 479 ? 4.66 -24.359 -13.164 1 95.25 479 SER B N 1
ATOM 8974 C CA . SER B 1 479 ? 3.951 -24.453 -14.438 1 95.25 479 SER B CA 1
ATOM 8975 C C . SER B 1 479 ? 4.805 -25.125 -15.5 1 95.25 479 SER B C 1
ATOM 8977 O O . SER B 1 479 ? 5.945 -25.516 -15.234 1 95.25 479 SER B O 1
ATOM 8979 N N . LEU B 1 480 ? 4.246 -25.297 -16.672 1 95.69 480 LEU B N 1
ATOM 8980 C CA . LEU B 1 480 ? 5.008 -25.891 -17.781 1 95.69 480 LEU B CA 1
ATOM 8981 C C . LEU B 1 480 ? 6.219 -25.031 -18.125 1 95.69 480 LEU B C 1
ATOM 8983 O O . LEU B 1 480 ? 7.289 -25.562 -18.438 1 95.69 480 LEU B O 1
ATOM 8987 N N . LEU B 1 481 ? 6.066 -23.766 -17.984 1 92.5 481 LEU B N 1
ATOM 8988 C CA . LEU B 1 481 ? 7.105 -22.812 -18.391 1 92.5 481 LEU B CA 1
ATOM 8989 C C . LEU B 1 481 ? 8.219 -22.766 -17.344 1 92.5 481 LEU B C 1
ATOM 8991 O O . LEU B 1 481 ? 9.328 -22.328 -17.641 1 92.5 481 LEU B O 1
ATOM 8995 N N . THR B 1 482 ? 7.957 -23.266 -16.125 1 94.94 482 THR B N 1
ATOM 8996 C CA . THR B 1 482 ? 8.938 -23.125 -15.047 1 94.94 482 THR B CA 1
ATOM 8997 C C . THR B 1 482 ? 9.695 -24.422 -14.836 1 94.94 482 THR B C 1
ATOM 8999 O O . THR B 1 482 ? 10.477 -24.547 -13.883 1 94.94 482 THR B O 1
ATOM 9002 N N . ILE B 1 483 ? 9.539 -25.375 -15.68 1 96.12 483 ILE B N 1
ATOM 9003 C CA . ILE B 1 483 ? 10.219 -26.672 -15.57 1 96.12 483 ILE B CA 1
ATOM 9004 C C . ILE B 1 483 ? 11.734 -26.453 -15.594 1 96.12 483 ILE B C 1
ATOM 9006 O O . ILE B 1 483 ? 12.461 -27.031 -14.773 1 96.12 483 ILE B O 1
ATOM 9010 N N . PRO B 1 484 ? 12.203 -25.516 -16.406 1 94 484 PRO B N 1
ATOM 9011 C CA . PRO B 1 484 ? 13.656 -25.359 -16.484 1 94 484 PRO B CA 1
ATOM 9012 C C . PRO B 1 484 ? 14.25 -24.641 -15.281 1 94 484 PRO B C 1
ATOM 9014 O O . PRO B 1 484 ? 15.477 -24.531 -15.164 1 94 484 PRO B O 1
ATOM 9017 N N . VAL B 1 485 ? 13.422 -24.141 -14.406 1 93 485 VAL B N 1
ATOM 9018 C CA . VAL B 1 485 ? 13.906 -23.422 -13.234 1 93 485 VAL B CA 1
ATOM 9019 C C . VAL B 1 485 ? 14.547 -24.391 -12.258 1 93 485 VAL B C 1
ATOM 9021 O O . VAL B 1 485 ? 15.367 -24 -11.422 1 93 485 VAL B O 1
ATOM 9024 N N . PHE B 1 486 ? 14.266 -25.703 -12.383 1 94.38 486 PHE B N 1
ATOM 9025 C CA . PHE B 1 486 ? 14.711 -26.703 -11.43 1 94.38 486 PHE B CA 1
ATOM 9026 C C . PHE B 1 486 ? 16 -27.359 -11.906 1 94.38 486 PHE B C 1
ATOM 9028 O O . PHE B 1 486 ? 16.203 -27.562 -13.109 1 94.38 486 PHE B O 1
ATOM 9035 N N . SER B 1 487 ? 16.781 -27.594 -10.805 1 90.5 487 SER B N 1
ATOM 9036 C CA . SER B 1 487 ? 17.922 -28.469 -11.07 1 90.5 487 SER B CA 1
ATOM 9037 C C . SER B 1 487 ? 17.484 -29.906 -11.305 1 90.5 487 SER B C 1
ATOM 9039 O O . SER B 1 487 ? 16.5 -30.359 -10.719 1 90.5 487 SER B O 1
ATOM 9041 N N . GLN B 1 488 ? 18.094 -30.578 -12.164 1 90.25 488 GLN B N 1
ATOM 9042 C CA . GLN B 1 488 ? 17.656 -31.906 -12.602 1 90.25 488 GLN B CA 1
ATOM 9043 C C . GLN B 1 488 ? 16.266 -31.844 -13.234 1 90.25 488 GLN B C 1
ATOM 9045 O O . GLN B 1 488 ? 15.344 -32.5 -12.766 1 90.25 488 GLN B O 1
ATOM 9050 N N . MET B 1 489 ? 16.234 -31.094 -14.156 1 93.31 489 MET B N 1
ATOM 9051 C CA . MET B 1 489 ? 15.008 -30.734 -14.852 1 93.31 489 MET B CA 1
ATOM 9052 C C . MET B 1 489 ? 14.258 -31.984 -15.305 1 93.31 489 MET B C 1
ATOM 9054 O O . MET B 1 489 ? 13.031 -32.062 -15.188 1 93.31 489 MET B O 1
ATOM 9058 N N . TRP B 1 490 ? 14.992 -32.969 -15.812 1 95.06 490 TRP B N 1
ATOM 9059 C CA . TRP B 1 490 ? 14.328 -34.125 -16.375 1 95.06 490 TRP B CA 1
ATOM 9060 C C . TRP B 1 490 ? 13.703 -35 -15.273 1 95.06 490 TRP B C 1
ATOM 9062 O O . TRP B 1 490 ? 12.641 -35.594 -15.477 1 95.06 490 TRP B O 1
ATOM 9072 N N . VAL B 1 491 ? 14.352 -35.031 -14.086 1 96.25 491 VAL B N 1
ATOM 9073 C CA . VAL B 1 491 ? 13.773 -35.75 -12.953 1 96.25 491 VAL B CA 1
ATOM 9074 C C . VAL B 1 491 ? 12.445 -35.094 -12.562 1 96.25 491 VAL B C 1
ATOM 9076 O O . VAL B 1 491 ? 11.445 -35.781 -12.359 1 96.25 491 VAL B O 1
ATOM 9079 N N . TYR B 1 492 ? 12.5 -33.812 -12.461 1 97.19 492 TYR B N 1
ATOM 9080 C CA . TYR B 1 492 ? 11.297 -33.031 -12.141 1 97.19 492 TYR B CA 1
ATOM 9081 C C . TYR B 1 492 ? 10.211 -33.25 -13.188 1 97.19 492 TYR B C 1
ATOM 9083 O O . TYR B 1 492 ? 9.055 -33.5 -12.852 1 97.19 492 TYR B O 1
ATOM 9091 N N . ALA B 1 493 ? 10.586 -33.219 -14.453 1 97.88 493 ALA B N 1
ATOM 9092 C CA . ALA B 1 493 ? 9.648 -33.375 -15.57 1 97.88 493 ALA B CA 1
ATOM 9093 C C . ALA B 1 493 ? 8.961 -34.719 -15.539 1 97.88 493 ALA B C 1
ATOM 9095 O O . ALA B 1 493 ? 7.754 -34.812 -15.781 1 97.88 493 ALA B O 1
ATOM 9096 N N . ILE B 1 494 ? 9.68 -35.719 -15.242 1 98.19 494 ILE B N 1
ATOM 9097 C CA . ILE B 1 494 ? 9.117 -37.062 -15.195 1 98.19 494 ILE B CA 1
ATOM 9098 C C . ILE B 1 494 ? 8.125 -37.188 -14.039 1 98.19 494 ILE B C 1
ATOM 9100 O O . ILE B 1 494 ? 7.039 -37.75 -14.188 1 98.19 494 ILE B O 1
ATOM 9104 N N . ALA B 1 495 ? 8.539 -36.656 -12.906 1 98.12 495 ALA B N 1
ATOM 9105 C CA . ALA B 1 495 ? 7.688 -36.719 -11.719 1 98.12 495 ALA B CA 1
ATOM 9106 C C . ALA B 1 495 ? 6.355 -36.031 -11.953 1 98.12 495 ALA B C 1
ATOM 9108 O O . ALA B 1 495 ? 5.297 -36.562 -11.617 1 98.12 495 ALA B O 1
ATOM 9109 N N . ILE B 1 496 ? 6.418 -34.812 -12.477 1 98.44 496 ILE B N 1
ATOM 9110 C CA . ILE B 1 496 ? 5.18 -34.062 -12.656 1 98.44 496 ILE B CA 1
ATOM 9111 C C . ILE B 1 496 ? 4.355 -34.688 -13.773 1 98.44 496 ILE B C 1
ATOM 9113 O O . ILE B 1 496 ? 3.121 -34.656 -13.742 1 98.44 496 ILE B O 1
ATOM 9117 N N . ALA B 1 497 ? 4.98 -35.344 -14.797 1 98.62 497 ALA B N 1
ATOM 9118 C CA . ALA B 1 497 ? 4.258 -36.031 -15.859 1 98.62 497 ALA B CA 1
ATOM 9119 C C . ALA B 1 497 ? 3.473 -37.219 -15.297 1 98.62 497 ALA B C 1
ATOM 9121 O O . ALA B 1 497 ? 2.314 -37.438 -15.664 1 98.62 497 ALA B O 1
ATOM 9122 N N . VAL B 1 498 ? 4.094 -37.938 -14.461 1 98.62 498 VAL B N 1
ATOM 9123 C CA . VAL B 1 498 ? 3.43 -39.094 -13.852 1 98.62 498 VAL B CA 1
ATOM 9124 C C . VAL B 1 498 ? 2.219 -38.625 -13.047 1 98.62 498 VAL B C 1
ATOM 9126 O O . VAL B 1 498 ? 1.135 -39.188 -13.148 1 98.62 498 VAL B O 1
ATOM 9129 N N . ALA B 1 499 ? 2.43 -37.562 -12.242 1 98.62 499 ALA B N 1
ATOM 9130 C CA . ALA B 1 499 ? 1.332 -37 -11.445 1 98.62 499 ALA B CA 1
ATOM 9131 C C . ALA B 1 499 ? 0.191 -36.531 -12.336 1 98.62 499 ALA B C 1
ATOM 9133 O O . ALA B 1 499 ? -0.979 -36.812 -12.062 1 98.62 499 ALA B O 1
ATOM 9134 N N . PHE B 1 500 ? 0.519 -35.812 -13.383 1 98.69 500 PHE B N 1
ATOM 9135 C CA . PHE B 1 500 ? -0.45 -35.25 -14.305 1 98.69 500 PHE B CA 1
ATOM 9136 C C . PHE B 1 500 ? -1.248 -36.344 -15.016 1 98.69 500 PHE B C 1
ATOM 9138 O O . PHE B 1 500 ? -2.479 -36.344 -14.953 1 98.69 500 PHE B O 1
ATOM 9145 N N . PHE B 1 501 ? -0.616 -37.281 -15.648 1 98.62 501 PHE B N 1
ATOM 9146 C CA . PHE B 1 501 ? -1.277 -38.25 -16.516 1 98.62 501 PHE B CA 1
ATOM 9147 C C . PHE B 1 501 ? -2.004 -39.312 -15.695 1 98.62 501 PHE B C 1
ATOM 9149 O O . PHE B 1 501 ? -3.053 -39.812 -16.109 1 98.62 501 PHE B O 1
ATOM 9156 N N . LEU B 1 502 ? -1.443 -39.625 -14.539 1 98.5 502 LEU B N 1
ATOM 9157 C CA . LEU B 1 502 ? -2.154 -40.562 -13.688 1 98.5 502 LEU B CA 1
ATOM 9158 C C . LEU B 1 502 ? -3.471 -39.969 -13.195 1 98.5 502 LEU B C 1
ATOM 9160 O O . LEU B 1 502 ? -4.508 -40.625 -13.227 1 98.5 502 LEU B O 1
ATOM 9164 N N . SER B 1 503 ? -3.391 -38.75 -12.672 1 98.38 503 SER B N 1
ATOM 9165 C CA . SER B 1 503 ? -4.617 -38.094 -12.227 1 98.38 503 SER B CA 1
ATOM 9166 C C . SER B 1 503 ? -5.613 -37.969 -13.375 1 98.38 503 SER B C 1
ATOM 9168 O O . SER B 1 503 ? -6.812 -38.188 -13.188 1 98.38 503 SER B O 1
ATOM 9170 N N . MET B 1 504 ? -5.129 -37.594 -14.5 1 98.38 504 MET B N 1
ATOM 9171 C CA . MET B 1 504 ? -5.977 -37.438 -15.68 1 98.38 504 MET B CA 1
ATOM 9172 C C . MET B 1 504 ? -6.648 -38.781 -16.031 1 98.38 504 MET B C 1
ATOM 9174 O O . MET B 1 504 ? -7.859 -38.812 -16.25 1 98.38 504 MET B O 1
ATOM 9178 N N . PHE B 1 505 ? -5.855 -39.812 -16.062 1 98.31 505 PHE B N 1
ATOM 9179 C CA . PHE B 1 505 ? -6.34 -41.125 -16.438 1 98.31 505 PHE B CA 1
ATOM 9180 C C . PHE B 1 505 ? -7.406 -41.594 -15.461 1 98.31 505 PHE B C 1
ATOM 9182 O O . PHE B 1 505 ? -8.422 -42.156 -15.867 1 98.31 505 PHE B O 1
ATOM 9189 N N . LEU B 1 506 ? -7.195 -41.375 -14.203 1 98 506 LEU B N 1
ATOM 9190 C CA . LEU B 1 506 ? -8.148 -41.812 -13.188 1 98 506 LEU B CA 1
ATOM 9191 C C . LEU B 1 506 ? -9.469 -41.062 -13.312 1 98 506 LEU B C 1
ATOM 9193 O O . LEU B 1 506 ? -10.539 -41.625 -13.117 1 98 506 LEU B O 1
ATOM 9197 N N . ILE B 1 507 ? -9.398 -39.812 -13.594 1 97.5 507 ILE B N 1
ATOM 9198 C CA . ILE B 1 507 ? -10.617 -39.031 -13.758 1 97.5 507 ILE B CA 1
ATOM 9199 C C . ILE B 1 507 ? -11.359 -39.5 -15.016 1 97.5 507 ILE B C 1
ATOM 9201 O O . ILE B 1 507 ? -12.578 -39.656 -14.992 1 97.5 507 ILE B O 1
ATOM 9205 N N . ILE B 1 508 ? -10.68 -39.781 -16.109 1 97.06 508 ILE B N 1
ATOM 9206 C CA . ILE B 1 508 ? -11.289 -40.156 -17.375 1 97.06 508 ILE B CA 1
ATOM 9207 C C . ILE B 1 508 ? -11.938 -41.531 -17.219 1 97.06 508 ILE B C 1
ATOM 9209 O O . ILE B 1 508 ? -13.031 -41.781 -17.75 1 97.06 508 ILE B O 1
ATOM 9213 N N . THR B 1 509 ? -11.336 -42.438 -16.469 1 96.81 509 THR B N 1
ATOM 9214 C CA . THR B 1 509 ? -11.797 -43.812 -16.391 1 96.81 509 THR B CA 1
ATOM 9215 C C . THR B 1 509 ? -12.859 -43.969 -15.297 1 96.81 509 THR B C 1
ATOM 9217 O O . THR B 1 509 ? -13.828 -44.688 -15.461 1 96.81 509 THR B O 1
ATOM 9220 N N . LEU B 1 510 ? -12.695 -43.219 -14.18 1 95.75 510 LEU B N 1
ATOM 9221 C CA . LEU B 1 510 ? -13.578 -43.406 -13.039 1 95.75 510 LEU B CA 1
ATOM 9222 C C . LEU B 1 510 ? -14.57 -42.25 -12.906 1 95.75 510 LEU B C 1
ATOM 9224 O O . LEU B 1 510 ? -15.5 -42.312 -12.094 1 95.75 510 LEU B O 1
ATOM 9228 N N . ASP B 1 511 ? -14.414 -41.25 -13.617 1 93.69 511 ASP B N 1
ATOM 9229 C CA . ASP B 1 511 ? -15.281 -40.094 -13.609 1 93.69 511 ASP B CA 1
ATOM 9230 C C . ASP B 1 511 ? -15.07 -39.25 -12.344 1 93.69 511 ASP B C 1
ATOM 9232 O O . ASP B 1 511 ? -14.555 -39.75 -11.344 1 93.69 511 ASP B O 1
ATOM 9236 N N . TYR B 1 512 ? -15.383 -37.969 -12.492 1 93.75 512 TYR B N 1
ATOM 9237 C CA . TYR B 1 512 ? -15.203 -37.062 -11.375 1 93.75 512 TYR B CA 1
ATOM 9238 C C . TYR B 1 512 ? -16.5 -36.844 -10.609 1 93.75 512 TYR B C 1
ATOM 9240 O O . TYR B 1 512 ? -16.516 -36.25 -9.531 1 93.75 512 TYR B O 1
ATOM 9248 N N . ARG B 1 513 ? -17.578 -37.281 -11.094 1 89 513 ARG B N 1
ATOM 9249 C CA . ARG B 1 513 ? -18.922 -37.125 -10.531 1 89 513 ARG B CA 1
ATOM 9250 C C . ARG B 1 513 ? -19.422 -38.406 -9.906 1 89 513 ARG B C 1
ATOM 9252 O O . ARG B 1 513 ? -19.062 -39.5 -10.352 1 89 513 ARG B O 1
ATOM 9259 N N . THR B 1 514 ? -20.172 -38.281 -8.961 1 83.25 514 THR B N 1
ATOM 9260 C CA . THR B 1 514 ? -20.969 -39.406 -8.477 1 83.25 514 THR B CA 1
ATOM 9261 C C . THR B 1 514 ? -22.094 -39.719 -9.453 1 83.25 514 THR B C 1
ATOM 9263 O O . THR B 1 514 ? -22.438 -38.906 -10.312 1 83.25 514 THR B O 1
ATOM 9266 N N . PRO B 1 515 ? -22.594 -40.938 -9.258 1 78.81 515 PRO B N 1
ATOM 9267 C CA . PRO B 1 515 ? -23.703 -41.281 -10.156 1 78.81 515 PRO B CA 1
ATOM 9268 C C . PRO B 1 515 ? -24.859 -40.281 -10.047 1 78.81 515 PRO B C 1
ATOM 9270 O O . PRO B 1 515 ? -25.5 -39.969 -11.055 1 78.81 515 PRO B O 1
ATOM 9273 N N . GLU B 1 516 ? -25.062 -39.781 -8.867 1 73.38 516 GLU B N 1
ATOM 9274 C CA . GLU B 1 516 ? -26.125 -38.812 -8.641 1 73.38 516 GLU B CA 1
ATOM 9275 C C . GLU B 1 516 ? -25.812 -37.469 -9.297 1 73.38 516 GLU B C 1
ATOM 9277 O O . GLU B 1 516 ? -26.672 -36.844 -9.93 1 73.38 516 GLU B O 1
ATOM 9282 N N . GLN B 1 517 ? -24.625 -37.094 -9.148 1 79.25 517 GLN B N 1
ATOM 9283 C CA . GLN B 1 517 ? -24.188 -35.812 -9.734 1 79.25 517 GLN B CA 1
ATOM 9284 C C . GLN B 1 517 ? -24.203 -35.875 -11.258 1 79.25 517 GLN B C 1
ATOM 9286 O O . GLN B 1 517 ? -24.562 -34.906 -11.93 1 79.25 517 GLN B O 1
ATOM 9291 N N . LYS B 1 518 ? -23.781 -37 -11.797 1 82 518 LYS B N 1
ATOM 9292 C CA . LYS B 1 518 ? -23.766 -37.219 -13.242 1 82 518 LYS B CA 1
ATOM 9293 C C . LYS B 1 518 ? -25.172 -37.156 -13.828 1 82 518 LYS B C 1
ATOM 9295 O O . LYS B 1 518 ? -25.375 -36.531 -14.875 1 82 518 LYS B O 1
ATOM 9300 N N . ALA B 1 519 ? -25.984 -37.688 -13.125 1 67.75 519 ALA B N 1
ATOM 9301 C CA . ALA B 1 519 ? -27.375 -37.656 -13.555 1 67.75 519 ALA B CA 1
ATOM 9302 C C . ALA B 1 519 ? -27.938 -36.25 -13.5 1 67.75 519 ALA B C 1
ATOM 9304 O O . ALA B 1 519 ? -28.688 -35.844 -14.383 1 67.75 519 ALA B O 1
ATOM 9305 N N . ALA B 1 520 ? -27.547 -35.562 -12.469 1 69.5 520 ALA B N 1
ATOM 9306 C CA . ALA B 1 520 ? -28.016 -34.188 -12.305 1 69.5 520 ALA B CA 1
ATOM 9307 C C . ALA B 1 520 ? -27.438 -33.281 -13.398 1 69.5 520 ALA B C 1
ATOM 9309 O O . ALA B 1 520 ? -28.141 -32.438 -13.922 1 69.5 520 ALA B O 1
ATOM 9310 N N . ASP B 1 521 ? -26.234 -33.469 -13.711 1 72.62 521 ASP B N 1
ATOM 9311 C CA . ASP B 1 521 ? -25.578 -32.656 -14.742 1 72.62 521 ASP B CA 1
ATOM 9312 C C . ASP B 1 521 ? -26.203 -32.938 -16.109 1 72.62 521 ASP B C 1
ATOM 9314 O O . ASP B 1 521 ? -26.406 -32 -16.891 1 72.62 521 ASP B O 1
ATOM 9318 N N . HIS B 1 522 ? -26.453 -34.125 -16.359 1 69.5 522 HIS B N 1
ATOM 9319 C CA . HIS B 1 522 ? -27.062 -34.469 -17.641 1 69.5 522 HIS B CA 1
ATOM 9320 C C . HIS B 1 522 ? -28.484 -33.906 -17.734 1 69.5 522 HIS B C 1
ATOM 9322 O O . HIS B 1 522 ? -28.922 -33.531 -18.812 1 69.5 522 HIS B O 1
ATOM 9328 N N . ALA B 1 523 ? -29.016 -33.781 -16.578 1 57.56 523 ALA B N 1
ATOM 9329 C CA . ALA B 1 523 ? -30.359 -33.219 -16.531 1 57.56 523 ALA B CA 1
ATOM 9330 C C . ALA B 1 523 ? -30.344 -31.734 -16.859 1 57.56 523 ALA B C 1
ATOM 9332 O O . ALA B 1 523 ? -31.203 -31.25 -17.594 1 57.56 523 ALA B O 1
ATOM 9333 N N . VAL B 1 524 ? -29.422 -31.109 -16.297 1 60.34 524 VAL B N 1
ATOM 9334 C CA . VAL B 1 524 ? -29.297 -29.672 -16.516 1 60.34 524 VAL B CA 1
ATOM 9335 C C . VAL B 1 524 ? -28.938 -29.406 -17.984 1 60.34 524 VAL B C 1
ATOM 9337 O O . VAL B 1 524 ? -29.469 -28.484 -18.609 1 60.34 524 VAL B O 1
ATOM 9340 N N . GLU B 1 525 ? -28.062 -30.156 -18.609 1 62.16 525 GLU B N 1
ATOM 9341 C CA . GLU B 1 525 ? -27.656 -30.016 -20 1 62.16 525 GLU B CA 1
ATOM 9342 C C . GLU B 1 525 ? -28.828 -30.266 -20.953 1 62.16 525 GLU B C 1
ATOM 9344 O O . GLU B 1 525 ? -28.969 -29.578 -21.969 1 62.16 525 GLU B O 1
ATOM 9349 N N . ALA B 1 526 ? -29.516 -31.125 -20.578 1 53 526 ALA B N 1
ATOM 9350 C CA . ALA B 1 526 ? -30.688 -31.453 -21.391 1 53 526 ALA B CA 1
ATOM 9351 C C . ALA B 1 526 ? -31.703 -30.312 -21.344 1 53 526 ALA B C 1
ATOM 9353 O O . ALA B 1 526 ? -32.312 -29.969 -22.375 1 53 526 ALA B O 1
ATOM 9354 N N . GLN B 1 527 ? -31.734 -29.734 -20.203 1 50.78 527 GLN B N 1
ATOM 9355 C CA . GLN B 1 527 ? -32.656 -28.594 -20.062 1 50.78 527 GLN B CA 1
ATOM 9356 C C . GLN B 1 527 ? -32.156 -27.391 -20.859 1 50.78 527 GLN B C 1
ATOM 9358 O O . GLN B 1 527 ? -32.938 -26.688 -21.484 1 50.78 527 GLN B O 1
ATOM 9363 N N . GLN B 1 528 ? -30.844 -27.125 -20.828 1 50.31 528 GLN B N 1
ATOM 9364 C CA . GLN B 1 528 ? -30.25 -26.016 -21.562 1 50.31 528 GLN B CA 1
ATOM 9365 C C . GLN B 1 528 ? -30.375 -26.203 -23.062 1 50.31 528 GLN B C 1
ATOM 9367 O O . GLN B 1 528 ? -30.578 -25.25 -23.812 1 50.31 528 GLN B O 1
ATOM 9372 N N . ALA B 1 529 ? -30.141 -27.328 -23.609 1 50.06 529 ALA B N 1
ATOM 9373 C CA . ALA B 1 529 ? -30.297 -27.641 -25.016 1 50.06 529 ALA B CA 1
ATOM 9374 C C . ALA B 1 529 ? -31.734 -27.406 -25.484 1 50.06 529 ALA B C 1
ATOM 9376 O O . ALA B 1 529 ? -31.969 -26.953 -26.594 1 50.06 529 ALA B O 1
ATOM 9377 N N . MET B 1 530 ? -32.625 -27.531 -24.578 1 44.03 530 MET B N 1
ATOM 9378 C CA . MET B 1 530 ? -34.031 -27.297 -24.875 1 44.03 530 MET B CA 1
ATOM 9379 C C . MET B 1 530 ? -34.344 -25.812 -24.922 1 44.03 530 MET B C 1
ATOM 9381 O O . MET B 1 530 ? -35.125 -25.359 -25.766 1 44.03 530 MET B O 1
ATOM 9385 N N . ASP B 1 531 ? -33.594 -25.094 -24.094 1 41.09 531 ASP B N 1
ATOM 9386 C CA . ASP B 1 531 ? -33.812 -23.656 -24.047 1 41.09 531 ASP B CA 1
ATOM 9387 C C . ASP B 1 531 ? -33.219 -22.969 -25.266 1 41.09 531 ASP B C 1
ATOM 9389 O O . ASP B 1 531 ? -33.75 -21.953 -25.719 1 41.09 531 ASP B O 1
ATOM 9393 N N . LYS B 1 532 ? -32.062 -23.344 -25.703 1 41.53 532 LYS B N 1
ATOM 9394 C CA . LYS B 1 532 ? -31.438 -22.766 -26.875 1 41.53 532 LYS B CA 1
ATOM 9395 C C . LYS B 1 532 ? -32.281 -23 -28.125 1 41.53 532 LYS B C 1
ATOM 9397 O O . LYS B 1 532 ? -32.25 -22.203 -29.062 1 41.53 532 LYS B O 1
ATOM 9402 N N . VAL B 1 533 ? -32.844 -24.031 -28.359 1 34.84 533 VAL B N 1
ATOM 9403 C CA . VAL B 1 533 ? -33.688 -24.328 -29.516 1 34.84 533 VAL B CA 1
ATOM 9404 C C . VAL B 1 533 ? -34.875 -23.375 -29.547 1 34.84 533 VAL B C 1
ATOM 9406 O O . VAL B 1 533 ? -35.5 -23.188 -30.609 1 34.84 533 VAL B O 1
ATOM 9409 N N . GLU B 1 534 ? -35.219 -22.734 -28.5 1 32.72 534 GLU B N 1
ATOM 9410 C CA . GLU B 1 534 ? -36.344 -21.828 -28.484 1 32.72 534 GLU B CA 1
ATOM 9411 C C . GLU B 1 534 ? -35.969 -20.438 -28.984 1 32.72 534 GLU B C 1
ATOM 9413 O O . GLU B 1 534 ? -36.812 -19.562 -29.125 1 32.72 534 GLU B O 1
ATOM 9418 N N . ALA B 1 535 ? -34.688 -20.156 -29.156 1 31.69 535 ALA B N 1
ATOM 9419 C CA . ALA B 1 535 ? -34.438 -18.781 -29.578 1 31.69 535 ALA B CA 1
ATOM 9420 C C . ALA B 1 535 ? -34.781 -18.594 -31.047 1 31.69 535 ALA B C 1
ATOM 9422 O O . ALA B 1 535 ? -34.219 -19.281 -31.922 1 31.69 535 ALA B O 1
ATOM 9423 N N . PRO B 1 536 ? -35.969 -18.078 -31.359 1 28.75 536 PRO B N 1
ATOM 9424 C CA . PRO B 1 536 ? -36.469 -17.797 -32.688 1 28.75 536 PRO B CA 1
ATOM 9425 C C . PRO B 1 536 ? -35.469 -17.016 -33.562 1 28.75 536 PRO B C 1
ATOM 9427 O O . PRO B 1 536 ? -34.719 -16.188 -33.031 1 28.75 536 PRO B O 1
ATOM 9430 N N . ALA B 1 537 ? -35.125 -17.531 -34.594 1 28.58 537 ALA B N 1
ATOM 9431 C CA . ALA B 1 537 ? -34.438 -16.75 -35.625 1 28.58 537 ALA B CA 1
ATOM 9432 C C . ALA B 1 537 ? -35.25 -15.484 -35.969 1 28.58 537 ALA B C 1
ATOM 9434 O O . ALA B 1 537 ? -36.469 -15.547 -36.156 1 28.58 537 ALA B O 1
ATOM 9435 N N . ALA B 1 538 ? -34.781 -14.312 -35.594 1 26.14 538 ALA B N 1
ATOM 9436 C CA . ALA B 1 538 ? -35.344 -13.023 -36 1 26.14 538 ALA B CA 1
ATOM 9437 C C . ALA B 1 538 ? -35.688 -13.016 -37.469 1 26.14 538 ALA B C 1
ATOM 9439 O O . ALA B 1 538 ? -34.875 -13.445 -38.312 1 26.14 538 ALA B O 1
ATOM 9440 N N . PRO B 1 539 ? -36.969 -12.984 -37.875 1 25.02 539 PRO B N 1
ATOM 9441 C CA . PRO B 1 539 ? -37.406 -12.805 -39.25 1 25.02 539 PRO B CA 1
ATOM 9442 C C . PRO B 1 539 ? -36.625 -11.703 -39.969 1 25.02 539 PRO B C 1
ATOM 9444 O O . PRO B 1 539 ? -36.219 -10.711 -39.344 1 25.02 539 PRO B O 1
ATOM 9447 N N . ALA B 1 540 ? -35.938 -11.977 -40.969 1 24.55 540 ALA B N 1
ATOM 9448 C CA . ALA B 1 540 ? -35.344 -11.008 -41.906 1 24.55 540 ALA B CA 1
ATOM 9449 C C . ALA B 1 540 ? -36.375 -9.977 -42.344 1 24.55 540 ALA B C 1
ATOM 9451 O O . ALA B 1 540 ? -37.5 -10.336 -42.75 1 24.55 540 ALA B O 1
ATOM 9452 N N . ALA B 1 541 ? -36.344 -8.633 -41.812 1 24.47 541 ALA B N 1
ATOM 9453 C CA . ALA B 1 541 ? -37.125 -7.438 -42.125 1 24.47 541 ALA B CA 1
ATOM 9454 C C . ALA B 1 541 ? -37.281 -7.27 -43.625 1 24.47 541 ALA B C 1
ATOM 9456 O O . ALA B 1 541 ? -36.312 -7.07 -44.344 1 24.47 541 ALA B O 1
ATOM 9457 N N . VAL B 1 542 ? -38.125 -8.023 -44.375 1 22.5 542 VAL B N 1
ATOM 9458 C CA . VAL B 1 542 ? -38.5 -7.543 -45.688 1 22.5 542 VAL B CA 1
ATOM 9459 C C . VAL B 1 542 ? -39.188 -6.176 -45.562 1 22.5 542 VAL B C 1
ATOM 9461 O O . VAL B 1 542 ? -40 -5.953 -44.688 1 22.5 542 VAL B O 1
ATOM 9464 N N . ASN B 1 543 ? -38.531 -4.996 -46.062 1 22.45 543 ASN B N 1
ATOM 9465 C CA . ASN B 1 543 ? -38.812 -3.562 -46.156 1 22.45 543 ASN B CA 1
ATOM 9466 C C . ASN B 1 543 ? -40.156 -3.273 -46.812 1 22.45 543 ASN B C 1
ATOM 9468 O O . ASN B 1 543 ? -40.375 -2.154 -47.25 1 22.45 543 ASN B O 1
ATOM 9472 N N . ASP B 1 544 ? -41.125 -4.199 -46.938 1 21.41 544 ASP B N 1
ATOM 9473 C CA . ASP B 1 544 ? -42.219 -3.652 -47.75 1 21.41 544 ASP B CA 1
ATOM 9474 C C . ASP B 1 544 ? -42.969 -2.555 -47.031 1 21.41 544 ASP B C 1
ATOM 9476 O O . ASP B 1 544 ? -43.375 -2.74 -45.875 1 21.41 544 ASP B O 1
ATOM 9480 N N . ASN B 1 545 ? -42.75 -1.197 -47.312 1 21.05 545 ASN B N 1
ATOM 9481 C CA . ASN B 1 545 ? -43.188 0.121 -46.875 1 21.05 545 ASN B CA 1
ATOM 9482 C C . ASN B 1 545 ? -44.719 0.203 -46.781 1 21.05 545 ASN B C 1
ATOM 9484 O O . ASN B 1 545 ? -45.25 1.213 -46.312 1 21.05 545 ASN B O 1
ATOM 9488 N N . THR B 1 546 ? -45.562 -0.539 -47.469 1 21.27 546 THR B N 1
ATOM 9489 C CA . THR B 1 546 ? -46.812 0.158 -47.781 1 21.27 546 THR B CA 1
ATOM 9490 C C . THR B 1 546 ? -47.75 0.164 -46.594 1 21.27 546 THR B C 1
ATOM 9492 O O . THR B 1 546 ? -48.344 -0.869 -46.219 1 21.27 546 THR B O 1
ATOM 9495 N N . ALA B 1 547 ? -47.469 0.872 -45.531 1 20.58 547 ALA B N 1
ATOM 9496 C CA . ALA B 1 547 ? -48.188 0.881 -44.25 1 20.58 547 ALA B CA 1
ATOM 9497 C C . ALA B 1 547 ? -49.562 1.502 -44.375 1 20.58 547 ALA B C 1
ATOM 9499 O O . ALA B 1 547 ? -49.688 2.725 -44.5 1 20.58 547 ALA B O 1
ATOM 9500 N N . ALA B 1 548 ? -50.5 0.907 -45.219 1 20.05 548 ALA B N 1
ATOM 9501 C CA . ALA B 1 548 ? -51.812 1.515 -45.188 1 20.05 548 ALA B CA 1
ATOM 9502 C C . ALA B 1 548 ? -52.438 1.469 -43.781 1 20.05 548 ALA B C 1
ATOM 9504 O O . ALA B 1 548 ? -52.312 0.459 -43.094 1 20.05 548 ALA B O 1
ATOM 9505 N N . THR B 1 549 ? -52.719 2.574 -43.094 1 19.48 549 THR B N 1
ATOM 9506 C CA . THR B 1 549 ? -53.188 3.109 -41.812 1 19.48 549 THR B CA 1
ATOM 9507 C C . THR B 1 549 ? -54.594 2.594 -41.5 1 19.48 549 THR B C 1
ATOM 9509 O O . THR B 1 549 ? -55.188 2.994 -40.5 1 19.48 549 THR B O 1
ATOM 9512 N N . ALA B 1 550 ? -55.125 1.346 -42 1 17.81 550 ALA B N 1
ATOM 9513 C CA . ALA B 1 550 ? -56.562 1.267 -41.844 1 17.81 550 ALA B CA 1
ATOM 9514 C C . ALA B 1 550 ? -56.969 1.177 -40.375 1 17.81 550 ALA B C 1
ATOM 9516 O O . ALA B 1 550 ? -56.406 0.377 -39.625 1 17.81 550 ALA B O 1
ATOM 9517 N N . THR B 1 551 ? -57.531 2.246 -39.75 1 20.33 551 THR B N 1
ATOM 9518 C CA . THR B 1 551 ? -58.094 2.629 -38.469 1 20.33 551 THR B CA 1
ATOM 9519 C C . THR B 1 551 ? -59.25 1.723 -38.094 1 20.33 551 THR B C 1
ATOM 9521 O O . THR B 1 551 ? -59.938 1.969 -37.094 1 20.33 551 THR B O 1
ATOM 9524 N N . ALA B 1 552 ? -59.344 0.381 -38.531 1 20.14 552 ALA B N 1
ATOM 9525 C CA . ALA B 1 552 ? -60.656 -0.214 -38.344 1 20.14 552 ALA B CA 1
ATOM 9526 C C . ALA B 1 552 ? -61 -0.299 -36.875 1 20.14 552 ALA B C 1
ATOM 9528 O O . ALA B 1 552 ? -60.188 -0.687 -36.062 1 20.14 552 ALA B O 1
ATOM 9529 N N . THR B 1 553 ? -62.031 0.46 -36.375 1 21.2 553 THR B N 1
ATOM 9530 C CA . THR B 1 553 ? -62.781 0.791 -35.156 1 21.2 553 THR B CA 1
ATOM 9531 C C . THR B 1 553 ? -63.438 -0.454 -34.562 1 21.2 553 THR B C 1
ATOM 9533 O O . THR B 1 553 ? -64.375 -0.988 -35.156 1 21.2 553 THR B O 1
ATOM 9536 N N . ALA B 1 554 ? -62.719 -1.575 -34.312 1 18.95 554 ALA B N 1
ATOM 9537 C CA . ALA B 1 554 ? -63.406 -2.807 -33.875 1 18.95 554 ALA B CA 1
ATOM 9538 C C . ALA B 1 554 ? -64.125 -2.607 -32.562 1 18.95 554 ALA B C 1
ATOM 9540 O O . ALA B 1 554 ? -63.562 -2.135 -31.578 1 18.95 554 ALA B O 1
ATOM 9541 N N . THR B 1 555 ? -65.438 -2.35 -32.625 1 21.91 555 THR B N 1
ATOM 9542 C CA . THR B 1 555 ? -66.5 -2.191 -31.609 1 21.91 555 THR B CA 1
ATOM 9543 C C . THR B 1 555 ? -66.625 -3.463 -30.781 1 21.91 555 THR B C 1
ATOM 9545 O O . THR B 1 555 ? -67.062 -4.504 -31.297 1 21.91 555 THR B O 1
ATOM 9548 N N . ALA B 1 556 ? -65.625 -3.881 -30.062 1 20.39 556 ALA B N 1
ATOM 9549 C CA . ALA B 1 556 ? -65.625 -5.148 -29.344 1 20.39 556 ALA B CA 1
ATOM 9550 C C . ALA B 1 556 ? -66.688 -5.156 -28.266 1 20.39 556 ALA B C 1
ATOM 9552 O O . ALA B 1 556 ? -66.75 -4.27 -27.406 1 20.39 556 ALA B O 1
ATOM 9553 N N . THR B 1 557 ? -67.812 -5.617 -28.688 1 22.27 557 THR B N 1
ATOM 9554 C CA . THR B 1 557 ? -69 -5.832 -27.844 1 22.27 557 THR B CA 1
ATOM 9555 C C . THR B 1 557 ? -68.625 -6.781 -26.688 1 22.27 557 THR B C 1
ATOM 9557 O O . THR B 1 557 ? -68.125 -7.863 -26.922 1 22.27 557 THR B O 1
ATOM 9560 N N . LYS B 1 558 ? -68.5 -6.309 -25.422 1 21.69 558 LYS B N 1
ATOM 9561 C CA . LYS B 1 558 ? -68.25 -6.832 -24.094 1 21.69 558 LYS B CA 1
ATOM 9562 C C . LYS B 1 558 ? -69.188 -7.969 -23.719 1 21.69 558 LYS B C 1
ATOM 9564 O O . LYS B 1 558 ? -70.312 -7.727 -23.281 1 21.69 558 LYS B O 1
ATOM 9569 N N . THR B 1 559 ? -69.375 -8.938 -24.688 1 22.34 559 THR B N 1
ATOM 9570 C CA . THR B 1 559 ? -70.312 -9.945 -24.203 1 22.34 559 THR B CA 1
ATOM 9571 C C . THR B 1 559 ? -69.812 -10.594 -22.922 1 22.34 559 THR B C 1
ATOM 9573 O O . THR B 1 559 ? -68.625 -10.914 -22.812 1 22.34 559 THR B O 1
ATOM 9576 N N . ALA B 1 560 ? -70.625 -10.555 -21.766 1 24.98 560 ALA B N 1
ATOM 9577 C CA . ALA B 1 560 ? -70.562 -11.008 -20.375 1 24.98 560 ALA B CA 1
ATOM 9578 C C . ALA B 1 560 ? -70.188 -12.492 -20.297 1 24.98 560 ALA B C 1
ATOM 9580 O O . ALA B 1 560 ? -70.938 -13.336 -20.812 1 24.98 560 ALA B O 1
ATOM 9581 N N . THR B 1 561 ? -68.875 -12.797 -20.5 1 23.28 561 THR B N 1
ATOM 9582 C CA . THR B 1 561 ? -68.375 -14.164 -20.516 1 23.28 561 THR B CA 1
ATOM 9583 C C . THR B 1 561 ? -68.812 -14.883 -19.219 1 23.28 561 THR B C 1
ATOM 9585 O O . THR B 1 561 ? -68.5 -14.406 -18.125 1 23.28 561 THR B O 1
ATOM 9588 N N . LYS B 1 562 ? -69.75 -15.734 -19.25 1 26.16 562 LYS B N 1
ATOM 9589 C CA . LYS B 1 562 ? -70.25 -16.672 -18.234 1 26.16 562 LYS B CA 1
ATOM 9590 C C . LYS B 1 562 ? -69.125 -17.453 -17.609 1 26.16 562 LYS B C 1
ATOM 9592 O O . LYS B 1 562 ? -68.188 -17.859 -18.297 1 26.16 562 LYS B O 1
ATOM 9597 N N . THR B 1 563 ? -68.875 -17.219 -16.312 1 28.38 563 THR B N 1
ATOM 9598 C CA . THR B 1 563 ? -67.938 -17.828 -15.383 1 28.38 563 THR B CA 1
ATOM 9599 C C . THR B 1 563 ? -67.875 -19.344 -15.547 1 28.38 563 THR B C 1
ATOM 9601 O O . THR B 1 563 ? -68.875 -20.016 -15.289 1 28.38 563 THR B O 1
ATOM 9604 N N . ALA B 1 564 ? -67.312 -19.922 -16.594 1 33.59 564 ALA B N 1
ATOM 9605 C CA . ALA B 1 564 ? -67.188 -21.359 -16.797 1 33.59 564 ALA B CA 1
ATOM 9606 C C . ALA B 1 564 ? -66.625 -22.031 -15.547 1 33.59 564 ALA B C 1
ATOM 9608 O O . ALA B 1 564 ? -65.75 -21.484 -14.875 1 33.59 564 ALA B O 1
ATOM 9609 N N . THR B 1 565 ? -67.375 -22.859 -14.938 1 35.56 565 THR B N 1
ATOM 9610 C CA . THR B 1 565 ? -67.062 -23.719 -13.805 1 35.56 565 THR B CA 1
ATOM 9611 C C . THR B 1 565 ? -65.75 -24.422 -14 1 35.56 565 THR B C 1
ATOM 9613 O O . THR B 1 565 ? -65.5 -25.062 -15.023 1 35.56 565 THR B O 1
ATOM 9616 N N . LYS B 1 566 ? -64.688 -24.016 -13.383 1 47.19 566 LYS B N 1
ATOM 9617 C CA . LYS B 1 566 ? -63.312 -24.516 -13.344 1 47.19 566 LYS B CA 1
ATOM 9618 C C . LYS B 1 566 ? -63.281 -26.031 -13.094 1 47.19 566 LYS B C 1
ATOM 9620 O O . LYS B 1 566 ? -63.625 -26.484 -12 1 47.19 566 LYS B O 1
ATOM 9625 N N . THR B 1 567 ? -63.562 -26.906 -14.078 1 55.59 567 THR B N 1
ATOM 9626 C CA . THR B 1 567 ? -63.469 -28.359 -13.945 1 55.59 567 THR B CA 1
ATOM 9627 C C . THR B 1 567 ? -62.031 -28.766 -13.609 1 55.59 567 THR B C 1
ATOM 9629 O O . THR B 1 567 ? -61.094 -28.344 -14.273 1 55.59 567 THR B O 1
ATOM 9632 N N . ALA B 1 568 ? -61.75 -29.469 -12.5 1 72.94 568 ALA B N 1
ATOM 9633 C CA . ALA B 1 568 ? -60.469 -29.953 -11.992 1 72.94 568 ALA B CA 1
ATOM 9634 C C . ALA B 1 568 ? -59.844 -30.969 -12.945 1 72.94 568 ALA B C 1
ATOM 9636 O O . ALA B 1 568 ? -60.531 -31.859 -13.445 1 72.94 568 ALA B O 1
ATOM 9637 N N . THR B 1 569 ? -58.625 -30.75 -13.367 1 81.94 569 THR B N 1
ATOM 9638 C CA . THR B 1 569 ? -57.875 -31.672 -14.211 1 81.94 569 THR B CA 1
ATOM 9639 C C . THR B 1 569 ? -57.344 -32.844 -13.391 1 81.94 569 THR B C 1
ATOM 9641 O O . THR B 1 569 ? -56.344 -32.75 -12.688 1 81.94 569 THR B O 1
ATOM 9644 N N . ASP B 1 570 ? -58.094 -33.906 -13.398 1 86.81 570 ASP B N 1
ATOM 9645 C CA . ASP B 1 570 ? -57.75 -35.094 -12.586 1 86.81 570 ASP B CA 1
ATOM 9646 C C . ASP B 1 570 ? -57.094 -36.188 -13.438 1 86.81 570 ASP B C 1
ATOM 9648 O O . ASP B 1 570 ? -56.531 -37.125 -12.898 1 86.81 570 ASP B O 1
ATOM 9652 N N . THR B 1 571 ? -57.219 -36.031 -14.75 1 91.5 571 THR B N 1
ATOM 9653 C CA . THR B 1 571 ? -56.656 -37.031 -15.641 1 91.5 571 THR B CA 1
ATOM 9654 C C . THR B 1 571 ? -56.031 -36.375 -16.859 1 91.5 571 THR B C 1
ATOM 9656 O O . THR B 1 571 ? -56.406 -35.281 -17.25 1 91.5 571 THR B O 1
ATOM 9659 N N . VAL B 1 572 ? -55.031 -37 -17.469 1 94.25 572 VAL B N 1
ATOM 9660 C CA . VAL B 1 572 ? -54.375 -36.594 -18.719 1 94.25 572 VAL B CA 1
ATOM 9661 C C . VAL B 1 572 ? -54.5 -37.719 -19.75 1 94.25 572 VAL B C 1
ATOM 9663 O O . VAL B 1 572 ? -54.219 -38.875 -19.469 1 94.25 572 VAL B O 1
ATOM 9666 N N . ALA B 1 573 ? -54.906 -37.312 -20.906 1 95.56 573 ALA B N 1
ATOM 9667 C CA . ALA B 1 573 ? -55.188 -38.281 -21.969 1 95.56 573 ALA B CA 1
ATOM 9668 C C . ALA B 1 573 ? -53.938 -38.531 -22.828 1 95.56 573 ALA B C 1
ATOM 9670 O O . ALA B 1 573 ? -53 -37.719 -22.828 1 95.56 573 ALA B O 1
ATOM 9671 N N . ALA B 1 574 ? -53.938 -39.656 -23.547 1 95.56 574 ALA B N 1
ATOM 9672 C CA . ALA B 1 574 ? -52.875 -39.969 -24.5 1 95.56 574 ALA B CA 1
ATOM 9673 C C . ALA B 1 574 ? -52.938 -39.031 -25.703 1 95.56 574 ALA B C 1
ATOM 9675 O O . ALA B 1 574 ? -53.969 -38.875 -26.328 1 95.56 574 ALA B O 1
ATOM 9676 N N . PRO B 1 575 ? -51.844 -38.469 -26.047 1 95.94 575 PRO B N 1
ATOM 9677 C CA . PRO B 1 575 ? -51.812 -37.531 -27.203 1 95.94 575 PRO B CA 1
ATOM 9678 C C . PRO B 1 575 ? -51.719 -38.281 -28.531 1 95.94 575 PRO B C 1
ATOM 9680 O O . PRO B 1 575 ? -52 -37.688 -29.578 1 95.94 575 PRO B O 1
ATOM 9683 N N . VAL B 1 576 ? -51.375 -39.5 -28.531 1 94.25 576 VAL B N 1
ATOM 9684 C CA . VAL B 1 576 ? -51.219 -40.281 -29.75 1 94.25 576 VAL B CA 1
ATOM 9685 C C . VAL B 1 576 ? -51.531 -41.75 -29.484 1 94.25 576 VAL B C 1
ATOM 9687 O O . VAL B 1 576 ? -51.469 -42.219 -28.344 1 94.25 576 VAL B O 1
ATOM 9690 N N . ALA B 1 577 ? -51.969 -42.406 -30.578 1 94.38 577 ALA B N 1
ATOM 9691 C CA . ALA B 1 577 ? -52.219 -43.844 -30.453 1 94.38 577 ALA B CA 1
ATOM 9692 C C . ALA B 1 577 ? -50.906 -44.625 -30.391 1 94.38 577 ALA B C 1
ATOM 9694 O O . ALA B 1 577 ? -49.938 -44.281 -31.047 1 94.38 577 ALA B O 1
ATOM 9695 N N . GLY B 1 578 ? -50.875 -45.656 -29.484 1 93.69 578 GLY B N 1
ATOM 9696 C CA . GLY B 1 578 ? -49.656 -46.5 -29.375 1 93.69 578 GLY B CA 1
ATOM 9697 C C . GLY B 1 578 ? -49.594 -47.281 -28.078 1 93.69 578 GLY B C 1
ATOM 9698 O O . GLY B 1 578 ? -50.594 -47.406 -27.375 1 93.69 578 GLY B O 1
ATOM 9699 N N . HIS B 1 579 ? -48.438 -47.844 -27.844 1 94.31 579 HIS B N 1
ATOM 9700 C CA . HIS B 1 579 ? -48.188 -48.625 -26.625 1 94.31 579 HIS B CA 1
ATOM 9701 C C . HIS B 1 579 ? -47.531 -47.75 -25.578 1 94.31 579 HIS B C 1
ATOM 9703 O O . HIS B 1 579 ? -46.469 -47.156 -25.828 1 94.31 579 HIS B O 1
ATOM 9709 N N . VAL B 1 580 ? -48.156 -47.594 -24.375 1 94.81 580 VAL B N 1
ATOM 9710 C CA . VAL B 1 580 ? -47.656 -46.75 -23.312 1 94.81 580 VAL B CA 1
ATOM 9711 C C . VAL B 1 580 ? -46.531 -47.469 -22.578 1 94.81 580 VAL B C 1
ATOM 9713 O O . VAL B 1 580 ? -46.688 -48.594 -22.125 1 94.81 580 VAL B O 1
ATOM 9716 N N . ILE B 1 581 ? -45.375 -46.812 -22.5 1 94.38 581 ILE B N 1
ATOM 9717 C CA . ILE B 1 581 ? -44.219 -47.344 -21.766 1 94.38 581 ILE B CA 1
ATOM 9718 C C . ILE B 1 581 ? -43.812 -46.344 -20.688 1 94.38 581 ILE B C 1
ATOM 9720 O O . ILE B 1 581 ? -44.25 -45.188 -20.703 1 94.38 581 ILE B O 1
ATOM 9724 N N . SER B 1 582 ? -43.031 -46.875 -19.688 1 93.25 582 SER B N 1
ATOM 9725 C CA . SER B 1 582 ? -42.5 -46.031 -18.641 1 93.25 582 SER B CA 1
ATOM 9726 C C . SER B 1 582 ? -41.438 -45.062 -19.172 1 93.25 582 SER B C 1
ATOM 9728 O O . SER B 1 582 ? -40.812 -45.344 -20.219 1 93.25 582 SER B O 1
ATOM 9730 N N . LEU B 1 583 ? -41.312 -43.969 -18.469 1 92.62 583 LEU B N 1
ATOM 9731 C CA . LEU B 1 583 ? -40.25 -43.031 -18.875 1 92.62 583 LEU B CA 1
ATOM 9732 C C . LEU B 1 583 ? -38.875 -43.688 -18.844 1 92.62 583 LEU B C 1
ATOM 9734 O O . LEU B 1 583 ? -38 -43.344 -19.625 1 92.62 583 LEU B O 1
ATOM 9738 N N . ASP B 1 584 ? -38.688 -44.719 -17.984 1 87.5 584 ASP B N 1
ATOM 9739 C CA . ASP B 1 584 ? -37.438 -45.469 -17.875 1 87.5 584 ASP B CA 1
ATOM 9740 C C . ASP B 1 584 ? -37.188 -46.281 -19.141 1 87.5 584 ASP B C 1
ATOM 9742 O O . ASP B 1 584 ? -36.031 -46.469 -19.547 1 87.5 584 ASP B O 1
ATOM 9746 N N . GLU B 1 585 ? -38.219 -46.688 -19.797 1 85.19 585 GLU B N 1
ATOM 9747 C CA . GLU B 1 585 ? -38.125 -47.562 -20.969 1 85.19 585 GLU B CA 1
ATOM 9748 C C . GLU B 1 585 ? -38.094 -46.75 -22.266 1 85.19 585 GLU B C 1
ATOM 9750 O O . GLU B 1 585 ? -37.812 -47.281 -23.328 1 85.19 585 GLU B O 1
ATOM 9755 N N . ALA B 1 586 ? -38.312 -45.469 -22.234 1 86.25 586 ALA B N 1
ATOM 9756 C CA . ALA B 1 586 ? -38.5 -44.656 -23.422 1 86.25 586 ALA B CA 1
ATOM 9757 C C . ALA B 1 586 ? -37.156 -44.344 -24.078 1 86.25 586 ALA B C 1
ATOM 9759 O O . ALA B 1 586 ? -37.125 -44 -25.281 1 86.25 586 ALA B O 1
ATOM 9760 N N . GLY B 1 587 ? -36.062 -44.5 -23.359 1 79.06 587 GLY B N 1
ATOM 9761 C CA . GLY B 1 587 ? -34.75 -44.406 -23.969 1 79.06 587 GLY B CA 1
ATOM 9762 C C . GLY B 1 587 ? -34.188 -43 -23.953 1 79.06 587 GLY B C 1
ATOM 9763 O O . GLY B 1 587 ? -33.219 -42.719 -24.672 1 79.06 587 GLY B O 1
ATOM 9764 N N . ASP B 1 588 ? -34.812 -42.094 -23.406 1 80.31 588 ASP B N 1
ATOM 9765 C CA . ASP B 1 588 ? -34.281 -40.719 -23.25 1 80.31 588 ASP B CA 1
ATOM 9766 C C . ASP B 1 588 ? -33.875 -40.469 -21.797 1 80.31 588 ASP B C 1
ATOM 9768 O O . ASP B 1 588 ? -34.719 -40.531 -20.906 1 80.31 588 ASP B O 1
ATOM 9772 N N . PRO B 1 589 ? -32.719 -40.219 -21.594 1 78.75 589 PRO B N 1
ATOM 9773 C CA . PRO B 1 589 ? -32.25 -40.062 -20.203 1 78.75 589 PRO B CA 1
ATOM 9774 C C . PRO B 1 589 ? -32.875 -38.875 -19.5 1 78.75 589 PRO B C 1
ATOM 9776 O O . PRO B 1 589 ? -33.094 -38.906 -18.281 1 78.75 589 PRO B O 1
ATOM 9779 N N . VAL B 1 590 ? -33.188 -37.844 -20.188 1 78.75 590 VAL B N 1
ATOM 9780 C CA . VAL B 1 590 ? -33.75 -36.656 -19.594 1 78.75 590 VAL B CA 1
ATOM 9781 C C . VAL B 1 590 ? -35.125 -36.969 -19.031 1 78.75 590 VAL B C 1
ATOM 9783 O O . VAL B 1 590 ? -35.438 -36.625 -17.891 1 78.75 590 VAL B O 1
ATOM 9786 N N . PHE B 1 591 ? -35.875 -37.656 -19.703 1 85.75 591 PHE B N 1
ATOM 9787 C CA . PHE B 1 591 ? -37.219 -38 -19.297 1 85.75 591 PHE B CA 1
ATOM 9788 C C . PHE B 1 591 ? -37.188 -39.125 -18.266 1 85.75 591 PHE B C 1
ATOM 9790 O O . PHE B 1 591 ? -38 -39.094 -17.312 1 85.75 591 PHE B O 1
ATOM 9797 N N . ALA B 1 592 ? -36.25 -39.938 -18.422 1 83.44 592 ALA B N 1
ATOM 9798 C CA . ALA B 1 592 ? -36.125 -41.062 -17.5 1 83.44 592 ALA B CA 1
ATOM 9799 C C . ALA B 1 592 ? -35.75 -40.562 -16.094 1 83.44 592 ALA B C 1
ATOM 9801 O O . ALA B 1 592 ? -36.125 -41.188 -15.102 1 83.44 592 ALA B O 1
ATOM 9802 N N . SER B 1 593 ? -35.156 -39.5 -16.078 1 77.94 593 SER B N 1
ATOM 9803 C CA . SER B 1 593 ? -34.688 -38.938 -14.812 1 77.94 593 SER B CA 1
ATOM 9804 C C . SER B 1 593 ? -35.844 -38.219 -14.102 1 77.94 593 SER B C 1
ATOM 9806 O O . SER B 1 593 ? -35.688 -37.812 -12.938 1 77.94 593 SER B O 1
ATOM 9808 N N . ARG B 1 594 ? -36.938 -37.875 -14.711 1 82.88 594 ARG B N 1
ATOM 9809 C CA . ARG B 1 594 ? -38.125 -37.188 -14.211 1 82.88 594 ARG B CA 1
ATOM 9810 C C . ARG B 1 594 ? -37.812 -35.719 -13.953 1 82.88 594 ARG B C 1
ATOM 9812 O O . ARG B 1 594 ? -38.531 -35.062 -13.211 1 82.88 594 ARG B O 1
ATOM 9819 N N . ALA B 1 595 ? -36.844 -35.312 -14.57 1 77.69 595 ALA B N 1
ATOM 9820 C CA . ALA B 1 595 ? -36.5 -33.906 -14.453 1 77.69 595 ALA B CA 1
ATOM 9821 C C . ALA B 1 595 ? -37.625 -33 -14.992 1 77.69 595 ALA B C 1
ATOM 9823 O O . ALA B 1 595 ? -37.812 -31.891 -14.523 1 77.69 595 ALA B O 1
ATOM 9824 N N . LEU B 1 596 ? -38.344 -33.5 -15.875 1 82.31 596 LEU B N 1
ATOM 9825 C CA . LEU B 1 596 ? -39.469 -32.812 -16.484 1 82.31 596 LEU B CA 1
ATOM 9826 C C . LEU B 1 596 ? -40.781 -33.344 -15.93 1 82.31 596 LEU B C 1
ATOM 9828 O O . LEU B 1 596 ? -41.812 -33.281 -16.609 1 82.31 596 LEU B O 1
ATOM 9832 N N . GLY B 1 597 ? -40.656 -33.844 -14.789 1 86.06 597 GLY B N 1
ATOM 9833 C CA . GLY B 1 597 ? -41.875 -34.344 -14.148 1 86.06 597 GLY B CA 1
ATOM 9834 C C . GLY B 1 597 ? -42.156 -35.781 -14.453 1 86.06 597 GLY B C 1
ATOM 9835 O O . GLY B 1 597 ? -41.438 -36.406 -15.234 1 86.06 597 GLY B O 1
ATOM 9836 N N . GLU B 1 598 ? -43.188 -36.219 -13.789 1 89.88 598 GLU B N 1
ATOM 9837 C CA . GLU B 1 598 ? -43.656 -37.594 -14.008 1 89.88 598 GLU B CA 1
ATOM 9838 C C . GLU B 1 598 ? -44.5 -37.688 -15.266 1 89.88 598 GLU B C 1
ATOM 9840 O O . GLU B 1 598 ? -45.188 -36.719 -15.648 1 89.88 598 GLU B O 1
ATOM 9845 N N . GLY B 1 599 ? -44.344 -38.812 -15.898 1 94.44 599 GLY B N 1
ATOM 9846 C CA . GLY B 1 599 ? -45.094 -38.969 -17.125 1 94.44 599 GLY B CA 1
ATOM 9847 C C . GLY B 1 599 ? -44.938 -40.344 -17.766 1 94.44 599 GLY B C 1
ATOM 9848 O O . GLY B 1 599 ? -44.656 -41.312 -17.078 1 94.44 599 GLY B O 1
ATOM 9849 N N . VAL B 1 600 ? -45.25 -40.406 -19.172 1 94.19 600 VAL B N 1
ATOM 9850 C CA . VAL B 1 600 ? -45.188 -41.656 -19.906 1 94.19 600 VAL B CA 1
ATOM 9851 C C . VAL B 1 600 ? -44.562 -41.438 -21.281 1 94.19 600 VAL B C 1
ATOM 9853 O O . VAL B 1 600 ? -44.531 -40.281 -21.766 1 94.19 600 VAL B O 1
ATOM 9856 N N . GLY B 1 601 ? -44.031 -42.5 -21.766 1 95 601 GLY B N 1
ATOM 9857 C CA . GLY B 1 601 ? -43.719 -42.594 -23.172 1 95 601 GLY B CA 1
ATOM 9858 C C . GLY B 1 601 ? -44.75 -43.406 -23.953 1 95 601 GLY B C 1
ATOM 9859 O O . GLY B 1 601 ? -45.281 -44.375 -23.438 1 95 601 GLY B O 1
ATOM 9860 N N . ILE B 1 602 ? -45.031 -42.969 -25.25 1 94.88 602 ILE B N 1
ATOM 9861 C CA . ILE B 1 602 ? -45.969 -43.719 -26.094 1 94.88 602 ILE B CA 1
ATOM 9862 C C . ILE B 1 602 ? -45.281 -44.094 -27.406 1 94.88 602 ILE B C 1
ATOM 9864 O O . ILE B 1 602 ? -44.781 -43.219 -28.125 1 94.88 602 ILE B O 1
ATOM 9868 N N . GLN B 1 603 ? -45.125 -45.344 -27.641 1 93 603 GLN B N 1
ATOM 9869 C CA . GLN B 1 603 ? -44.688 -45.812 -28.938 1 93 603 GLN B CA 1
ATOM 9870 C C . GLN B 1 603 ? -45.719 -45.562 -30.016 1 93 603 GLN B C 1
ATOM 9872 O O . GLN B 1 603 ? -46.656 -46.375 -30.188 1 93 603 GLN B O 1
ATOM 9877 N N . SER B 1 604 ? -45.531 -44.531 -30.719 1 92.06 604 SER B N 1
ATOM 9878 C CA . SER B 1 604 ? -46.562 -43.938 -31.578 1 92.06 604 SER B CA 1
ATOM 9879 C C . SER B 1 604 ? -46.844 -44.844 -32.781 1 92.06 604 SER B C 1
ATOM 9881 O O . SER B 1 604 ? -45.938 -45.344 -33.438 1 92.06 604 SER B O 1
ATOM 9883 N N . THR B 1 605 ? -48.125 -45.125 -33.031 1 88.94 605 THR B N 1
ATOM 9884 C CA . THR B 1 605 ? -48.531 -45.906 -34.219 1 88.94 605 THR B CA 1
ATOM 9885 C C . THR B 1 605 ? -49.281 -45 -35.219 1 88.94 605 THR B C 1
ATOM 9887 O O . THR B 1 605 ? -49.531 -45.438 -36.344 1 88.94 605 THR B O 1
ATOM 9890 N N . ASP B 1 606 ? -49.656 -43.812 -34.812 1 86.44 606 ASP B N 1
ATOM 9891 C CA . ASP B 1 606 ? -50.375 -42.875 -35.688 1 86.44 606 ASP B CA 1
ATOM 9892 C C . ASP B 1 606 ? -49.531 -41.594 -35.906 1 86.44 606 ASP B C 1
ATOM 9894 O O . ASP B 1 606 ? -48.656 -41.281 -35.094 1 86.44 606 ASP B O 1
ATOM 9898 N N . SER B 1 607 ? -49.844 -40.875 -36.969 1 90.19 607 SER B N 1
ATOM 9899 C CA . SER B 1 607 ? -49.062 -39.719 -37.375 1 90.19 607 SER B CA 1
ATOM 9900 C C . SER B 1 607 ? -49.625 -38.438 -36.781 1 90.19 607 SER B C 1
ATOM 9902 O O . SER B 1 607 ? -48.969 -37.406 -36.844 1 90.19 607 SER B O 1
ATOM 9904 N N . THR B 1 608 ? -50.719 -38.438 -36.25 1 93.75 608 THR B N 1
ATOM 9905 C CA . THR B 1 608 ? -51.312 -37.219 -35.719 1 93.75 608 THR B CA 1
ATOM 9906 C C . THR B 1 608 ? -51.25 -37.219 -34.188 1 93.75 608 THR B C 1
ATOM 9908 O O . THR B 1 608 ? -51.656 -38.188 -33.562 1 93.75 608 THR B O 1
ATOM 9911 N N . VAL B 1 609 ? -50.812 -36.125 -33.594 1 95.12 609 VAL B N 1
ATOM 9912 C CA . VAL B 1 609 ? -50.688 -35.906 -32.156 1 95.12 609 VAL B CA 1
ATOM 9913 C C . VAL B 1 609 ? -51.75 -34.906 -31.703 1 95.12 609 VAL B C 1
ATOM 9915 O O . VAL B 1 609 ? -51.938 -33.844 -32.312 1 95.12 609 VAL B O 1
ATOM 9918 N N . TYR B 1 610 ? -52.469 -35.25 -30.625 1 95.75 610 TYR B N 1
ATOM 9919 C CA . TYR B 1 610 ? -53.562 -34.438 -30.141 1 95.75 610 TYR B CA 1
ATOM 9920 C C . TYR B 1 610 ? -53.281 -33.875 -28.766 1 95.75 610 TYR B C 1
ATOM 9922 O O . TYR B 1 610 ? -52.375 -34.344 -28.062 1 95.75 610 TYR B O 1
ATOM 9930 N N . ALA B 1 611 ? -54.062 -32.812 -28.406 1 96 611 ALA B N 1
ATOM 9931 C CA . ALA B 1 611 ? -53.938 -32.219 -27.078 1 96 611 ALA B CA 1
ATOM 9932 C C . ALA B 1 611 ? -54.438 -33.156 -26 1 96 611 ALA B C 1
ATOM 9934 O O . ALA B 1 611 ? -55.594 -33.625 -26.047 1 96 611 ALA B O 1
ATOM 9935 N N . PRO B 1 612 ? -53.594 -33.438 -25 1 95.94 612 PRO B N 1
ATOM 9936 C CA . PRO B 1 612 ? -54 -34.344 -23.938 1 95.94 612 PRO B CA 1
ATOM 9937 C C . PRO B 1 612 ? -54.906 -33.719 -22.891 1 95.94 612 PRO B C 1
ATOM 9939 O O . PRO B 1 612 ? -55.594 -34.406 -22.141 1 95.94 612 PRO B O 1
ATOM 9942 N N . VAL B 1 613 ? -54.844 -32.406 -22.844 1 93.75 613 VAL B N 1
ATOM 9943 C CA . VAL B 1 613 ? -55.625 -31.625 -21.906 1 93.75 613 VAL B CA 1
ATOM 9944 C C . VAL B 1 613 ? -56.125 -30.344 -22.578 1 93.75 613 VAL B C 1
ATOM 9946 O O . VAL B 1 613 ? -55.594 -29.938 -23.609 1 93.75 613 VAL B O 1
ATOM 9949 N N . SER B 1 614 ? -57.219 -29.828 -21.953 1 93.75 614 SER B N 1
ATOM 9950 C CA . SER B 1 614 ? -57.688 -28.516 -22.391 1 93.75 614 SER B CA 1
ATOM 9951 C C . SER B 1 614 ? -56.969 -27.391 -21.656 1 93.75 614 SER B C 1
ATOM 9953 O O . SER B 1 614 ? -56.719 -27.5 -20.453 1 93.75 614 SER B O 1
ATOM 9955 N N . GLY B 1 615 ? -56.531 -26.406 -22.422 1 93.25 615 GLY B N 1
ATOM 9956 C CA . GLY B 1 615 ? -55.844 -25.281 -21.844 1 93.25 615 GLY B CA 1
ATOM 9957 C C . GLY B 1 615 ? -55.25 -24.344 -22.891 1 93.25 615 GLY B C 1
ATOM 9958 O O . GLY B 1 615 ? -55.688 -24.328 -24.031 1 93.25 615 GLY B O 1
ATOM 9959 N N . VAL B 1 616 ? -54.281 -23.625 -22.422 1 93.06 616 VAL B N 1
ATOM 9960 C CA . VAL B 1 616 ? -53.625 -22.672 -23.312 1 93.06 616 VAL B CA 1
ATOM 9961 C C . VAL B 1 616 ? -52.188 -23.172 -23.625 1 93.06 616 VAL B C 1
ATOM 9963 O O . VAL B 1 616 ? -51.5 -23.641 -22.734 1 93.06 616 VAL B O 1
ATOM 9966 N N . LEU B 1 617 ? -51.875 -23.094 -24.891 1 92.56 617 LEU B N 1
ATOM 9967 C CA . LEU B 1 617 ? -50.531 -23.453 -25.312 1 92.56 617 LEU B CA 1
ATOM 9968 C C . LEU B 1 617 ? -49.5 -22.422 -24.828 1 92.56 617 LEU B C 1
ATOM 9970 O O . LEU B 1 617 ? -49.406 -21.344 -25.422 1 92.56 617 LEU B O 1
ATOM 9974 N N . SER B 1 618 ? -48.906 -22.875 -23.797 1 88.56 618 SER B N 1
ATOM 9975 C CA . SER B 1 618 ? -47.875 -21.969 -23.25 1 88.56 618 SER B CA 1
ATOM 9976 C C . SER B 1 618 ? -46.594 -22.047 -24.047 1 88.56 618 SER B C 1
ATOM 9978 O O . SER B 1 618 ? -45.844 -21.078 -24.109 1 88.56 618 SER B O 1
ATOM 9980 N N . THR B 1 619 ? -46.344 -23.219 -24.688 1 87.25 619 THR B N 1
ATOM 9981 C CA . THR B 1 619 ? -45.156 -23.406 -25.5 1 87.25 619 THR B CA 1
ATOM 9982 C C . THR B 1 619 ? -45.469 -24.203 -26.766 1 87.25 619 THR B C 1
ATOM 9984 O O . THR B 1 619 ? -46.219 -25.172 -26.719 1 87.25 619 THR B O 1
ATOM 9987 N N . VAL B 1 620 ? -45 -23.719 -27.906 1 90.69 620 VAL B N 1
ATOM 9988 C CA . VAL B 1 620 ? -44.969 -24.438 -29.172 1 90.69 620 VAL B CA 1
ATOM 9989 C C . VAL B 1 620 ? -43.562 -24.297 -29.797 1 90.69 620 VAL B C 1
ATOM 9991 O O . VAL B 1 620 ? -43.125 -23.203 -30.109 1 90.69 620 VAL B O 1
ATOM 9994 N N . ALA B 1 621 ? -42.938 -25.422 -29.922 1 86.69 621 ALA B N 1
ATOM 9995 C CA . ALA B 1 621 ? -41.594 -25.406 -30.531 1 86.69 621 ALA B CA 1
ATOM 9996 C C . ALA B 1 621 ? -41.656 -24.953 -31.984 1 86.69 621 ALA B C 1
ATOM 9998 O O . ALA B 1 621 ? -42.562 -25.328 -32.719 1 86.69 621 ALA B O 1
ATOM 9999 N N . GLU B 1 622 ? -40.719 -24.203 -32.438 1 83.62 622 GLU B N 1
ATOM 10000 C CA . GLU B 1 622 ? -40.656 -23.719 -33.812 1 83.62 622 GLU B CA 1
ATOM 10001 C C . GLU B 1 622 ? -40.562 -24.875 -34.812 1 83.62 622 GLU B C 1
ATOM 10003 O O . GLU B 1 622 ? -41.125 -24.812 -35.906 1 83.62 622 GLU B O 1
ATOM 10008 N N . THR B 1 623 ? -39.844 -25.875 -34.312 1 85.62 623 THR B N 1
ATOM 10009 C CA . THR B 1 623 ? -39.656 -27.031 -35.188 1 85.62 623 THR B CA 1
ATOM 10010 C C . THR B 1 623 ? -40.938 -27.906 -35.188 1 85.62 623 THR B C 1
ATOM 10012 O O . THR B 1 623 ? -41 -28.891 -35.938 1 85.62 623 THR B O 1
ATOM 10015 N N . GLY B 1 624 ? -41.844 -27.562 -34.25 1 89 624 GLY B N 1
ATOM 10016 C CA . GLY B 1 624 ? -43.094 -28.281 -34.219 1 89 624 GLY B CA 1
ATOM 10017 C C . GLY B 1 624 ? -43 -29.609 -33.469 1 89 624 GLY B C 1
ATOM 10018 O O . GLY B 1 624 ? -43.938 -30.422 -33.531 1 89 624 GLY B O 1
ATOM 10019 N N . HIS B 1 625 ? -41.969 -29.844 -32.75 1 91.56 625 HIS B N 1
ATOM 10020 C CA . HIS B 1 625 ? -41.75 -31.172 -32.156 1 91.56 625 HIS B CA 1
ATOM 10021 C C . HIS B 1 625 ? -42.25 -31.188 -30.703 1 91.56 625 HIS B C 1
ATOM 10023 O O . HIS B 1 625 ? -42.312 -32.25 -30.094 1 91.56 625 HIS B O 1
ATOM 10029 N N . ALA B 1 626 ? -42.562 -30.062 -30.078 1 92.88 626 ALA B N 1
ATOM 10030 C CA . ALA B 1 626 ? -42.906 -30.047 -28.656 1 92.88 626 ALA B CA 1
ATOM 10031 C C . ALA B 1 626 ? -44 -29.016 -28.375 1 92.88 626 ALA B C 1
ATOM 10033 O O . ALA B 1 626 ? -44.031 -27.953 -29 1 92.88 626 ALA B O 1
ATOM 10034 N N . PHE B 1 627 ? -44.875 -29.328 -27.391 1 93.75 627 PHE B N 1
ATOM 10035 C CA . PHE B 1 627 ? -46.062 -28.516 -27.031 1 93.75 627 PHE B CA 1
ATOM 10036 C C . PHE B 1 627 ? -46.25 -28.5 -25.531 1 93.75 627 PHE B C 1
ATOM 10038 O O . PHE B 1 627 ? -46.344 -29.547 -24.891 1 93.75 627 PHE B O 1
ATOM 10045 N N . GLY B 1 628 ? -46.219 -27.328 -24.953 1 93.25 628 GLY B N 1
ATOM 10046 C CA . GLY B 1 628 ? -46.594 -27.156 -23.562 1 93.25 628 GLY B CA 1
ATOM 10047 C C . GLY B 1 628 ? -48 -26.594 -23.375 1 93.25 628 GLY B C 1
ATOM 10048 O O . GLY B 1 628 ? -48.312 -25.531 -23.906 1 93.25 628 GLY B O 1
ATOM 10049 N N . ILE B 1 629 ? -48.844 -27.297 -22.578 1 94.38 629 ILE B N 1
ATOM 10050 C CA . ILE B 1 629 ? -50.219 -26.875 -22.359 1 94.38 629 ILE B CA 1
ATOM 10051 C C . ILE B 1 629 ? -50.438 -26.594 -20.875 1 94.38 629 ILE B C 1
ATOM 10053 O O . ILE B 1 629 ? -50.125 -27.422 -20.016 1 94.38 629 ILE B O 1
ATOM 10057 N N . LYS B 1 630 ? -50.938 -25.453 -20.641 1 92.81 630 LYS B N 1
ATOM 10058 C CA . LYS B 1 630 ? -51.344 -25.078 -19.281 1 92.81 630 LYS B CA 1
ATOM 10059 C C . LYS B 1 630 ? -52.844 -25.109 -19.125 1 92.81 630 LYS B C 1
ATOM 10061 O O . LYS B 1 630 ? -53.562 -24.406 -19.859 1 92.81 630 LYS B O 1
ATOM 10066 N N . THR B 1 631 ? -53.281 -25.875 -18.125 1 93.31 631 THR B N 1
ATOM 10067 C CA . THR B 1 631 ? -54.719 -25.969 -17.875 1 93.31 631 THR B CA 1
ATOM 10068 C C . THR B 1 631 ? -55.188 -24.766 -17.062 1 93.31 631 THR B C 1
ATOM 10070 O O . THR B 1 631 ? -54.406 -24.047 -16.469 1 93.31 631 THR B O 1
ATOM 10073 N N . ASP B 1 632 ? -56.469 -24.625 -17.078 1 85.62 632 ASP B N 1
ATOM 10074 C CA . ASP B 1 632 ? -57.062 -23.5 -16.375 1 85.62 632 ASP B CA 1
ATOM 10075 C C . ASP B 1 632 ? -56.875 -23.625 -14.859 1 85.62 632 ASP B C 1
ATOM 10077 O O . ASP B 1 632 ? -56.844 -22.625 -14.148 1 85.62 632 ASP B O 1
ATOM 10081 N N . ASP B 1 633 ? -56.688 -24.844 -14.445 1 84.44 633 ASP B N 1
ATOM 10082 C CA . ASP B 1 633 ? -56.5 -25.062 -13.016 1 84.44 633 ASP B CA 1
ATOM 10083 C C . ASP B 1 633 ? -55.031 -25.141 -12.656 1 84.44 633 ASP B C 1
ATOM 10085 O O . ASP B 1 633 ? -54.688 -25.469 -11.523 1 84.44 633 ASP B O 1
ATOM 10089 N N . GLY B 1 634 ? -54.188 -24.938 -13.555 1 85.56 634 GLY B N 1
ATOM 10090 C CA . GLY B 1 634 ? -52.781 -24.719 -13.242 1 85.56 634 GLY B CA 1
ATOM 10091 C C . GLY B 1 634 ? -51.906 -25.922 -13.516 1 85.56 634 GLY B C 1
ATOM 10092 O O . GLY B 1 634 ? -50.719 -25.922 -13.18 1 85.56 634 GLY B O 1
ATOM 10093 N N . VAL B 1 635 ? -52.344 -26.953 -14.094 1 91.06 635 VAL B N 1
ATOM 10094 C CA . VAL B 1 635 ? -51.531 -28.109 -14.461 1 91.06 635 VAL B CA 1
ATOM 10095 C C . VAL B 1 635 ? -50.812 -27.844 -15.781 1 91.06 635 VAL B C 1
ATOM 10097 O O . VAL B 1 635 ? -51.406 -27.359 -16.734 1 91.06 635 VAL B O 1
ATOM 10100 N N . GLU B 1 636 ? -49.531 -28.141 -15.758 1 92.19 636 GLU B N 1
ATOM 10101 C CA . GLU B 1 636 ? -48.719 -27.938 -16.953 1 92.19 636 GLU B CA 1
ATOM 10102 C C . GLU B 1 636 ? -48.281 -29.281 -17.547 1 92.19 636 GLU B C 1
ATOM 10104 O O . GLU B 1 636 ? -47.594 -30.047 -16.906 1 92.19 636 GLU B O 1
ATOM 10109 N N . VAL B 1 637 ? -48.688 -29.5 -18.844 1 94.12 637 VAL B N 1
ATOM 10110 C CA . VAL B 1 637 ? -48.375 -30.75 -19.516 1 94.12 637 VAL B CA 1
ATOM 10111 C C . VAL B 1 637 ? -47.469 -30.484 -20.719 1 94.12 637 VAL B C 1
ATOM 10113 O O . VAL B 1 637 ? -47.75 -29.562 -21.5 1 94.12 637 VAL B O 1
ATOM 10116 N N . LEU B 1 638 ? -46.438 -31.328 -20.844 1 94 638 LEU B N 1
ATOM 10117 C CA . LEU B 1 638 ? -45.531 -31.266 -21.984 1 94 638 LEU B CA 1
ATOM 10118 C C . LEU B 1 638 ? -45.688 -32.469 -22.875 1 94 638 LEU B C 1
ATOM 10120 O O . LEU B 1 638 ? -45.688 -33.625 -22.406 1 94 638 LEU B O 1
ATOM 10124 N N . VAL B 1 639 ? -45.844 -32.188 -24.156 1 95.06 639 VAL B N 1
ATOM 10125 C CA . VAL B 1 639 ? -45.875 -33.25 -25.172 1 95.06 639 VAL B CA 1
ATOM 10126 C C . VAL B 1 639 ? -44.656 -33.062 -26.094 1 95.06 639 VAL B C 1
ATOM 10128 O O . VAL B 1 639 ? -44.531 -32.031 -26.781 1 95.06 639 VAL B O 1
ATOM 10131 N N . HIS B 1 640 ? -43.812 -34.031 -26.109 1 93.5 640 HIS B N 1
ATOM 10132 C CA . HIS B 1 640 ? -42.625 -34.062 -26.953 1 93.5 640 HIS B CA 1
ATOM 10133 C C . HIS B 1 640 ? -42.688 -35.219 -27.953 1 93.5 640 HIS B C 1
ATOM 10135 O O . HIS B 1 640 ? -42.688 -36.375 -27.562 1 93.5 640 HIS B O 1
ATOM 10141 N N . VAL B 1 641 ? -42.656 -34.844 -29.203 1 93.25 641 VAL B N 1
ATOM 10142 C CA . VAL B 1 641 ? -42.844 -35.844 -30.234 1 93.25 641 VAL B CA 1
ATOM 10143 C C . VAL B 1 641 ? -41.5 -36.375 -30.719 1 93.25 641 VAL B C 1
ATOM 10145 O O . VAL B 1 641 ? -40.719 -35.625 -31.328 1 93.25 641 VAL B O 1
ATOM 10148 N N . GLY B 1 642 ? -41.25 -37.625 -30.391 1 89.44 642 GLY B N 1
ATOM 10149 C CA . GLY B 1 642 ? -40 -38.25 -30.75 1 89.44 642 GLY B CA 1
ATOM 10150 C C . GLY B 1 642 ? -38.875 -37.875 -29.797 1 89.44 642 GLY B C 1
ATOM 10151 O O . GLY B 1 642 ? -39.062 -37.125 -28.844 1 89.44 642 GLY B O 1
ATOM 10152 N N . ILE B 1 643 ? -37.75 -38.562 -30 1 85.81 643 ILE B N 1
ATOM 10153 C CA . ILE B 1 643 ? -36.531 -38.312 -29.219 1 85.81 643 ILE B CA 1
ATOM 10154 C C . ILE B 1 643 ? -35.469 -37.688 -30.125 1 85.81 643 ILE B C 1
ATOM 10156 O O . ILE B 1 643 ? -35.156 -38.25 -31.188 1 85.81 643 ILE B O 1
ATOM 10160 N N . ASP B 1 644 ? -34.969 -36.531 -29.812 1 81.5 644 ASP B N 1
ATOM 10161 C CA . ASP B 1 644 ? -33.938 -35.781 -30.516 1 81.5 644 ASP B CA 1
ATOM 10162 C C . ASP B 1 644 ? -34.469 -35.25 -31.859 1 81.5 644 ASP B C 1
ATOM 10164 O O . ASP B 1 644 ? -33.688 -35 -32.781 1 81.5 644 ASP B O 1
ATOM 10168 N N . THR B 1 645 ? -35.688 -35.062 -31.953 1 88.5 645 THR B N 1
ATOM 10169 C CA . THR B 1 645 ? -36.281 -34.688 -33.25 1 88.5 645 THR B CA 1
ATOM 10170 C C . THR B 1 645 ? -36.156 -33.188 -33.469 1 88.5 645 THR B C 1
ATOM 10172 O O . THR B 1 645 ? -36.469 -32.688 -34.562 1 88.5 645 THR B O 1
ATOM 10175 N N . VAL B 1 646 ? -35.719 -32.5 -32.469 1 83.31 646 VAL B N 1
ATOM 10176 C CA . VAL B 1 646 ? -35.406 -31.078 -32.625 1 83.31 646 VAL B CA 1
ATOM 10177 C C . VAL B 1 646 ? -34.344 -30.922 -33.719 1 83.31 646 VAL B C 1
ATOM 10179 O O . VAL B 1 646 ? -34.312 -29.906 -34.406 1 83.31 646 VAL B O 1
ATOM 10182 N N . LYS B 1 647 ? -33.562 -31.906 -33.938 1 81.12 647 LYS B N 1
ATOM 10183 C CA . LYS B 1 647 ? -32.469 -31.891 -34.906 1 81.12 647 LYS B CA 1
ATOM 10184 C C . LYS B 1 647 ? -33 -31.984 -36.344 1 81.12 647 LYS B C 1
ATOM 10186 O O . LYS B 1 647 ? -32.219 -31.766 -37.281 1 81.12 647 LYS B O 1
ATOM 10191 N N . MET B 1 648 ? -34.25 -32.219 -36.469 1 86.19 648 MET B N 1
ATOM 10192 C CA . MET B 1 648 ? -34.844 -32.344 -37.812 1 86.19 648 MET B CA 1
ATOM 10193 C C . MET B 1 648 ? -35.312 -30.969 -38.312 1 86.19 648 MET B C 1
ATOM 10195 O O . MET B 1 648 ? -35.875 -30.859 -39.406 1 86.19 648 MET B O 1
ATOM 10199 N N . ASN B 1 649 ? -35.125 -29.969 -37.562 1 83.19 649 ASN B N 1
ATOM 10200 C CA . ASN B 1 649 ? -35.406 -28.578 -37.906 1 83.19 649 ASN B CA 1
ATOM 10201 C C . ASN B 1 649 ? -36.812 -28.438 -38.5 1 83.19 649 ASN B C 1
ATOM 10203 O O . ASN B 1 649 ? -37 -27.688 -39.469 1 83.19 649 ASN B O 1
ATOM 10207 N N . GLY B 1 650 ? -37.594 -29.203 -38.094 1 89 650 GLY B N 1
ATOM 10208 C CA . GLY B 1 650 ? -38.969 -29.047 -38.5 1 89 650 GLY B CA 1
ATOM 10209 C C . GLY B 1 650 ? -39.375 -29.938 -39.656 1 89 650 GLY B C 1
ATOM 10210 O O . GLY B 1 650 ? -40.531 -30.016 -40.031 1 89 650 GLY B O 1
ATOM 10211 N N . GLU B 1 651 ? -38.406 -30.562 -40.188 1 88.81 651 GLU B N 1
ATOM 10212 C CA . GLU B 1 651 ? -38.719 -31.469 -41.281 1 88.81 651 GLU B CA 1
ATOM 10213 C C . GLU B 1 651 ? -39.594 -32.625 -40.844 1 88.81 651 GLU B C 1
ATOM 10215 O O . GLU B 1 651 ? -39.219 -33.344 -39.875 1 88.81 651 GLU B O 1
ATOM 10220 N N . GLY B 1 652 ? -40.719 -32.781 -41.438 1 90.62 652 GLY B N 1
ATOM 10221 C CA . GLY B 1 652 ? -41.625 -33.875 -41.125 1 90.62 652 GLY B CA 1
ATOM 10222 C C . GLY B 1 652 ? -42.688 -33.5 -40.094 1 90.62 652 GLY B C 1
ATOM 10223 O O . GLY B 1 652 ? -43.5 -34.312 -39.719 1 90.62 652 GLY B O 1
ATOM 10224 N N . PHE B 1 653 ? -42.594 -32.312 -39.625 1 92.44 653 PHE B N 1
ATOM 10225 C CA . PHE B 1 653 ? -43.531 -31.828 -38.625 1 92.44 653 PHE B CA 1
ATOM 10226 C C . PHE B 1 653 ? -44.406 -30.719 -39.188 1 92.44 653 PHE B C 1
ATOM 10228 O O . PHE B 1 653 ? -43.906 -29.75 -39.75 1 92.44 653 PHE B O 1
ATOM 10235 N N . THR B 1 654 ? -45.688 -30.859 -39.156 1 92.5 654 THR B N 1
ATOM 10236 C CA . THR B 1 654 ? -46.625 -29.844 -39.562 1 92.5 654 THR B CA 1
ATOM 10237 C C . THR B 1 654 ? -47.531 -29.422 -38.406 1 92.5 654 THR B C 1
ATOM 10239 O O . THR B 1 654 ? -48.594 -30.016 -38.188 1 92.5 654 THR B O 1
ATOM 10242 N N . PRO B 1 655 ? -47.125 -28.422 -37.688 1 92.44 655 PRO B N 1
ATOM 10243 C CA . PRO B 1 655 ? -47.906 -27.984 -36.531 1 92.44 655 PRO B CA 1
ATOM 10244 C C . PRO B 1 655 ? -49.25 -27.375 -36.938 1 92.44 655 PRO B C 1
ATOM 10246 O O . PRO B 1 655 ? -49.344 -26.703 -37.969 1 92.44 655 PRO B O 1
ATOM 10249 N N . ALA B 1 656 ? -50.281 -27.641 -36.125 1 93.06 656 ALA B N 1
ATOM 10250 C CA . ALA B 1 656 ? -51.625 -27.141 -36.406 1 93.06 656 ALA B CA 1
ATOM 10251 C C . ALA B 1 656 ? -52.031 -26.047 -35.406 1 93.06 656 ALA B C 1
ATOM 10253 O O . ALA B 1 656 ? -53.125 -25.531 -35.469 1 93.06 656 ALA B O 1
ATOM 10254 N N . VAL B 1 657 ? -51.094 -25.75 -34.5 1 92.12 657 VAL B N 1
ATOM 10255 C CA . VAL B 1 657 ? -51.438 -24.812 -33.438 1 92.12 657 VAL B CA 1
ATOM 10256 C C . VAL B 1 657 ? -50.312 -23.781 -33.281 1 92.12 657 VAL B C 1
ATOM 10258 O O . VAL B 1 657 ? -49.219 -23.984 -33.781 1 92.12 657 VAL B O 1
ATOM 10261 N N . THR B 1 658 ? -50.688 -22.688 -32.688 1 89.88 658 THR B N 1
ATOM 10262 C CA . THR B 1 658 ? -49.719 -21.609 -32.406 1 89.88 658 THR B CA 1
ATOM 10263 C C . THR B 1 658 ? -49.688 -21.297 -30.922 1 89.88 658 THR B C 1
ATOM 10265 O O . THR B 1 658 ? -50.625 -21.609 -30.188 1 89.88 658 THR B O 1
ATOM 10268 N N . LYS B 1 659 ? -48.562 -20.781 -30.562 1 86.06 659 LYS B N 1
ATOM 10269 C CA . LYS B 1 659 ? -48.375 -20.391 -29.172 1 86.06 659 LYS B CA 1
ATOM 10270 C C . LYS B 1 659 ? -49.469 -19.406 -28.734 1 86.06 659 LYS B C 1
ATOM 10272 O O . LYS B 1 659 ? -49.812 -18.5 -29.484 1 86.06 659 LYS B O 1
ATOM 10277 N N . GLY B 1 660 ? -49.969 -19.609 -27.531 1 87.44 660 GLY B N 1
ATOM 10278 C CA . GLY B 1 660 ? -51 -18.75 -26.984 1 87.44 660 GLY B CA 1
ATOM 10279 C C . GLY B 1 660 ? -52.406 -19.188 -27.359 1 87.44 660 GLY B C 1
ATOM 10280 O O . GLY B 1 660 ? -53.375 -18.688 -26.797 1 87.44 660 GLY B O 1
ATOM 10281 N N . GLN B 1 661 ? -52.5 -20.109 -28.188 1 90.94 661 GLN B N 1
ATOM 10282 C CA . GLN B 1 661 ? -53.812 -20.625 -28.656 1 90.94 661 GLN B CA 1
ATOM 10283 C C . GLN B 1 661 ? -54.438 -21.516 -27.609 1 90.94 661 GLN B C 1
ATOM 10285 O O . GLN B 1 661 ? -53.781 -22.297 -26.938 1 90.94 661 GLN B O 1
ATOM 10290 N N . ARG B 1 662 ? -55.719 -21.281 -27.344 1 91.12 662 ARG B N 1
ATOM 10291 C CA . ARG B 1 662 ? -56.469 -22.203 -26.5 1 91.12 662 ARG B CA 1
ATOM 10292 C C . ARG B 1 662 ? -56.812 -23.484 -27.234 1 91.12 662 ARG B C 1
ATOM 10294 O O . ARG B 1 662 ? -57.25 -23.438 -28.391 1 91.12 662 ARG B O 1
ATOM 10301 N N . VAL B 1 663 ? -56.594 -24.578 -26.625 1 94.25 663 VAL B N 1
ATOM 10302 C CA . VAL B 1 663 ? -56.906 -25.875 -27.234 1 94.25 663 VAL B CA 1
ATOM 10303 C C . VAL B 1 663 ? -57.781 -26.688 -26.281 1 94.25 663 VAL B C 1
ATOM 10305 O O . VAL B 1 663 ? -57.719 -26.516 -25.062 1 94.25 663 VAL B O 1
ATOM 10308 N N . ASN B 1 664 ? -58.688 -27.453 -26.875 1 92.19 664 ASN B N 1
ATOM 10309 C CA . ASN B 1 664 ? -59.469 -28.438 -26.141 1 92.19 664 ASN B CA 1
ATOM 10310 C C . ASN B 1 664 ? -58.812 -29.828 -26.234 1 92.19 664 ASN B C 1
ATOM 10312 O O . ASN B 1 664 ? -58.125 -30.141 -27.203 1 92.19 664 ASN B O 1
ATOM 10316 N N . ALA B 1 665 ? -59.094 -30.625 -25.141 1 93.19 665 ALA B N 1
ATOM 10317 C CA . ALA B 1 665 ? -58.594 -32 -25.203 1 93.19 665 ALA B CA 1
ATOM 10318 C C . ALA B 1 665 ? -59.125 -32.719 -26.453 1 93.19 665 ALA B C 1
ATOM 10320 O O . ALA B 1 665 ? -60.312 -32.688 -26.734 1 93.19 665 ALA B O 1
ATOM 10321 N N . GLY B 1 666 ? -58.125 -33.219 -27.266 1 93.5 666 GLY B N 1
ATOM 10322 C CA . GLY B 1 666 ? -58.5 -33.875 -28.5 1 93.5 666 GLY B CA 1
ATOM 10323 C C . GLY B 1 666 ? -58.219 -33.062 -29.75 1 93.5 666 GLY B C 1
ATOM 10324 O O . GLY B 1 666 ? -58.312 -33.562 -30.859 1 93.5 666 GLY B O 1
ATOM 10325 N N . ASP B 1 667 ? -57.844 -31.812 -29.578 1 94.19 667 ASP B N 1
ATOM 10326 C CA . ASP B 1 667 ? -57.5 -30.984 -30.734 1 94.19 667 ASP B CA 1
ATOM 10327 C C . ASP B 1 667 ? -56.156 -31.406 -31.328 1 94.19 667 ASP B C 1
ATOM 10329 O O . ASP B 1 667 ? -55.25 -31.828 -30.609 1 94.19 667 ASP B O 1
ATOM 10333 N N . LYS B 1 668 ? -56.094 -31.328 -32.625 1 94 668 LYS B N 1
ATOM 10334 C CA . LYS B 1 668 ? -54.844 -31.656 -33.312 1 94 668 LYS B CA 1
ATOM 10335 C C . LYS B 1 668 ? -53.75 -30.656 -33 1 94 668 LYS B C 1
ATOM 10337 O O . LYS B 1 668 ? -53.938 -29.453 -33.156 1 94 668 LYS B O 1
ATOM 10342 N N . LEU B 1 669 ? -52.656 -31.188 -32.562 1 95.25 669 LEU B N 1
ATOM 10343 C CA . LEU B 1 669 ? -51.5 -30.344 -32.281 1 95.25 669 LEU B CA 1
ATOM 10344 C C . LEU B 1 669 ? -50.531 -30.344 -33.438 1 95.25 669 LEU B C 1
ATOM 10346 O O . LEU B 1 669 ? -50.062 -29.281 -33.875 1 95.25 669 LEU B O 1
ATOM 10350 N N . VAL B 1 670 ? -50.188 -31.516 -33.969 1 93.75 670 VAL B N 1
ATOM 10351 C CA . VAL B 1 670 ? -49.188 -31.641 -35.031 1 93.75 670 VAL B CA 1
ATOM 10352 C C . VAL B 1 670 ? -49.406 -32.938 -35.812 1 93.75 670 VAL B C 1
ATOM 10354 O O . VAL B 1 670 ? -49.906 -33.938 -35.219 1 93.75 670 VAL B O 1
ATOM 10357 N N . THR B 1 671 ? -49.219 -32.875 -37.062 1 94.44 671 THR B N 1
ATOM 10358 C CA . THR B 1 671 ? -49.094 -34.094 -37.906 1 94.44 671 THR B CA 1
ATOM 10359 C C . THR B 1 671 ? -47.625 -34.375 -38.188 1 94.44 671 THR B C 1
ATOM 10361 O O . THR B 1 671 ? -46.875 -33.5 -38.625 1 94.44 671 THR B O 1
ATOM 10364 N N . VAL B 1 672 ? -47.219 -35.594 -37.875 1 92.81 672 VAL B N 1
ATOM 10365 C CA . VAL B 1 672 ? -45.812 -35.969 -37.969 1 92.81 672 VAL B CA 1
ATOM 10366 C C . VAL B 1 672 ? -45.625 -37.094 -39 1 92.81 672 VAL B C 1
ATOM 10368 O O . VAL B 1 672 ? -46.406 -38.062 -39 1 92.81 672 VAL B O 1
ATOM 10371 N N . ASP B 1 673 ? -44.656 -36.938 -39.844 1 91 673 ASP B N 1
ATOM 10372 C CA . ASP B 1 673 ? -44.219 -38.031 -40.719 1 91 673 ASP B CA 1
ATOM 10373 C C . ASP B 1 673 ? -43.188 -38.906 -40 1 91 673 ASP B C 1
ATOM 10375 O O . ASP B 1 673 ? -41.969 -38.625 -40.062 1 91 673 ASP B O 1
ATOM 10379 N N . PHE B 1 674 ? -43.688 -40 -39.344 1 90.38 674 PHE B N 1
ATOM 10380 C CA . PHE B 1 674 ? -42.812 -40.812 -38.531 1 90.38 674 PHE B CA 1
ATOM 10381 C C . PHE B 1 674 ? -41.875 -41.625 -39.406 1 90.38 674 PHE B C 1
ATOM 10383 O O . PHE B 1 674 ? -40.812 -42.062 -38.969 1 90.38 674 PHE B O 1
ATOM 10390 N N . ASP B 1 675 ? -42.188 -41.781 -40.688 1 87.5 675 ASP B N 1
ATOM 10391 C CA . ASP B 1 675 ? -41.25 -42.438 -41.594 1 87.5 675 ASP B CA 1
ATOM 10392 C C . ASP B 1 675 ? -40.031 -41.562 -41.812 1 87.5 675 ASP B C 1
ATOM 10394 O O . ASP B 1 675 ? -38.906 -42.062 -41.812 1 87.5 675 ASP B O 1
ATOM 10398 N N . LYS B 1 676 ? -40.25 -40.312 -41.906 1 90.06 676 LYS B N 1
ATOM 10399 C CA . LYS B 1 676 ? -39.125 -39.406 -42.031 1 90.06 676 LYS B CA 1
ATOM 10400 C C . LYS B 1 676 ? -38.312 -39.344 -40.75 1 90.06 676 LYS B C 1
ATOM 10402 O O . LYS B 1 676 ? -37.062 -39.281 -40.781 1 90.06 676 LYS B O 1
ATOM 10407 N N . VAL B 1 677 ? -38.938 -39.469 -39.656 1 91 677 VAL B N 1
ATOM 10408 C CA . VAL B 1 677 ? -38.281 -39.438 -38.344 1 91 677 VAL B CA 1
ATOM 10409 C C . VAL B 1 677 ? -37.406 -40.688 -38.219 1 91 677 VAL B C 1
ATOM 10411 O O . VAL B 1 677 ? -36.219 -40.594 -37.812 1 91 677 VAL B O 1
ATOM 10414 N N . ARG B 1 678 ? -37.938 -41.781 -38.625 1 87.75 678 ARG B N 1
ATOM 10415 C CA . ARG B 1 678 ? -37.219 -43.031 -38.594 1 87.75 678 ARG B CA 1
ATOM 10416 C C . ARG B 1 678 ? -36.031 -43 -39.594 1 87.75 678 ARG B C 1
ATOM 10418 O O . ARG B 1 678 ? -34.938 -43.469 -39.25 1 87.75 678 ARG B O 1
ATOM 10425 N N . ALA B 1 679 ? -36.281 -42.469 -40.656 1 87.44 679 ALA B N 1
ATOM 10426 C CA . ALA B 1 679 ? -35.25 -42.375 -41.688 1 87.44 679 ALA B CA 1
ATOM 10427 C C . ALA B 1 679 ? -34.094 -41.5 -41.219 1 87.44 679 ALA B C 1
ATOM 10429 O O . ALA B 1 679 ? -32.938 -41.719 -41.594 1 87.44 679 ALA B O 1
ATOM 10430 N N . ALA B 1 680 ? -34.438 -40.594 -40.406 1 85.06 680 ALA B N 1
ATOM 10431 C CA . ALA B 1 680 ? -33.406 -39.688 -39.875 1 85.06 680 ALA B CA 1
ATOM 10432 C C . ALA B 1 680 ? -32.688 -40.281 -38.688 1 85.06 680 ALA B C 1
ATOM 10434 O O . ALA B 1 680 ? -31.719 -39.688 -38.188 1 85.06 680 ALA B O 1
ATOM 10435 N N . GLY B 1 681 ? -33.094 -41.5 -38.25 1 85.25 681 GLY B N 1
ATOM 10436 C CA . GLY B 1 681 ? -32.406 -42.25 -37.188 1 85.25 681 GLY B CA 1
ATOM 10437 C C . GLY B 1 681 ? -32.906 -41.906 -35.812 1 85.25 681 GLY B C 1
ATOM 10438 O O . GLY B 1 681 ? -32.219 -42.219 -34.812 1 85.25 681 GLY B O 1
ATOM 10439 N N . PHE B 1 682 ? -34.031 -41.25 -35.719 1 88.56 682 PHE B N 1
ATOM 10440 C CA . PHE B 1 682 ? -34.562 -40.875 -34.406 1 88.56 682 PHE B CA 1
ATOM 10441 C C . PHE B 1 682 ? -35.688 -41.781 -33.969 1 88.56 682 PHE B C 1
ATOM 10443 O O . PHE B 1 682 ? -36.344 -42.406 -34.812 1 88.56 682 PHE B O 1
ATOM 10450 N N . LYS B 1 683 ? -35.906 -41.844 -32.688 1 89.06 683 LYS B N 1
ATOM 10451 C CA . LYS B 1 683 ? -36.969 -42.656 -32.156 1 89.06 683 LYS B CA 1
ATOM 10452 C C . LYS B 1 683 ? -38.312 -41.969 -32.219 1 89.06 683 LYS B C 1
ATOM 10454 O O . LYS B 1 683 ? -38.406 -40.75 -32.062 1 89.06 683 LYS B O 1
ATOM 10459 N N . THR B 1 684 ? -39.344 -42.719 -32.406 1 91.25 684 THR B N 1
ATOM 10460 C CA . THR B 1 684 ? -40.688 -42.156 -32.656 1 91.25 684 THR B CA 1
ATOM 10461 C C . THR B 1 684 ? -41.531 -42.188 -31.391 1 91.25 684 THR B C 1
ATOM 10463 O O . THR B 1 684 ? -42.75 -42 -31.438 1 91.25 684 THR B O 1
ATOM 10466 N N . VAL B 1 685 ? -40.906 -42.375 -30.281 1 92.44 685 VAL B N 1
ATOM 10467 C CA . VAL B 1 685 ? -41.625 -42.406 -29.016 1 92.44 685 VAL B CA 1
ATOM 10468 C C . VAL B 1 685 ? -42.031 -40.969 -28.625 1 92.44 685 VAL B C 1
ATOM 10470 O O . VAL B 1 685 ? -41.219 -40.062 -28.625 1 92.44 685 VAL B O 1
ATOM 10473 N N . THR B 1 686 ? -43.312 -40.75 -28.438 1 94.19 686 THR B N 1
ATOM 10474 C CA . THR B 1 686 ? -43.812 -39.469 -27.953 1 94.19 686 THR B CA 1
ATOM 10475 C C . THR B 1 686 ? -43.812 -39.438 -26.438 1 94.19 686 THR B C 1
ATOM 10477 O O . THR B 1 686 ? -44.438 -40.281 -25.781 1 94.19 686 THR B O 1
ATOM 10480 N N . MET B 1 687 ? -43.156 -38.438 -25.938 1 93.88 687 MET B N 1
ATOM 10481 C CA . MET B 1 687 ? -43.062 -38.281 -24.484 1 93.88 687 MET B CA 1
ATOM 10482 C C . MET B 1 687 ? -44.125 -37.281 -23.984 1 93.88 687 MET B C 1
ATOM 10484 O O . MET B 1 687 ? -44.344 -36.25 -24.641 1 93.88 687 MET B O 1
ATOM 10488 N N . MET B 1 688 ? -44.75 -37.562 -22.875 1 95.12 688 MET B N 1
ATOM 10489 C CA . MET B 1 688 ? -45.688 -36.656 -22.219 1 95.12 688 MET B CA 1
ATOM 10490 C C . MET B 1 688 ? -45.438 -36.625 -20.703 1 95.12 688 MET B C 1
ATOM 10492 O O . MET B 1 688 ? -45.406 -37.688 -20.062 1 95.12 688 MET B O 1
ATOM 10496 N N . THR B 1 689 ? -45.25 -35.438 -20.203 1 93.62 689 THR B N 1
ATOM 10497 C CA . THR B 1 689 ? -44.969 -35.281 -18.781 1 93.62 689 THR B CA 1
ATOM 10498 C C . THR B 1 689 ? -45.75 -34.125 -18.203 1 93.62 689 THR B C 1
ATOM 10500 O O . THR B 1 689 ? -46.188 -33.25 -18.922 1 93.62 689 THR B O 1
ATOM 10503 N N . VAL B 1 690 ? -45.969 -34.219 -16.875 1 93.44 690 VAL B N 1
ATOM 10504 C CA . VAL B 1 690 ? -46.531 -33.125 -16.109 1 93.44 690 VAL B CA 1
ATOM 10505 C C . VAL B 1 690 ? -45.438 -32.312 -15.438 1 93.44 690 VAL B C 1
ATOM 10507 O O . VAL B 1 690 ? -44.812 -32.781 -14.469 1 93.44 690 VAL B O 1
ATOM 10510 N N . LEU B 1 691 ? -45.219 -31.188 -15.984 1 88.69 691 LEU B N 1
ATOM 10511 C CA . LEU B 1 691 ? -44.062 -30.391 -15.641 1 88.69 691 LEU B CA 1
ATOM 10512 C C . LEU B 1 691 ? -44.094 -29.969 -14.172 1 88.69 691 LEU B C 1
ATOM 10514 O O . LEU B 1 691 ? -43.062 -29.953 -13.5 1 88.69 691 LEU B O 1
ATOM 10518 N N . ASN B 1 692 ? -45.25 -29.703 -13.609 1 84.56 692 ASN B N 1
ATOM 10519 C CA . ASN B 1 692 ? -45.375 -29.219 -12.234 1 84.56 692 ASN B CA 1
ATOM 10520 C C . ASN B 1 692 ? -45.781 -30.344 -11.289 1 84.56 692 ASN B C 1
ATOM 10522 O O . ASN B 1 692 ? -46.594 -30.109 -10.375 1 84.56 692 ASN B O 1
ATOM 10526 N N . THR B 1 693 ? -45.219 -31.453 -11.477 1 87.31 693 THR B N 1
ATOM 10527 C CA . THR B 1 693 ? -45.469 -32.625 -10.656 1 87.31 693 THR B CA 1
ATOM 10528 C C . THR B 1 693 ? -45.25 -32.312 -9.18 1 87.31 693 THR B C 1
ATOM 10530 O O . THR B 1 693 ? -46 -32.75 -8.32 1 87.31 693 THR B O 1
ATOM 10533 N N . ALA B 1 694 ? -44.312 -31.516 -8.906 1 80.56 694 ALA B N 1
ATOM 10534 C CA . ALA B 1 694 ? -43.906 -31.219 -7.527 1 80.56 694 ALA B CA 1
ATOM 10535 C C . ALA B 1 694 ? -45 -30.391 -6.828 1 80.56 694 ALA B C 1
ATOM 10537 O O . ALA B 1 694 ? -45.094 -30.422 -5.602 1 80.56 694 ALA B O 1
ATOM 10538 N N . ALA B 1 695 ? -45.75 -29.703 -7.523 1 79 695 ALA B N 1
ATOM 10539 C CA . ALA B 1 695 ? -46.812 -28.859 -6.965 1 79 695 ALA B CA 1
ATOM 10540 C C . ALA B 1 695 ? -48.094 -29.609 -6.812 1 79 695 ALA B C 1
ATOM 10542 O O . ALA B 1 695 ? -49.094 -29.078 -6.289 1 79 695 ALA B O 1
ATOM 10543 N N . LEU B 1 696 ? -48.031 -30.891 -7.203 1 82.25 696 LEU B N 1
ATOM 10544 C CA . LEU B 1 696 ? -49.25 -31.719 -7.191 1 82.25 696 LEU B CA 1
ATOM 10545 C C . LEU B 1 696 ? -49.125 -32.844 -6.16 1 82.25 696 LEU B C 1
ATOM 10547 O O . LEU B 1 696 ? -48.031 -33.125 -5.684 1 82.25 696 LEU B O 1
ATOM 10551 N N . GLY B 1 697 ? -50.188 -33.312 -5.648 1 79.94 697 GLY B N 1
ATOM 10552 C CA . GLY B 1 697 ? -50.156 -34.406 -4.715 1 79.94 697 GLY B CA 1
ATOM 10553 C C . GLY B 1 697 ? -49.469 -35.656 -5.273 1 79.94 697 GLY B C 1
ATOM 10554 O O . GLY B 1 697 ? -48.531 -36.188 -4.648 1 79.94 697 GLY B O 1
ATOM 10555 N N . SER B 1 698 ? -50.031 -36.156 -6.328 1 86.94 698 SER B N 1
ATOM 10556 C CA . SER B 1 698 ? -49.406 -37.281 -6.988 1 86.94 698 SER B CA 1
ATOM 10557 C C . SER B 1 698 ? -49.75 -37.312 -8.477 1 86.94 698 SER B C 1
ATOM 10559 O O . SER B 1 698 ? -50.812 -36.875 -8.875 1 86.94 698 SER B O 1
ATOM 10561 N N . VAL B 1 699 ? -48.781 -37.781 -9.312 1 90.81 699 VAL B N 1
ATOM 10562 C CA . VAL B 1 699 ? -48.969 -38.094 -10.719 1 90.81 699 VAL B CA 1
ATOM 10563 C C . VAL B 1 699 ? -48.656 -39.562 -10.961 1 90.81 699 VAL B C 1
ATOM 10565 O O . VAL B 1 699 ? -47.531 -40 -10.758 1 90.81 699 VAL B O 1
ATOM 10568 N N . THR B 1 700 ? -49.719 -40.344 -11.281 1 91.12 700 THR B N 1
ATOM 10569 C CA . THR B 1 700 ? -49.562 -41.781 -11.43 1 91.12 700 THR B CA 1
ATOM 10570 C C . THR B 1 700 ? -49.688 -42.188 -12.891 1 91.12 700 THR B C 1
ATOM 10572 O O . THR B 1 700 ? -50.781 -42.062 -13.477 1 91.12 700 THR B O 1
ATOM 10575 N N . PRO B 1 701 ? -48.625 -42.719 -13.461 1 93.38 701 PRO B N 1
ATOM 10576 C CA . PRO B 1 701 ? -48.688 -43.188 -14.859 1 93.38 701 PRO B CA 1
ATOM 10577 C C . PRO B 1 701 ? -49.281 -44.562 -15 1 93.38 701 PRO B C 1
ATOM 10579 O O . PRO B 1 701 ? -49.062 -45.438 -14.141 1 93.38 701 PRO B O 1
ATOM 10582 N N . LYS B 1 702 ? -50.094 -44.844 -16.047 1 92.38 702 LYS B N 1
ATOM 10583 C CA . LYS B 1 702 ? -50.594 -46.156 -16.469 1 92.38 702 LYS B CA 1
ATOM 10584 C C . LYS B 1 702 ? -49.812 -46.688 -17.656 1 92.38 702 LYS B C 1
ATOM 10586 O O . LYS B 1 702 ? -49.969 -46.25 -18.781 1 92.38 702 LYS B O 1
ATOM 10591 N N . THR B 1 703 ? -48.938 -47.688 -17.344 1 91.62 703 THR B N 1
ATOM 10592 C CA . THR B 1 703 ? -48.031 -48.188 -18.375 1 91.62 703 THR B CA 1
ATOM 10593 C C . THR B 1 703 ? -48.406 -49.625 -18.781 1 91.62 703 THR B C 1
ATOM 10595 O O . THR B 1 703 ? -49.219 -50.25 -18.078 1 91.62 703 THR B O 1
ATOM 10598 N N . GLY B 1 704 ? -47.938 -50.125 -20 1 90 704 GLY B N 1
ATOM 10599 C CA . GLY B 1 704 ? -48.125 -51.5 -20.453 1 90 704 GLY B CA 1
ATOM 10600 C C . GLY B 1 704 ? -49.469 -51.688 -21.156 1 90 704 GLY B C 1
ATOM 10601 O O . GLY B 1 704 ? -49.938 -52.812 -21.281 1 90 704 GLY B O 1
ATOM 10602 N N . ILE B 1 705 ? -50.125 -50.594 -21.578 1 92.81 705 ILE B N 1
ATOM 10603 C CA . ILE B 1 705 ? -51.438 -50.719 -22.234 1 92.81 705 ILE B CA 1
ATOM 10604 C C . ILE B 1 705 ? -51.375 -50.062 -23.609 1 92.81 705 ILE B C 1
ATOM 10606 O O . ILE B 1 705 ? -50.562 -49.188 -23.859 1 92.81 705 ILE B O 1
ATOM 10610 N N . ASP B 1 706 ? -52.125 -50.594 -24.531 1 92.06 706 ASP B N 1
ATOM 10611 C CA . ASP B 1 706 ? -52.344 -49.969 -25.812 1 92.06 706 ASP B CA 1
ATOM 10612 C C . ASP B 1 706 ? -53.469 -48.906 -25.734 1 92.06 706 ASP B C 1
ATOM 10614 O O . ASP B 1 706 ? -54.5 -49.188 -25.141 1 92.06 706 ASP B O 1
ATOM 10618 N N . VAL B 1 707 ? -53.188 -47.75 -26.219 1 94.25 707 VAL B N 1
ATOM 10619 C CA . VAL B 1 707 ? -54.125 -46.656 -26.031 1 94.25 707 VAL B CA 1
ATOM 10620 C C . VAL B 1 707 ? -54.438 -46 -27.375 1 94.25 707 VAL B C 1
ATOM 10622 O O . VAL B 1 707 ? -53.656 -46.094 -28.312 1 94.25 707 VAL B O 1
ATOM 10625 N N . LYS B 1 708 ? -55.656 -45.406 -27.5 1 93.12 708 LYS B N 1
ATOM 10626 C CA . LYS B 1 708 ? -56.062 -44.469 -28.547 1 93.12 708 LYS B CA 1
ATOM 10627 C C . LYS B 1 708 ? -56.031 -43.031 -28.016 1 93.12 708 LYS B C 1
ATOM 10629 O O . LYS B 1 708 ? -56.094 -42.812 -26.812 1 93.12 708 LYS B O 1
ATOM 10634 N N . PRO B 1 709 ? -55.875 -42.125 -28.984 1 93.81 709 PRO B N 1
ATOM 10635 C CA . PRO B 1 709 ? -55.938 -40.75 -28.516 1 93.81 709 PRO B CA 1
ATOM 10636 C C . PRO B 1 709 ? -57.156 -40.438 -27.672 1 93.81 709 PRO B C 1
ATOM 10638 O O . PRO B 1 709 ? -58.281 -40.812 -28.047 1 93.81 709 PRO B O 1
ATOM 10641 N N . GLY B 1 710 ? -56.969 -39.875 -26.484 1 92.94 710 GLY B N 1
ATOM 10642 C CA . GLY B 1 710 ? -58.062 -39.562 -25.594 1 92.94 710 GLY B CA 1
ATOM 10643 C C . GLY B 1 710 ? -58.156 -40.5 -24.406 1 92.94 710 GLY B C 1
ATOM 10644 O O . GLY B 1 710 ? -58.812 -40.156 -23.422 1 92.94 710 GLY B O 1
ATOM 10645 N N . ASP B 1 711 ? -57.531 -41.656 -24.469 1 93.94 711 ASP B N 1
ATOM 10646 C CA . ASP B 1 711 ? -57.531 -42.562 -23.328 1 93.94 711 ASP B CA 1
ATOM 10647 C C . ASP B 1 711 ? -56.719 -42.031 -22.188 1 93.94 711 ASP B C 1
ATOM 10649 O O . ASP B 1 711 ? -55.688 -41.375 -22.406 1 93.94 711 ASP B O 1
ATOM 10653 N N . VAL B 1 712 ? -57.156 -42.281 -20.984 1 94.19 712 VAL B N 1
ATOM 10654 C CA . VAL B 1 712 ? -56.438 -41.781 -19.797 1 94.19 712 VAL B CA 1
ATOM 10655 C C . VAL B 1 712 ? -55.156 -42.531 -19.594 1 94.19 712 VAL B C 1
ATOM 10657 O O . VAL B 1 712 ? -55.156 -43.781 -19.547 1 94.19 712 VAL B O 1
ATOM 10660 N N . VAL B 1 713 ? -54.031 -41.75 -19.469 1 95.06 713 VAL B N 1
ATOM 10661 C CA . VAL B 1 713 ? -52.75 -42.438 -19.281 1 95.06 713 VAL B CA 1
ATOM 10662 C C . VAL B 1 713 ? -52.062 -41.906 -18.016 1 95.06 713 VAL B C 1
ATOM 10664 O O . VAL B 1 713 ? -51.125 -42.5 -17.516 1 95.06 713 VAL B O 1
ATOM 10667 N N . LEU B 1 714 ? -52.531 -40.75 -17.547 1 94 714 LEU B N 1
ATOM 10668 C CA . LEU B 1 714 ? -52.031 -40.188 -16.297 1 94 714 LEU B CA 1
ATOM 10669 C C . LEU B 1 714 ? -53.156 -39.781 -15.383 1 94 714 LEU B C 1
ATOM 10671 O O . LEU B 1 714 ? -54.156 -39.219 -15.852 1 94 714 LEU B O 1
ATOM 10675 N N . GLU B 1 715 ? -53.031 -40.125 -14.117 1 92.5 715 GLU B N 1
ATOM 10676 C CA . GLU B 1 715 ? -53.938 -39.688 -13.086 1 92.5 715 GLU B CA 1
ATOM 10677 C C . GLU B 1 715 ? -53.281 -38.688 -12.133 1 92.5 715 GLU B C 1
ATOM 10679 O O . GLU B 1 715 ? -52.156 -38.906 -11.688 1 92.5 715 GLU B O 1
ATOM 10684 N N . ILE B 1 716 ? -53.906 -37.594 -11.922 1 90.19 716 ILE B N 1
ATOM 10685 C CA . ILE B 1 716 ? -53.375 -36.5 -11.086 1 90.19 716 ILE B CA 1
ATOM 10686 C C . ILE B 1 716 ? -54.219 -36.375 -9.82 1 90.19 716 ILE B C 1
ATOM 10688 O O . ILE B 1 716 ? -55.438 -36.344 -9.883 1 90.19 716 ILE B O 1
ATOM 10692 N N . SER B 1 717 ? -53.531 -36.438 -8.719 1 85 717 SER B N 1
ATOM 10693 C CA . SER B 1 717 ? -54.156 -36.125 -7.441 1 85 717 SER B CA 1
ATOM 10694 C C . SER B 1 717 ? -53.625 -34.844 -6.844 1 85 717 SER B C 1
ATOM 10696 O O . SER B 1 717 ? -52.438 -34.531 -6.965 1 85 717 SER B O 1
ATOM 10698 N N . ARG B 1 718 ? -54.438 -34.031 -6.242 1 78.94 718 ARG B N 1
ATOM 10699 C CA . ARG B 1 718 ? -54.031 -32.781 -5.586 1 78.94 718 ARG B CA 1
ATOM 10700 C C . ARG B 1 718 ? -53.938 -32.969 -4.074 1 78.94 718 ARG B C 1
ATOM 10702 O O . ARG B 1 718 ? -54.719 -33.719 -3.49 1 78.94 718 ARG B O 1
#

Foldseek 3Di:
DPQPLLNQQQVQQVHLQQFQAWEDEQFKIKTQGVARVNHNQVSLCPRPQFVHKDDDPDRMIMTGRHRCVVVSVVVNCPPPSNVPHHYAYAPPVRHGPHDLVRLLVVLQVVPCDPDNVVLVLLVLLLQLCVVCVVLQLVLQLLLLVQLVCCVVVVDVHQPPDPVSVVSVVSSLVCQQLVLLSSQLRSLVVLVHHSNLSSVLLVVCVDLVNVCLAVVPVSVVVDPDPVVSVQSVVQKDWDADPVVRDIWIWGADPNDIWTRDRCGRQSQLSNQLSVVLSVQLVVCVVVDDPVCNVPVSSVVSNVPSSVCSRRPSVVVSLVVLLVLLVVVQVCCQVPVLCLLQVLLLCVLSCVSNSSCSVVLNNQSSNLVNVLKGQNQLLVLQNLLLLLLLLVLQLVVCVVVVVPVSVVQSVVQSCCCQPRLDNSSSSSVPPSVQPQLSVLSSVLSRQLSNQQQVVQQVPFFADPVRDTGRGKMANDDHRHHNSNLSRIGVSVSSVVSSVSSNNSSSVCCNVVNRHDPVVVLVSVLVVVVVVVVVQQPDDPPDPPPPPPPPVPPPPPPPDPPPPPPPDQDDCFFWWFFAFAAKAALCPQPDSNSNVCQQAGWIKGQHPFQWTWGRAWAAFQDAGQLRQKTWGAGPVGWIKIKGFWDPCSVVSNVQKDAPDDHGDTDHQGHTGIGGDVVVVVVVVTGGIMIMHTRVQVVFPHKDAAHGDGDHRNHTGIGTHD/DPQPLLNQQQVQQQHLQQFQAWEDEQFKIKTQGVASVNHNQVSLCPRPQWPHKDDDPDRMIMTGRHRCVVVSVVVNCPPPSNVPHHYAYAPPVRHGPHDLVRLLVVLQVVPCDPDNVVLVLLVLLLQLCVVCVVLQLVLQLLLLVQLVCCVVVVDVHQPPDPVSVVSVVSSLVCQQLVLLSSQLRSLVVLVHHSNLSSVLLVVCVDLVNVCLAVVPVSVVVDPDPVVSVQSVVQKDWDADPVVRDIWIWGADPNDIWTRDRCGRQSQLSVQLSVVLSVQLVVCVVVDDPVCNVPVSSVVSNVPSSVCSRRPSVVVSLVVLLVLLVVVLVCCQVPVLCLLQVLLLCVLSCVSNSSCSVVLNNQSSNLVNVLKGQNQLLVLQNLLLLLLLLLLQLVVCVVVVPPVSVVQSVVQSCCCQVRLDNSSSVSVPPSVQPQLSVLSSVLSRQLSNQQQVVQQVPFFADPVGDTGRGKMANDDHRHHNSNLSRIGVSVSSVVSSVSSNNSSSVCCNVVNRHDPVRVLVSVLVVVVVVVVVLQPDDPPDPPPPPPPPPPPPPPPPDPDPPPPPDQPDCFFWWFFAFAAKAALCPQPDSNSNSCQQHGWIKGQHPFQWTWGRAWAFFQDAGQLRQKTWGAGPVGWIKIKGFWDPCSVVSNPQKDAPDDHGDTDHQGHTGIGGDVVVVVVVVTGGIMIMHTRVQVVFPHKDADHRDGHHTHHTGIGTHD

pLDDT: mean 83.04, std 18.07, range [17.81, 98.69]

InterPro domains:
  IPR001127 Phosphotransferase system, sugar-specific permease EIIA type 1 [PF00358] (571-694)
  IPR001127 Phosphotransferase system, sugar-specific permease EIIA type 1 [PS00371] (634-646)
  IPR001127 Phosphotransferase system, sugar-specific permease EIIA type 1 [PS51093] (588-692)
  IPR001127 Phosphotransferase system, sugar-specific permease EIIA type 1 [TIGR00830] (573-692)
  IPR001996 Phosphotransferase system, IIB component, type 1 [PS51098] (3-86)
  IPR003352 Phosphotransferase system, EIIC [PF02378] (126-435)
  IPR011055 Duplicated hybrid motif [G3DSA:2.70.70.10] (559-717)
  IPR011055 Duplicated hybrid motif [SSF51261] (562-711)
  IPR013013 Phosphotransferase system, EIIC component, type 1 [PS51103] (123-524)
  IPR018113 Phosphotransferase system EIIB, cysteine phosphorylation site [PF00367] (8-40)
  IPR018113 Phosphotransferase system EIIB, cysteine phosphorylation site [PS01035] (18-35)
  IPR018113 Phosphotransferase system EIIB, cysteine phosphorylation site [cd00212] (3-79)
  IPR036878 Glucose permease domain IIB [G3DSA:3.30.1360.60] (2-80)
  IPR036878 Glucose permease domain IIB [SSF55604] (5-79)
  IPR050558 Phosphotransferase System Sugar-Specific Components [PTHR30175] (3-584)

Radius of gyration: 41.09 Å; Cα contacts (8 Å, |Δi|>4): 2816; chains: 2; bounding box: 106×99×102 Å

Organism: NCBI:txid1254439

Solvent-accessible surface area (backbone atoms only — not comparable to full-atom values): 71644 Å² total; per-residue (Å²): 127,83,71,47,61,40,54,46,51,39,51,30,44,44,28,56,87,20,43,57,28,42,29,32,40,71,29,27,37,37,33,34,30,73,47,53,82,51,38,38,58,71,58,39,48,69,30,78,75,33,75,32,56,45,82,41,83,76,34,27,36,33,37,28,38,33,85,54,18,59,60,44,48,50,50,31,52,64,32,79,72,30,66,83,40,57,67,51,38,31,35,96,86,68,48,74,32,68,34,59,65,47,50,39,50,53,55,44,66,70,59,68,60,96,47,64,66,61,50,50,49,42,49,48,56,29,57,24,45,60,78,45,46,38,50,51,42,16,26,16,51,53,51,16,53,55,26,43,35,35,73,70,61,76,39,91,55,66,36,50,34,50,42,35,23,49,55,46,8,50,35,37,15,47,45,46,46,33,20,33,52,35,7,22,34,38,12,45,73,65,73,38,64,28,58,52,32,18,27,41,48,30,15,60,68,27,69,49,37,50,21,56,78,34,38,77,84,38,46,82,76,33,88,48,69,61,16,46,51,42,29,53,70,43,44,48,73,48,72,40,77,89,75,72,43,75,51,35,32,28,51,38,86,88,37,82,31,66,58,73,85,55,64,48,34,65,51,30,30,55,54,42,30,59,52,43,44,55,50,44,54,50,38,57,72,71,42,57,76,63,41,34,63,35,47,41,43,26,51,42,45,66,53,46,36,56,45,29,50,61,46,38,37,55,46,22,51,49,51,40,46,50,50,34,53,49,49,49,51,42,40,74,74,40,42,53,54,54,21,31,46,42,13,61,44,44,76,65,23,52,69,58,41,55,43,45,65,56,53,49,48,41,48,35,18,30,75,66,70,54,33,26,60,58,61,49,25,45,30,16,25,52,28,2,52,39,14,29,34,48,14,50,26,52,48,20,57,76,68,64,34,64,70,54,28,54,52,28,48,35,18,33,49,20,19,47,68,46,32,39,58,60,53,37,40,56,69,43,39,72,74,25,71,51,33,51,67,40,22,50,51,9,8,43,52,10,10,48,45,35,28,52,46,12,60,77,52,50,23,69,46,96,89,63,52,74,40,66,26,41,31,26,65,67,84,58,53,54,26,68,58,33,45,52,51,33,39,55,34,66,54,53,50,51,16,26,47,47,0,15,52,47,5,15,48,43,25,59,74,66,43,43,55,49,77,68,51,46,52,50,50,54,40,53,51,53,51,52,58,56,54,60,67,58,60,71,76,75,74,78,80,74,77,82,72,81,74,77,80,76,77,82,78,77,81,77,75,85,72,86,76,75,84,71,79,83,71,78,77,45,60,34,25,29,33,39,25,23,42,28,34,46,29,74,71,60,75,42,69,56,54,42,67,37,76,51,20,50,45,38,17,25,46,52,75,54,48,52,34,28,32,34,51,47,26,33,22,73,37,55,40,85,38,36,40,34,39,28,36,34,28,90,78,68,52,33,37,38,40,32,51,28,47,75,45,71,78,45,70,26,66,49,37,48,55,66,64,55,64,69,38,74,42,50,57,62,36,66,39,27,41,41,42,60,66,55,40,46,72,71,73,36,51,62,37,30,36,37,23,30,55,51,40,84,82,37,64,40,70,48,63,58,59,79,43,77,42,48,62,62,37,76,36,34,39,42,43,115,127,84,71,47,62,41,54,45,52,39,51,31,44,42,28,58,88,20,44,58,28,42,30,32,42,71,28,28,36,36,34,33,29,73,46,54,82,51,38,37,56,70,59,38,48,69,31,79,74,32,75,33,58,45,82,42,80,78,33,26,37,32,38,29,40,34,85,53,19,59,60,44,49,51,51,33,52,64,32,79,73,31,66,83,40,57,66,51,37,32,36,96,85,68,48,74,32,69,34,60,67,47,49,39,50,52,54,43,67,68,60,69,60,96,48,64,67,62,50,50,50,42,50,50,56,28,56,24,43,59,80,45,45,39,49,51,40,16,28,16,51,53,51,15,53,53,26,43,35,35,75,69,62,76,38,90,55,64,38,49,35,47,43,34,24,49,55,46,8,50,37,36,16,46,45,46,46,34,23,32,52,35,6,20,35,37,13,43,73,66,72,36,63,28,57,53,34,19,26,43,48,30,15,60,68,26,68,49,37,49,21,55,77,35,36,78,83,37,46,83,76,33,88,48,68,63,16,46,51,41,30,54,70,43,43,48,74,47,71,39,76,91,73,71,42,77,50,36,33,28,49,40,87,86,35,81,31,64,58,72,84,54,64,46,33,65,51,30,30,55,55,41,28,59,51,44,44,56,50,44,55,51,38,56,71,70,42,57,77,61,41,33,65,35,47,38,42,27,51,41,46,68,51,46,37,56,46,30,50,62,45,38,38,55,46,24,51,51,51,41,46,50,50,34,52,50,50,50,50,45,41,74,73,38,40,54,54,53,22,30,46,42,14,60,46,45,77,65,23,52,70,58,40,56,44,45,64,57,52,50,48,41,49,35,17,29,74,66,71,54,35,26,61,59,62,49,25,46,31,15,24,51,29,2,51,39,14,29,34,48,12,50,27,53,48,20,56,74,68,65,35,65,68,53,28,52,52,27,48,33,18,34,48,19,19,46,68,46,31,39,57,59,53,37,40,55,69,42,40,74,74,25,69,50,35,51,66,41,22,48,51,9,8,44,53,10,10,49,42,36,28,52,45,10,59,76,52,49,22,68,44,96,88,62,52,74,40,67,27,40,30,25,65,66,83,58,53,52,24,68,60,32,46,52,52,33,39,54,36,66,51,52,49,51,16,25,46,49,0,16,52,46,4,15,49,42,25,58,75,64,45,43,54,50,76,67,53,47,52,50,51,51,40,52,51,52,51,50,58,56,53,59,69,63,62,72,78,76,75,79,82,75,78,82,70,82,74,76,75,81,73,80,78,78,80,76,77,84,70,85,75,73,81,72,78,83,70,80,78,44,61,35,25,28,33,41,26,24,44,27,34,45,31,74,72,59,75,43,69,50,55,41,66,38,76,50,20,50,44,37,18,26,46,51,74,55,45,53,34,28,33,36,52,46,26,31,23,75,36,54,42,88,38,36,40,36,39,28,35,33,28,90,78,67,52,37,37,35,40,31,49,29,46,76,45,72,77,45,70,25,66,51,38,49,55,67,64,56,65,68,39,74,43,48,58,62,36,65,39,28,41,40,43,59,66,55,39,47,73,71,72,33,50,62,37,29,35,37,24,30,55,52,40,85,82,37,64,42,71,48,64,60,59,80,43,77,42,48,62,63,39,77,35,32,41,46,42,113

Nearest PDB structures (foldseek):
  3our-assembly3_F  TM=9.522E-01  e=3.439E-12  Vibrio vulnificus CMCP6
  4jbw-assembly1_M  TM=9.506E-01  e=3.152E-11  Escherichia coli K-12
  1gla-assembly1_F  TM=9.470E-01  e=9.330E-11  Escherichia coli
  2gpr-assembly1_A  TM=9.258E-01  e=7.786E-11  Mycoplasma capricolum
  1gpr-assembly1_A-2  TM=9.335E-01  e=9.761E-11  Bacillus subtilis